Protein 2FZV (pdb70)

GO terms:
  GO:0052873 FMN reductase (NADPH) activity (F, IDA)
  GO:0010181 FMN binding (F, IDA)
  GO:0051289 protein homotetramerization (P, IDA)
  GO:0050446 azobenzene reductase (NADP+) activity (F, IDA)

CATH classification: 3.40.50.360

Organism: Shigella flexneri (NCBI:txid623)

Solvent-accessible surface area: 37192 Å² total; per-residue (Å²): 107,82,126,19,52,90,152,17,57,93,49,122,42,12,109,10,12,59,110,84,28,19,63,106,119,5,0,113,74,21,18,98,32,75,103,43,3,86,0,0,0,0,4,0,15,32,128,103,112,4,42,1,35,16,0,0,13,1,0,0,4,0,0,67,36,5,40,8,75,18,81,5,0,14,0,57,52,0,10,0,22,45,48,48,153,83,19,102,39,81,0,0,88,25,0,37,62,17,0,71,42,0,31,0,0,0,0,0,0,19,29,131,32,21,24,3,15,0,3,0,2,0,0,0,5,1,0,5,61,108,92,99,67,88,77,5,0,13,1,2,0,0,0,0,0,0,10,19,52,36,50,69,21,70,48,0,0,37,27,0,11,33,0,0,27,89,0,37,2,3,11,0,10,2,4,1,4,0,7,94,3,108,91,24,5,58,109,88,6,34,8,90,103,22,111,60,1,15,86,0,0,8,0,0,2,10,0,2,7,11,0,0,7,2,41,80,34,79,143,36,3,6,52,16,0,30,80,48,74,89,75,26,140,123,212,96,172,44,60,87,154,22,59,82,49,122,41,6,94,9,5,53,89,29,19,5,39,112,127,5,0,118,80,14,16,97,31,77,85,59,3,88,0,0,0,0,4,0,7,29,115,90,92,0,41,1,25,17,0,0,13,1,0,0,5,0,0,65,44,6,37,9,58,21,71,5,0,26,0,60,62,0,8,0,20,37,46,45,157,106,20,95,36,79,0,2,134,20,0,55,61,10,0,91,54,3,39,0,0,0,0,0,0,11,38,89,11,3,30,7,10,0,3,0,5,0,0,5,45,3,6,22,56,115,87,113,88,46,59,1,0,9,1,4,0,0,0,0,0,0,5,21,57,30,46,54,19,77,42,0,0,37,18,0,11,40,4,0,33,105,8,29,2,3,12,0,9,1,6,2,4,0,10,98,2,106,96,12,11,75,108,83,4,30,5,105,96,18,110,58,2,13,90,0,0,6,0,0,1,8,0,3,6,10,0,0,8,1,39,81,28,81,109,31,2,4,51,15,1,32,68,11,84,90,66,40,117,87,55,75,73,105,93,95,72,109,92,88,81,170,17,167,207,122,133,192,167,142,112,143,72,136,44,57,87,157,21,57,91,52,124,45,14,109,12,11,56,113,72,25,15,63,110,120,5,0,111,81,15,16,92,33,75,97,47,3,91,0,0,0,0,4,0,9,89,183,98,131,4,48,1,28,12,0,0,14,1,0,0,4,0,0,68,33,6,41,8,69,19,78,5,0,25,2,76,71,7,15,27,47,50,106,136,82,49,88,110,45,76,0,0,117,27,0,40,62,11,3,102,49,2,43,0,0,0,0,0,0,24,23,156,122,17,44,11,2,25,12,0,33,1,0,8,71,16,6,20,131,171,55,62,2,24,22,2,0,0,0,0,0,0,7,13,56,36,39,53,30,55,57,0,0,29,27,0,9,48,45,0,30,167,4,49,2,5,13,0,2,0,5,1,6,0,9,96,3,114,87,26,13,61,90,89,5,37,8,91,103,21,112,57,1,14,85,0,0,6,0,0,2,7,0,3,6,0,0,0,7,4,44,62,33,88,120,28,11,26,55,17,0,32,70,48,79,92,83,32,209,192,49,66,86,158,20,60,95,52,120,48,14,102,12,13,56,106,46,21,4,28,67,90,6,4,72,19,12,10,74,67,77,102,63,6,79,0,0,0,0,8,0,6,99,150,98,113,2,44,0,25,16,0,0,13,0,0,0,5,0,0,67,25,4,19,7,67,14,68,7,0,24,2,82,68,5,11,19,45,55,90,138,87,55,90,109,54,66,0,0,117,49,0,67,62,22,0,97,51,0,18,0,0,0,0,0,0,10,28,84,124,22,23,4,10,31,6,0,42,1,0,2,86,14,8,30,115,70,0,48,18,2,0,0,0,0,0,0,6,18,51,32,47,75,28,64,62,0,0,36,22,0,10,54,31,0,37,95,3,42,2,4,12,0,1,5,4,1,6,1,10,88,2,106,90,24,5,57,106,86,8,34,8,82,108,20,110,59,1,14,104,0,0,5,0,0,1,6,0,3,6,0,0,0,4,4,37,68,36,71,113,34,8,30,56,19,0,33,86,15,78,94,64,43,120,77,37,125,103,50,58,153,130,107,57,210

Structure (mmCIF, N/CA/C/O backbone):
data_2FZV
#
_entry.id   2FZV
#
_cell.length_a   117.821
_cell.length_b   117.821
_cell.length_c   154.080
_cell.angle_alpha   90.00
_cell.angle_beta   90.00
_cell.angle_gamma   90.00
#
_symmetry.space_group_name_H-M   'P 43 21 2'
#
loop_
_entity.id
_entity.type
_entity.pdbx_description
1 polymer 'putative arsenical resistance protein'
2 non-polymer 'CALCIUM ION'
3 non-polymer 'CHLORIDE ION'
4 water water
#
loop_
_atom_site.group_PDB
_atom_site.id
_atom_site.type_symbol
_atom_site.label_atom_id
_atom_site.label_alt_id
_atom_site.label_comp_id
_atom_site.label_asym_id
_atom_site.label_entity_id
_atom_site.label_seq_id
_atom_site.pdbx_PDB_ins_code
_atom_site.Cartn_x
_atom_site.Cartn_y
_atom_site.Cartn_z
_atom_site.occupancy
_atom_site.B_iso_or_equiv
_atom_site.auth_seq_id
_atom_site.auth_comp_id
_atom_site.auth_asym_id
_atom_site.auth_atom_id
_atom_site.pdbx_PDB_model_num
ATOM 1 N N . ASN A 1 23 ? 16.978 38.438 73.135 1.00 48.47 -1 ASN A N 1
ATOM 2 C CA . ASN A 1 23 ? 15.984 37.667 72.333 1.00 48.23 -1 ASN A CA 1
ATOM 3 C C . ASN A 1 23 ? 14.688 38.413 72.032 1.00 48.02 -1 ASN A C 1
ATOM 4 O O . ASN A 1 23 ? 14.475 39.534 72.511 1.00 48.70 -1 ASN A O 1
ATOM 9 N N . ALA A 1 24 ? 13.827 37.777 71.239 1.00 46.96 0 ALA A N 1
ATOM 10 C CA . ALA A 1 24 ? 12.568 38.389 70.817 1.00 46.02 0 ALA A CA 1
ATOM 11 C C . ALA A 1 24 ? 11.274 37.541 70.901 1.00 45.17 0 ALA A C 1
ATOM 12 O O . ALA A 1 24 ? 10.178 38.128 70.918 1.00 45.73 0 ALA A O 1
ATOM 14 N N . MET A 1 25 ? 11.337 36.206 70.996 1.00 42.92 1 MET A N 1
ATOM 15 C CA . MET A 1 25 ? 12.527 35.360 71.110 1.00 39.26 1 MET A CA 1
ATOM 16 C C . MET A 1 25 ? 13.114 34.999 69.749 1.00 36.12 1 MET A C 1
ATOM 17 O O . MET A 1 25 ? 12.375 34.870 68.769 1.00 36.55 1 MET A O 1
ATOM 22 N N . ARG A 1 26 ? 14.437 34.822 69.694 1.00 31.46 2 ARG A N 1
ATOM 23 C CA . ARG A 1 26 ? 15.094 34.340 68.465 1.00 25.63 2 ARG A CA 1
ATOM 24 C C . ARG A 1 26 ? 15.521 32.883 68.551 1.00 23.67 2 ARG A C 1
ATOM 25 O O . ARG A 1 26 ? 16.356 32.415 67.766 1.00 20.52 2 ARG A O 1
ATOM 33 N N . LEU A 1 27 ? 14.955 32.172 69.520 1.00 20.52 3 LEU A N 1
ATOM 34 C CA . LEU A 1 27 ? 15.173 30.728 69.608 1.00 19.69 3 LEU A CA 1
ATOM 35 C C . LEU A 1 27 ? 13.813 30.059 69.544 1.00 20.25 3 LEU A C 1
ATOM 36 O O . LEU A 1 27 ? 12.872 30.496 70.211 1.00 20.42 3 LEU A O 1
ATOM 41 N N . ARG A 1 28 ? 13.694 29.039 68.704 1.00 18.82 4 ARG A N 1
ATOM 42 C CA . ARG A 1 28 ? 12.441 28.298 68.627 1.00 20.62 4 ARG A CA 1
ATOM 43 C C . ARG A 1 28 ? 12.330 27.346 69.812 1.00 19.94 4 ARG A C 1
ATOM 44 O O . ARG A 1 28 ? 13.309 26.680 70.191 1.00 21.25 4 ARG A O 1
ATOM 52 N N . HIS A 1 29 ? 11.145 27.301 70.411 1.00 20.76 5 HIS A N 1
ATOM 53 C CA . HIS A 1 29 ? 10.886 26.316 71.451 1.00 18.97 5 HIS A CA 1
ATOM 54 C C . HIS A 1 29 ? 10.575 24.985 70.775 1.00 20.12 5 HIS A C 1
ATOM 55 O O . HIS A 1 29 ? 9.783 24.931 69.825 1.00 19.33 5 HIS A O 1
ATOM 62 N N . LEU A 1 30 ? 11.195 23.926 71.277 1.00 19.75 6 LEU A N 1
ATOM 63 C CA . LEU A 1 30 ? 10.973 22.583 70.759 1.00 19.36 6 LEU A CA 1
ATOM 64 C C . LEU A 1 30 ? 9.848 21.916 71.554 1.00 18.63 6 LEU A C 1
ATOM 65 O O . LEU A 1 30 ? 10.037 21.548 72.712 1.00 16.99 6 LEU A O 1
ATOM 70 N N . SER A 1 31 ? 8.679 21.771 70.932 1.00 19.47 7 SER A N 1
ATOM 71 C CA . SER A 1 31 ? 7.526 21.113 71.570 1.00 19.90 7 SER A CA 1
ATOM 72 C C . SER A 1 31 ? 7.729 19.603 71.633 1.00 19.89 7 SER A C 1
ATOM 73 O O . SER A 1 31 ? 8.412 19.039 70.773 1.00 18.83 7 SER A O 1
ATOM 76 N N . ASP A 1 32 ? 7.109 18.965 72.631 1.00 19.62 8 ASP A N 1
ATOM 77 C CA . ASP A 1 32 ? 7.213 17.515 72.842 1.00 22.19 8 ASP A CA 1
ATOM 78 C C . ASP A 1 32 ? 8.610 16.982 72.496 1.00 21.95 8 ASP A C 1
ATOM 79 O O . ASP A 1 32 ? 8.750 16.093 71.646 1.00 20.48 8 ASP A O 1
ATOM 84 N N . PRO A 1 33 ? 9.656 17.497 73.179 1.00 22.09 9 PRO A N 1
ATOM 85 C CA . PRO A 1 33 ? 11.010 17.165 72.763 1.00 22.04 9 PRO A CA 1
ATOM 86 C C . PRO A 1 33 ? 11.395 15.692 72.907 1.00 21.01 9 PRO A C 1
ATOM 87 O O . PRO A 1 33 ? 12.236 15.214 72.154 1.00 21.10 9 PRO A O 1
ATOM 91 N N A ASP A 1 34 ? 10.747 15.015 73.865 0.50 21.33 10 ASP A N 1
ATOM 92 N N B ASP A 1 34 ? 10.802 14.974 73.850 0.50 21.62 10 ASP A N 1
ATOM 93 C CA A ASP A 1 34 ? 10.996 13.604 74.218 0.50 20.87 10 ASP A CA 1
ATOM 94 C CA B ASP A 1 34 ? 11.168 13.566 74.031 0.50 21.06 10 ASP A CA 1
ATOM 95 C C A ASP A 1 34 ? 10.055 12.630 73.506 0.50 20.85 10 ASP A C 1
ATOM 96 C C B ASP A 1 34 ? 10.264 12.608 73.257 0.50 21.12 10 ASP A C 1
ATOM 97 O O A ASP A 1 34 ? 10.049 11.424 73.803 0.50 19.91 10 ASP A O 1
ATOM 98 O O B ASP A 1 34 ? 10.500 11.395 73.254 0.50 20.68 10 ASP A O 1
ATOM 107 N N . SER A 1 35 ? 9.246 13.157 72.593 1.00 21.63 11 SER A N 1
ATOM 108 C CA . SER A 1 35 ? 8.286 12.353 71.837 1.00 21.06 11 SER A CA 1
ATOM 109 C C . SER A 1 35 ? 8.889 11.974 70.511 1.00 20.10 11 SER A C 1
ATOM 110 O O . SER A 1 35 ? 9.055 12.822 69.641 1.00 21.78 11 SER A O 1
ATOM 113 N N . LEU A 1 36 ? 9.234 10.695 70.361 1.00 17.82 12 LEU A N 1
ATOM 114 C CA . LEU A 1 36 ? 9.864 10.197 69.135 1.00 18.58 12 LEU A CA 1
ATOM 115 C C . LEU A 1 36 ? 9.146 8.929 68.636 1.00 18.60 12 LEU A C 1
ATOM 116 O O . LEU A 1 36 ? 9.777 7.888 68.479 1.00 19.15 12 LEU A O 1
ATOM 121 N N . PRO A 1 37 ? 7.828 9.019 68.351 1.00 18.80 13 PRO A N 1
ATOM 122 C CA . PRO A 1 37 ? 7.088 7.798 68.009 1.00 19.71 13 PRO A CA 1
ATOM 123 C C . PRO A 1 37 ? 7.529 7.126 66.714 1.00 19.63 13 PRO A C 1
ATOM 124 O O . PRO A 1 37 ? 7.339 5.914 66.570 1.00 18.13 13 PRO A O 1
ATOM 128 N N . ALA A 1 38 ? 8.097 7.904 65.792 1.00 19.04 14 ALA A N 1
ATOM 129 C CA . ALA A 1 38 ? 8.586 7.380 64.510 1.00 20.03 14 ALA A CA 1
ATOM 130 C C . ALA A 1 38 ? 9.948 6.686 64.646 1.00 19.61 14 ALA A C 1
ATOM 131 O O . ALA A 1 38 ? 10.450 6.075 63.697 1.00 19.54 14 ALA A O 1
ATOM 133 N N . LEU A 1 39 ? 10.544 6.784 65.832 1.00 19.50 15 LEU A N 1
ATOM 134 C CA . LEU A 1 39 ? 11.842 6.165 66.103 1.00 18.90 15 LEU A CA 1
ATOM 135 C C . LEU A 1 39 ? 11.637 4.857 66.856 1.00 19.95 15 LEU A C 1
ATOM 136 O O . LEU A 1 39 ? 10.870 4.820 67.816 1.00 19.89 15 LEU A O 1
ATOM 141 N N . ASP A 1 40 ? 12.300 3.792 66.408 1.00 18.73 16 ASP A N 1
ATOM 142 C CA . ASP A 1 40 ? 12.264 2.516 67.113 1.00 19.92 16 ASP A CA 1
ATOM 143 C C . ASP A 1 40 ? 13.483 2.462 68.006 1.00 20.87 16 ASP A C 1
ATOM 144 O O . ASP A 1 40 ? 14.603 2.192 67.547 1.00 19.93 16 ASP A O 1
ATOM 149 N N . LYS A 1 41 ? 13.258 2.728 69.286 1.00 20.41 17 LYS A N 1
ATOM 150 C CA . LYS A 1 41 ? 14.335 2.770 70.261 1.00 22.65 17 LYS A CA 1
ATOM 151 C C . LYS A 1 41 ? 15.123 1.472 70.449 1.00 22.77 17 LYS A C 1
ATOM 152 O O . LYS A 1 41 ? 16.273 1.512 70.892 1.00 24.87 17 LYS A O 1
ATOM 158 N N . SER A 1 42 ? 14.535 0.336 70.070 1.00 22.67 18 SER A N 1
ATOM 159 C CA . SER A 1 42 ? 15.211 -0.956 70.193 1.00 22.05 18 SER A CA 1
ATOM 160 C C . SER A 1 42 ? 16.475 -1.046 69.313 1.00 20.89 18 SER A C 1
ATOM 161 O O . SER A 1 42 ? 17.366 -1.852 69.586 1.00 22.11 18 SER A O 1
ATOM 164 N N . PHE A 1 43 ? 16.538 -0.232 68.263 1.00 21.11 19 PHE A N 1
ATOM 165 C CA . PHE A 1 43 ? 17.693 -0.204 67.362 1.00 19.99 19 PHE A CA 1
ATOM 166 C C . PHE A 1 43 ? 18.519 1.063 67.509 1.00 20.42 19 PHE A C 1
ATOM 167 O O . PHE A 1 43 ? 19.593 1.178 66.924 1.00 21.29 19 PHE A O 1
ATOM 175 N N . ALA A 1 44 ? 18.018 2.027 68.271 1.00 21.35 20 ALA A N 1
ATOM 176 C CA . ALA A 1 44 ? 18.757 3.268 68.473 1.00 21.38 20 ALA A CA 1
ATOM 177 C C . ALA A 1 44 ? 19.848 3.111 69.532 1.00 21.53 20 ALA A C 1
ATOM 178 O O . ALA A 1 44 ? 19.653 2.459 70.565 1.00 21.87 20 ALA A O 1
ATOM 180 N N . ILE A 1 45 ? 21.005 3.697 69.244 1.00 21.03 21 ILE A N 1
ATOM 181 C CA . ILE A 1 45 ? 22.095 3.812 70.209 1.00 22.32 21 ILE A CA 1
ATOM 182 C C . ILE A 1 45 ? 21.957 5.242 70.784 1.00 21.11 21 ILE A C 1
ATOM 183 O O . ILE A 1 45 ? 22.125 6.234 70.064 1.00 19.38 21 ILE A O 1
ATOM 188 N N . GLU A 1 46 ? 21.627 5.328 72.075 1.00 20.00 22 GLU A N 1
ATOM 189 C CA . GLU A 1 46 ? 21.337 6.620 72.731 1.00 21.49 22 GLU A CA 1
ATOM 190 C C . GLU A 1 46 ? 22.583 7.502 72.876 1.00 20.84 22 GLU A C 1
ATOM 191 O O . GLU A 1 46 ? 22.488 8.727 72.962 1.00 20.82 22 GLU A O 1
ATOM 197 N N . ARG A 1 47 ? 23.753 6.869 72.912 1.00 18.73 23 ARG A N 1
ATOM 198 C CA . ARG A 1 47 ? 25.023 7.594 72.949 1.00 18.51 23 ARG A CA 1
ATOM 199 C C . ARG A 1 47 ? 25.863 7.165 71.750 1.00 19.45 23 ARG A C 1
ATOM 200 O O . ARG A 1 47 ? 26.816 6.371 71.901 1.00 18.40 23 ARG A O 1
ATOM 208 N N . PRO A 1 48 ? 25.522 7.689 70.557 1.00 20.67 24 PRO A N 1
ATOM 209 C CA . PRO A 1 48 ? 26.227 7.276 69.332 1.00 20.60 24 PRO A CA 1
ATOM 210 C C . PRO A 1 48 ? 27.747 7.484 69.380 1.00 21.48 24 PRO A C 1
ATOM 211 O O . PRO A 1 48 ? 28.481 6.721 68.736 1.00 20.25 24 PRO A O 1
ATOM 215 N N . ALA A 1 49 ? 28.211 8.474 70.155 1.00 19.85 25 ALA A N 1
ATOM 216 C CA . ALA A 1 49 ? 29.649 8.754 70.234 1.00 18.34 25 ALA A CA 1
ATOM 217 C C . ALA A 1 49 ? 30.393 7.950 71.273 1.00 18.92 25 ALA A C 1
ATOM 218 O O . ALA A 1 49 ? 31.631 7.983 71.293 1.00 20.17 25 ALA A O 1
ATOM 220 N N . LEU A 1 50 ? 29.661 7.267 72.149 1.00 18.65 26 LEU A N 1
ATOM 221 C CA . LEU A 1 50 ? 30.285 6.445 73.184 1.00 20.46 26 LEU A CA 1
ATOM 222 C C . LEU A 1 50 ? 31.205 5.417 72.528 1.00 22.57 26 LEU A C 1
ATOM 223 O O . LEU A 1 50 ? 30.784 4.652 71.660 1.00 24.30 26 LEU A O 1
ATOM 228 N N . GLY A 1 51 ? 32.474 5.428 72.920 1.00 23.29 27 GLY A N 1
ATOM 229 C CA . GLY A 1 51 ? 33.470 4.568 72.298 1.00 23.59 27 GLY A CA 1
ATOM 230 C C . GLY A 1 51 ? 34.264 5.262 71.194 1.00 23.71 27 GLY A C 1
ATOM 231 O O . GLY A 1 51 ? 35.284 4.727 70.749 1.00 24.49 27 GLY A O 1
ATOM 232 N N . LEU A 1 52 ? 33.806 6.436 70.745 1.00 22.62 28 LEU A N 1
ATOM 233 C CA . LEU A 1 52 ? 34.507 7.207 69.709 1.00 22.57 28 LEU A CA 1
ATOM 234 C C . LEU A 1 52 ? 35.260 8.397 70.281 1.00 23.59 28 LEU A C 1
ATOM 235 O O . LEU A 1 52 ? 36.440 8.598 69.984 1.00 23.90 28 LEU A O 1
ATOM 240 N N . ALA A 1 53 ? 34.556 9.192 71.089 1.00 21.66 29 ALA A N 1
ATOM 241 C CA . ALA A 1 53 ? 35.104 10.392 71.699 1.00 21.48 29 ALA A CA 1
ATOM 242 C C . ALA A 1 53 ? 34.186 10.818 72.857 1.00 21.51 29 ALA A C 1
ATOM 243 O O . ALA A 1 53 ? 33.020 10.432 72.888 1.00 21.96 29 ALA A O 1
ATOM 245 N N . PRO A 1 54 ? 34.718 11.587 73.825 1.00 21.82 30 PRO A N 1
ATOM 246 C CA . PRO A 1 54 ? 33.884 11.993 74.957 1.00 22.17 30 PRO A CA 1
ATOM 247 C C . PRO A 1 54 ? 32.572 12.647 74.506 1.00 20.20 30 PRO A C 1
ATOM 248 O O . PRO A 1 54 ? 32.571 13.490 73.605 1.00 22.19 30 PRO A O 1
ATOM 252 N N . ASP A 1 55 ? 31.459 12.230 75.097 1.00 20.51 31 ASP A N 1
ATOM 253 C CA . ASP A 1 55 ? 30.179 12.820 74.740 1.00 21.32 31 ASP A CA 1
ATOM 254 C C . ASP A 1 55 ? 29.617 13.749 75.825 1.00 19.81 31 ASP A C 1
ATOM 255 O O . ASP A 1 55 ? 28.455 14.146 75.781 1.00 21.08 31 ASP A O 1
ATOM 260 N N . ALA A 1 56 ? 30.462 14.076 76.801 1.00 19.78 32 ALA A N 1
ATOM 261 C CA . ALA A 1 56 ? 30.138 15.056 77.844 1.00 18.91 32 ALA A CA 1
ATOM 262 C C . ALA A 1 56 ? 31.270 16.097 77.847 1.00 19.55 32 ALA A C 1
ATOM 263 O O . ALA A 1 56 ? 32.430 15.720 77.697 1.00 20.46 32 ALA A O 1
ATOM 265 N N . PRO A 1 57 ? 30.943 17.404 77.947 1.00 18.40 33 PRO A N 1
ATOM 266 C CA . PRO A 1 57 ? 29.583 17.943 77.979 1.00 18.21 33 PRO A CA 1
ATOM 267 C C . PRO A 1 57 ? 28.907 17.697 76.630 1.00 16.05 33 PRO A C 1
ATOM 268 O O . PRO A 1 57 ? 29.584 17.287 75.656 1.00 15.93 33 PRO A O 1
ATOM 272 N N . PRO A 1 58 ? 27.573 17.919 76.555 1.00 16.24 34 PRO A N 1
ATOM 273 C CA . PRO A 1 58 ? 26.805 17.638 75.345 1.00 16.34 34 PRO A CA 1
ATOM 274 C C . PRO A 1 58 ? 27.346 18.315 74.095 1.00 16.96 34 PRO A C 1
ATOM 275 O O . PRO A 1 58 ? 27.828 19.456 74.162 1.00 17.90 34 PRO A O 1
ATOM 279 N N . VAL A 1 59 ? 27.342 17.598 72.972 1.00 18.88 35 VAL A N 1
ATOM 280 C CA . VAL A 1 59 ? 27.738 18.222 71.710 1.00 18.59 35 VAL A CA 1
ATOM 281 C C . VAL A 1 59 ? 26.727 19.331 71.478 1.00 19.24 35 VAL A C 1
ATOM 282 O O . VAL A 1 59 ? 25.523 19.132 71.701 1.00 19.66 35 VAL A O 1
ATOM 286 N N A ARG A 1 60 ? 27.207 20.499 71.044 0.50 18.47 36 ARG A N 1
ATOM 287 N N B ARG A 1 60 ? 27.221 20.492 71.057 0.50 18.21 36 ARG A N 1
ATOM 288 C CA A ARG A 1 60 ? 26.344 21.678 70.872 0.50 19.01 36 ARG A CA 1
ATOM 289 C CA B ARG A 1 60 ? 26.358 21.641 70.821 0.50 18.71 36 ARG A CA 1
ATOM 290 C C A ARG A 1 60 ? 26.004 21.940 69.400 0.50 18.88 36 ARG A C 1
ATOM 291 C C B ARG A 1 60 ? 26.027 21.766 69.347 0.50 18.55 36 ARG A C 1
ATOM 292 O O A ARG A 1 60 ? 26.870 22.329 68.616 0.50 18.92 36 ARG A O 1
ATOM 293 O O B ARG A 1 60 ? 26.919 21.865 68.501 0.50 18.78 36 ARG A O 1
ATOM 308 N N . ILE A 1 61 ? 24.734 21.743 69.043 1.00 18.73 37 ILE A N 1
ATOM 309 C CA . ILE A 1 61 ? 24.298 21.840 67.650 1.00 18.34 37 ILE A CA 1
ATOM 310 C C . ILE A 1 61 ? 23.384 23.042 67.409 1.00 18.74 37 ILE A C 1
ATOM 311 O O . ILE A 1 61 ? 22.369 23.193 68.085 1.00 16.91 37 ILE A O 1
ATOM 316 N N . LEU A 1 62 ? 23.776 23.906 66.474 1.00 18.70 38 LEU A N 1
ATOM 317 C CA . LEU A 1 62 ? 22.905 25.001 66.016 1.00 17.88 38 LEU A CA 1
ATOM 318 C C . LEU A 1 62 ? 22.150 24.540 64.766 1.00 18.40 38 LEU A C 1
ATOM 319 O O . LEU A 1 62 ? 22.775 24.112 63.793 1.00 18.50 38 LEU A O 1
ATOM 324 N N . LEU A 1 63 ? 20.820 24.679 64.772 1.00 17.20 39 LEU A N 1
ATOM 325 C CA . LEU A 1 63 ? 20.001 24.310 63.609 1.00 19.07 39 LEU A CA 1
ATOM 326 C C . LEU A 1 63 ? 19.372 25.561 62.986 1.00 17.67 39 LEU A C 1
ATOM 327 O O . LEU A 1 63 ? 18.815 26.407 63.685 1.00 18.70 39 LEU A O 1
ATOM 332 N N . LEU A 1 64 ? 19.478 25.651 61.663 1.00 18.56 40 LEU A N 1
ATOM 333 C CA . LEU A 1 64 ? 18.926 26.775 60.900 1.00 18.26 40 LEU A CA 1
ATOM 334 C C . LEU A 1 64 ? 17.974 26.232 59.847 1.00 19.79 40 LEU A C 1
ATOM 335 O O . LEU A 1 64 ? 18.243 25.174 59.217 1.00 20.76 40 LEU A O 1
ATOM 340 N N . TYR A 1 65 ? 16.873 26.954 59.661 1.00 19.32 41 TYR A N 1
ATOM 341 C CA . TYR A 1 65 ? 15.879 26.605 58.654 1.00 19.54 41 TYR A CA 1
ATOM 342 C C . TYR A 1 65 ? 15.666 27.746 57.651 1.00 19.36 41 TYR A C 1
ATOM 343 O O . TYR A 1 65 ? 16.112 28.877 57.865 1.00 19.43 41 TYR A O 1
ATOM 352 N N . GLY A 1 66 ? 14.974 27.446 56.554 1.00 18.68 42 GLY A N 1
ATOM 353 C CA . GLY A 1 66 ? 14.959 28.345 55.407 1.00 18.05 42 GLY A CA 1
ATOM 354 C C . GLY A 1 66 ? 13.650 28.968 54.979 1.00 18.22 42 GLY A C 1
ATOM 355 O O . GLY A 1 66 ? 13.495 29.331 53.813 1.00 18.43 42 GLY A O 1
ATOM 356 N N . SER A 1 67 ? 12.705 29.099 55.905 1.00 17.14 43 SER A N 1
ATOM 357 C CA . SER A 1 67 ? 11.437 29.747 55.567 1.00 17.65 43 SER A CA 1
ATOM 358 C C . SER A 1 67 ? 10.758 30.354 56.771 1.00 18.37 43 SER A C 1
ATOM 359 O O . SER A 1 67 ? 10.817 29.796 57.867 1.00 19.89 43 SER A O 1
ATOM 362 N N . LEU A 1 68 ? 10.117 31.494 56.543 1.00 19.06 44 LEU A N 1
ATOM 363 C CA . LEU A 1 68 ? 9.321 32.163 57.570 1.00 20.20 44 LEU A CA 1
ATOM 364 C C . LEU A 1 68 ? 7.823 31.916 57.369 1.00 20.45 44 LEU A C 1
ATOM 365 O O . LEU A 1 68 ? 7.002 32.477 58.092 1.00 20.13 44 LEU A O 1
ATOM 370 N N . ARG A 1 69 ? 7.474 31.082 56.390 1.00 20.65 45 ARG A N 1
ATOM 371 C CA . ARG A 1 69 ? 6.081 30.715 56.111 1.00 21.78 45 ARG A CA 1
ATOM 372 C C . ARG A 1 69 ? 5.449 30.087 57.363 1.00 22.68 45 ARG A C 1
ATOM 373 O O . ARG A 1 69 ? 6.136 29.408 58.128 1.00 23.79 45 ARG A O 1
ATOM 381 N N . ALA A 1 70 ? 4.151 30.325 57.568 1.00 23.76 46 ALA A N 1
ATOM 382 C CA . ALA A 1 70 ? 3.437 29.803 58.757 1.00 23.67 46 ALA A CA 1
ATOM 383 C C . ALA A 1 70 ? 3.623 28.298 58.953 1.00 22.45 46 ALA A C 1
ATOM 384 O O . ALA A 1 70 ? 4.032 27.860 60.028 1.00 25.22 46 ALA A O 1
ATOM 386 N N A ARG A 1 71 ? 3.317 27.495 57.934 0.50 21.99 47 ARG A N 1
ATOM 387 N N B ARG A 1 71 ? 3.330 27.538 57.900 0.50 22.19 47 ARG A N 1
ATOM 388 C CA A ARG A 1 71 ? 3.555 26.045 58.021 0.50 20.94 47 ARG A CA 1
ATOM 389 C CA B ARG A 1 71 ? 3.531 26.098 57.876 0.50 21.41 47 ARG A CA 1
ATOM 390 C C A ARG A 1 71 ? 4.816 25.721 57.222 0.50 21.02 47 ARG A C 1
ATOM 391 C C B ARG A 1 71 ? 4.857 25.866 57.152 0.50 21.07 47 ARG A C 1
ATOM 392 O O A ARG A 1 71 ? 4.756 25.412 56.033 0.50 20.62 47 ARG A O 1
ATOM 393 O O B ARG A 1 71 ? 4.886 25.763 55.928 0.50 20.72 47 ARG A O 1
ATOM 408 N N . SER A 1 72 ? 5.958 25.817 57.900 1.00 20.79 48 SER A N 1
ATOM 409 C CA . SER A 1 72 ? 7.272 25.586 57.285 1.00 20.36 48 SER A CA 1
ATOM 410 C C . SER A 1 72 ? 7.754 24.161 57.472 1.00 20.62 48 SER A C 1
ATOM 411 O O . SER A 1 72 ? 8.171 23.785 58.573 1.00 21.18 48 SER A O 1
ATOM 414 N N . PHE A 1 73 ? 7.744 23.377 56.394 1.00 19.19 49 PHE A N 1
ATOM 415 C CA . PHE A 1 73 ? 8.254 22.010 56.474 1.00 18.45 49 PHE A CA 1
ATOM 416 C C . PHE A 1 73 ? 9.760 21.950 56.752 1.00 19.49 49 PHE A C 1
ATOM 417 O O . PHE A 1 73 ? 10.231 21.010 57.397 1.00 19.83 49 PHE A O 1
ATOM 425 N N . SER A 1 74 ? 10.511 22.940 56.265 1.00 19.69 50 SER A N 1
ATOM 426 C CA . SER A 1 74 ? 11.936 23.020 56.593 1.00 19.78 50 SER A CA 1
ATOM 427 C C . SER A 1 74 ? 12.104 23.206 58.112 1.00 19.79 50 SER A C 1
ATOM 428 O O . SER A 1 74 ? 12.971 22.591 58.733 1.00 19.78 50 SER A O 1
ATOM 431 N N . ARG A 1 75 ? 11.269 24.044 58.721 1.00 17.52 51 ARG A N 1
ATOM 432 C CA . ARG A 1 75 ? 11.353 24.210 60.165 1.00 19.37 51 ARG A CA 1
ATOM 433 C C . ARG A 1 75 ? 10.907 22.934 60.867 1.00 18.18 51 ARG A C 1
ATOM 434 O O . ARG A 1 75 ? 11.520 22.526 61.848 1.00 19.05 51 ARG A O 1
ATOM 442 N N . LEU A 1 76 ? 9.826 22.326 60.384 1.00 17.55 52 LEU A N 1
ATOM 443 C CA . LEU A 1 76 ? 9.316 21.095 61.002 1.00 18.00 52 LEU A CA 1
ATOM 444 C C . LEU A 1 76 ? 10.315 19.942 60.943 1.00 18.53 52 LEU A C 1
ATOM 445 O O . LEU A 1 76 ? 10.449 19.180 61.909 1.00 18.27 52 LEU A O 1
ATOM 450 N N . ALA A 1 77 ? 11.023 19.815 59.818 1.00 18.49 53 ALA A N 1
ATOM 451 C CA . ALA A 1 77 ? 12.058 18.778 59.666 1.00 19.36 53 ALA A CA 1
ATOM 452 C C . ALA A 1 77 ? 13.220 19.036 60.637 1.00 19.78 53 ALA A C 1
ATOM 453 O O . ALA A 1 77 ? 13.714 18.116 61.282 1.00 19.09 53 ALA A O 1
ATOM 455 N N . VAL A 1 78 ? 13.641 20.299 60.743 1.00 18.58 54 VAL A N 1
ATOM 456 C CA . VAL A 1 78 ? 14.667 20.716 61.699 1.00 19.95 54 VAL A CA 1
ATOM 457 C C . VAL A 1 78 ? 14.249 20.424 63.160 1.00 18.51 54 VAL A C 1
ATOM 458 O O . VAL A 1 78 ? 15.089 20.038 63.992 1.00 19.65 54 VAL A O 1
ATOM 462 N N . GLU A 1 79 ? 12.961 20.588 63.464 1.00 17.84 55 GLU A N 1
ATOM 463 C CA . GLU A 1 79 ? 12.476 20.279 64.804 1.00 18.53 55 GLU A CA 1
ATOM 464 C C . GLU A 1 79 ? 12.553 18.775 65.083 1.00 18.68 55 GLU A C 1
ATOM 465 O O . GLU A 1 79 ? 12.962 18.373 66.176 1.00 19.30 55 GLU A O 1
ATOM 471 N N . GLU A 1 80 ? 12.211 17.947 64.091 1.00 17.68 56 GLU A N 1
ATOM 472 C CA . GLU A 1 80 ? 12.411 16.484 64.233 1.00 16.40 56 GLU A CA 1
ATOM 473 C C . GLU A 1 80 ? 13.904 16.171 64.418 1.00 18.45 56 GLU A C 1
ATOM 474 O O . GLU A 1 80 ? 14.267 15.378 65.289 1.00 17.34 56 GLU A O 1
ATOM 480 N N . ALA A 1 81 ? 14.760 16.817 63.620 1.00 18.53 57 ALA A N 1
ATOM 481 C CA . ALA A 1 81 ? 16.208 16.655 63.763 1.00 17.28 57 ALA A CA 1
ATOM 482 C C . ALA A 1 81 ? 16.631 16.988 65.201 1.00 18.33 57 ALA A C 1
ATOM 483 O O . ALA A 1 81 ? 17.390 16.245 65.824 1.00 19.66 57 ALA A O 1
ATOM 485 N N . ALA A 1 82 ? 16.119 18.089 65.743 1.00 17.58 58 ALA A N 1
ATOM 486 C CA . ALA A 1 82 ? 16.498 18.511 67.103 1.00 17.81 58 ALA A CA 1
ATOM 487 C C . ALA A 1 82 ? 16.068 17.484 68.175 1.00 16.98 58 ALA A C 1
ATOM 488 O O . ALA A 1 82 ? 16.830 17.201 69.112 1.00 17.64 58 ALA A O 1
ATOM 490 N N . ARG A 1 83 ? 14.867 16.910 68.037 1.00 16.95 59 ARG A N 1
ATOM 491 C CA . ARG A 1 83 ? 14.390 15.896 68.996 1.00 16.94 59 ARG A CA 1
ATOM 492 C C . ARG A 1 83 ? 15.353 14.718 68.993 1.00 17.42 59 ARG A C 1
ATOM 493 O O . ARG A 1 83 ? 15.746 14.218 70.049 1.00 19.32 59 ARG A O 1
ATOM 501 N N . LEU A 1 84 ? 15.707 14.280 67.789 1.00 18.08 60 LEU A N 1
ATOM 502 C CA . LEU A 1 84 ? 16.655 13.195 67.591 1.00 18.36 60 LEU A CA 1
ATOM 503 C C . LEU A 1 84 ? 18.008 13.527 68.212 1.00 19.04 60 LEU A C 1
ATOM 504 O O . LEU A 1 84 ? 18.546 12.729 68.991 1.00 17.70 60 LEU A O 1
ATOM 509 N N . LEU A 1 85 ? 18.513 14.729 67.924 1.00 19.21 61 LEU A N 1
ATOM 510 C CA . LEU A 1 85 ? 19.787 15.156 68.495 1.00 18.92 61 LEU A CA 1
ATOM 511 C C . LEU A 1 85 ? 19.754 15.136 70.023 1.00 19.47 61 LEU A C 1
ATOM 512 O O . LEU A 1 85 ? 20.707 14.659 70.653 1.00 19.65 61 LEU A O 1
ATOM 517 N N . GLN A 1 86 ? 18.680 15.646 70.624 1.00 19.25 62 GLN A N 1
ATOM 518 C CA . GLN A 1 86 ? 18.621 15.671 72.078 1.00 18.96 62 GLN A CA 1
ATOM 519 C C . GLN A 1 86 ? 18.572 14.261 72.640 1.00 19.37 62 GLN A C 1
ATOM 520 O O . GLN A 1 86 ? 19.162 13.974 73.690 1.00 20.35 62 GLN A O 1
ATOM 526 N N . PHE A 1 87 ? 17.870 13.382 71.935 1.00 18.22 63 PHE A N 1
ATOM 527 C CA . PHE A 1 87 ? 17.801 11.983 72.347 1.00 20.33 63 PHE A CA 1
ATOM 528 C C . PHE A 1 87 ? 19.208 11.387 72.266 1.00 19.49 63 PHE A C 1
ATOM 529 O O . PHE A 1 87 ? 19.565 10.546 73.107 1.00 21.06 63 PHE A O 1
ATOM 537 N N . PHE A 1 88 ? 20.002 11.824 71.271 1.00 17.71 64 PHE A N 1
ATOM 538 C CA . PHE A 1 88 ? 21.393 11.357 71.117 1.00 18.46 64 PHE A CA 1
ATOM 539 C C . PHE A 1 88 ? 22.386 12.102 72.031 1.00 19.28 64 PHE A C 1
ATOM 540 O O . PHE A 1 88 ? 23.611 11.949 71.897 1.00 20.00 64 PHE A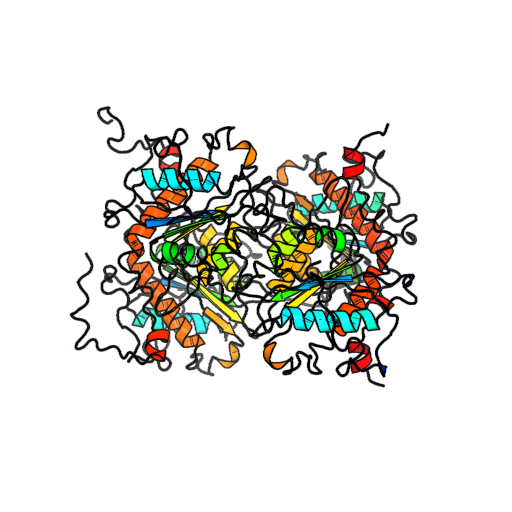 O 1
ATOM 548 N N . GLY A 1 89 ? 21.859 12.935 72.922 1.00 18.67 65 GLY A N 1
ATOM 549 C CA . GLY A 1 89 ? 22.696 13.576 73.943 1.00 18.99 65 GLY A CA 1
ATOM 550 C C . GLY A 1 89 ? 23.198 14.969 73.632 1.00 16.58 65 GLY A C 1
ATOM 551 O O . GLY A 1 89 ? 23.988 15.515 74.402 1.00 17.44 65 GLY A O 1
ATOM 552 N N . ALA A 1 90 ? 22.700 15.567 72.547 1.00 18.34 66 ALA A N 1
ATOM 553 C CA . ALA A 1 90 ? 23.068 16.941 72.197 1.00 19.41 66 ALA A CA 1
ATOM 554 C C . ALA A 1 90 ? 22.271 18.021 72.921 1.00 19.20 66 ALA A C 1
ATOM 555 O O . ALA A 1 90 ? 21.155 17.788 73.435 1.00 19.75 66 ALA A O 1
ATOM 557 N N . GLU A 1 91 ? 22.886 19.202 72.993 1.00 17.34 67 GLU A N 1
ATOM 558 C CA . GLU A 1 91 ? 22.199 20.438 73.371 1.00 17.79 67 GLU A CA 1
ATOM 559 C C . GLU A 1 91 ? 21.987 21.165 72.054 1.00 19.04 67 GLU A C 1
ATOM 560 O O . GLU A 1 91 ? 22.893 21.209 71.204 1.00 21.19 67 GLU A O 1
ATOM 566 N N . THR A 1 92 ? 20.789 21.713 71.865 1.00 19.12 68 THR A N 1
ATOM 567 C CA . THR A 1 92 ? 20.447 22.309 70.590 1.00 19.07 68 THR A CA 1
ATOM 568 C C . THR A 1 92 ? 19.947 23.731 70.725 1.00 17.23 68 THR A C 1
ATOM 569 O O . THR A 1 92 ? 19.451 24.122 71.769 1.00 15.77 68 THR A O 1
ATOM 573 N N . ARG A 1 93 ? 20.080 24.476 69.633 1.00 17.95 69 ARG A N 1
ATOM 574 C CA . ARG A 1 93 ? 19.556 25.824 69.526 1.00 17.80 69 ARG A CA 1
ATOM 575 C C . ARG A 1 93 ? 18.991 25.884 68.125 1.00 18.26 69 ARG A C 1
ATOM 576 O O . ARG A 1 93 ? 19.662 25.489 67.167 1.00 19.56 69 ARG A O 1
ATOM 584 N N . ILE A 1 94 ? 17.745 26.324 68.008 1.00 18.29 70 ILE A N 1
ATOM 585 C CA . ILE A 1 94 ? 17.137 26.507 66.700 1.00 19.02 70 ILE A CA 1
ATOM 586 C C . ILE A 1 94 ? 16.886 28.001 66.555 1.00 18.46 70 ILE A C 1
ATOM 587 O O . ILE A 1 94 ? 16.056 28.565 67.269 1.00 18.73 70 ILE A O 1
ATOM 592 N N . PHE A 1 95 ? 17.628 28.638 65.645 1.00 18.51 71 PHE A N 1
ATOM 593 C CA . PHE A 1 95 ? 17.520 30.079 65.438 1.00 18.07 71 PHE A CA 1
ATOM 594 C C . PHE A 1 95 ? 16.242 30.459 64.706 1.00 17.88 71 PHE A C 1
ATOM 595 O O . PHE A 1 95 ? 15.862 29.802 63.731 1.00 19.50 71 PHE A O 1
ATOM 603 N N . ASP A 1 96 ? 15.597 31.528 65.175 1.00 17.63 72 ASP A N 1
ATOM 604 C CA . ASP A 1 96 ? 14.392 32.054 64.525 1.00 17.83 72 ASP A CA 1
ATOM 605 C C . ASP A 1 96 ? 14.792 33.345 63.806 1.00 17.81 72 ASP A C 1
ATOM 606 O O . ASP A 1 96 ? 15.083 34.347 64.454 1.00 18.12 72 ASP A O 1
ATOM 611 N N . PRO A 1 97 ? 14.817 33.322 62.461 1.00 17.55 73 PRO A N 1
ATOM 612 C CA . PRO A 1 97 ? 15.293 34.483 61.723 1.00 16.77 73 PRO A CA 1
ATOM 613 C C . PRO A 1 97 ? 14.193 35.496 61.345 1.00 17.44 73 PRO A C 1
ATOM 614 O O . PRO A 1 97 ? 14.397 36.306 60.429 1.00 17.46 73 PRO A O 1
ATOM 618 N N A SER A 1 98 ? 13.066 35.483 62.063 0.50 17.63 74 SER A N 1
ATOM 619 N N B SER A 1 98 ? 13.064 35.455 62.053 0.50 17.60 74 SER A N 1
ATOM 620 C CA A SER A 1 98 ? 11.910 36.355 61.744 0.50 18.17 74 SER A CA 1
ATOM 621 C CA B SER A 1 98 ? 11.927 36.345 61.772 0.50 18.29 74 SER A CA 1
ATOM 622 C C A SER A 1 98 ? 12.177 37.867 61.717 0.50 18.62 74 SER A C 1
ATOM 623 C C B SER A 1 98 ? 12.321 37.810 61.572 0.50 18.39 74 SER A C 1
ATOM 624 O O A SER A 1 98 ? 11.428 38.621 61.083 0.50 19.73 74 SER A O 1
ATOM 625 O O B SER A 1 98 ? 11.838 38.464 60.644 0.50 19.15 74 SER A O 1
ATOM 630 N N . ASP A 1 99 ? 13.203 38.318 62.430 1.00 17.79 75 ASP A N 1
ATOM 631 C CA . ASP A 1 99 ? 13.588 39.735 62.380 1.00 17.96 75 ASP A CA 1
ATOM 632 C C . ASP A 1 99 ? 15.020 39.961 61.888 1.00 17.30 75 ASP A C 1
ATOM 633 O O . ASP A 1 99 ? 15.582 41.040 62.082 1.00 17.16 75 ASP A O 1
ATOM 638 N N . LEU A 1 100 ? 15.600 38.948 61.237 1.00 16.59 76 LEU A N 1
ATOM 639 C CA . LEU A 1 100 ? 16.946 39.087 60.684 1.00 17.15 76 LEU A CA 1
ATOM 640 C C . LEU A 1 100 ? 16.951 40.047 59.475 1.00 17.48 76 LEU A C 1
ATOM 641 O O . LEU A 1 100 ? 16.223 39.833 58.513 1.00 18.26 76 LEU A O 1
ATOM 646 N N . PRO A 1 101 ? 17.776 41.104 59.522 1.00 17.10 77 PRO A N 1
ATOM 647 C CA . PRO A 1 101 ? 17.837 42.006 58.369 1.00 16.10 77 PRO A CA 1
ATOM 648 C C . PRO A 1 101 ? 18.722 41.429 57.259 1.00 14.96 77 PRO A C 1
ATOM 649 O O . PRO A 1 101 ? 19.517 40.504 57.494 1.00 15.25 77 PRO A O 1
ATOM 653 N N . LEU A 1 102 ? 18.570 41.958 56.048 1.00 15.99 78 LEU A N 1
ATOM 654 C CA . LEU A 1 102 ? 19.481 41.599 54.963 1.00 16.56 78 LEU A CA 1
ATOM 655 C C . LEU A 1 102 ? 20.867 42.177 55.276 1.00 16.08 78 LEU A C 1
ATOM 656 O O . LEU A 1 102 ? 20.969 43.193 55.961 1.00 15.99 78 LEU A O 1
ATOM 661 N N . PRO A 1 103 ? 21.941 41.509 54.819 1.00 16.28 79 PRO A N 1
ATOM 662 C CA . PRO A 1 103 ? 23.268 42.095 55.035 1.00 16.19 79 PRO A CA 1
ATOM 663 C C . PRO A 1 103 ? 23.350 43.549 54.557 1.00 16.22 79 PRO A C 1
ATOM 664 O O . PRO A 1 103 ? 22.821 43.906 53.493 1.00 15.19 79 PRO A O 1
ATOM 668 N N . ASP A 1 104 ? 23.959 44.388 55.392 1.00 16.29 80 ASP A N 1
ATOM 669 C CA . ASP A 1 104 ? 24.150 45.829 55.149 1.00 17.21 80 ASP A CA 1
ATOM 670 C C . ASP A 1 104 ? 22.872 46.662 55.105 1.00 16.01 80 ASP A C 1
ATOM 671 O O . ASP A 1 104 ? 22.906 47.841 54.765 1.00 14.34 80 ASP A O 1
ATOM 676 N N . GLN A 1 105 ? 21.753 46.040 55.477 1.00 17.00 81 GLN A N 1
ATOM 677 C CA . GLN A 1 105 ? 20.483 46.748 55.580 1.00 17.75 81 GLN A CA 1
ATOM 678 C C . GLN A 1 105 ? 20.572 47.662 56.807 1.00 18.31 81 GLN A C 1
ATOM 679 O O . GLN A 1 105 ? 20.026 48.756 56.821 1.00 17.47 81 GLN A O 1
ATOM 685 N N . VAL A 1 106 ? 21.254 47.174 57.841 1.00 19.95 82 VAL A N 1
ATOM 686 C CA . VAL A 1 106 ? 21.567 47.967 59.028 1.00 21.01 82 VAL A CA 1
ATOM 687 C C . VAL A 1 106 ? 23.073 48.225 58.940 1.00 21.26 82 VAL A C 1
ATOM 688 O O . VAL A 1 106 ? 23.833 47.293 58.692 1.00 20.19 82 VAL A O 1
ATOM 692 N N . GLN A 1 107 ? 23.495 49.474 59.132 1.00 23.03 83 GLN A N 1
ATOM 693 C CA . GLN A 1 107 ? 24.916 49.844 59.071 1.00 24.99 83 GLN A CA 1
ATOM 694 C C . GLN A 1 107 ? 25.800 48.908 59.898 1.00 24.01 83 GLN A C 1
ATOM 695 O O . GLN A 1 107 ? 25.550 48.714 61.095 1.00 24.94 83 GLN A O 1
ATOM 701 N N . SER A 1 108 ? 26.809 48.325 59.241 1.00 24.64 84 SER A N 1
ATOM 702 C CA . SER A 1 108 ? 27.763 47.376 59.843 1.00 25.18 84 SER A CA 1
ATOM 703 C C . SER A 1 108 ? 27.105 46.114 60.413 1.00 24.67 84 SER A C 1
ATOM 704 O O . SER A 1 108 ? 27.737 45.348 61.148 1.00 25.36 84 SER A O 1
ATOM 707 N N . ASP A 1 109 ? 25.843 45.889 60.049 1.00 23.94 85 ASP A N 1
ATOM 708 C CA . ASP A 1 109 ? 25.083 44.730 60.522 1.00 22.46 85 ASP A CA 1
ATOM 709 C C . ASP A 1 109 ? 24.941 44.723 62.040 1.00 21.49 85 ASP A C 1
ATOM 710 O O . ASP A 1 109 ? 24.813 43.666 62.654 1.00 24.33 85 ASP A O 1
ATOM 715 N N . ASP A 1 110 ? 24.963 45.918 62.630 1.00 23.31 86 ASP A N 1
ATOM 716 C CA . ASP A 1 110 ? 24.799 46.079 64.068 1.00 22.06 86 ASP A CA 1
ATOM 717 C C . ASP A 1 110 ? 23.313 45.983 64.399 1.00 20.17 86 ASP A C 1
ATOM 718 O O . ASP A 1 110 ? 22.621 47.000 64.553 1.00 21.16 86 ASP A O 1
ATOM 723 N N . HIS A 1 111 ? 22.829 44.743 64.463 1.00 19.94 87 HIS A N 1
ATOM 724 C CA . HIS A 1 111 ? 21.437 44.448 64.771 1.00 19.03 87 HIS A CA 1
ATOM 725 C C . HIS A 1 111 ? 21.439 43.242 65.718 1.00 17.36 87 HIS A C 1
ATOM 726 O O . HIS A 1 111 ? 22.207 42.308 65.496 1.00 16.13 87 HIS A O 1
ATOM 733 N N . PRO A 1 112 ? 20.559 43.229 66.747 1.00 18.43 88 PRO A N 1
ATOM 734 C CA . PRO A 1 112 ? 20.590 42.104 67.705 1.00 18.67 88 PRO A CA 1
ATOM 735 C C . PRO A 1 112 ? 20.400 40.716 67.092 1.00 18.76 88 PRO A C 1
ATOM 736 O O . PRO A 1 112 ? 20.894 39.714 67.648 1.00 18.21 88 PRO A O 1
ATOM 740 N N . ALA A 1 113 ? 19.669 40.632 65.983 1.00 17.62 89 ALA A N 1
ATOM 741 C CA . ALA A 1 113 ? 19.456 39.337 65.331 1.00 16.93 89 ALA A CA 1
ATOM 742 C C . ALA A 1 113 ? 20.752 38.784 64.754 1.00 15.98 89 ALA A C 1
ATOM 743 O O . ALA A 1 113 ? 21.029 37.574 64.839 1.00 18.40 89 ALA A O 1
ATOM 745 N N . VAL A 1 114 ? 21.550 39.675 64.173 1.00 18.09 90 VAL A N 1
ATOM 746 C CA . VAL A 1 114 ? 22.834 39.278 63.611 1.00 18.36 90 VAL A CA 1
ATOM 747 C C . VAL A 1 114 ? 23.795 38.844 64.719 1.00 18.28 90 VAL A C 1
ATOM 748 O O . VAL A 1 114 ? 24.467 37.813 64.595 1.00 18.92 90 VAL A O 1
ATOM 752 N N A LYS A 1 115 ? 23.847 39.648 65.781 0.66 18.88 91 LYS A N 1
ATOM 753 N N B LYS A 1 115 ? 23.854 39.629 65.795 0.34 18.30 91 LYS A N 1
ATOM 754 C CA A LYS A 1 115 ? 24.698 39.384 66.937 0.66 19.90 91 LYS A CA 1
ATOM 755 C CA B LYS A 1 115 ? 24.703 39.304 66.941 0.34 18.40 91 LYS A CA 1
ATOM 756 C C A LYS A 1 115 ? 24.352 38.039 67.566 0.66 19.42 91 LYS A C 1
ATOM 757 C C B LYS A 1 115 ? 24.303 37.967 67.560 0.34 18.16 91 LYS A C 1
ATOM 758 O O A LYS A 1 115 ? 25.241 37.237 67.857 0.66 20.81 91 LYS A O 1
ATOM 759 O O B LYS A 1 115 ? 25.154 37.110 67.803 0.34 18.59 91 LYS A O 1
ATOM 770 N N A GLU A 1 116 ? 23.058 37.788 67.745 0.66 19.50 92 GLU A N 1
ATOM 771 N N B GLU A 1 116 ? 23.008 37.773 67.785 0.34 18.31 92 GLU A N 1
ATOM 772 C CA A GLU A 1 116 ? 22.601 36.531 68.323 0.66 20.16 92 GLU A CA 1
ATOM 773 C CA B GLU A 1 116 ? 22.537 36.505 68.332 0.34 18.81 92 GLU A CA 1
ATOM 774 C C A GLU A 1 116 ? 22.949 35.340 67.430 0.66 19.80 92 GLU A C 1
ATOM 775 C C B GLU A 1 116 ? 22.936 35.337 67.433 0.34 18.76 92 GLU A C 1
ATOM 776 O O A GLU A 1 116 ? 23.428 34.313 67.915 0.66 18.36 92 GLU A O 1
ATOM 777 O O B GLU A 1 116 ? 23.440 34.324 67.921 0.34 18.05 92 GLU A O 1
ATOM 788 N N . LEU A 1 117 ? 22.720 35.479 66.123 1.00 18.06 93 LEU A N 1
ATOM 789 C CA . LEU A 1 117 ? 23.048 34.410 65.183 1.00 17.72 93 LEU A CA 1
ATOM 790 C C . LEU A 1 117 ? 24.550 34.097 65.214 1.00 17.88 93 LEU A C 1
ATOM 791 O O . LEU A 1 117 ? 24.951 32.948 65.308 1.00 17.29 93 LEU A O 1
ATOM 796 N N . ARG A 1 118 ? 25.381 35.124 65.168 1.00 16.65 94 ARG A N 1
ATOM 797 C CA . ARG A 1 118 ? 26.824 34.913 65.225 1.00 18.63 94 ARG A CA 1
ATOM 798 C C . ARG A 1 118 ? 27.293 34.265 66.538 1.00 18.27 94 ARG A C 1
ATOM 799 O O . ARG A 1 118 ? 28.179 33.403 66.526 1.00 16.97 94 ARG A O 1
ATOM 807 N N . ALA A 1 119 ? 26.696 34.683 67.649 1.00 18.36 95 ALA A N 1
ATOM 808 C CA . ALA A 1 119 ? 27.032 34.123 68.975 1.00 17.91 95 ALA A CA 1
ATOM 809 C C . ALA A 1 119 ? 26.628 32.652 69.009 1.00 19.14 95 ALA A C 1
ATOM 810 O O . ALA A 1 119 ? 27.373 31.800 69.515 1.00 20.00 95 ALA A O 1
ATOM 812 N N . LEU A 1 120 ? 25.446 32.354 68.470 1.00 18.02 96 LEU A N 1
ATOM 813 C CA . LEU A 1 120 ? 24.980 30.968 68.398 1.00 18.27 96 LEU A CA 1
ATOM 814 C C . LEU A 1 120 ? 25.912 30.103 67.576 1.00 18.25 96 LEU A C 1
ATOM 815 O O . LEU A 1 120 ? 26.156 28.936 67.924 1.00 19.52 96 LEU A O 1
ATOM 820 N N . SER A 1 121 ? 26.413 30.656 66.470 1.00 17.20 97 SER A N 1
ATOM 821 C CA . SER A 1 121 ? 27.353 29.914 65.613 1.00 18.76 97 SER A CA 1
ATOM 822 C C . SER A 1 121 ? 28.652 29.646 66.391 1.00 18.16 97 SER A C 1
ATOM 823 O O . SER A 1 121 ? 29.208 28.540 66.355 1.00 20.25 97 SER A O 1
ATOM 826 N N A GLU A 1 122 ? 29.139 30.662 67.101 0.50 19.34 98 GLU A N 1
ATOM 827 N N B GLU A 1 122 ? 29.121 30.661 67.110 0.50 18.98 98 GLU A N 1
ATOM 828 C CA A GLU A 1 122 ? 30.353 30.504 67.906 0.50 20.87 98 GLU A CA 1
ATOM 829 C CA B GLU A 1 122 ? 30.338 30.539 67.906 0.50 20.50 98 GLU A CA 1
ATOM 830 C C A GLU A 1 122 ? 30.175 29.397 68.939 0.50 20.44 98 GLU A C 1
ATOM 831 C C B GLU A 1 122 ? 30.190 29.446 68.969 0.50 20.06 98 GLU A C 1
ATOM 832 O O A GLU A 1 122 ? 31.066 28.560 69.130 0.50 19.97 98 GLU A O 1
ATOM 833 O O B GLU A 1 122 ? 31.119 28.664 69.208 0.50 19.61 98 GLU A O 1
ATOM 844 N N . TRP A 1 123 ? 29.010 29.399 69.577 1.00 19.77 99 TRP A N 1
ATOM 845 C CA . TRP A 1 123 ? 28.645 28.427 70.615 1.00 19.43 99 TRP A CA 1
ATOM 846 C C . TRP A 1 123 ? 28.639 27.000 70.066 1.00 20.02 99 TRP A C 1
ATOM 847 O O . TRP A 1 123 ? 29.132 26.070 70.711 1.00 22.82 99 TRP A O 1
ATOM 858 N N . SER A 1 124 ? 28.112 26.842 68.854 1.00 18.81 100 SER A N 1
ATOM 859 C CA . SER A 1 124 ? 28.007 25.516 68.226 1.00 17.26 100 SER A CA 1
ATOM 860 C C . SER A 1 124 ? 29.337 24.782 68.036 1.00 17.79 100 SER A C 1
ATOM 861 O O . SER A 1 124 ? 30.401 25.400 67.915 1.00 19.59 100 SER A O 1
ATOM 864 N N . GLU A 1 125 ? 29.246 23.453 68.020 1.00 18.09 101 GLU A N 1
ATOM 865 C CA . GLU A 1 125 ? 30.354 22.559 67.641 1.00 18.92 101 GLU A CA 1
ATOM 866 C C . GLU A 1 125 ? 30.011 21.880 66.317 1.00 20.12 101 GLU A C 1
ATOM 867 O O . GLU A 1 125 ? 30.890 21.371 65.621 1.00 19.75 101 GLU A O 1
ATOM 873 N N . GLY A 1 126 ? 28.719 21.872 65.995 1.00 20.70 102 GLY A N 1
ATOM 874 C CA . GLY A 1 126 ? 28.204 21.364 64.730 1.00 17.92 102 GLY A CA 1
ATOM 875 C C . GLY A 1 126 ? 26.895 22.064 64.397 1.00 18.18 102 GLY A C 1
ATOM 876 O O . GLY A 1 126 ? 26.297 22.712 65.257 1.00 18.84 102 GLY A O 1
ATOM 877 N N . GLN A 1 127 ? 26.496 21.983 63.133 1.00 16.97 103 GLN A N 1
ATOM 878 C CA . GLN A 1 127 ? 25.270 22.643 62.682 1.00 18.79 103 GLN A CA 1
ATOM 879 C C . GLN A 1 127 ? 24.430 21.784 61.752 1.00 18.20 103 GLN A C 1
ATOM 880 O O . GLN A 1 127 ? 24.925 20.837 61.115 1.00 20.98 103 GLN A O 1
ATOM 886 N N . VAL A 1 128 ? 23.154 22.122 61.681 1.00 20.33 104 VAL A N 1
ATOM 887 C CA . VAL A 1 128 ? 22.240 21.537 60.716 1.00 19.33 104 VAL A CA 1
ATOM 888 C C . VAL A 1 128 ? 21.593 22.670 59.937 1.00 20.14 104 VAL A C 1
ATOM 889 O O . VAL A 1 128 ? 21.043 23.597 60.541 1.00 19.14 104 VAL A O 1
ATOM 893 N N . TRP A 1 129 ? 21.700 22.636 58.611 1.00 20.57 105 TRP A N 1
ATOM 894 C CA . TRP A 1 129 ? 21.010 23.642 57.786 1.00 19.82 105 TRP A CA 1
ATOM 895 C C . TRP A 1 129 ? 19.983 22.940 56.939 1.00 19.32 105 TRP A C 1
ATOM 896 O O . TRP A 1 129 ? 20.313 21.987 56.229 1.00 19.52 105 TRP A O 1
ATOM 907 N N . CYS A 1 130 ? 18.740 23.413 57.007 1.00 18.20 106 CYS A N 1
ATOM 908 C CA . CYS A 1 130 ? 17.656 22.807 56.243 1.00 18.55 106 CYS A CA 1
ATOM 909 C C . CYS A 1 130 ? 16.926 23.862 55.450 1.00 17.46 106 CYS A C 1
ATOM 910 O O . CYS A 1 130 ? 16.299 24.763 56.031 1.00 19.12 106 CYS A O 1
ATOM 913 N N . SER A 1 131 ? 16.950 23.723 54.131 1.00 19.44 107 SER A N 1
ATOM 914 C CA . SER A 1 131 ? 16.294 24.684 53.260 1.00 17.68 107 SER A CA 1
ATOM 915 C C . SER A 1 131 ? 15.268 24.073 52.309 1.00 20.18 107 SER A C 1
ATOM 916 O O . SER A 1 131 ? 15.486 22.985 51.776 1.00 18.94 107 SER A O 1
ATOM 919 N N . PRO A 1 132 ? 14.173 24.797 52.059 1.00 21.11 108 PRO A N 1
ATOM 920 C CA . PRO A 1 132 ? 13.300 24.340 50.983 1.00 22.66 108 PRO A CA 1
ATOM 921 C C . PRO A 1 132 ? 14.048 24.578 49.674 1.00 26.15 108 PRO A C 1
ATOM 922 O O . PRO A 1 132 ? 14.885 25.499 49.613 1.00 24.60 108 PRO A O 1
ATOM 926 N N . GLU A 1 133 ? 13.782 23.744 48.660 1.00 28.31 109 GLU A N 1
ATOM 927 C CA . GLU A 1 133 ? 14.328 23.969 47.313 1.00 30.30 109 GLU A CA 1
ATOM 928 C C . GLU A 1 133 ? 13.230 24.704 46.562 1.00 31.27 109 GLU A C 1
ATOM 929 O O . GLU A 1 133 ? 12.173 24.137 46.268 1.00 33.03 109 GLU A O 1
ATOM 935 N N A ARG A 1 134 ? 13.499 25.958 46.224 0.50 31.30 110 ARG A N 1
ATOM 936 N N B ARG A 1 134 ? 13.470 25.992 46.326 0.50 31.28 110 ARG A N 1
ATOM 937 C CA A ARG A 1 134 ? 12.529 26.801 45.533 0.50 31.87 110 ARG A CA 1
ATOM 938 C CA B ARG A 1 134 ? 12.509 26.891 45.688 0.50 31.79 110 ARG A CA 1
ATOM 939 C C A ARG A 1 134 ? 13.142 27.439 44.297 0.50 31.58 110 ARG A C 1
ATOM 940 C C B ARG A 1 134 ? 12.566 26.740 44.166 0.50 32.01 110 ARG A C 1
ATOM 941 O O A ARG A 1 134 ? 14.294 27.873 44.318 0.50 30.77 110 ARG A O 1
ATOM 942 O O B ARG A 1 134 ? 11.975 25.815 43.600 0.50 32.03 110 ARG A O 1
ATOM 957 N N A HIS A 1 135 ? 12.379 27.497 43.209 0.50 31.66 111 HIS A N 1
ATOM 958 N N B HIS A 1 135 ? 13.284 27.643 43.506 0.50 32.29 111 HIS A N 1
ATOM 959 C CA A HIS A 1 135 ? 12.918 28.105 42.009 0.50 31.91 111 HIS A CA 1
ATOM 960 C CA B HIS A 1 135 ? 13.410 27.593 42.056 0.50 31.72 111 HIS A CA 1
ATOM 961 C C A HIS A 1 135 ? 14.239 27.422 41.683 0.50 31.27 111 HIS A C 1
ATOM 962 C C B HIS A 1 135 ? 14.605 26.720 41.697 0.50 31.53 111 HIS A C 1
ATOM 963 O O A HIS A 1 135 ? 15.161 28.030 41.133 0.50 32.21 111 HIS A O 1
ATOM 964 O O B HIS A 1 135 ? 15.314 26.968 40.719 0.50 32.38 111 HIS A O 1
ATOM 977 N N A GLY A 1 136 ? 14.310 26.139 42.026 0.50 30.52 112 GLY A N 1
ATOM 978 N N B GLY A 1 136 ? 14.812 25.677 42.490 0.50 31.79 112 GLY A N 1
ATOM 979 C CA A GLY A 1 136 ? 15.508 25.331 41.813 0.50 29.33 112 GLY A CA 1
ATOM 980 C CA B GLY A 1 136 ? 15.988 24.840 42.340 0.50 30.63 112 GLY A CA 1
ATOM 981 C C A GLY A 1 136 ? 16.709 25.829 42.595 0.50 27.97 112 GLY A C 1
ATOM 982 C C B GLY A 1 136 ? 17.061 25.566 43.126 0.50 29.37 112 GLY A C 1
ATOM 983 O O A GLY A 1 136 ? 17.845 25.692 42.141 0.50 29.69 112 GLY A O 1
ATOM 984 O O B GLY A 1 136 ? 18.204 25.104 43.230 0.50 29.70 112 GLY A O 1
ATOM 985 N N A GLN A 1 137 ? 16.470 26.391 43.780 0.50 27.01 113 GLN A N 1
ATOM 986 N N B GLN A 1 137 ? 16.672 26.713 43.690 0.50 28.60 113 GLN A N 1
ATOM 987 C CA A GLN A 1 137 ? 17.562 26.945 44.592 0.50 23.39 113 GLN A CA 1
ATOM 988 C CA B GLN A 1 137 ? 17.596 27.564 44.440 0.50 25.62 113 GLN A CA 1
ATOM 989 C C A GLN A 1 137 ? 17.215 26.978 46.085 0.50 22.25 113 GLN A C 1
ATOM 990 C C B GLN A 1 137 ? 17.159 27.839 45.875 0.50 24.37 113 GLN A C 1
ATOM 991 O O A GLN A 1 137 ? 16.139 26.521 46.491 0.50 20.52 113 GLN A O 1
ATOM 992 O O B GLN A 1 137 ? 16.067 28.377 46.115 0.50 23.02 113 GLN A O 1
ATOM 1003 N N A ILE A 1 138 ? 18.129 27.498 46.907 0.50 20.14 114 ILE A N 1
ATOM 1004 N N B ILE A 1 138 ? 18.021 27.471 46.825 0.50 22.58 114 ILE A N 1
ATOM 1005 C CA A ILE A 1 138 ? 17.811 27.707 48.328 0.50 18.31 114 ILE A CA 1
ATOM 1006 C CA B ILE A 1 138 ? 17.733 27.703 48.243 0.50 20.75 114 ILE A CA 1
ATOM 1007 C C A ILE A 1 138 ? 17.184 29.095 48.472 0.50 18.55 114 ILE A C 1
ATOM 1008 C C B ILE A 1 138 ? 17.042 29.054 48.385 0.50 20.13 114 ILE A C 1
ATOM 1009 O O A ILE A 1 138 ? 17.420 29.987 47.647 0.50 18.77 114 ILE A O 1
ATOM 1010 O O B ILE A 1 138 ? 17.099 29.887 47.473 0.50 20.27 114 ILE A O 1
ATOM 1019 N N . THR A 1 139 ? 16.386 29.274 49.518 1.00 17.91 115 THR A N 1
ATOM 1020 C CA . THR A 1 139 ? 15.659 30.529 49.728 1.00 18.02 115 THR A CA 1
ATOM 1021 C C . THR A 1 139 ? 16.556 31.673 50.172 1.00 16.95 115 THR A C 1
ATOM 1022 O O . THR A 1 139 ? 17.684 31.450 50.654 1.00 17.20 115 THR A O 1
ATOM 1026 N N A SER A 1 140 ? 16.054 32.902 50.033 0.50 16.35 116 SER A N 1
ATOM 1027 N N B SER A 1 140 ? 16.043 32.893 50.025 0.50 16.49 116 SER A N 1
ATOM 1028 C CA A SER A 1 140 ? 16.795 34.086 50.477 0.50 16.52 116 SER A CA 1
ATOM 1029 C CA B SER A 1 140 ? 16.751 34.085 50.463 0.50 16.80 116 SER A CA 1
ATOM 1030 C C A SER A 1 140 ? 16.888 34.135 52.005 0.50 16.66 116 SER A C 1
ATOM 1031 C C B SER A 1 140 ? 16.933 34.023 51.982 0.50 16.65 116 SER A C 1
ATOM 1032 O O A SER A 1 140 ? 17.837 34.695 52.552 0.50 16.07 116 SER A O 1
ATOM 1033 O O B SER A 1 140 ? 17.997 34.369 52.496 0.50 15.18 116 SER A O 1
ATOM 1038 N N . VAL A 1 141 ? 15.900 33.553 52.687 1.00 16.79 117 VAL A N 1
ATOM 1039 C CA . VAL A 1 141 ? 15.951 33.449 54.161 1.00 16.70 117 VAL A CA 1
ATOM 1040 C C . VAL A 1 141 ? 17.120 32.541 54.591 1.00 16.43 117 VAL A C 1
ATOM 1041 O O . VAL A 1 141 ? 17.873 32.866 55.512 1.00 16.06 117 VAL A O 1
ATOM 1045 N N . MET A 1 142 ? 17.275 31.411 53.909 1.00 16.04 118 MET A N 1
ATOM 1046 C CA . MET A 1 142 ? 18.387 30.506 54.183 1.00 16.83 118 MET A CA 1
ATOM 1047 C C . MET A 1 142 ? 19.724 31.218 53.913 1.00 17.42 118 MET A C 1
ATOM 1048 O O . MET A 1 142 ? 20.650 31.179 54.740 1.00 16.73 118 MET A O 1
ATOM 1053 N N . LYS A 1 143 ? 19.821 31.850 52.747 1.00 16.37 119 LYS A N 1
ATOM 1054 C CA . LYS A 1 143 ? 21.065 32.521 52.363 1.00 17.17 119 LYS A CA 1
ATOM 1055 C C . LYS A 1 143 ? 21.397 33.730 53.252 1.00 17.82 119 LYS A C 1
ATOM 1056 O O . LYS A 1 143 ? 22.567 33.968 53.535 1.00 19.34 119 LYS A O 1
ATOM 1062 N N . ALA A 1 144 ? 20.388 34.477 53.702 1.00 16.69 120 ALA A N 1
ATOM 1063 C CA . ALA A 1 144 ? 20.637 35.616 54.580 1.00 16.36 120 ALA A CA 1
ATOM 1064 C C . ALA A 1 144 ? 21.342 35.185 55.857 1.00 17.65 120 ALA A C 1
ATOM 1065 O O . ALA A 1 144 ? 22.251 35.878 56.325 1.00 18.54 120 ALA A O 1
ATOM 1067 N N . GLN A 1 145 ? 20.918 34.048 56.420 1.00 16.77 121 GLN A N 1
ATOM 1068 C CA . GLN A 1 145 ? 21.532 33.536 57.644 1.00 17.77 121 GLN A CA 1
ATOM 1069 C C . GLN A 1 145 ? 22.977 33.116 57.394 1.00 18.31 121 GLN A C 1
ATOM 1070 O O . GLN A 1 145 ? 23.891 33.463 58.158 1.00 19.05 121 GLN A O 1
ATOM 1076 N N . ILE A 1 146 ? 23.186 32.391 56.303 1.00 18.14 122 ILE A N 1
ATOM 1077 C CA . ILE A 1 146 ? 24.531 31.970 55.942 1.00 19.86 122 ILE A CA 1
ATOM 1078 C C . ILE A 1 146 ? 25.435 33.184 55.640 1.00 20.27 122 ILE A C 1
ATOM 1079 O O . ILE A 1 146 ? 26.591 33.233 56.107 1.00 18.51 122 ILE A O 1
ATOM 1084 N N . ASP A 1 147 ? 24.903 34.173 54.911 1.00 17.12 123 ASP A N 1
ATOM 1085 C CA . ASP A 1 147 ? 25.651 35.392 54.587 1.00 17.93 123 ASP A CA 1
ATOM 1086 C C . ASP A 1 147 ? 26.146 36.127 55.835 1.00 17.67 123 ASP A C 1
ATOM 1087 O O . ASP A 1 147 ? 27.208 36.748 55.810 1.00 19.70 123 ASP A O 1
ATOM 1092 N N . HIS A 1 148 ? 25.351 36.093 56.902 1.00 18.10 124 HIS A N 1
ATOM 1093 C CA . HIS A 1 148 ? 25.705 36.785 58.143 1.00 19.43 124 HIS A CA 1
ATOM 1094 C C . HIS A 1 148 ? 26.801 36.078 58.944 1.00 21.24 124 HIS A C 1
ATOM 1095 O O . HIS A 1 148 ? 27.358 36.667 59.874 1.00 23.32 124 HIS A O 1
ATOM 1102 N N . LEU A 1 149 ? 27.095 34.827 58.588 1.00 20.98 125 LEU A N 1
ATOM 1103 C CA . LEU A 1 149 ? 28.182 34.072 59.234 1.00 22.52 125 LEU A CA 1
ATOM 1104 C C . LEU A 1 149 ? 29.501 34.456 58.551 1.00 21.47 125 LEU A C 1
ATOM 1105 O O . LEU A 1 149 ? 29.660 34.209 57.359 1.00 23.22 125 LEU A O 1
ATOM 1110 N N . PRO A 1 150 ? 30.442 35.080 59.286 1.00 24.21 126 PRO A N 1
ATOM 1111 C CA . PRO A 1 150 ? 31.727 35.428 58.681 1.00 21.93 126 PRO A CA 1
ATOM 1112 C C . PRO A 1 150 ? 32.796 34.342 58.844 1.00 23.59 126 PRO A C 1
ATOM 1113 O O . PRO A 1 150 ? 32.751 33.571 59.812 1.00 22.48 126 PRO A O 1
ATOM 1117 N N . LEU A 1 151 ? 33.747 34.274 57.906 1.00 22.97 127 LEU A N 1
ATOM 1118 C CA . LEU A 1 151 ? 34.856 33.323 58.062 1.00 23.76 127 LEU A CA 1
ATOM 1119 C C . LEU A 1 151 ? 35.682 33.692 59.274 1.00 24.71 127 LEU A C 1
ATOM 1120 O O . LEU A 1 151 ? 36.112 32.818 60.037 1.00 23.85 127 LEU A O 1
ATOM 1125 N N . GLU A 1 152 ? 35.896 34.995 59.442 1.00 24.85 128 GLU A N 1
ATOM 1126 C CA . GLU A 1 152 ? 36.659 35.505 60.568 1.00 27.99 128 GLU A CA 1
ATOM 1127 C C . GLU A 1 152 ? 36.238 36.930 60.886 1.00 29.83 128 GLU A C 1
ATOM 1128 O O . GLU A 1 152 ? 36.085 37.748 59.982 1.00 30.25 128 GLU A O 1
ATOM 1134 N N . MET A 1 153 ? 36.040 37.213 62.171 1.00 31.08 129 MET A N 1
ATOM 1135 C CA . MET A 1 153 ? 35.707 38.552 62.604 1.00 34.91 129 MET A CA 1
ATOM 1136 C C . MET A 1 153 ? 36.289 38.816 63.978 1.00 33.18 129 MET A C 1
ATOM 1137 O O . MET A 1 153 ? 35.980 38.110 64.940 1.00 32.85 129 MET A O 1
ATOM 1142 N N . ALA A 1 154 ? 37.132 39.845 64.045 1.00 33.17 130 ALA A N 1
ATOM 1143 C CA . ALA A 1 154 ? 37.856 40.215 65.265 1.00 33.12 130 ALA A CA 1
ATOM 1144 C C . ALA A 1 154 ? 38.509 38.992 65.906 1.00 33.03 130 ALA A C 1
ATOM 1145 O O . ALA A 1 154 ? 38.258 38.664 67.072 1.00 32.52 130 ALA A O 1
ATOM 1147 N N . GLY A 1 155 ? 39.362 38.251 65.098 1.00 38.74 131 GLY A N 1
ATOM 1148 C CA . GLY A 1 155 ? 40.093 37.073 65.560 1.00 38.57 131 GLY A CA 1
ATOM 1149 C C . GLY A 1 155 ? 39.253 35.862 65.918 1.00 38.39 131 GLY A C 1
ATOM 1150 O O . GLY A 1 155 ? 39.772 34.899 66.486 1.00 40.29 131 GLY A O 1
ATOM 1151 N N . ILE A 1 156 ? 37.961 35.902 65.585 1.00 36.82 132 ILE A N 1
ATOM 1152 C CA . ILE A 1 156 ? 37.039 34.806 65.880 1.00 36.13 132 ILE A CA 1
ATOM 1153 C C . ILE A 1 156 ? 36.570 34.164 64.582 1.00 34.26 132 ILE A C 1
ATOM 1154 O O . ILE A 1 156 ? 36.216 34.862 63.626 1.00 33.97 132 ILE A O 1
ATOM 1159 N N . ARG A 1 157 ? 36.583 32.833 64.563 1.00 31.78 133 ARG A N 1
ATOM 1160 C CA . ARG A 1 157 ? 36.203 32.053 63.386 1.00 32.09 133 ARG A CA 1
ATOM 1161 C C . ARG A 1 157 ? 35.016 31.178 63.774 1.00 30.56 133 ARG A C 1
ATOM 1162 O O . ARG A 1 157 ? 35.190 30.020 64.160 1.00 29.98 133 ARG A O 1
ATOM 1170 N N . PRO A 1 158 ? 33.785 31.738 63.678 1.00 22.84 134 PRO A N 1
ATOM 1171 C CA . PRO A 1 158 ? 32.606 31.046 64.208 1.00 23.22 134 PRO A CA 1
ATOM 1172 C C . PRO A 1 158 ? 32.027 29.871 63.422 1.00 22.67 134 PRO A C 1
ATOM 1173 O O . PRO A 1 158 ? 31.018 29.310 63.864 1.00 24.72 134 PRO A O 1
ATOM 1177 N N . THR A 1 159 ? 32.654 29.479 62.309 1.00 20.66 135 THR A N 1
ATOM 1178 C CA . THR A 1 159 ? 32.181 28.337 61.531 1.00 20.32 135 THR A CA 1
ATOM 1179 C C . THR A 1 159 ? 33.282 27.315 61.313 1.00 19.88 135 THR A C 1
ATOM 1180 O O . THR A 1 159 ? 33.023 26.127 61.346 1.00 21.72 135 THR A O 1
ATOM 1184 N N . GLN A 1 160 ? 34.513 27.787 61.125 1.00 19.68 136 GLN A N 1
ATOM 1185 C CA . GLN A 1 160 ? 35.616 26.895 60.733 1.00 20.18 136 GLN A CA 1
ATOM 1186 C C . GLN A 1 160 ? 35.882 25.755 61.699 1.00 21.03 136 GLN A C 1
ATOM 1187 O O . GLN A 1 160 ? 35.944 25.959 62.914 1.00 21.20 136 GLN A O 1
ATOM 1193 N N . GLY A 1 161 ? 36.066 24.559 61.149 1.00 20.09 137 GLY A N 1
ATOM 1194 C CA . GLY A 1 161 ? 36.369 23.394 61.959 1.00 22.07 137 GLY A CA 1
ATOM 1195 C C . GLY A 1 161 ? 35.168 22.775 62.646 1.00 22.94 137 GLY A C 1
ATOM 1196 O O . GLY A 1 161 ? 35.314 21.793 63.371 1.00 26.98 137 GLY A O 1
ATOM 1197 N N . ARG A 1 162 ? 33.992 23.359 62.448 1.00 22.09 138 ARG A N 1
ATOM 1198 C CA . ARG A 1 162 ? 32.765 22.779 62.985 1.00 20.94 138 ARG A CA 1
ATOM 1199 C C . ARG A 1 162 ? 32.154 21.820 61.962 1.00 22.60 138 ARG A C 1
ATOM 1200 O O . ARG A 1 162 ? 32.424 21.924 60.758 1.00 22.03 138 ARG A O 1
ATOM 1208 N N . THR A 1 163 ? 31.347 20.873 62.437 1.00 19.36 139 THR A N 1
ATOM 1209 C CA . THR A 1 163 ? 30.683 19.938 61.529 1.00 20.25 139 THR A CA 1
ATOM 1210 C C . THR A 1 163 ? 29.367 20.514 61.010 1.00 18.76 139 THR A C 1
ATOM 1211 O O . THR A 1 163 ? 28.817 21.469 61.564 1.00 19.69 139 THR A O 1
ATOM 1215 N N . LEU A 1 164 ? 28.880 19.924 59.924 1.00 20.33 140 LEU A N 1
ATOM 1216 C CA . LEU A 1 164 ? 27.642 20.363 59.310 1.00 19.49 140 LEU A CA 1
ATOM 1217 C C . LEU A 1 164 ? 26.894 19.193 58.713 1.00 20.70 140 LEU A C 1
ATOM 1218 O O . LEU A 1 164 ? 27.500 18.309 58.092 1.00 19.53 140 LEU A O 1
ATOM 1223 N N . ALA A 1 165 ? 25.583 19.180 58.922 1.00 18.54 141 ALA A N 1
ATOM 1224 C CA . ALA A 1 165 ? 24.679 18.237 58.235 1.00 18.46 141 ALA A CA 1
ATOM 1225 C C . ALA A 1 165 ? 23.707 19.080 57.414 1.00 19.01 141 ALA A C 1
ATOM 1226 O O . ALA A 1 165 ? 23.193 20.084 57.907 1.00 18.69 141 ALA A O 1
ATOM 1228 N N . VAL A 1 166 ? 23.457 18.655 56.179 1.00 18.81 142 VAL A N 1
ATOM 1229 C CA . VAL A 1 166 ? 22.557 19.401 55.288 1.00 18.89 142 VAL A CA 1
ATOM 1230 C C . VAL A 1 166 ? 21.246 18.649 55.015 1.00 17.99 142 VAL A C 1
ATOM 1231 O O . VAL A 1 166 ? 21.225 17.415 54.923 1.00 17.76 142 VAL A O 1
ATOM 1235 N N . MET A 1 167 ? 20.157 19.412 54.924 1.00 18.77 143 MET A N 1
ATOM 1236 C CA . MET A 1 167 ? 18.822 18.858 54.702 1.00 18.78 143 MET A CA 1
ATOM 1237 C C . MET A 1 167 ? 18.027 19.756 53.751 1.00 20.27 143 MET A C 1
ATOM 1238 O O . MET A 1 167 ? 18.271 20.966 53.646 1.00 20.21 143 MET A O 1
ATOM 1243 N N . GLN A 1 168 ? 17.071 19.161 53.056 1.00 18.74 144 GLN A N 1
ATOM 1244 C CA . GLN A 1 168 ? 16.157 19.936 52.238 1.00 17.52 144 GLN A CA 1
ATOM 1245 C C . GLN A 1 168 ? 14.762 19.313 52.232 1.00 19.07 144 GLN A C 1
ATOM 1246 O O . GLN A 1 168 ? 14.587 18.138 52.589 1.00 18.18 144 GLN A O 1
ATOM 1252 N N . VAL A 1 169 ? 13.784 20.119 51.839 1.00 17.44 145 VAL A N 1
ATOM 1253 C CA . VAL A 1 169 ? 12.410 19.658 51.698 1.00 18.68 145 VAL A CA 1
ATOM 1254 C C . VAL A 1 169 ? 11.915 20.150 50.360 1.00 19.32 145 VAL A C 1
ATOM 1255 O O . VAL A 1 169 ? 12.347 21.207 49.878 1.00 19.17 145 VAL A O 1
ATOM 1259 N N A SER A 1 170 ? 11.010 19.386 49.757 0.50 18.90 146 SER A N 1
ATOM 1260 N N B SER A 1 170 ? 11.019 19.375 49.752 0.50 18.98 146 SER A N 1
ATOM 1261 C CA A SER A 1 170 ? 10.450 19.753 48.472 0.50 20.62 146 SER A CA 1
ATOM 1262 C CA B SER A 1 170 ? 10.461 19.705 48.449 0.50 20.83 146 SER A CA 1
ATOM 1263 C C A SER A 1 170 ? 9.004 19.308 48.386 0.50 21.07 146 SER A C 1
ATOM 1264 C C B SER A 1 170 ? 8.999 19.305 48.390 0.50 21.16 146 SER A C 1
ATOM 1265 O O A SER A 1 170 ? 8.602 18.346 49.045 0.50 21.53 146 SER A O 1
ATOM 1266 O O B SER A 1 170 ? 8.579 18.371 49.078 0.50 21.63 146 SER A O 1
ATOM 1271 N N . GLY A 1 171 ? 8.230 20.017 47.568 1.00 22.05 147 GLY A N 1
ATOM 1272 C CA . GLY A 1 171 ? 6.814 19.711 47.373 1.00 22.09 147 GLY A CA 1
ATOM 1273 C C . GLY A 1 171 ? 6.652 18.663 46.289 1.00 23.57 147 GLY A C 1
ATOM 1274 O O . GLY A 1 171 ? 5.625 17.980 46.218 1.00 24.62 147 GLY A O 1
ATOM 1275 N N . GLY A 1 172 ? 7.667 18.553 45.434 1.00 23.29 148 GLY A N 1
ATOM 1276 C CA . GLY A 1 172 ? 7.685 17.588 44.333 1.00 23.50 148 GLY A CA 1
ATOM 1277 C C . GLY A 1 172 ? 8.560 16.379 44.609 1.00 23.53 148 GLY A C 1
ATOM 1278 O O . GLY A 1 172 ? 8.812 16.027 45.774 1.00 23.50 148 GLY A O 1
ATOM 1279 N N A SER A 1 173 ? 9.033 15.746 43.539 0.50 23.48 149 SER A N 1
ATOM 1280 N N B SER A 1 173 ? 9.026 15.745 43.534 0.50 23.07 149 SER A N 1
ATOM 1281 C CA A SER A 1 173 ? 9.872 14.561 43.658 0.50 24.20 149 SER A CA 1
ATOM 1282 C CA B SER A 1 173 ? 9.884 14.563 43.619 0.50 23.31 149 SER A CA 1
ATOM 1283 C C A SER A 1 173 ? 11.236 14.907 44.249 0.50 23.80 149 SER A C 1
ATOM 1284 C C B SER A 1 173 ? 11.255 14.901 44.207 0.50 23.31 149 SER A C 1
ATOM 1285 O O A SER A 1 173 ? 11.646 16.075 44.254 0.50 24.22 149 SER A O 1
ATOM 1286 O O B SER A 1 173 ? 11.683 16.061 44.174 0.50 23.74 149 SER A O 1
ATOM 1291 N N . GLN A 1 174 ? 11.928 13.885 44.748 1.00 23.25 150 GLN A N 1
ATOM 1292 C CA . GLN A 1 174 ? 13.226 14.064 45.403 1.00 22.37 150 GLN A CA 1
ATOM 1293 C C . GLN A 1 174 ? 14.290 14.660 44.488 1.00 22.59 150 GLN A C 1
ATOM 1294 O O . GLN A 1 174 ? 14.548 14.163 43.383 1.00 24.15 150 GLN A O 1
ATOM 1300 N N A SER A 1 175 ? 14.902 15.734 44.966 0.50 21.37 151 SER A N 1
ATOM 1301 N N B SER A 1 175 ? 14.872 15.758 44.968 0.50 22.39 151 SER A N 1
ATOM 1302 C CA A SER A 1 175 ? 15.971 16.396 44.248 0.50 20.73 151 SER A CA 1
ATOM 1303 C CA B SER A 1 175 ? 15.902 16.527 44.274 0.50 23.02 151 SER A CA 1
ATOM 1304 C C A SER A 1 175 ? 17.043 16.760 45.268 0.50 21.04 151 SER A C 1
ATOM 1305 C C B SER A 1 175 ? 16.989 16.899 45.282 0.50 22.22 151 SER A C 1
ATOM 1306 O O A SER A 1 175 ? 16.852 16.569 46.475 0.50 20.08 151 SER A O 1
ATOM 1307 O O B SER A 1 175 ? 16.756 16.845 46.496 0.50 21.36 151 SER A O 1
ATOM 1312 N N . PHE A 1 176 ? 18.164 17.280 44.788 1.00 21.04 152 PHE A N 1
ATOM 1313 C CA . PHE A 1 176 ? 19.293 17.581 45.674 1.00 21.41 152 PHE A CA 1
ATOM 1314 C C . PHE A 1 176 ? 19.964 18.930 45.475 1.00 21.83 152 PHE A C 1
ATOM 1315 O O . PHE A 1 176 ? 21.050 19.171 46.026 1.00 21.86 152 PHE A O 1
ATOM 1323 N N . ASN A 1 177 ? 19.312 19.811 44.726 1.00 22.27 153 ASN A N 1
ATOM 1324 C CA . ASN A 1 177 ? 19.868 21.142 44.442 1.00 23.20 153 ASN A CA 1
ATOM 1325 C C . ASN A 1 177 ? 20.084 21.985 45.680 1.00 21.69 153 ASN A C 1
ATOM 1326 O O . ASN A 1 177 ? 21.107 22.660 45.797 1.00 19.78 153 ASN A O 1
ATOM 1331 N N . ALA A 1 178 ? 19.134 21.934 46.614 1.00 19.94 154 ALA A N 1
ATOM 1332 C CA . ALA A 1 178 ? 19.270 22.694 47.847 1.00 20.59 154 ALA A CA 1
ATOM 1333 C C . ALA A 1 178 ? 20.396 22.147 48.730 1.00 20.64 154 ALA A C 1
ATOM 1334 O O . ALA A 1 178 ? 21.265 22.925 49.141 1.00 19.45 154 ALA A O 1
ATOM 1336 N N . VAL A 1 179 ? 20.401 20.832 49.005 1.00 20.63 155 VAL A N 1
ATOM 1337 C CA . VAL A 1 179 ? 21.456 20.233 49.829 1.00 19.90 155 VAL A CA 1
ATOM 1338 C C . VAL A 1 179 ? 22.836 20.451 49.193 1.00 19.92 155 VAL A C 1
ATOM 1339 O O . VAL A 1 179 ? 23.791 20.750 49.912 1.00 18.55 155 VAL A O 1
ATOM 1343 N N . ASN A 1 180 ? 22.918 20.329 47.866 1.00 18.05 156 ASN A N 1
ATOM 1344 C CA . ASN A 1 180 ? 24.197 20.533 47.171 1.00 17.17 156 ASN A CA 1
ATOM 1345 C C . ASN A 1 180 ? 24.674 21.982 47.375 1.00 18.28 156 ASN A C 1
ATOM 1346 O O . ASN A 1 180 ? 25.842 22.210 47.659 1.00 19.01 156 ASN A O 1
ATOM 1351 N N . THR A 1 181 ? 23.758 22.945 47.260 1.00 18.87 157 THR A N 1
ATOM 1352 C CA . THR A 1 181 ? 24.108 24.345 47.492 1.00 18.94 157 THR A CA 1
ATOM 1353 C C . THR A 1 181 ? 24.568 24.558 48.944 1.00 17.54 157 THR A C 1
ATOM 1354 O O . THR A 1 181 ? 25.587 25.232 49.192 1.00 18.58 157 THR A O 1
ATOM 1358 N N . LEU A 1 182 ? 23.828 23.983 49.889 1.00 15.58 158 LEU A N 1
ATOM 1359 C CA . LEU A 1 182 ? 24.189 24.056 51.315 1.00 16.29 158 LEU A CA 1
ATOM 1360 C C . LEU A 1 182 ? 25.578 23.462 51.602 1.00 18.22 158 LEU A C 1
ATOM 1361 O O . LEU A 1 182 ? 26.381 24.040 52.356 1.00 18.15 158 LEU A O 1
ATOM 1366 N N . ARG A 1 183 ? 25.857 22.319 50.973 1.00 17.16 159 ARG A N 1
ATOM 1367 C CA . ARG A 1 183 ? 27.153 21.642 51.123 1.00 18.16 159 ARG A CA 1
ATOM 1368 C C . ARG A 1 183 ? 28.299 22.529 50.631 1.00 18.30 159 ARG A C 1
ATOM 1369 O O . ARG A 1 183 ? 29.324 22.671 51.317 1.00 19.08 159 ARG A O 1
ATOM 1377 N N . LEU A 1 184 ? 28.110 23.161 49.478 1.00 19.01 160 LEU A N 1
ATOM 1378 C CA . LEU A 1 184 ? 29.137 24.044 48.931 1.00 18.57 160 LEU A CA 1
ATOM 1379 C C . LEU A 1 184 ? 29.336 25.298 49.793 1.00 19.45 160 LEU A C 1
ATOM 1380 O O . LEU A 1 184 ? 30.461 25.795 49.918 1.00 17.41 160 LEU A O 1
ATOM 1385 N N . LEU A 1 185 ? 28.253 25.788 50.408 1.00 16.31 161 LEU A N 1
ATOM 1386 C CA . LEU A 1 185 ? 28.369 26.934 51.322 1.00 16.08 161 LEU A CA 1
ATOM 1387 C C . LEU A 1 185 ? 29.118 26.502 52.573 1.00 17.05 161 LEU A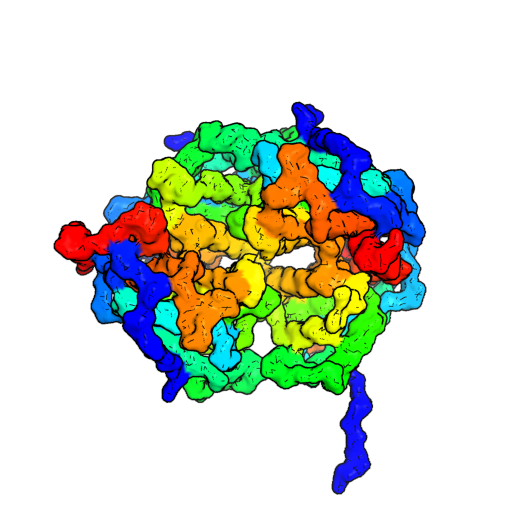 C 1
ATOM 1388 O O . LEU A 1 185 ? 29.997 27.219 53.045 1.00 17.02 161 LEU A O 1
ATOM 1393 N N . GLY A 1 186 ? 28.775 25.324 53.104 1.00 17.03 162 GLY A N 1
ATOM 1394 C CA . GLY A 1 186 ? 29.462 24.788 54.281 1.00 18.66 162 GLY A CA 1
ATOM 1395 C C . GLY A 1 186 ? 30.958 24.653 54.019 1.00 17.81 162 GLY A C 1
ATOM 1396 O O . GLY A 1 186 ? 31.776 24.933 54.894 1.00 19.18 162 GLY A O 1
ATOM 1397 N N . ARG A 1 187 ? 31.300 24.275 52.792 1.00 16.39 163 ARG A N 1
ATOM 1398 C CA . ARG A 1 187 ? 32.683 24.097 52.394 1.00 17.05 163 ARG A CA 1
ATOM 1399 C C . ARG A 1 187 ? 33.417 25.432 52.421 1.00 17.40 163 ARG A C 1
ATOM 1400 O O . ARG A 1 187 ? 34.529 25.510 52.914 1.00 18.78 163 ARG A O 1
ATOM 1408 N N . TRP A 1 188 ? 32.773 26.470 51.878 1.00 17.10 164 TRP A N 1
ATOM 1409 C CA . TRP A 1 188 ? 33.340 27.817 51.872 1.00 17.08 164 TRP A CA 1
ATOM 1410 C C . TRP A 1 188 ? 33.599 28.278 53.306 1.00 17.44 164 TRP A C 1
ATOM 1411 O O . TRP A 1 188 ? 34.602 28.930 53.583 1.00 19.21 164 TRP A O 1
ATOM 1422 N N . MET A 1 189 ? 32.685 27.915 54.203 1.00 18.30 165 MET A N 1
ATOM 1423 C CA . MET A 1 189 ? 32.774 28.251 55.630 1.00 17.51 165 MET A CA 1
ATOM 1424 C C . MET A 1 189 ? 33.739 27.325 56.377 1.00 17.32 165 MET A C 1
ATOM 1425 O O . MET A 1 189 ? 33.914 27.436 57.594 1.00 18.06 165 MET A O 1
ATOM 1430 N N . ARG A 1 190 ? 34.387 26.447 55.617 1.00 16.59 166 ARG A N 1
ATOM 1431 C CA . ARG A 1 190 ? 35.424 25.527 56.124 1.00 17.44 166 ARG A CA 1
ATOM 1432 C C . ARG A 1 190 ? 34.893 24.588 57.210 1.00 17.29 166 ARG A C 1
ATOM 1433 O O . ARG A 1 190 ? 35.588 24.285 58.187 1.00 18.97 166 ARG A O 1
ATOM 1441 N N . MET A 1 191 ? 33.641 24.147 57.028 1.00 18.20 167 MET A N 1
ATOM 1442 C CA . MET A 1 191 ? 33.006 23.197 57.931 1.00 18.45 167 MET A CA 1
ATOM 1443 C C . MET A 1 191 ? 33.183 21.796 57.375 1.00 20.35 167 MET A C 1
ATOM 1444 O O . MET A 1 191 ? 33.321 21.603 56.159 1.00 20.94 167 MET A O 1
ATOM 1449 N N . PHE A 1 192 ? 33.243 20.831 58.282 1.00 18.73 168 PHE A N 1
ATOM 1450 C CA . PHE A 1 192 ? 33.314 19.425 57.895 1.00 19.48 168 PHE A CA 1
ATOM 1451 C C . PHE A 1 192 ? 31.885 18.927 57.730 1.00 20.62 168 PHE A C 1
ATOM 1452 O O . PHE A 1 192 ? 31.187 18.630 58.702 1.00 19.62 168 PHE A O 1
ATOM 1460 N N . THR A 1 193 ? 31.460 18.864 56.478 1.00 20.23 169 THR A N 1
ATOM 1461 C CA . THR A 1 193 ? 30.092 18.505 56.147 1.00 18.76 169 THR A CA 1
ATOM 1462 C C . THR A 1 193 ? 29.976 16.991 55.993 1.00 19.43 169 THR A C 1
ATOM 1463 O O . THR A 1 193 ? 30.554 16.395 55.088 1.00 18.26 169 THR A O 1
ATOM 1467 N N . ILE A 1 194 ? 29.220 16.372 56.889 1.00 19.06 170 ILE A N 1
ATOM 1468 C CA . ILE A 1 194 ? 29.055 14.919 56.852 1.00 18.05 170 ILE A CA 1
ATOM 1469 C C . ILE A 1 194 ? 28.472 14.437 55.509 1.00 19.55 170 ILE A C 1
ATOM 1470 O O . ILE A 1 194 ? 27.760 15.190 54.839 1.00 19.53 170 ILE A O 1
ATOM 1475 N N . PRO A 1 195 ? 28.837 13.219 55.076 1.00 18.33 171 PRO A N 1
ATOM 1476 C CA . PRO A 1 195 ? 28.335 12.731 53.778 1.00 19.11 171 PRO A CA 1
ATOM 1477 C C . PRO A 1 195 ? 26.832 12.436 53.754 1.00 20.03 171 PRO A C 1
ATOM 1478 O O . PRO A 1 195 ? 26.181 12.756 52.757 1.00 19.09 171 PRO A O 1
ATOM 1482 N N . ASN A 1 196 ? 26.280 11.869 54.827 1.00 17.25 172 ASN A N 1
ATOM 1483 C CA . ASN A 1 196 ? 24.846 11.577 54.818 1.00 19.39 172 ASN A CA 1
ATOM 1484 C C . ASN A 1 196 ? 24.033 12.866 54.909 1.00 19.44 172 ASN A C 1
ATOM 1485 O O . ASN A 1 196 ? 24.456 13.843 55.522 1.00 21.07 172 ASN A O 1
ATOM 1490 N N . GLN A 1 197 ? 22.854 12.846 54.303 1.00 18.58 173 GLN A N 1
ATOM 1491 C CA . GLN A 1 197 ? 22.022 14.042 54.186 1.00 18.68 173 GLN A CA 1
ATOM 1492 C C . GLN A 1 197 ? 20.565 13.638 54.033 1.00 18.64 173 GLN A C 1
ATOM 1493 O O . GLN A 1 197 ? 20.259 12.485 53.724 1.00 19.90 173 GLN A O 1
ATOM 1499 N N . SER A 1 198 ? 19.664 14.607 54.177 1.00 18.77 174 SER A N 1
ATOM 1500 C CA . SER A 1 198 ? 18.224 14.345 54.090 1.00 17.45 174 SER A CA 1
ATOM 1501 C C . SER A 1 198 ? 17.576 15.181 52.986 1.00 18.45 174 SER A C 1
ATOM 1502 O O . SER A 1 198 ? 17.851 16.382 52.860 1.00 19.98 174 SER A O 1
ATOM 1505 N N . SER A 1 199 ? 16.718 14.548 52.196 1.00 16.96 175 SER A N 1
ATOM 1506 C CA . SER A 1 199 ? 15.978 15.261 51.165 1.00 18.45 175 SER A CA 1
ATOM 1507 C C . SER A 1 199 ? 14.553 14.725 51.136 1.00 18.10 175 SER A C 1
ATOM 1508 O O . SER A 1 199 ? 14.293 13.672 50.544 1.00 18.51 175 SER A O 1
ATOM 1511 N N . ILE A 1 200 ? 13.632 15.439 51.787 1.00 18.72 176 ILE A N 1
ATOM 1512 C CA . ILE A 1 200 ? 12.251 14.962 51.872 1.00 19.25 176 ILE A CA 1
ATOM 1513 C C . ILE A 1 200 ? 11.453 15.403 50.648 1.00 19.62 176 ILE A C 1
ATOM 1514 O O . ILE A 1 200 ? 11.270 16.601 50.422 1.00 21.85 176 ILE A O 1
ATOM 1519 N N . ALA A 1 201 ? 10.972 14.424 49.883 1.00 19.53 177 ALA A N 1
ATOM 1520 C CA . ALA A 1 201 ? 10.151 14.665 48.692 1.00 19.54 177 ALA A CA 1
ATOM 1521 C C . ALA A 1 201 ? 8.688 14.705 49.091 1.00 18.83 177 ALA A C 1
ATOM 1522 O O . ALA A 1 201 ? 8.301 14.087 50.087 1.00 19.53 177 ALA A O 1
ATOM 1524 N N . LYS A 1 202 ? 7.878 15.433 48.322 1.00 19.70 178 LYS A N 1
ATOM 1525 C CA . LYS A 1 202 ? 6.436 15.555 48.591 1.00 18.81 178 LYS A CA 1
ATOM 1526 C C . LYS A 1 202 ? 6.208 15.660 50.102 1.00 19.24 178 LYS A C 1
ATOM 1527 O O . LYS A 1 202 ? 5.400 14.929 50.683 1.00 20.59 178 LYS A O 1
ATOM 1533 N N . ALA A 1 203 ? 6.938 16.585 50.721 1.00 20.69 179 ALA A N 1
ATOM 1534 C CA . ALA A 1 203 ? 6.975 16.745 52.179 1.00 20.62 179 ALA A CA 1
ATOM 1535 C C . ALA A 1 203 ? 5.609 16.958 52.843 1.00 20.62 179 ALA A C 1
ATOM 1536 O O . ALA A 1 203 ? 5.416 16.595 54.009 1.00 19.29 179 ALA A O 1
ATOM 1538 N N . PHE A 1 204 ? 4.654 17.521 52.107 1.00 20.72 180 PHE A N 1
ATOM 1539 C CA . PHE A 1 204 ? 3.318 17.724 52.651 1.00 22.18 180 PHE A CA 1
ATOM 1540 C C . PHE A 1 204 ? 2.674 16.405 53.105 1.00 22.71 180 PHE A C 1
ATOM 1541 O O . PHE A 1 204 ? 1.884 16.391 54.044 1.00 25.25 180 PHE A O 1
ATOM 1549 N N . GLN A 1 205 ? 3.035 15.309 52.440 1.00 21.75 181 GLN A N 1
ATOM 1550 C CA . GLN A 1 205 ? 2.529 13.966 52.757 1.00 22.24 181 GLN A CA 1
ATOM 1551 C C . GLN A 1 205 ? 3.161 13.354 54.008 1.00 20.93 181 GLN A C 1
ATOM 1552 O O . GLN A 1 205 ? 2.610 12.418 54.590 1.00 20.55 181 GLN A O 1
ATOM 1558 N N . GLU A 1 206 ? 4.314 13.882 54.407 1.00 19.77 182 GLU A N 1
ATOM 1559 C CA . GLU A 1 206 ? 5.112 13.304 55.500 1.00 19.36 182 GLU A CA 1
ATOM 1560 C C . GLU A 1 206 ? 4.897 13.881 56.903 1.00 19.82 182 GLU A C 1
ATOM 1561 O O . GLU A 1 206 ? 5.422 13.343 57.882 1.00 21.19 182 GLU A O 1
ATOM 1567 N N . PHE A 1 207 ? 4.163 14.983 56.998 1.00 18.04 183 PHE A N 1
ATOM 1568 C CA . PHE A 1 207 ? 3.925 15.632 58.279 1.00 18.75 183 PHE A CA 1
ATOM 1569 C C . PHE A 1 207 ? 2.440 15.690 58.535 1.00 17.48 183 PHE A C 1
ATOM 1570 O O . PHE A 1 207 ? 1.663 15.936 57.616 1.00 18.76 183 PHE A O 1
ATOM 1578 N N . ASP A 1 208 ? 2.041 15.456 59.781 1.00 18.75 184 ASP A N 1
ATOM 1579 C CA . ASP A 1 208 ? 0.625 15.514 60.135 1.00 18.43 184 ASP A CA 1
ATOM 1580 C C . ASP A 1 208 ? 0.242 16.946 60.520 1.00 19.30 184 ASP A C 1
ATOM 1581 O O . ASP A 1 208 ? 1.093 17.843 60.492 1.00 19.36 184 ASP A O 1
ATOM 1586 N N . ALA A 1 209 ? -1.029 17.142 60.882 1.00 20.60 185 ALA A N 1
ATOM 1587 C CA . ALA A 1 209 ? -1.559 18.455 61.258 1.00 20.69 185 ALA A CA 1
ATOM 1588 C C . ALA A 1 209 ? -0.790 19.097 62.411 1.00 21.27 185 ALA A C 1
ATOM 1589 O O . ALA A 1 209 ? -0.618 20.317 62.447 1.00 21.65 185 ALA A O 1
ATOM 1591 N N . ALA A 1 210 ? -0.304 18.276 63.336 1.00 20.62 186 ALA A N 1
ATOM 1592 C CA . ALA A 1 210 ? 0.441 18.776 64.485 1.00 21.91 186 ALA A CA 1
ATOM 1593 C C . ALA A 1 210 ? 1.907 19.095 64.171 1.00 21.51 186 ALA A C 1
ATOM 1594 O O . ALA A 1 210 ? 2.647 19.530 65.055 1.00 24.56 186 ALA A O 1
ATOM 1596 N N . GLY A 1 211 ? 2.321 18.881 62.922 1.00 20.20 187 GLY A N 1
ATOM 1597 C CA . GLY A 1 211 ? 3.685 19.175 62.489 1.00 18.46 187 GLY A CA 1
ATOM 1598 C C . GLY A 1 211 ? 4.679 18.049 62.699 1.00 18.63 187 GLY A C 1
ATOM 1599 O O . GLY A 1 211 ? 5.896 18.247 62.580 1.00 17.25 187 GLY A O 1
ATOM 1600 N N . ARG A 1 212 ? 4.163 16.862 63.005 1.00 17.92 188 ARG A N 1
ATOM 1601 C CA . ARG A 1 212 ? 5.024 15.709 63.281 1.00 18.78 188 ARG A CA 1
ATOM 1602 C C . ARG A 1 212 ? 5.191 14.814 62.066 1.00 17.92 188 ARG A C 1
ATOM 1603 O O . ARG A 1 212 ? 4.248 14.542 61.326 1.00 19.09 188 ARG A O 1
ATOM 1611 N N . MET A 1 213 ? 6.415 14.347 61.892 1.00 20.27 189 MET A N 1
ATOM 1612 C CA . MET A 1 213 ? 6.772 13.518 60.779 1.00 19.21 189 MET A CA 1
ATOM 1613 C C . MET A 1 213 ? 6.276 12.076 60.982 1.00 20.53 189 MET A C 1
ATOM 1614 O O . MET A 1 213 ? 6.412 11.490 62.060 1.00 20.09 189 MET A O 1
ATOM 1619 N N . LYS A 1 214 ? 5.661 11.536 59.937 1.00 18.12 190 LYS A N 1
ATOM 1620 C CA . LYS A 1 214 ? 5.152 10.177 59.923 1.00 18.71 190 LYS A CA 1
ATOM 1621 C C . LYS A 1 214 ? 6.307 9.185 59.786 1.00 17.34 190 LYS A C 1
ATOM 1622 O O . LYS A 1 214 ? 7.321 9.512 59.157 1.00 17.85 190 LYS A O 1
ATOM 1628 N N . PRO A 1 215 ? 6.161 7.972 60.366 1.00 16.94 191 PRO A N 1
ATOM 1629 C CA . PRO A 1 215 ? 7.235 6.984 60.241 1.00 17.89 191 PRO A CA 1
ATOM 1630 C C . PRO A 1 215 ? 7.431 6.700 58.763 1.00 17.52 191 PRO A C 1
ATOM 1631 O O . PRO A 1 215 ? 6.447 6.520 58.048 1.00 16.60 191 PRO A O 1
ATOM 1635 N N . SER A 1 216 ? 8.683 6.713 58.309 1.00 19.33 192 SER A N 1
ATOM 1636 C CA . SER A 1 216 ? 9.008 6.491 56.903 1.00 18.84 192 SER A CA 1
ATOM 1637 C C . SER A 1 216 ? 10.516 6.367 56.727 1.00 18.70 192 SER A C 1
ATOM 1638 O O . SER A 1 216 ? 11.271 6.583 57.675 1.00 16.99 192 SER A O 1
ATOM 1641 N N . PRO A 1 217 ? 10.957 5.990 55.515 1.00 19.38 193 PRO A N 1
ATOM 1642 C CA . PRO A 1 217 ? 12.383 6.005 55.203 1.00 18.16 193 PRO A CA 1
ATOM 1643 C C . PRO A 1 217 ? 12.978 7.399 55.308 1.00 18.12 193 PRO A C 1
ATOM 1644 O O . PRO A 1 217 ? 14.165 7.514 55.609 1.00 18.49 193 PRO A O 1
ATOM 1648 N N . TYR A 1 218 ? 12.178 8.443 55.064 1.00 17.50 194 TYR A N 1
ATOM 1649 C CA . TYR A 1 218 ? 12.656 9.826 55.227 1.00 18.71 194 TYR A CA 1
ATOM 1650 C C . TYR A 1 218 ? 13.003 10.100 56.680 1.00 18.65 194 TYR A C 1
ATOM 1651 O O . TYR A 1 218 ? 14.004 10.743 56.969 1.00 18.57 194 TYR A O 1
ATOM 1660 N N . TYR A 1 219 ? 12.171 9.612 57.597 1.00 18.74 195 TYR A N 1
ATOM 1661 C CA . TYR A 1 219 ? 12.438 9.837 59.015 1.00 18.66 195 TYR A CA 1
ATOM 1662 C C . TYR A 1 219 ? 13.660 9.045 59.451 1.00 18.40 195 TYR A C 1
ATOM 1663 O O . TYR A 1 219 ? 14.527 9.572 60.146 1.00 19.10 195 TYR A O 1
ATOM 1672 N N . ASP A 1 220 ? 13.723 7.775 59.044 1.00 19.30 196 ASP A N 1
ATOM 1673 C CA . ASP A 1 220 ? 14.868 6.939 59.386 1.00 19.32 196 ASP A CA 1
ATOM 1674 C C . ASP A 1 220 ? 16.174 7.594 58.902 1.00 18.86 196 ASP A C 1
ATOM 1675 O O . ASP A 1 220 ? 17.193 7.529 59.602 1.00 18.05 196 ASP A O 1
ATOM 1680 N N A ARG A 1 221 ? 16.129 8.207 57.717 0.50 18.38 197 ARG A N 1
ATOM 1681 N N B ARG A 1 221 ? 16.133 8.213 57.719 0.50 18.71 197 ARG A N 1
ATOM 1682 C CA A ARG A 1 221 ? 17.269 8.942 57.170 0.50 19.07 197 ARG A CA 1
ATOM 1683 C CA B ARG A 1 221 ? 17.290 8.927 57.172 0.50 19.74 197 ARG A CA 1
ATOM 1684 C C A ARG A 1 221 ? 17.711 10.051 58.121 0.50 18.47 197 ARG A C 1
ATOM 1685 C C B ARG A 1 221 ? 17.720 10.081 58.085 0.50 18.81 197 ARG A C 1
ATOM 1686 O O A ARG A 1 221 ? 18.892 10.162 58.439 0.50 20.17 197 ARG A O 1
ATOM 1687 O O B ARG A 1 221 ? 18.909 10.248 58.345 0.50 20.41 197 ARG A O 1
ATOM 1702 N N . ILE A 1 222 ? 16.765 10.864 58.580 1.00 19.27 198 ILE A N 1
ATOM 1703 C CA . ILE A 1 222 ? 17.099 11.951 59.522 1.00 18.27 198 ILE A CA 1
ATOM 1704 C C . ILE A 1 222 ? 17.764 11.369 60.776 1.00 18.80 198 ILE A C 1
ATOM 1705 O O . ILE A 1 222 ? 18.776 11.891 61.235 1.00 19.37 198 ILE A O 1
ATOM 1710 N N . ALA A 1 223 ? 17.228 10.250 61.286 1.00 17.45 199 ALA A N 1
ATOM 1711 C CA . ALA A 1 223 ? 17.840 9.589 62.433 1.00 17.47 199 ALA A CA 1
ATOM 1712 C C . ALA A 1 223 ? 19.298 9.218 62.130 1.00 17.72 199 ALA A C 1
ATOM 1713 O O . ALA A 1 223 ? 20.185 9.520 62.937 1.00 18.88 199 ALA A O 1
ATOM 1715 N N . ASP A 1 224 ? 19.545 8.615 60.960 1.00 18.06 200 ASP A N 1
ATOM 1716 C CA . ASP A 1 224 ? 20.903 8.274 60.518 1.00 18.71 200 ASP A CA 1
ATOM 1717 C C . ASP A 1 224 ? 21.791 9.510 60.445 1.00 19.64 200 ASP A C 1
ATOM 1718 O O . ASP A 1 224 ? 22.929 9.514 60.923 1.00 19.68 200 ASP A O 1
ATOM 1723 N N . VAL A 1 225 ? 21.260 10.558 59.827 1.00 20.61 201 VAL A N 1
ATOM 1724 C CA . VAL A 1 225 ? 22.014 11.796 59.640 1.00 19.71 201 VAL A CA 1
ATOM 1725 C C . VAL A 1 225 ? 22.390 12.426 60.985 1.00 18.26 201 VAL A C 1
ATOM 1726 O O . VAL A 1 225 ? 23.527 12.852 61.159 1.00 18.51 201 VAL A O 1
ATOM 1730 N N . MET A 1 226 ? 21.455 12.462 61.939 1.00 17.36 202 MET A N 1
ATOM 1731 C CA . MET A 1 226 ? 21.725 13.054 63.247 1.00 18.17 202 MET A CA 1
ATOM 1732 C C . MET A 1 226 ? 22.686 12.148 64.040 1.00 17.46 202 MET A C 1
ATOM 1733 O O . MET A 1 226 ? 23.544 12.631 64.773 1.00 19.46 202 MET A O 1
ATOM 1738 N N . GLU A 1 227 ? 22.540 10.836 63.873 1.00 18.96 203 GLU A N 1
ATOM 1739 C CA . GLU A 1 227 ? 23.424 9.882 64.511 1.00 19.08 203 GLU A CA 1
ATOM 1740 C C . GLU A 1 227 ? 24.852 10.139 64.023 1.00 18.05 203 GLU A C 1
ATOM 1741 O O . GLU A 1 227 ? 25.783 10.192 64.811 1.00 18.66 203 GLU A O 1
ATOM 1747 N N . GLU A 1 228 ? 25.005 10.327 62.716 1.00 18.55 204 GLU A N 1
ATOM 1748 C CA . GLU A 1 228 ? 26.306 10.552 62.100 1.00 18.90 204 GLU A CA 1
ATOM 1749 C C . GLU A 1 228 ? 26.861 11.902 62.548 1.00 19.22 204 GLU A C 1
ATOM 1750 O O . GLU A 1 228 ? 28.040 12.018 62.852 1.00 18.44 204 GLU A O 1
ATOM 1756 N N . LEU A 1 229 ? 25.996 12.911 62.597 1.00 18.54 205 LEU A N 1
ATOM 1757 C CA . LEU A 1 229 ? 26.411 14.244 63.027 1.00 17.39 205 LEU A CA 1
ATOM 1758 C C . LEU A 1 229 ? 26.918 14.223 64.471 1.00 17.81 205 LEU A C 1
ATOM 1759 O O . LEU A 1 229 ? 27.962 14.813 64.767 1.00 19.32 205 LEU A O 1
ATOM 1764 N N . VAL A 1 230 ? 26.210 13.548 65.370 1.00 16.84 206 VAL A N 1
ATOM 1765 C CA . VAL A 1 230 ? 26.716 13.492 66.772 1.00 17.41 206 VAL A CA 1
ATOM 1766 C C . VAL A 1 230 ? 28.117 12.839 66.827 1.00 16.73 206 VAL A C 1
ATOM 1767 O O . VAL A 1 230 ? 29.035 13.320 67.523 1.00 17.35 206 VAL A O 1
ATOM 1771 N N . ARG A 1 231 ? 28.278 11.730 66.109 1.00 18.10 207 ARG A N 1
ATOM 1772 C CA . ARG A 1 231 ? 29.556 11.015 66.112 1.00 17.52 207 ARG A CA 1
ATOM 1773 C C . ARG A 1 231 ? 30.691 11.895 65.601 1.00 17.55 207 ARG A C 1
ATOM 1774 O O . ARG A 1 231 ? 31.719 12.028 66.274 1.00 18.80 207 ARG A O 1
ATOM 1782 N N . PHE A 1 232 ? 30.494 12.517 64.440 1.00 18.64 208 PHE A N 1
ATOM 1783 C CA . PHE A 1 232 ? 31.541 13.365 63.884 1.00 18.74 208 PHE A CA 1
ATOM 1784 C C . PHE A 1 232 ? 31.764 14.604 64.703 1.00 19.19 208 PHE A C 1
ATOM 1785 O O . PHE A 1 232 ? 32.893 15.026 64.852 1.00 17.83 208 PHE A O 1
ATOM 1793 N N . THR A 1 233 ? 30.698 15.183 65.238 1.00 18.47 209 THR A N 1
ATOM 1794 C CA . THR A 1 233 ? 30.871 16.377 66.075 1.00 20.18 209 THR A CA 1
ATOM 1795 C C . THR A 1 233 ? 31.725 16.044 67.311 1.00 19.37 209 THR A C 1
ATOM 1796 O O . THR A 1 233 ? 32.660 16.777 67.640 1.00 19.68 209 THR A O 1
ATOM 1800 N N . ALA A 1 234 ? 31.444 14.917 67.957 1.00 19.01 210 ALA A N 1
ATOM 1801 C CA . ALA A 1 234 ? 32.222 14.518 69.132 1.00 17.43 210 ALA A CA 1
ATOM 1802 C C . ALA A 1 234 ? 33.678 14.193 68.766 1.00 15.96 210 ALA A C 1
ATOM 1803 O O . ALA A 1 234 ? 34.602 14.488 69.526 1.00 17.59 210 ALA A O 1
ATOM 1805 N N A LEU A 1 235 ? 33.870 13.629 67.579 0.50 16.57 211 LEU A N 1
ATOM 1806 N N B LEU A 1 235 ? 33.879 13.604 67.588 0.50 17.62 211 LEU A N 1
ATOM 1807 C CA A LEU A 1 235 ? 35.199 13.241 67.128 0.50 15.52 211 LEU A CA 1
ATOM 1808 C CA B LEU A 1 235 ? 35.227 13.256 67.127 0.50 17.54 211 LEU A CA 1
ATOM 1809 C C A LEU A 1 235 ? 36.066 14.452 66.775 0.50 16.93 211 LEU A C 1
ATOM 1810 C C B LEU A 1 235 ? 36.072 14.478 66.804 0.50 18.05 211 LEU A C 1
ATOM 1811 O O A LEU A 1 235 ? 37.255 14.487 67.117 0.50 16.16 211 LEU A O 1
ATOM 1812 O O B LEU A 1 235 ? 37.250 14.543 67.177 0.50 17.15 211 LEU A O 1
ATOM 1821 N N . VAL A 1 236 ? 35.451 15.443 66.123 1.00 18.27 212 VAL A N 1
ATOM 1822 C CA . VAL A 1 236 ? 36.148 16.650 65.629 1.00 18.42 212 VAL A CA 1
ATOM 1823 C C . VAL A 1 236 ? 36.376 17.743 66.667 1.00 18.42 212 VAL A C 1
ATOM 1824 O O . VAL A 1 236 ? 37.467 18.338 66.728 1.00 19.94 212 VAL A O 1
ATOM 1828 N N . ARG A 1 237 ? 35.378 17.950 67.524 1.00 18.72 213 ARG A N 1
ATOM 1829 C CA . ARG A 1 237 ? 35.417 19.062 68.478 1.00 19.27 213 ARG A CA 1
ATOM 1830 C C . ARG A 1 237 ? 36.702 19.275 69.323 1.00 18.07 213 ARG A C 1
ATOM 1831 O O . ARG A 1 237 ? 37.138 20.411 69.478 1.00 21.49 213 ARG A O 1
ATOM 1839 N N . PRO A 1 238 ? 37.342 18.202 69.834 1.00 18.37 214 PRO A N 1
ATOM 1840 C CA . PRO A 1 238 ? 38.564 18.413 70.638 1.00 18.71 214 PRO A CA 1
ATOM 1841 C C . PRO A 1 238 ? 39.779 18.863 69.806 1.00 19.11 214 PRO A C 1
ATOM 1842 O O . PRO A 1 238 ? 40.846 19.169 70.374 1.00 20.50 214 PRO A O 1
ATOM 1846 N N . HIS A 1 239 ? 39.616 18.898 68.485 1.00 19.59 215 HIS A N 1
ATOM 1847 C CA . HIS A 1 239 ? 40.722 19.218 67.586 1.00 21.25 215 HIS A CA 1
ATOM 1848 C C . HIS A 1 239 ? 40.417 20.374 66.652 1.00 19.85 215 HIS A C 1
ATOM 1849 O O . HIS A 1 239 ? 41.107 20.538 65.639 1.00 22.11 215 HIS A O 1
ATOM 1856 N N . ARG A 1 240 ? 39.407 21.181 66.982 1.00 21.43 216 ARG A N 1
ATOM 1857 C CA . ARG A 1 240 ? 39.063 22.314 66.121 1.00 20.59 216 ARG A CA 1
ATOM 1858 C C . ARG A 1 240 ? 40.253 23.237 65.845 1.00 20.05 216 ARG A C 1
ATOM 1859 O O . ARG A 1 240 ? 40.466 23.627 64.696 1.00 18.58 216 ARG A O 1
ATOM 1867 N N A GLU A 1 241 ? 41.011 23.577 66.890 0.50 19.02 217 GLU A N 1
ATOM 1868 N N B GLU A 1 241 ? 41.004 23.589 66.887 0.50 19.43 217 GLU A N 1
ATOM 1869 C CA A GLU A 1 241 ? 42.182 24.451 66.748 0.50 19.32 217 GLU A CA 1
ATOM 1870 C CA B GLU A 1 241 ? 42.175 24.456 66.730 0.50 19.86 217 GLU A CA 1
ATOM 1871 C C A GLU A 1 241 ? 43.232 23.831 65.827 0.50 19.13 217 GLU A C 1
ATOM 1872 C C B GLU A 1 241 ? 43.254 23.840 65.840 0.50 19.62 217 GLU A C 1
ATOM 1873 O O A GLU A 1 241 ? 43.695 24.484 64.883 0.50 18.31 217 GLU A O 1
ATOM 1874 O O B GLU A 1 241 ? 43.761 24.504 64.929 0.50 18.84 217 GLU A O 1
ATOM 1885 N N . ALA A 1 242 ? 43.600 22.577 66.101 1.00 18.43 218 ALA A N 1
ATOM 1886 C CA . ALA A 1 242 ? 44.647 21.884 65.327 1.00 18.32 218 ALA A CA 1
ATOM 1887 C C . ALA A 1 242 ? 44.240 21.765 63.853 1.00 17.57 218 ALA A C 1
ATOM 1888 O O . ALA A 1 242 ? 45.030 22.075 62.963 1.00 18.14 218 ALA A O 1
ATOM 1890 N N . LEU A 1 243 ? 42.992 21.380 63.612 1.00 17.25 219 LEU A N 1
ATOM 1891 C CA . LEU A 1 243 ? 42.489 21.238 62.251 1.00 17.11 219 LEU A CA 1
ATOM 1892 C C . LEU A 1 243 ? 42.456 22.557 61.488 1.00 18.77 219 LEU A C 1
ATOM 1893 O O . LEU A 1 243 ? 42.477 22.551 60.258 1.00 19.10 219 LEU A O 1
ATOM 1898 N N . THR A 1 244 ? 42.366 23.672 62.212 1.00 17.99 220 THR A N 1
ATOM 1899 C CA . THR A 1 244 ? 42.307 24.998 61.576 1.00 18.75 220 THR A CA 1
ATOM 1900 C C . THR A 1 244 ? 43.617 25.783 61.695 1.00 17.83 220 THR A C 1
ATOM 1901 O O . THR A 1 244 ? 43.659 26.975 61.391 1.00 19.08 220 THR A O 1
ATOM 1905 N N . ASP A 1 245 ? 44.682 25.095 62.113 1.00 17.06 221 ASP A N 1
ATOM 1906 C CA . ASP A 1 245 ? 46.016 25.650 62.226 1.00 17.01 221 ASP A CA 1
ATOM 1907 C C . ASP A 1 245 ? 46.751 25.272 60.940 1.00 16.99 221 ASP A C 1
ATOM 1908 O O . ASP A 1 245 ? 47.312 24.177 60.821 1.00 14.95 221 ASP A O 1
ATOM 1913 N N . ARG A 1 246 ? 46.753 26.204 59.992 1.00 16.76 222 ARG A N 1
ATOM 1914 C CA . ARG A 1 246 ? 47.208 25.935 58.625 1.00 16.20 222 ARG A CA 1
ATOM 1915 C C . ARG A 1 246 ? 48.597 26.417 58.288 1.00 16.20 222 ARG A C 1
ATOM 1916 O O . ARG A 1 246 ? 48.986 27.521 58.663 1.00 16.31 222 ARG A O 1
ATOM 1924 N N . TYR A 1 247 ? 49.331 25.586 57.546 1.00 14.81 223 TYR A N 1
ATOM 1925 C CA . TYR A 1 247 ? 50.666 25.906 57.072 1.00 14.23 223 TYR A CA 1
ATOM 1926 C C . TYR A 1 247 ? 50.784 27.316 56.459 1.00 12.97 223 TYR A C 1
ATOM 1927 O O . TYR A 1 247 ? 51.667 28.089 56.849 1.00 12.78 223 TYR A O 1
ATOM 1936 N N . SER A 1 248 ? 49.887 27.637 55.518 1.00 13.82 224 SER A N 1
ATOM 1937 C CA . SER A 1 248 ? 49.914 28.923 54.794 1.00 15.24 224 SER A CA 1
ATOM 1938 C C . SER A 1 248 ? 49.722 30.122 55.716 1.00 15.98 224 SER A C 1
ATOM 1939 O O . SER A 1 248 ? 50.322 31.182 55.506 1.00 17.39 224 SER A O 1
ATOM 1942 N N . GLU A 1 249 ? 48.880 29.942 56.724 1.00 18.08 225 GLU A N 1
ATOM 1943 C CA . GLU A 1 249 ? 48.588 31.000 57.683 1.00 17.74 225 GLU A CA 1
ATOM 1944 C C . GLU A 1 249 ? 49.761 31.190 58.627 1.00 16.80 225 GLU A C 1
ATOM 1945 O O . GLU A 1 249 ? 50.089 32.320 58.987 1.00 17.77 225 GLU A O 1
ATOM 1951 N N . ARG A 1 250 ? 50.391 30.086 59.018 1.00 16.25 226 ARG A N 1
ATOM 1952 C CA . ARG A 1 250 ? 51.611 30.171 59.827 1.00 16.98 226 ARG A CA 1
ATOM 1953 C C . ARG A 1 250 ? 52.704 30.879 59.033 1.00 17.69 226 ARG A C 1
ATOM 1954 O O . ARG A 1 250 ? 53.421 31.726 59.567 1.00 19.30 226 ARG A O 1
ATOM 1962 N N . LYS A 1 251 ? 52.808 30.538 57.750 1.00 18.21 227 LYS A N 1
ATOM 1963 C CA . LYS A 1 251 ? 53.792 31.146 56.867 1.00 20.89 227 LYS A CA 1
ATOM 1964 C C . LYS A 1 251 ? 53.502 32.641 56.711 1.00 20.74 227 LYS A C 1
ATOM 1965 O O . LYS A 1 251 ? 54.418 33.452 56.724 1.00 21.72 227 LYS A O 1
ATOM 1971 N N . ALA A 1 252 ? 52.221 32.991 56.575 1.00 22.08 228 ALA A N 1
ATOM 1972 C CA . ALA A 1 252 ? 51.806 34.389 56.430 1.00 23.85 228 ALA A CA 1
ATOM 1973 C C . ALA A 1 252 ? 52.156 35.226 57.662 1.00 25.16 228 ALA A C 1
ATOM 1974 O O . ALA A 1 252 ? 52.631 36.359 57.530 1.00 23.94 228 ALA A O 1
ATOM 1976 N N . ALA A 1 253 ? 51.923 34.662 58.847 1.00 26.05 229 ALA A N 1
ATOM 1977 C CA . ALA A 1 253 ? 52.209 35.335 60.118 1.00 28.11 229 ALA A CA 1
ATOM 1978 C C . ALA A 1 253 ? 53.702 35.587 60.352 1.00 29.69 229 ALA A C 1
ATOM 1979 O O . ALA A 1 253 ? 54.066 36.443 61.157 1.00 30.59 229 ALA A O 1
ATOM 1981 N N . GLY A 1 254 ? 54.555 34.841 59.653 1.00 31.50 230 GLY A N 1
ATOM 1982 C CA . GLY A 1 254 ? 56.004 35.000 59.752 1.00 34.65 230 GLY A CA 1
ATOM 1983 C C . GLY A 1 254 ? 56.615 34.504 61.052 1.00 36.94 230 GLY A C 1
ATOM 1984 O O . GLY A 1 254 ? 55.948 33.846 61.851 1.00 36.43 230 GLY A O 1
ATOM 1985 N N . HIS A 1 255 ? 57.891 34.826 61.261 1.00 39.34 231 HIS A N 1
ATOM 1986 C CA . HIS A 1 255 ? 58.604 34.402 62.471 1.00 42.07 231 HIS A CA 1
ATOM 1987 C C . HIS A 1 255 ? 58.346 35.311 63.680 1.00 43.51 231 HIS A C 1
ATOM 1988 O O . HIS A 1 255 ? 58.924 36.397 63.799 1.00 44.27 231 HIS A O 1
ATOM 1995 N N . VAL A 1 256 ? 57.463 34.842 64.561 1.00 45.25 232 VAL A N 1
ATOM 1996 C CA . VAL A 1 256 ? 57.069 35.528 65.795 1.00 46.78 232 VAL A CA 1
ATOM 1997 C C . VAL A 1 256 ? 58.149 35.279 66.865 1.00 47.36 232 VAL A C 1
ATOM 1998 O O . VAL A 1 256 ? 58.589 34.139 67.029 1.00 47.29 232 VAL A O 1
ATOM 2002 N N . ILE A 1 257 ? 58.600 36.312 67.589 1.00 48.50 233 ILE A N 1
ATOM 2003 C CA . ILE A 1 257 ? 58.156 37.707 67.461 1.00 49.30 233 ILE A CA 1
ATOM 2004 C C . ILE A 1 257 ? 59.360 38.650 67.404 1.00 49.28 233 ILE A C 1
ATOM 2005 O O . ILE A 1 257 ? 59.359 39.643 66.674 1.00 49.75 233 ILE A O 1
ATOM 2010 N N . ALA B 1 24 ? 7.454 56.576 42.478 1.00 40.39 0 ALA B N 1
ATOM 2011 C CA . ALA B 1 24 ? 8.347 55.491 42.996 1.00 39.44 0 ALA B CA 1
ATOM 2012 C C . ALA B 1 24 ? 9.468 56.047 43.887 1.00 39.08 0 ALA B C 1
ATOM 2013 O O . ALA B 1 24 ? 10.408 56.694 43.403 1.00 39.81 0 ALA B O 1
ATOM 2015 N N . MET B 1 25 ? 9.354 55.773 45.187 1.00 36.80 1 MET B N 1
ATOM 2016 C CA . MET B 1 25 ? 10.295 56.254 46.208 1.00 34.33 1 MET B CA 1
ATOM 2017 C C . MET B 1 25 ? 11.659 55.567 46.147 1.00 31.76 1 MET B C 1
ATOM 2018 O O . MET B 1 25 ? 12.692 56.188 46.376 1.00 31.69 1 MET B O 1
ATOM 2023 N N . ARG B 1 26 ? 11.646 54.277 45.840 1.00 26.36 2 ARG B N 1
ATOM 2024 C CA . ARG B 1 26 ? 12.833 53.432 45.942 1.00 23.50 2 ARG B CA 1
ATOM 2025 C C . ARG B 1 26 ? 13.662 53.310 44.666 1.00 22.49 2 ARG B C 1
ATOM 2026 O O . ARG B 1 26 ? 13.888 52.211 44.163 1.00 21.26 2 ARG B O 1
ATOM 2034 N N . LEU B 1 27 ? 14.119 54.452 44.155 1.00 21.90 3 LEU B N 1
ATOM 2035 C CA . LEU B 1 27 ? 14.986 54.469 42.979 1.00 22.39 3 LEU B CA 1
ATOM 2036 C C . LEU B 1 27 ? 16.318 55.114 43.319 1.00 21.74 3 LEU B C 1
ATOM 2037 O O . LEU B 1 27 ? 16.369 56.099 44.067 1.00 21.56 3 LEU B O 1
ATOM 2042 N N . ARG B 1 28 ? 17.392 54.554 42.779 1.00 22.47 4 ARG B N 1
ATOM 2043 C CA . ARG B 1 28 ? 18.719 55.120 42.973 1.00 22.99 4 ARG B CA 1
ATOM 2044 C C . ARG B 1 28 ? 18.878 56.278 42.008 1.00 23.94 4 ARG B C 1
ATOM 2045 O O . ARG B 1 28 ? 18.441 56.199 40.857 1.00 24.04 4 ARG B O 1
ATOM 2053 N N . HIS B 1 29 ? 19.495 57.353 42.490 1.00 22.68 5 HIS B N 1
ATOM 2054 C CA . HIS B 1 29 ? 19.803 58.509 41.655 1.00 23.77 5 HIS B CA 1
ATOM 2055 C C . HIS B 1 29 ? 21.067 58.187 40.884 1.00 23.72 5 HIS B C 1
ATOM 2056 O O . HIS B 1 29 ? 22.066 57.761 41.471 1.00 25.09 5 HIS B O 1
ATOM 2063 N N . LEU B 1 30 ? 21.010 58.354 39.569 1.00 21.45 6 LEU B N 1
ATOM 2064 C CA . LEU B 1 30 ? 22.167 58.111 38.736 1.00 19.66 6 LEU B CA 1
ATOM 2065 C C . LEU B 1 30 ? 22.899 59.435 38.531 1.00 19.28 6 LEU B C 1
ATOM 2066 O O . LEU B 1 30 ? 22.413 60.330 37.834 1.00 18.20 6 LEU B O 1
ATOM 2071 N N . SER B 1 31 ? 24.054 59.575 39.173 1.00 18.43 7 SER B N 1
ATOM 2072 C CA . SER B 1 31 ? 24.831 60.800 39.054 1.00 20.20 7 SER B CA 1
ATOM 2073 C C . SER B 1 31 ? 25.647 60.807 37.773 1.00 19.25 7 SER B C 1
ATOM 2074 O O . SER B 1 31 ? 26.040 59.753 37.271 1.00 19.15 7 SER B O 1
ATOM 2077 N N . ASP B 1 32 ? 25.898 62.009 37.257 1.00 18.57 8 ASP B N 1
ATOM 2078 C CA . ASP B 1 32 ? 26.715 62.197 36.060 1.00 18.75 8 ASP B CA 1
ATOM 2079 C C . ASP B 1 32 ? 26.258 61.212 34.971 1.00 18.35 8 ASP B C 1
ATOM 2080 O O . ASP B 1 32 ? 27.068 60.447 34.430 1.00 17.17 8 ASP B O 1
ATOM 2085 N N . PRO B 1 33 ? 24.954 61.244 34.633 1.00 18.49 9 PRO B N 1
ATOM 2086 C CA . PRO B 1 33 ? 24.380 60.230 33.739 1.00 20.05 9 PRO B CA 1
ATOM 2087 C C . PRO B 1 33 ? 24.928 60.194 32.313 1.00 20.45 9 PRO B C 1
ATOM 2088 O O . PRO B 1 33 ? 24.979 59.117 31.704 1.00 21.36 9 PRO B O 1
ATOM 2092 N N . ASP B 1 34 ? 25.370 61.343 31.817 1.00 21.39 10 ASP B N 1
ATOM 2093 C CA . ASP B 1 34 ? 25.784 61.481 30.425 1.00 21.14 10 ASP B CA 1
ATOM 2094 C C . ASP B 1 34 ? 27.288 61.495 30.223 1.00 21.02 10 ASP B C 1
ATOM 2095 O O . ASP B 1 34 ? 27.772 61.728 29.109 1.00 20.22 10 ASP B O 1
ATOM 2100 N N . SER B 1 35 ? 28.032 61.278 31.298 1.00 20.47 11 SER B N 1
ATOM 2101 C CA . SER B 1 35 ? 29.480 61.236 31.189 1.00 19.80 11 SER B CA 1
ATOM 2102 C C . SER B 1 35 ? 29.907 59.780 31.181 1.00 18.67 11 SER B C 1
ATOM 2103 O O . SER B 1 35 ? 29.719 59.070 32.175 1.00 18.50 11 SER B O 1
ATOM 2106 N N . LEU B 1 36 ? 30.443 59.338 30.042 1.00 18.23 12 LEU B N 1
ATOM 2107 C CA . LEU B 1 36 ? 30.928 57.963 29.860 1.00 17.04 12 LEU B CA 1
ATOM 2108 C C . LEU B 1 36 ? 32.389 57.989 29.395 1.00 17.14 12 LEU B C 1
ATOM 2109 O O . LEU B 1 36 ? 32.680 57.643 28.247 1.00 15.46 12 LEU B O 1
ATOM 2114 N N . PRO B 1 37 ? 33.324 58.371 30.292 1.00 17.60 13 PRO B N 1
ATOM 2115 C CA . PRO B 1 37 ? 34.715 58.568 29.845 1.00 18.89 13 PRO B CA 1
ATOM 2116 C C . PRO B 1 37 ? 35.412 57.286 29.370 1.00 19.11 13 PRO B C 1
ATOM 2117 O O . PRO B 1 37 ? 36.356 57.370 28.583 1.00 20.11 13 PRO B O 1
ATOM 2121 N N . ALA B 1 38 ? 34.936 56.126 29.822 1.00 18.56 14 ALA B N 1
ATOM 2122 C CA . ALA B 1 38 ? 35.538 54.852 29.452 1.00 18.31 14 ALA B CA 1
ATOM 2123 C C . ALA B 1 38 ? 35.048 54.322 28.095 1.00 19.71 14 ALA B C 1
ATOM 2124 O O . ALA B 1 38 ? 35.605 53.356 27.567 1.00 18.70 14 ALA B O 1
ATOM 2126 N N . LEU B 1 39 ? 34.008 54.950 27.543 1.00 20.52 15 LEU B N 1
ATOM 2127 C CA . LEU B 1 39 ? 33.422 54.519 26.269 1.00 19.71 15 LEU B CA 1
ATOM 2128 C C . LEU B 1 39 ? 34.046 55.293 25.117 1.00 20.78 15 LEU B C 1
ATOM 2129 O O . LEU B 1 39 ? 34.072 56.518 25.129 1.00 20.26 15 LEU B O 1
ATOM 2134 N N . ASP B 1 40 ? 34.546 54.552 24.132 1.00 21.72 16 ASP B N 1
ATOM 2135 C CA . ASP B 1 40 ? 35.170 55.109 22.942 1.00 22.73 16 ASP B CA 1
ATOM 2136 C C . ASP B 1 40 ? 34.029 55.397 21.976 1.00 21.71 16 ASP B C 1
ATOM 2137 O O . ASP B 1 40 ? 33.496 54.492 21.331 1.00 19.71 16 ASP B O 1
ATOM 2142 N N . LYS B 1 41 ? 33.652 56.665 21.882 1.00 20.43 17 LYS B N 1
ATOM 2143 C CA . LYS B 1 41 ? 32.480 57.040 21.085 1.00 22.31 17 LYS B CA 1
ATOM 2144 C C . LYS B 1 41 ? 32.627 57.014 19.560 1.00 22.79 17 LYS B C 1
ATOM 2145 O O . LYS B 1 41 ? 31.654 57.261 18.837 1.00 23.97 17 LYS B O 1
ATOM 2151 N N A SER B 1 42 ? 33.830 56.716 19.075 0.50 22.90 18 SER B N 1
ATOM 2152 N N B SER B 1 42 ? 33.835 56.712 19.085 0.50 22.26 18 SER B N 1
ATOM 2153 C CA A SER B 1 42 ? 34.041 56.582 17.636 0.50 23.28 18 SER B CA 1
ATOM 2154 C CA B SER B 1 42 ? 34.090 56.564 17.655 0.50 21.90 18 SER B CA 1
ATOM 2155 C C A SER B 1 42 ? 33.558 55.208 17.154 0.50 22.88 18 SER B C 1
ATOM 2156 C C B SER B 1 42 ? 33.532 55.223 17.163 0.50 22.15 18 SER B C 1
ATOM 2157 O O A SER B 1 42 ? 33.408 54.990 15.951 0.50 22.86 18 SER B O 1
ATOM 2158 O O B SER B 1 42 ? 33.305 55.044 15.965 0.50 22.09 18 SER B O 1
ATOM 2163 N N . PHE B 1 43 ? 33.298 54.303 18.101 1.00 22.00 19 PHE B N 1
ATOM 2164 C CA . PHE B 1 43 ? 32.807 52.947 17.801 1.00 21.30 19 PHE B CA 1
ATOM 2165 C C . PHE B 1 43 ? 31.421 52.640 18.392 1.00 22.28 19 PHE B C 1
ATOM 2166 O O . PHE B 1 43 ? 30.806 51.624 18.068 1.00 21.35 19 PHE B O 1
ATOM 2174 N N . ALA B 1 44 ? 30.937 53.519 19.265 1.00 23.56 20 ALA B N 1
ATOM 2175 C CA . ALA B 1 44 ? 29.635 53.329 19.892 1.00 23.29 20 ALA B CA 1
ATOM 2176 C C . ALA B 1 44 ? 28.521 53.734 18.935 1.00 23.30 20 ALA B C 1
ATOM 2177 O O . ALA B 1 44 ? 28.570 54.817 18.354 1.00 23.99 20 ALA B O 1
ATOM 2179 N N . ILE B 1 45 ? 27.551 52.841 18.735 1.00 22.99 21 ILE B N 1
ATOM 2180 C CA . ILE B 1 45 ? 26.362 53.145 17.932 1.00 21.21 21 ILE B CA 1
ATOM 2181 C C . ILE B 1 45 ? 25.318 53.660 18.926 1.00 21.42 21 ILE B C 1
ATOM 2182 O O . ILE B 1 45 ? 24.911 52.931 19.831 1.00 19.57 21 ILE B O 1
ATOM 2187 N N . GLU B 1 46 ? 24.907 54.919 18.765 1.00 21.06 22 GLU B N 1
ATOM 2188 C CA . GLU B 1 46 ? 23.941 55.539 19.681 1.00 22.06 22 GLU B CA 1
ATOM 2189 C C . GLU B 1 46 ? 22.553 54.930 19.699 1.00 21.54 22 GLU B C 1
ATOM 2190 O O . GLU B 1 46 ? 21.869 54.973 20.722 1.00 21.69 22 GLU B O 1
ATOM 2196 N N A ARG B 1 47 ? 22.130 54.386 18.564 0.50 21.20 23 ARG B N 1
ATOM 2197 N N B ARG B 1 47 ? 22.131 54.392 18.556 0.50 21.67 23 ARG B N 1
ATOM 2198 C CA A ARG B 1 47 ? 20.830 53.746 18.474 0.50 20.73 23 ARG B CA 1
ATOM 2199 C CA B ARG B 1 47 ? 20.826 53.756 18.413 0.50 21.65 23 ARG B CA 1
ATOM 2200 C C A ARG B 1 47 ? 20.996 52.336 17.904 0.50 20.54 23 ARG B C 1
ATOM 2201 C C B ARG B 1 47 ? 21.017 52.326 17.884 0.50 21.04 23 ARG B C 1
ATOM 2202 O O A ARG B 1 47 ? 20.795 52.118 16.707 0.50 20.47 23 ARG B O 1
ATOM 2203 O O B ARG B 1 47 ? 20.853 52.086 16.685 0.50 21.00 23 ARG B O 1
ATOM 2218 N N . PRO B 1 48 ? 21.361 51.371 18.776 1.00 20.75 24 PRO B N 1
ATOM 2219 C CA . PRO B 1 48 ? 21.634 49.975 18.371 1.00 20.08 24 PRO B CA 1
ATOM 2220 C C . PRO B 1 48 ? 20.455 49.225 17.757 1.00 20.08 24 PRO B C 1
ATOM 2221 O O . PRO B 1 48 ? 20.668 48.324 16.954 1.00 20.24 24 PRO B O 1
ATOM 2225 N N . ALA B 1 49 ? 19.234 49.601 18.131 1.00 21.09 25 ALA B N 1
ATOM 2226 C CA . ALA B 1 49 ? 18.023 48.950 17.630 1.00 20.34 25 ALA B CA 1
ATOM 2227 C C . ALA B 1 49 ? 17.496 49.552 16.330 1.00 21.10 25 ALA B C 1
ATOM 2228 O O . ALA B 1 49 ? 16.554 49.025 15.747 1.00 20.48 25 ALA B O 1
ATOM 2230 N N . LEU B 1 50 ? 18.090 50.655 15.882 1.00 21.05 26 LEU B N 1
ATOM 2231 C CA . LEU B 1 50 ? 17.648 51.304 14.642 1.00 23.32 26 LEU B CA 1
ATOM 2232 C C . LEU B 1 50 ? 17.843 50.377 13.441 1.00 24.67 26 LEU B C 1
ATOM 2233 O O . LEU B 1 50 ? 18.924 49.816 13.245 1.00 25.79 26 LEU B O 1
ATOM 2238 N N . GLY B 1 51 ? 16.780 50.213 12.656 1.00 25.63 27 GLY B N 1
ATOM 2239 C CA . GLY B 1 51 ? 16.796 49.332 11.489 1.00 26.86 27 GLY B CA 1
ATOM 2240 C C . GLY B 1 51 ? 16.474 47.900 11.881 1.00 27.48 27 GLY B C 1
ATOM 2241 O O . GLY B 1 51 ? 16.245 47.046 11.021 1.00 28.43 27 GLY B O 1
ATOM 2242 N N . LEU B 1 52 ? 16.435 47.652 13.188 1.00 27.31 28 LEU B N 1
ATOM 2243 C CA . LEU B 1 52 ? 16.172 46.330 13.737 1.00 27.91 28 LEU B CA 1
ATOM 2244 C C . LEU B 1 52 ? 14.721 46.260 14.226 1.00 27.38 28 LEU B C 1
ATOM 2245 O O . LEU B 1 52 ? 13.984 45.339 13.873 1.00 27.14 28 LEU B O 1
ATOM 2250 N N . ALA B 1 53 ? 14.326 47.246 15.032 1.00 26.72 29 ALA B N 1
ATOM 2251 C CA . ALA B 1 53 ? 12.971 47.354 15.581 1.00 25.98 29 ALA B CA 1
ATOM 2252 C C . ALA B 1 53 ? 12.752 48.785 16.102 1.00 25.60 29 ALA B C 1
ATOM 2253 O O . ALA B 1 53 ? 13.724 49.478 16.410 1.00 25.39 29 ALA B O 1
ATOM 2255 N N . PRO B 1 54 ? 11.482 49.243 16.189 1.00 25.11 30 PRO B N 1
ATOM 2256 C CA . PRO B 1 54 ? 11.237 50.610 16.676 1.00 24.61 30 PRO B CA 1
ATOM 2257 C C . PRO B 1 54 ? 11.880 50.882 18.039 1.00 23.40 30 PRO B C 1
ATOM 2258 O O . PRO B 1 54 ? 11.661 50.124 18.986 1.00 22.27 30 PRO B O 1
ATOM 2262 N N . ASP B 1 55 ? 12.678 51.946 18.121 1.00 23.06 31 ASP B N 1
ATOM 2263 C CA . ASP B 1 55 ? 13.328 52.319 19.383 1.00 24.33 31 ASP B CA 1
ATOM 2264 C C . ASP B 1 55 ? 12.650 53.498 20.090 1.00 23.76 31 ASP B C 1
ATOM 2265 O O . ASP B 1 55 ? 13.208 54.074 21.026 1.00 23.21 31 ASP B O 1
ATOM 2270 N N . ALA B 1 56 ? 11.450 53.845 19.629 1.00 23.66 32 ALA B N 1
ATOM 2271 C CA . ALA B 1 56 ? 10.638 54.881 20.254 1.00 23.43 32 ALA B CA 1
ATOM 2272 C C . ALA B 1 56 ? 9.268 54.279 20.560 1.00 23.60 32 ALA B C 1
ATOM 2273 O O . ALA B 1 56 ? 8.684 53.623 19.702 1.00 24.36 32 ALA B O 1
ATOM 2275 N N . PRO B 1 57 ? 8.765 54.462 21.795 1.00 23.80 33 PRO B N 1
ATOM 2276 C CA . PRO B 1 57 ? 9.406 55.159 22.911 1.00 23.09 33 PRO B CA 1
ATOM 2277 C C . PRO B 1 57 ? 10.638 54.391 23.423 1.00 22.29 33 PRO B C 1
ATOM 2278 O O . PRO B 1 57 ? 10.821 53.227 23.061 1.00 20.86 33 PRO B O 1
ATOM 2282 N N . PRO B 1 58 ? 11.498 55.046 24.229 1.00 20.99 34 PRO B N 1
ATOM 2283 C CA . PRO B 1 58 ? 12.695 54.380 24.738 1.00 21.12 34 PRO B CA 1
ATOM 2284 C C . PRO B 1 58 ? 12.385 53.020 25.360 1.00 21.00 34 PRO B C 1
ATOM 2285 O O . PRO B 1 58 ? 11.366 52.877 26.043 1.00 21.53 34 PRO B O 1
ATOM 2289 N N . VAL B 1 59 ? 13.241 52.031 25.113 1.00 19.85 35 VAL B N 1
ATOM 2290 C CA . VAL B 1 59 ? 13.046 50.718 25.723 1.00 20.37 35 VAL B CA 1
ATOM 2291 C C . VAL B 1 59 ? 13.165 50.894 27.243 1.00 20.16 35 VAL B C 1
ATOM 2292 O O . VAL B 1 59 ? 14.002 51.673 27.722 1.00 19.76 35 VAL B O 1
ATOM 2296 N N . ARG B 1 60 ? 12.321 50.179 27.984 1.00 18.52 36 ARG B N 1
ATOM 2297 C CA . ARG B 1 60 ? 12.256 50.313 29.433 1.00 17.81 36 ARG B CA 1
ATOM 2298 C C . ARG B 1 60 ? 13.036 49.222 30.133 1.00 16.80 36 ARG B C 1
ATOM 2299 O O . ARG B 1 60 ? 12.702 48.022 30.021 1.00 16.47 36 ARG B O 1
ATOM 2307 N N . ILE B 1 61 ? 14.080 49.631 30.850 1.00 17.48 37 ILE B N 1
ATOM 2308 C CA . ILE B 1 61 ? 14.942 48.682 31.552 1.00 16.27 37 ILE B CA 1
ATOM 2309 C C . ILE B 1 61 ? 15.029 48.939 33.050 1.00 18.00 37 ILE B C 1
ATOM 2310 O O . ILE B 1 61 ? 15.353 50.055 33.493 1.00 18.23 37 ILE B O 1
ATOM 2315 N N . LEU B 1 62 ? 14.751 47.882 33.811 1.00 18.53 38 LEU B N 1
ATOM 2316 C CA . LEU B 1 62 ? 14.889 47.868 35.259 1.00 18.86 38 LEU B CA 1
ATOM 2317 C C . LEU B 1 62 ? 16.203 47.191 35.629 1.00 17.62 38 LEU B C 1
ATOM 2318 O O . LEU B 1 62 ? 16.518 46.103 35.139 1.00 18.68 38 LEU B O 1
ATOM 2323 N N . LEU B 1 63 ? 16.980 47.838 36.492 1.00 17.02 39 LEU B N 1
ATOM 2324 C CA . LEU B 1 63 ? 18.256 47.268 36.913 1.00 18.86 39 LEU B CA 1
ATOM 2325 C C . LEU B 1 63 ? 18.215 46.974 38.404 1.00 18.76 39 LEU B C 1
ATOM 2326 O O . LEU B 1 63 ? 17.747 47.801 39.200 1.00 18.03 39 LEU B O 1
ATOM 2331 N N . LEU B 1 64 ? 18.698 45.789 38.757 1.00 17.44 40 LEU B N 1
ATOM 2332 C CA . LEU B 1 64 ? 18.758 45.320 40.140 1.00 17.63 40 LEU B CA 1
ATOM 2333 C C . LEU B 1 64 ? 20.197 44.989 40.514 1.00 19.27 40 LEU B C 1
ATOM 2334 O O . LEU B 1 64 ? 20.933 44.396 39.721 1.00 19.87 40 LEU B O 1
ATOM 2339 N N . TYR B 1 65 ? 20.587 45.356 41.728 1.00 19.62 41 TYR B N 1
ATOM 2340 C CA . TYR B 1 65 ? 21.929 45.033 42.204 1.00 18.44 41 TYR B CA 1
ATOM 2341 C C . TYR B 1 65 ? 21.878 44.196 43.478 1.00 19.08 41 TYR B C 1
ATOM 2342 O O . TYR B 1 65 ? 20.833 44.105 44.119 1.00 19.14 41 TYR B O 1
ATOM 2351 N N . GLY B 1 66 ? 23.007 43.607 43.862 1.00 18.36 42 GLY B N 1
ATOM 2352 C CA . GLY B 1 66 ? 22.976 42.601 44.935 1.00 17.58 42 GLY B CA 1
ATOM 2353 C C . GLY B 1 66 ? 23.699 42.826 46.239 1.00 17.48 42 GLY B C 1
ATOM 2354 O O . GLY B 1 66 ? 23.977 41.858 46.952 1.00 18.96 42 GLY B O 1
ATOM 2355 N N . SER B 1 67 ? 24.020 44.085 46.542 1.00 18.01 43 SER B N 1
ATOM 2356 C CA . SER B 1 67 ? 24.641 44.484 47.818 1.00 20.63 43 SER B CA 1
ATOM 2357 C C . SER B 1 67 ? 24.133 45.854 48.263 1.00 18.57 43 SER B C 1
ATOM 2358 O O . SER B 1 67 ? 23.941 46.757 47.432 1.00 18.27 43 SER B O 1
ATOM 2361 N N . LEU B 1 68 ? 23.929 46.009 49.567 1.00 17.54 44 LEU B N 1
ATOM 2362 C CA . LEU B 1 68 ? 23.472 47.266 50.157 1.00 18.46 44 LEU B CA 1
ATOM 2363 C C . LEU B 1 68 ? 24.625 48.097 50.744 1.00 19.43 44 LEU B C 1
ATOM 2364 O O . LEU B 1 68 ? 24.397 49.146 51.344 1.00 20.31 44 LEU B O 1
ATOM 2369 N N . ARG B 1 69 ? 25.853 47.604 50.574 1.00 21.09 45 ARG B N 1
ATOM 2370 C CA . ARG B 1 69 ? 27.064 48.260 51.065 1.00 24.13 45 ARG B CA 1
ATOM 2371 C C . ARG B 1 69 ? 27.210 49.617 50.377 1.00 21.35 45 ARG B C 1
ATOM 2372 O O . ARG B 1 69 ? 26.844 49.760 49.205 1.00 21.40 45 ARG B O 1
ATOM 2380 N N . ALA B 1 70 ? 27.717 50.620 51.097 1.00 22.62 46 ALA B N 1
ATOM 2381 C CA . ALA B 1 70 ? 27.856 51.963 50.510 1.00 21.29 46 ALA B CA 1
ATOM 2382 C C . ALA B 1 70 ? 28.723 51.926 49.249 1.00 22.62 46 ALA B C 1
ATOM 2383 O O . ALA B 1 70 ? 28.339 52.456 48.199 1.00 22.33 46 ALA B O 1
ATOM 2385 N N . ARG B 1 71 ? 29.885 51.287 49.357 1.00 22.77 47 ARG B N 1
ATOM 2386 C CA . ARG B 1 71 ? 30.754 51.098 48.200 1.00 24.36 47 ARG B CA 1
ATOM 2387 C C . ARG B 1 71 ? 30.525 49.695 47.638 1.00 24.69 47 ARG B C 1
ATOM 2388 O O . ARG B 1 71 ? 31.336 48.782 47.828 1.00 24.21 47 ARG B O 1
ATOM 2396 N N . SER B 1 72 ? 29.378 49.533 46.981 1.00 22.84 48 SER B N 1
ATOM 2397 C CA . SER B 1 72 ? 29.005 48.279 46.351 1.00 21.04 48 SER B CA 1
ATOM 2398 C C . SER B 1 72 ? 29.463 48.301 44.912 1.00 20.48 48 SER B C 1
ATOM 2399 O O . SER B 1 72 ? 28.994 49.139 44.121 1.00 17.63 48 SER B O 1
ATOM 2402 N N . PHE B 1 73 ? 30.356 47.379 44.557 1.00 18.02 49 PHE B N 1
ATOM 2403 C CA . PHE B 1 73 ? 30.810 47.314 43.166 1.00 19.00 49 PHE B CA 1
ATOM 2404 C C . PHE B 1 73 ? 29.718 46.790 42.242 1.00 18.01 49 PHE B C 1
ATOM 2405 O O . PHE B 1 73 ? 29.715 47.103 41.051 1.00 18.66 49 PHE B O 1
ATOM 2413 N N A SER B 1 74 ? 28.790 45.997 42.780 0.50 17.32 50 SER B N 1
ATOM 2414 N N B SER B 1 74 ? 28.807 45.999 42.809 0.50 17.13 50 SER B N 1
ATOM 2415 C CA A SER B 1 74 ? 27.656 45.537 41.973 0.50 18.34 50 SER B CA 1
ATOM 2416 C CA B SER B 1 74 ? 27.629 45.504 42.098 0.50 18.01 50 SER B CA 1
ATOM 2417 C C A SER B 1 74 ? 26.749 46.736 41.648 0.50 17.90 50 SER B C 1
ATOM 2418 C C B SER B 1 74 ? 26.739 46.691 41.692 0.50 17.90 50 SER B C 1
ATOM 2419 O O A SER B 1 74 ? 26.308 46.886 40.503 0.50 17.31 50 SER B O 1
ATOM 2420 O O B SER B 1 74 ? 26.309 46.789 40.536 0.50 17.80 50 SER B O 1
ATOM 2425 N N . ARG B 1 75 ? 26.488 47.596 42.636 1.00 17.47 51 ARG B N 1
ATOM 2426 C CA . ARG B 1 75 ? 25.671 48.782 42.378 1.00 17.97 51 ARG B CA 1
ATOM 2427 C C . ARG B 1 75 ? 26.389 49.695 41.390 1.00 18.54 51 ARG B C 1
ATOM 2428 O O . ARG B 1 75 ? 25.797 50.169 40.415 1.00 20.84 51 ARG B O 1
ATOM 2436 N N . LEU B 1 76 ? 27.672 49.926 41.629 1.00 17.66 52 LEU B N 1
ATOM 2437 C CA . LEU B 1 76 ? 28.436 50.829 40.752 1.00 18.01 52 LEU B CA 1
ATOM 2438 C C . LEU B 1 76 ? 28.522 50.291 39.311 1.00 19.14 52 LEU B C 1
ATOM 2439 O O . LEU B 1 76 ? 28.472 51.074 38.358 1.00 17.80 52 LEU B O 1
ATOM 2444 N N . ALA B 1 77 ? 28.634 48.973 39.153 1.00 18.05 53 ALA B N 1
ATOM 2445 C CA . ALA B 1 77 ? 28.621 48.359 37.809 1.00 17.68 53 ALA B CA 1
ATOM 2446 C C . ALA B 1 77 ? 27.238 48.533 37.171 1.00 18.89 53 ALA B C 1
ATOM 2447 O O . ALA B 1 77 ? 27.134 48.832 35.981 1.00 17.94 53 ALA B O 1
ATOM 2449 N N . VAL B 1 78 ? 26.180 48.372 37.971 1.00 17.75 54 VAL B N 1
ATOM 2450 C CA . VAL B 1 78 ? 24.812 48.603 37.495 1.00 19.67 54 VAL B CA 1
ATOM 2451 C C . VAL B 1 78 ? 24.634 50.051 37.061 1.00 17.56 54 VAL B C 1
ATOM 2452 O O . VAL B 1 78 ? 24.000 50.342 36.034 1.00 18.44 54 VAL B O 1
ATOM 2456 N N . GLU B 1 79 ? 25.210 50.969 37.831 1.00 18.13 55 GLU B N 1
ATOM 2457 C CA . GLU B 1 79 ? 25.125 52.373 37.460 1.00 18.43 55 GLU B CA 1
ATOM 2458 C C . GLU B 1 79 ? 25.849 52.642 36.125 1.00 19.19 55 GLU B C 1
ATOM 2459 O O . GLU B 1 79 ? 25.338 53.398 35.289 1.00 19.13 55 GLU B O 1
ATOM 2465 N N . GLU B 1 80 ? 26.994 51.990 35.897 1.00 19.47 56 GLU B N 1
ATOM 2466 C CA . GLU B 1 80 ? 27.686 52.135 34.591 1.00 19.19 56 GLU B CA 1
ATOM 2467 C C . GLU B 1 80 ? 26.796 51.578 33.472 1.00 19.56 56 GLU B C 1
ATOM 2468 O O . GLU B 1 80 ? 26.667 52.185 32.392 1.00 18.08 56 GLU B O 1
ATOM 2474 N N . ALA B 1 81 ? 26.175 50.428 33.749 1.00 18.71 57 ALA B N 1
ATOM 2475 C CA . ALA B 1 81 ? 25.256 49.776 32.816 1.00 18.60 57 ALA B CA 1
ATOM 2476 C C . ALA B 1 81 ? 24.126 50.743 32.467 1.00 19.04 57 ALA B C 1
ATOM 2477 O O . ALA B 1 81 ? 23.774 50.890 31.294 1.00 18.55 57 ALA B O 1
ATOM 2479 N N . ALA B 1 82 ? 23.576 51.403 33.488 1.00 17.25 58 ALA B N 1
ATOM 2480 C CA . ALA B 1 82 ? 22.485 52.373 33.296 1.00 18.52 58 ALA B CA 1
ATOM 2481 C C . ALA B 1 82 ? 22.906 53.559 32.412 1.00 18.23 58 ALA B C 1
ATOM 2482 O O . ALA B 1 82 ? 22.148 53.991 31.508 1.00 18.52 58 ALA B O 1
ATOM 2484 N N . ARG B 1 83 ? 24.106 54.084 32.650 1.00 18.77 59 ARG B N 1
ATOM 2485 C CA . ARG B 1 83 ? 24.619 55.174 31.825 1.00 18.34 59 ARG B CA 1
ATOM 2486 C C . ARG B 1 83 ? 24.704 54.735 30.371 1.00 19.11 59 ARG B C 1
ATOM 2487 O O . ARG B 1 83 ? 24.306 55.487 29.474 1.00 17.60 59 ARG B O 1
ATOM 2495 N N . LEU B 1 84 ? 25.210 53.519 30.156 1.00 19.59 60 LEU B N 1
ATOM 2496 C CA . LEU B 1 84 ? 25.333 52.947 28.814 1.00 19.63 60 LEU B CA 1
ATOM 2497 C C . LEU B 1 84 ? 23.974 52.784 28.154 1.00 19.39 60 LEU B C 1
ATOM 2498 O O . LEU B 1 84 ? 23.807 53.144 26.987 1.00 18.65 60 LEU B O 1
ATOM 2503 N N . LEU B 1 85 ? 23.007 52.249 28.903 1.00 19.10 61 LEU B N 1
ATOM 2504 C CA . LEU B 1 85 ? 21.652 52.085 28.382 1.00 18.47 61 LEU B CA 1
ATOM 2505 C C . LEU B 1 85 ? 21.027 53.410 27.961 1.00 18.14 61 LEU B C 1
ATOM 2506 O O . LEU B 1 85 ? 20.414 53.500 26.892 1.00 16.80 61 LEU B O 1
ATOM 2511 N N . GLN B 1 86 ? 21.202 54.433 28.798 1.00 18.61 62 GLN B N 1
ATOM 2512 C CA . GLN B 1 86 ? 20.721 55.782 28.496 1.00 18.91 62 GLN B CA 1
ATOM 2513 C C . GLN B 1 86 ? 21.398 56.353 27.254 1.00 19.82 62 GLN B C 1
ATOM 2514 O O . GLN B 1 86 ? 20.739 56.979 26.421 1.00 19.51 62 GLN B O 1
ATOM 2520 N N . PHE B 1 87 ? 22.704 56.122 27.130 1.00 21.23 63 PHE B N 1
ATOM 2521 C CA . PHE B 1 87 ? 23.440 56.520 25.933 1.00 22.49 63 PHE B CA 1
ATOM 2522 C C . PHE B 1 87 ? 22.843 55.813 24.708 1.00 22.00 63 PHE B C 1
ATOM 2523 O O . PHE B 1 87 ? 22.715 56.424 23.638 1.00 23.72 63 PHE B O 1
ATOM 2531 N N . PHE B 1 88 ? 22.483 54.537 24.880 1.00 23.67 64 PHE B N 1
ATOM 2532 C CA . PHE B 1 88 ? 21.869 53.749 23.808 1.00 22.44 64 PHE B CA 1
ATOM 2533 C C . PHE B 1 88 ? 20.386 54.066 23.654 1.00 21.77 64 PHE B C 1
ATOM 2534 O O . PHE B 1 88 ? 19.686 53.410 22.892 1.00 23.72 64 PHE B O 1
ATOM 2542 N N . GLY B 1 89 ? 19.911 55.052 24.406 1.00 21.92 65 GLY B N 1
ATOM 2543 C CA . GLY B 1 89 ? 18.543 55.555 24.261 1.00 21.75 65 GLY B CA 1
ATOM 2544 C C . GLY B 1 89 ? 17.448 54.874 25.060 1.00 21.72 65 GLY B C 1
ATOM 2545 O O . GLY B 1 89 ? 16.264 55.079 24.783 1.00 19.82 65 GLY B O 1
ATOM 2546 N N . ALA B 1 90 ? 17.829 54.072 26.046 1.00 19.63 66 ALA B N 1
ATOM 2547 C CA . ALA B 1 90 ? 16.853 53.416 26.904 1.00 20.17 66 ALA B CA 1
ATOM 2548 C C . ALA B 1 90 ? 16.442 54.340 28.045 1.00 21.79 66 ALA B C 1
ATOM 2549 O O . ALA B 1 90 ? 17.130 55.321 28.343 1.00 22.94 66 ALA B O 1
ATOM 2551 N N . GLU B 1 91 ? 15.313 54.014 28.673 1.00 21.21 67 GLU B N 1
ATOM 2552 C CA . GLU B 1 91 ? 14.880 54.682 29.893 1.00 22.39 67 GLU B CA 1
ATOM 2553 C C . GLU B 1 91 ? 15.172 53.681 31.009 1.00 21.12 67 GLU B C 1
ATOM 2554 O O . GLU B 1 91 ? 14.812 52.507 30.901 1.00 20.53 67 GLU B O 1
ATOM 2560 N N . THR B 1 92 ? 15.838 54.133 32.069 1.00 17.80 68 THR B N 1
ATOM 2561 C CA . THR B 1 92 ? 16.207 53.206 33.130 1.00 18.77 68 THR B CA 1
ATOM 2562 C C . THR B 1 92 ? 15.642 53.500 34.515 1.00 18.58 68 THR B C 1
ATOM 2563 O O . THR B 1 92 ? 15.328 54.642 34.852 1.00 19.75 68 THR B O 1
ATOM 2567 N N A ARG B 1 93 ? 15.517 52.437 35.306 0.50 19.22 69 ARG B N 1
ATOM 2568 N N B ARG B 1 93 ? 15.512 52.436 35.310 0.50 19.19 69 ARG B N 1
ATOM 2569 C CA A ARG B 1 93 ? 15.144 52.532 36.708 0.50 19.11 69 ARG B CA 1
ATOM 2570 C CA B ARG B 1 93 ? 15.097 52.528 36.708 0.50 19.20 69 ARG B CA 1
ATOM 2571 C C A ARG B 1 93 ? 15.973 51.545 37.499 0.50 19.59 69 ARG B C 1
ATOM 2572 C C B ARG B 1 93 ? 15.945 51.545 37.510 0.50 19.57 69 ARG B C 1
ATOM 2573 O O A ARG B 1 93 ? 16.068 50.380 37.134 0.50 20.33 69 ARG B O 1
ATOM 2574 O O B ARG B 1 93 ? 16.028 50.376 37.155 0.50 20.38 69 ARG B O 1
ATOM 2589 N N . ILE B 1 94 ? 16.608 52.031 38.560 1.00 19.23 70 ILE B N 1
ATOM 2590 C CA . ILE B 1 94 ? 17.458 51.172 39.400 1.00 19.17 70 ILE B CA 1
ATOM 2591 C C . ILE B 1 94 ? 16.749 51.064 40.738 1.00 18.75 70 ILE B C 1
ATOM 2592 O O . ILE B 1 94 ? 16.613 52.059 41.441 1.00 18.01 70 ILE B O 1
ATOM 2597 N N . PHE B 1 95 ? 16.304 49.860 41.086 1.00 18.80 71 PHE B N 1
ATOM 2598 C CA . PHE B 1 95 ? 15.575 49.675 42.342 1.00 18.66 71 PHE B CA 1
ATOM 2599 C C . PHE B 1 95 ? 16.518 49.729 43.534 1.00 17.34 71 PHE B C 1
ATOM 2600 O O . PHE B 1 95 ? 17.604 49.147 43.489 1.00 19.25 71 PHE B O 1
ATOM 2608 N N . ASP B 1 96 ? 16.107 50.459 44.570 1.00 16.02 72 ASP B N 1
ATOM 2609 C CA . ASP B 1 96 ? 16.849 50.527 45.817 1.00 17.84 72 ASP B CA 1
ATOM 2610 C C . ASP B 1 96 ? 16.190 49.580 46.847 1.00 17.33 72 ASP B C 1
ATOM 2611 O O . ASP B 1 96 ? 15.133 49.894 47.397 1.00 17.85 72 ASP B O 1
ATOM 2616 N N . PRO B 1 97 ? 16.833 48.432 47.131 1.00 18.25 73 PRO B N 1
ATOM 2617 C CA . PRO B 1 97 ? 16.295 47.439 48.063 1.00 16.95 73 PRO B CA 1
ATOM 2618 C C . PRO B 1 97 ? 16.658 47.674 49.548 1.00 17.74 73 PRO B C 1
ATOM 2619 O O . PRO B 1 97 ? 16.596 46.740 50.335 1.00 18.92 73 PRO B O 1
ATOM 2623 N N A SER B 1 98 ? 16.999 48.908 49.922 0.50 18.60 74 SER B N 1
ATOM 2624 N N B SER B 1 98 ? 16.993 48.912 49.911 0.50 18.30 74 SER B N 1
ATOM 2625 C CA A SER B 1 98 ? 17.438 49.196 51.302 0.50 18.57 74 SER B CA 1
ATOM 2626 C CA B SER B 1 98 ? 17.416 49.238 51.285 0.50 17.90 74 SER B CA 1
ATOM 2627 C C A SER B 1 98 ? 16.428 48.873 52.415 0.50 18.12 74 SER B C 1
ATOM 2628 C C B SER B 1 98 ? 16.430 48.875 52.402 0.50 17.80 74 SER B C 1
ATOM 2629 O O A SER B 1 98 ? 16.829 48.635 53.555 0.50 17.59 74 SER B O 1
ATOM 2630 O O B SER B 1 98 ? 16.847 48.606 53.527 0.50 17.30 74 SER B O 1
ATOM 2635 N N . ASP B 1 99 ? 15.132 48.882 52.109 1.00 17.70 75 ASP B N 1
ATOM 2636 C CA . ASP B 1 99 ? 14.129 48.503 53.136 1.00 16.83 75 ASP B CA 1
ATOM 2637 C C . ASP B 1 99 ? 13.292 47.286 52.739 1.00 16.57 75 ASP B C 1
ATOM 2638 O O . ASP B 1 99 ? 12.267 46.986 53.361 1.00 16.62 75 ASP B O 1
ATOM 2643 N N . LEU B 1 100 ? 13.761 46.567 51.726 1.00 16.97 76 LEU B N 1
ATOM 2644 C CA . LEU B 1 100 ? 13.088 45.360 51.251 1.00 17.47 76 LEU B CA 1
ATOM 2645 C C . LEU B 1 100 ? 13.108 44.260 52.322 1.00 18.67 76 LEU B C 1
ATOM 2646 O O . LEU B 1 100 ? 14.177 43.896 52.818 1.00 20.32 76 LEU B O 1
ATOM 2651 N N . PRO B 1 101 ? 11.926 43.745 52.696 1.00 17.68 77 PRO B N 1
ATOM 2652 C CA . PRO B 1 101 ? 11.898 42.688 53.697 1.00 17.94 77 PRO B CA 1
ATOM 2653 C C . PRO B 1 101 ? 12.208 41.325 53.084 1.00 17.44 77 PRO B C 1
ATOM 2654 O O . PRO B 1 101 ? 12.112 41.143 51.869 1.00 16.19 77 PRO B O 1
ATOM 2658 N N . LEU B 1 102 ? 12.618 40.380 53.919 1.00 18.56 78 LEU B N 1
ATOM 2659 C CA . LEU B 1 102 ? 12.793 39.024 53.442 1.00 19.73 78 LEU B CA 1
ATOM 2660 C C . LEU B 1 102 ? 11.403 38.481 53.167 1.00 20.36 78 LEU B C 1
ATOM 2661 O O . LEU B 1 102 ? 10.440 38.896 53.819 1.00 19.05 78 LEU B O 1
ATOM 2666 N N . PRO B 1 103 ? 11.276 37.592 52.173 1.00 22.10 79 PRO B N 1
ATOM 2667 C CA . PRO B 1 103 ? 9.985 36.942 51.964 1.00 22.43 79 PRO B CA 1
ATOM 2668 C C . PRO B 1 103 ? 9.365 36.444 53.278 1.00 23.53 79 PRO B C 1
ATOM 2669 O O . PRO B 1 103 ? 10.044 35.794 54.091 1.00 21.93 79 PRO B O 1
ATOM 2673 N N . ASP B 1 104 ? 8.098 36.813 53.491 1.00 25.52 80 ASP B N 1
ATOM 2674 C CA . ASP B 1 104 ? 7.285 36.410 54.662 1.00 27.13 80 ASP B CA 1
ATOM 2675 C C . ASP B 1 104 ? 7.712 37.000 56.016 1.00 27.86 80 ASP B C 1
ATOM 2676 O O . ASP B 1 104 ? 7.132 36.678 57.068 1.00 26.46 80 ASP B O 1
ATOM 2681 N N . GLN B 1 105 ? 8.709 37.882 55.978 1.00 28.47 81 GLN B N 1
ATOM 2682 C CA . GLN B 1 105 ? 9.187 38.575 57.167 1.00 30.35 81 GLN B CA 1
ATOM 2683 C C . GLN B 1 105 ? 8.062 39.493 57.636 1.00 30.70 81 GLN B C 1
ATOM 2684 O O . GLN B 1 105 ? 7.768 39.584 58.833 1.00 31.27 81 GLN B O 1
ATOM 2690 N N . VAL B 1 106 ? 7.435 40.163 56.672 1.00 31.93 82 VAL B N 1
ATOM 2691 C CA . VAL B 1 106 ? 6.240 40.963 56.925 1.00 33.21 82 VAL B CA 1
ATOM 2692 C C . VAL B 1 106 ? 5.072 40.155 56.349 1.00 33.10 82 VAL B C 1
ATOM 2693 O O . VAL B 1 106 ? 5.156 39.648 55.224 1.00 33.63 82 VAL B O 1
ATOM 2697 N N . GLN B 1 107 ? 4.008 40.002 57.136 1.00 33.03 83 GLN B N 1
ATOM 2698 C CA . GLN B 1 107 ? 2.807 39.273 56.715 1.00 33.03 83 GLN B CA 1
ATOM 2699 C C . GLN B 1 107 ? 2.453 39.501 55.234 1.00 31.98 83 GLN B C 1
ATOM 2700 O O . GLN B 1 107 ? 2.480 40.645 54.750 1.00 33.82 83 GLN B O 1
ATOM 2706 N N A SER B 1 108 ? 2.173 38.388 54.549 0.66 30.96 84 SER B N 1
ATOM 2707 N N B SER B 1 108 ? 2.131 38.429 54.511 0.34 30.78 84 SER B N 1
ATOM 2708 C CA A SER B 1 108 ? 1.767 38.344 53.139 0.66 30.68 84 SER B CA 1
ATOM 2709 C CA B SER B 1 108 ? 1.718 38.493 53.088 0.34 29.73 84 SER B CA 1
ATOM 2710 C C A SER B 1 108 ? 2.670 39.121 52.174 0.66 30.12 84 SER B C 1
ATOM 2711 C C B SER B 1 108 ? 2.695 39.129 52.078 0.34 28.74 84 SER B C 1
ATOM 2712 O O A SER B 1 108 ? 2.339 39.271 50.989 0.66 31.56 84 SER B O 1
ATOM 2713 O O B SER B 1 108 ? 3.898 38.857 52.104 0.34 29.11 84 SER B O 1
ATOM 2718 N N A ASP B 1 109 ? 3.810 39.598 52.682 0.66 28.15 85 ASP B N 1
ATOM 2719 N N B ASP B 1 109 ? 2.162 39.984 51.200 0.34 26.89 85 ASP B N 1
ATOM 2720 C CA A ASP B 1 109 ? 4.750 40.426 51.918 0.66 25.21 85 ASP B CA 1
ATOM 2721 C CA B ASP B 1 109 ? 2.937 40.593 50.108 0.34 24.32 85 ASP B CA 1
ATOM 2722 C C A ASP B 1 109 ? 4.158 41.761 51.497 0.66 24.37 85 ASP B C 1
ATOM 2723 C C B ASP B 1 109 ? 2.636 42.078 49.858 0.34 23.24 85 ASP B C 1
ATOM 2724 O O A ASP B 1 109 ? 4.720 42.458 50.649 0.66 23.58 85 ASP B O 1
ATOM 2725 O O B ASP B 1 109 ? 2.689 42.532 48.711 0.34 21.79 85 ASP B O 1
ATOM 2734 N N A ASP B 1 110 ? 3.023 42.101 52.109 0.66 23.97 86 ASP B N 1
ATOM 2735 N N B ASP B 1 110 ? 2.348 42.845 50.905 0.34 21.84 86 ASP B N 1
ATOM 2736 C CA A ASP B 1 110 ? 2.332 43.358 51.871 0.66 22.66 86 ASP B CA 1
ATOM 2737 C CA B ASP B 1 110 ? 1.931 44.238 50.706 0.34 21.28 86 ASP B CA 1
ATOM 2738 C C A ASP B 1 110 ? 3.198 44.447 52.471 0.66 21.36 86 ASP B C 1
ATOM 2739 C C B ASP B 1 110 ? 2.875 45.327 51.254 0.34 19.92 86 ASP B C 1
ATOM 2740 O O A ASP B 1 110 ? 3.060 44.812 53.646 0.66 20.78 86 ASP B O 1
ATOM 2741 O O B ASP B 1 110 ? 2.489 46.497 51.325 0.34 18.59 86 ASP B O 1
ATOM 2750 N N . HIS B 1 111 ? 4.098 44.955 51.640 1.00 19.32 87 HIS B N 1
ATOM 2751 C CA . HIS B 1 111 ? 5.079 45.923 52.085 1.00 17.56 87 HIS B CA 1
ATOM 2752 C C . HIS B 1 111 ? 5.315 46.857 50.908 1.00 17.05 87 HIS B C 1
ATOM 2753 O O . HIS B 1 111 ? 5.416 46.386 49.775 1.00 16.68 87 HIS B O 1
ATOM 2760 N N . PRO B 1 112 ? 5.361 48.183 51.157 1.00 17.37 88 PRO B N 1
ATOM 2761 C CA . PRO B 1 112 ? 5.585 49.144 50.068 1.00 17.28 88 PRO B CA 1
ATOM 2762 C C . PRO B 1 112 ? 6.775 48.820 49.151 1.00 16.30 88 PRO B C 1
ATOM 2763 O O . PRO B 1 112 ? 6.699 49.057 47.942 1.00 15.34 88 PRO B O 1
ATOM 2767 N N . ALA B 1 113 ? 7.862 48.280 49.706 1.00 16.60 89 ALA B N 1
ATOM 2768 C CA . ALA B 1 113 ? 9.025 47.938 48.900 1.00 16.10 89 ALA B CA 1
ATOM 2769 C C . ALA B 1 113 ? 8.728 46.819 47.900 1.00 16.09 89 ALA B C 1
ATOM 2770 O O . ALA B 1 113 ? 9.206 46.843 46.767 1.00 15.57 89 ALA B O 1
ATOM 2772 N N . VAL B 1 114 ? 7.936 45.843 48.331 1.00 17.98 90 VAL B N 1
ATOM 2773 C CA . VAL B 1 114 ? 7.563 44.726 47.471 1.00 17.73 90 VAL B CA 1
ATOM 2774 C C . VAL B 1 114 ? 6.617 45.216 46.361 1.00 19.08 90 VAL B C 1
ATOM 2775 O O . VAL B 1 114 ? 6.800 44.845 45.196 1.00 20.63 90 VAL B O 1
ATOM 2779 N N A LYS B 1 115 ? 5.641 46.053 46.720 0.50 18.85 91 LYS B N 1
ATOM 2780 N N B LYS B 1 115 ? 5.628 46.035 46.735 0.50 19.53 91 LYS B N 1
ATOM 2781 C CA A LYS B 1 115 ? 4.694 46.609 45.746 0.50 18.64 91 LYS B CA 1
ATOM 2782 C CA B LYS B 1 115 ? 4.687 46.662 45.794 0.50 20.05 91 LYS B CA 1
ATOM 2783 C C A LYS B 1 115 ? 5.412 47.434 44.676 0.50 19.02 91 LYS B C 1
ATOM 2784 C C B LYS B 1 115 ? 5.414 47.426 44.692 0.50 19.78 91 LYS B C 1
ATOM 2785 O O A LYS B 1 115 ? 5.074 47.351 43.495 0.50 19.06 91 LYS B O 1
ATOM 2786 O O B LYS B 1 115 ? 5.091 47.292 43.512 0.50 19.75 91 LYS B O 1
ATOM 2797 N N . GLU B 1 116 ? 6.403 48.218 45.097 1.00 18.43 92 GLU B N 1
ATOM 2798 C CA . GLU B 1 116 ? 7.193 49.035 44.175 1.00 19.17 92 GLU B CA 1
ATOM 2799 C C . GLU B 1 116 ? 8.067 48.198 43.229 1.00 17.25 92 GLU B C 1
ATOM 2800 O O . GLU B 1 116 ? 8.085 48.455 42.029 1.00 15.24 92 GLU B O 1
ATOM 2806 N N . LEU B 1 117 ? 8.785 47.212 43.774 1.00 14.76 93 LEU B N 1
ATOM 2807 C CA . LEU B 1 117 ? 9.613 46.324 42.960 1.00 15.36 93 LEU B CA 1
ATOM 2808 C C . LEU B 1 117 ? 8.719 45.606 41.955 1.00 16.33 93 LEU B C 1
ATOM 2809 O O . LEU B 1 117 ? 9.072 45.474 40.780 1.00 17.79 93 LEU B O 1
ATOM 2814 N N . ARG B 1 118 ? 7.553 45.156 42.418 1.00 16.68 94 ARG B N 1
ATOM 2815 C CA . ARG B 1 118 ? 6.631 44.459 41.525 1.00 17.65 94 ARG B CA 1
ATOM 2816 C C . ARG B 1 118 ? 6.107 45.354 40.408 1.00 16.72 94 ARG B C 1
ATOM 2817 O O . ARG B 1 118 ? 6.070 44.941 39.246 1.00 16.33 94 ARG B O 1
ATOM 2825 N N . ALA B 1 119 ? 5.777 46.594 40.762 1.00 15.89 95 ALA B N 1
ATOM 2826 C CA . ALA B 1 119 ? 5.299 47.580 39.796 1.00 15.33 95 ALA B CA 1
ATOM 2827 C C . ALA B 1 119 ? 6.401 47.933 38.788 1.00 16.12 95 ALA B C 1
ATOM 2828 O O . ALA B 1 119 ? 6.140 48.016 37.591 1.00 16.12 95 ALA B O 1
ATOM 2830 N N . LEU B 1 120 ? 7.633 48.114 39.276 1.00 15.39 96 LEU B N 1
ATOM 2831 C CA . LEU B 1 120 ? 8.787 48.369 38.406 1.00 16.48 96 LEU B CA 1
ATOM 2832 C C . LEU B 1 120 ? 9.044 47.212 37.412 1.00 16.08 96 LEU B C 1
ATOM 2833 O O . LEU B 1 120 ? 9.388 47.434 36.247 1.00 14.72 96 LEU B O 1
ATOM 2838 N N . SER B 1 121 ? 8.878 45.983 37.883 1.00 16.17 97 SER B N 1
ATOM 2839 C CA . SER B 1 121 ? 9.056 44.818 37.025 1.00 17.59 97 SER B CA 1
ATOM 2840 C C . SER B 1 121 ? 8.017 44.847 35.891 1.00 18.25 97 SER B C 1
ATOM 2841 O O . SER B 1 121 ? 8.356 44.654 34.714 1.00 17.12 97 SER B O 1
ATOM 2844 N N . GLU B 1 122 ? 6.761 45.110 36.246 1.00 18.62 98 GLU B N 1
ATOM 2845 C CA . GLU B 1 122 ? 5.681 45.198 35.250 1.00 20.04 98 GLU B CA 1
ATOM 2846 C C . GLU B 1 122 ? 5.962 46.297 34.222 1.00 19.07 98 GLU B C 1
ATOM 2847 O O . GLU B 1 122 ? 5.726 46.109 33.031 1.00 19.66 98 GLU B O 1
ATOM 2853 N N . TRP B 1 123 ? 6.485 47.429 34.695 1.00 18.48 99 TRP B N 1
ATOM 2854 C CA . TRP B 1 123 ? 6.846 48.577 33.845 1.00 17.97 99 TRP B CA 1
ATOM 2855 C C . TRP B 1 123 ? 7.929 48.212 32.837 1.00 16.15 99 TRP B C 1
ATOM 2856 O O . TRP B 1 123 ? 7.880 48.647 31.688 1.00 17.15 99 TRP B O 1
ATOM 2867 N N . SER B 1 124 ? 8.900 47.419 33.283 1.00 17.36 100 SER B N 1
ATOM 2868 C CA . SER B 1 124 ? 10.060 47.060 32.465 1.00 16.92 100 SER B CA 1
ATOM 2869 C C . SER B 1 124 ? 9.695 46.238 31.240 1.00 17.83 100 SER B C 1
ATOM 2870 O O . SER B 1 124 ? 8.685 45.522 31.232 1.00 19.10 100 SER B O 1
ATOM 2873 N N . GLU B 1 125 ? 10.521 46.384 30.207 1.00 17.58 101 GLU B N 1
ATOM 2874 C CA . GLU B 1 125 ? 10.434 45.596 28.982 1.00 18.05 101 GLU B CA 1
ATOM 2875 C C . GLU B 1 125 ? 11.643 44.662 28.983 1.00 18.21 101 GLU B C 1
ATOM 2876 O O . GLU B 1 125 ? 11.647 43.608 28.338 1.00 17.54 101 GLU B O 1
ATOM 2882 N N . GLY B 1 126 ? 12.665 45.066 29.735 1.00 17.88 102 GLY B N 1
ATOM 2883 C CA . GLY B 1 126 ? 13.883 44.288 29.902 1.00 18.60 102 GLY B CA 1
ATOM 2884 C C . GLY B 1 126 ? 14.490 44.597 31.261 1.00 18.24 102 GLY B C 1
ATOM 2885 O O . GLY B 1 126 ? 14.150 45.604 31.891 1.00 17.83 102 GLY B O 1
ATOM 2886 N N . GLN B 1 127 ? 15.391 43.736 31.713 1.00 16.12 103 GLN B N 1
ATOM 2887 C CA . GLN B 1 127 ? 16.028 43.903 33.025 1.00 17.49 103 GLN B CA 1
ATOM 2888 C C . GLN B 1 127 ? 17.513 43.548 33.012 1.00 18.30 103 GLN B C 1
ATOM 2889 O O . GLN B 1 127 ? 17.979 42.802 32.149 1.00 17.68 103 GLN B O 1
ATOM 2895 N N . VAL B 1 128 ? 18.235 44.088 33.990 1.00 17.47 104 VAL B N 1
ATOM 2896 C CA . VAL B 1 128 ? 19.642 43.750 34.240 1.00 17.50 104 VAL B CA 1
ATOM 2897 C C . VAL B 1 128 ? 19.727 43.327 35.699 1.00 18.34 104 VAL B C 1
ATOM 2898 O O . VAL B 1 128 ? 19.230 44.035 36.585 1.00 21.51 104 VAL B O 1
ATOM 2902 N N . TRP B 1 129 ? 20.329 42.175 35.948 1.00 19.71 105 TRP B N 1
ATOM 2903 C CA . TRP B 1 129 ? 20.528 41.733 37.323 1.00 19.76 105 TRP B CA 1
ATOM 2904 C C . TRP B 1 129 ? 22.009 41.576 37.534 1.00 20.47 105 TRP B C 1
ATOM 2905 O O . TRP B 1 129 ? 22.667 40.810 36.814 1.00 20.21 105 TRP B O 1
ATOM 2916 N N . CYS B 1 130 ? 22.519 42.255 38.556 1.00 20.53 106 CYS B N 1
ATOM 2917 C CA . CYS B 1 130 ? 23.940 42.212 38.852 1.00 19.81 106 CYS B CA 1
ATOM 2918 C C . CYS B 1 130 ? 24.176 41.823 40.301 1.00 19.60 106 CYS B C 1
ATOM 2919 O O . CYS B 1 130 ? 23.745 42.542 41.210 1.00 20.57 106 CYS B O 1
ATOM 2922 N N . SER B 1 131 ? 24.860 40.701 40.514 1.00 17.62 107 SER B N 1
ATOM 2923 C CA . SER B 1 131 ? 25.134 40.234 41.881 1.00 19.27 107 SER B CA 1
ATOM 2924 C C . SER B 1 131 ? 26.631 40.070 42.178 1.00 20.09 107 SER B C 1
ATOM 2925 O O . SER B 1 131 ? 27.405 39.658 41.310 1.00 19.80 107 SER B O 1
ATOM 2928 N N . PRO B 1 132 ? 27.047 40.412 43.410 1.00 19.88 108 PRO B N 1
ATOM 2929 C CA . PRO B 1 132 ? 28.375 40.017 43.821 1.00 19.01 108 PRO B CA 1
ATOM 2930 C C . PRO B 1 132 ? 28.272 38.590 44.374 1.00 19.70 108 PRO B C 1
ATOM 2931 O O . PRO B 1 132 ? 27.203 37.963 44.316 1.00 19.77 108 PRO B O 1
ATOM 2935 N N . GLU B 1 133 ? 29.374 38.080 44.907 1.00 20.36 109 GLU B N 1
ATOM 2936 C CA . GLU B 1 133 ? 29.363 36.791 45.574 1.00 19.90 109 GLU B CA 1
ATOM 2937 C C . GLU B 1 133 ? 29.591 36.962 47.073 1.00 18.51 109 GLU B C 1
ATOM 2938 O O . GLU B 1 133 ? 30.422 37.762 47.493 1.00 21.48 109 GLU B O 1
ATOM 2944 N N . ARG B 1 134 ? 28.843 36.212 47.875 1.00 16.41 110 ARG B N 1
ATOM 2945 C CA . ARG B 1 134 ? 29.053 36.163 49.319 1.00 14.81 110 ARG B CA 1
ATOM 2946 C C . ARG B 1 134 ? 29.188 34.673 49.581 1.00 13.49 110 ARG B C 1
ATOM 2947 O O . ARG B 1 134 ? 28.299 33.880 49.224 1.00 14.02 110 ARG B O 1
ATOM 2955 N N . HIS B 1 135 ? 30.326 34.291 50.138 1.00 11.52 111 HIS B N 1
ATOM 2956 C CA . HIS B 1 135 ? 30.653 32.889 50.347 1.00 12.75 111 HIS B CA 1
ATOM 2957 C C . HIS B 1 135 ? 30.602 32.126 49.022 1.00 13.50 111 HIS B C 1
ATOM 2958 O O . HIS B 1 135 ? 30.195 30.954 48.977 1.00 14.88 111 HIS B O 1
ATOM 2965 N N . GLY B 1 136 ? 30.980 32.830 47.959 1.00 16.54 112 GLY B N 1
ATOM 2966 C CA . GLY B 1 136 ? 31.103 32.277 46.605 1.00 18.99 112 GLY B CA 1
ATOM 2967 C C . GLY B 1 136 ? 29.826 32.082 45.813 1.00 20.54 112 GLY B C 1
ATOM 2968 O O . GLY B 1 136 ? 29.850 31.441 44.750 1.00 22.44 112 GLY B O 1
ATOM 2969 N N A GLN B 1 137 ? 28.722 32.636 46.320 0.50 18.96 113 GLN B N 1
ATOM 2970 N N B GLN B 1 137 ? 28.712 32.621 46.304 0.50 18.48 113 GLN B N 1
ATOM 2971 C CA A GLN B 1 137 ? 27.405 32.469 45.691 0.50 18.97 113 GLN B CA 1
ATOM 2972 C CA B GLN B 1 137 ? 27.417 32.435 45.632 0.50 17.95 113 GLN B CA 1
ATOM 2973 C C A GLN B 1 137 ? 26.599 33.769 45.612 0.50 18.43 113 GLN B C 1
ATOM 2974 C C B GLN B 1 137 ? 26.572 33.704 45.668 0.50 17.61 113 GLN B C 1
ATOM 2975 O O A GLN B 1 137 ? 26.981 34.803 46.158 0.50 18.49 113 GLN B O 1
ATOM 2976 O O B GLN B 1 137 ? 26.825 34.602 46.470 0.50 17.83 113 GLN B O 1
ATOM 2987 N N A ILE B 1 138 ? 25.473 33.693 44.913 0.50 17.22 114 ILE B N 1
ATOM 2988 N N B ILE B 1 138 ? 25.565 33.778 44.799 0.50 16.67 114 ILE B N 1
ATOM 2989 C CA A ILE B 1 138 ? 24.530 34.796 44.795 0.50 18.05 114 ILE B CA 1
ATOM 2990 C CA B ILE B 1 138 ? 24.686 34.944 44.772 0.50 17.21 114 ILE B CA 1
ATOM 2991 C C A ILE B 1 138 ? 24.187 35.316 46.204 0.50 17.05 114 ILE B C 1
ATOM 2992 C C B ILE B 1 138 ? 24.288 35.337 46.186 0.50 16.85 114 ILE B C 1
ATOM 2993 O O A ILE B 1 138 ? 24.019 34.517 47.120 0.50 16.74 114 ILE B O 1
ATOM 2994 O O B ILE B 1 138 ? 24.134 34.486 47.055 0.50 16.18 114 ILE B O 1
ATOM 3003 N N . THR B 1 139 ? 24.109 36.637 46.390 1.00 17.81 115 THR B N 1
ATOM 3004 C CA . THR B 1 139 ? 23.780 37.185 47.708 1.00 17.63 115 THR B CA 1
ATOM 3005 C C . THR B 1 139 ? 22.301 37.052 48.090 1.00 17.34 115 THR B C 1
ATOM 3006 O O . THR B 1 139 ? 21.435 36.964 47.221 1.00 16.37 115 THR B O 1
ATOM 3010 N N . SER B 1 140 ? 22.025 37.086 49.395 1.00 16.68 116 SER B N 1
ATOM 3011 C CA . SER B 1 140 ? 20.646 37.091 49.861 1.00 16.40 116 SER B CA 1
ATOM 3012 C C . SER B 1 140 ? 19.897 38.348 49.400 1.00 17.04 116 SER B C 1
ATOM 3013 O O . SER B 1 140 ? 18.711 38.268 49.109 1.00 16.96 116 SER B O 1
ATOM 3016 N N . VAL B 1 141 ? 20.603 39.478 49.288 1.00 15.36 117 VAL B N 1
ATOM 3017 C CA . VAL B 1 141 ? 20.004 40.749 48.813 1.00 17.94 117 VAL B CA 1
ATOM 3018 C C . VAL B 1 141 ? 19.484 40.568 47.375 1.00 19.53 117 VAL B C 1
ATOM 3019 O O . VAL B 1 141 ? 18.344 40.944 47.056 1.00 19.34 117 VAL B O 1
ATOM 3023 N N . MET B 1 142 ? 20.312 39.947 46.534 1.00 18.34 118 MET B N 1
ATOM 3024 C CA . MET B 1 142 ? 19.936 39.646 45.167 1.00 17.74 118 MET B CA 1
ATOM 3025 C C . MET B 1 142 ? 18.757 38.664 45.107 1.00 17.90 118 MET B C 1
ATOM 3026 O O . MET B 1 142 ? 17.780 38.917 44.385 1.00 20.53 118 MET B O 1
ATOM 3031 N N A LYS B 1 143 ? 18.878 37.544 45.829 0.50 16.31 119 LYS B N 1
ATOM 3032 N N B LYS B 1 143 ? 18.860 37.554 45.843 0.50 16.55 119 LYS B N 1
ATOM 3033 C CA A LYS B 1 143 ? 17.836 36.502 45.892 0.50 15.79 119 LYS B CA 1
ATOM 3034 C CA B LYS B 1 143 ? 17.821 36.506 45.861 0.50 16.40 119 LYS B CA 1
ATOM 3035 C C A LYS B 1 143 ? 16.506 37.057 46.390 0.50 17.25 119 LYS B C 1
ATOM 3036 C C B LYS B 1 143 ? 16.494 37.001 46.442 0.50 17.48 119 LYS B C 1
ATOM 3037 O O A LYS B 1 143 ? 15.450 36.743 45.825 0.50 17.56 119 LYS B O 1
ATOM 3038 O O B LYS B 1 143 ? 15.424 36.585 45.987 0.50 18.05 119 LYS B O 1
ATOM 3049 N N . ALA B 1 144 ? 16.570 37.885 47.435 1.00 17.02 120 ALA B N 1
ATOM 3050 C CA . ALA B 1 144 ? 15.372 38.468 48.054 1.00 17.46 120 ALA B CA 1
ATOM 3051 C C . ALA B 1 144 ? 14.545 39.209 47.007 1.00 16.45 120 ALA B C 1
ATOM 3052 O O . ALA B 1 144 ? 13.334 39.056 46.962 1.00 17.08 120 ALA B O 1
ATOM 3054 N N . GLN B 1 145 ? 15.209 39.983 46.156 1.00 15.89 121 GLN B N 1
ATOM 3055 C CA . GLN B 1 145 ? 14.506 40.769 45.130 1.00 16.35 121 GLN B CA 1
ATOM 3056 C C . GLN B 1 145 ? 13.834 39.859 44.115 1.00 18.00 121 GLN B C 1
ATOM 3057 O O . GLN B 1 145 ? 12.644 40.015 43.806 1.00 18.18 121 GLN B O 1
ATOM 3063 N N . ILE B 1 146 ? 14.579 38.866 43.647 1.00 16.75 122 ILE B N 1
ATOM 3064 C CA . ILE B 1 146 ? 14.053 37.920 42.656 1.00 19.61 122 ILE B CA 1
ATOM 3065 C C . ILE B 1 146 ? 12.895 37.097 43.235 1.00 19.82 122 ILE B C 1
ATOM 3066 O O . ILE B 1 146 ? 11.885 36.894 42.544 1.00 21.27 122 ILE B O 1
ATOM 3071 N N . ASP B 1 147 ? 13.040 36.665 44.494 1.00 18.93 123 ASP B N 1
ATOM 3072 C CA . ASP B 1 147 ? 12.017 35.910 45.227 1.00 20.95 123 ASP B CA 1
ATOM 3073 C C . ASP B 1 147 ? 10.697 36.676 45.315 1.00 20.42 123 ASP B C 1
ATOM 3074 O O . ASP B 1 147 ? 9.623 36.065 45.339 1.00 20.30 123 ASP B O 1
ATOM 3079 N N . HIS B 1 148 ? 10.787 38.002 45.391 1.00 20.38 124 HIS B N 1
ATOM 3080 C CA . HIS B 1 148 ? 9.607 38.858 45.486 1.00 21.07 124 HIS B CA 1
ATOM 3081 C C . HIS B 1 148 ? 8.909 39.102 44.141 1.00 22.62 124 HIS B C 1
ATOM 3082 O O . HIS B 1 148 ? 7.858 39.741 44.099 1.00 25.07 124 HIS B O 1
ATOM 3089 N N . LEU B 1 149 ? 9.499 38.627 43.051 1.00 22.60 125 LEU B N 1
ATOM 3090 C CA . LEU B 1 149 ? 8.854 38.703 41.744 1.00 22.82 125 LEU B CA 1
ATOM 3091 C C . LEU B 1 149 ? 8.065 37.405 41.527 1.00 24.59 125 LEU B C 1
ATOM 3092 O O . LEU B 1 149 ? 8.645 36.308 41.566 1.00 24.44 125 LEU B O 1
ATOM 3097 N N . PRO B 1 150 ? 6.735 37.513 41.360 1.00 24.98 126 PRO B N 1
ATOM 3098 C CA . PRO B 1 150 ? 5.938 36.315 41.130 1.00 26.63 126 PRO B CA 1
ATOM 3099 C C . PRO B 1 150 ? 5.737 36.021 39.644 1.00 27.04 126 PRO B C 1
ATOM 3100 O O . PRO B 1 150 ? 5.868 36.925 38.811 1.00 26.46 126 PRO B O 1
ATOM 3104 N N A LEU B 1 151 ? 5.437 34.765 39.314 0.50 28.63 127 LEU B N 1
ATOM 3105 N N B LEU B 1 151 ? 5.412 34.769 39.327 0.50 28.16 127 LEU B N 1
ATOM 3106 C CA A LEU B 1 151 ? 5.147 34.389 37.926 0.50 30.55 127 LEU B CA 1
ATOM 3107 C CA B LEU B 1 151 ? 5.127 34.365 37.949 0.50 29.72 127 LEU B CA 1
ATOM 3108 C C A LEU B 1 151 ? 3.795 34.958 37.506 0.50 31.26 127 LEU B C 1
ATOM 3109 C C B LEU B 1 151 ? 3.788 34.946 37.502 0.50 30.49 127 LEU B C 1
ATOM 3110 O O A LEU B 1 151 ? 3.629 35.427 36.381 0.50 31.16 127 LEU B O 1
ATOM 3111 O O B LEU B 1 151 ? 3.640 35.386 36.362 0.50 30.40 127 LEU B O 1
ATOM 3120 N N A GLU B 1 152 ? 2.842 34.923 38.433 0.50 32.79 128 GLU B N 1
ATOM 3121 N N B GLU B 1 152 ? 2.825 34.958 38.421 0.50 32.12 128 GLU B N 1
ATOM 3122 C CA A GLU B 1 152 ? 1.498 35.448 38.208 0.50 34.35 128 GLU B CA 1
ATOM 3123 C CA B GLU B 1 152 ? 1.487 35.483 38.156 0.50 33.65 128 GLU B CA 1
ATOM 3124 C C A GLU B 1 152 ? 0.975 36.095 39.484 0.50 35.26 128 GLU B C 1
ATOM 3125 C C B GLU B 1 152 ? 0.886 36.026 39.450 0.50 34.96 128 GLU B C 1
ATOM 3126 O O A GLU B 1 152 ? 1.323 35.663 40.586 0.50 35.33 128 GLU B O 1
ATOM 3127 O O B GLU B 1 152 ? 1.097 35.460 40.526 0.50 35.23 128 GLU B O 1
ATOM 3138 N N . MET B 1 153 ? 0.140 37.123 39.334 1.00 36.25 129 MET B N 1
ATOM 3139 C CA . MET B 1 153 ? -0.508 37.770 40.483 1.00 38.67 129 MET B CA 1
ATOM 3140 C C . MET B 1 153 ? -1.650 38.677 40.035 1.00 38.36 129 MET B C 1
ATOM 3141 O O . MET B 1 153 ? -1.417 39.753 39.486 1.00 38.79 129 MET B O 1
ATOM 3146 N N . ALA B 1 154 ? -2.881 38.231 40.287 1.00 38.21 130 ALA B N 1
ATOM 3147 C CA . ALA B 1 154 ? -4.100 38.952 39.893 1.00 37.92 130 ALA B CA 1
ATOM 3148 C C . ALA B 1 154 ? -4.136 39.240 38.385 1.00 37.26 130 ALA B C 1
ATOM 3149 O O . ALA B 1 154 ? -4.390 40.369 37.953 1.00 36.91 130 ALA B O 1
ATOM 3151 N N . GLY B 1 155 ? -3.859 38.200 37.597 1.00 36.63 131 GLY B N 1
ATOM 3152 C CA . GLY B 1 155 ? -3.863 38.288 36.134 1.00 35.40 131 GLY B CA 1
ATOM 3153 C C . GLY B 1 155 ? -2.664 38.976 35.498 1.00 34.78 131 GLY B C 1
ATOM 3154 O O . GLY B 1 155 ? -2.671 39.250 34.290 1.00 34.90 131 GLY B O 1
ATOM 3155 N N A ILE B 1 156 ? -1.649 39.267 36.306 0.50 34.12 132 ILE B N 1
ATOM 3156 N N B ILE B 1 156 ? -1.634 39.246 36.302 0.50 34.08 132 ILE B N 1
ATOM 3157 C CA A ILE B 1 156 ? -0.434 39.883 35.799 0.50 33.33 132 ILE B CA 1
ATOM 3158 C CA B ILE B 1 156 ? -0.422 39.937 35.845 0.50 33.26 132 ILE B CA 1
ATOM 3159 C C A ILE B 1 156 ? 0.733 38.901 35.862 0.50 32.88 132 ILE B C 1
ATOM 3160 C C B ILE B 1 156 ? 0.813 39.029 35.945 0.50 32.83 132 ILE B C 1
ATOM 3161 O O A ILE B 1 156 ? 0.809 38.054 36.759 0.50 32.95 132 ILE B O 1
ATOM 3162 O O B ILE B 1 156 ? 1.011 38.351 36.957 0.50 32.90 132 ILE B O 1
ATOM 3171 N N . ARG B 1 157 ? 1.626 39.024 34.886 1.00 31.79 133 ARG B N 1
ATOM 3172 C CA . ARG B 1 157 ? 2.841 38.221 34.811 1.00 30.70 133 ARG B CA 1
ATOM 3173 C C . ARG B 1 157 ? 3.988 39.220 34.606 1.00 28.54 133 ARG B C 1
ATOM 3174 O O . ARG B 1 157 ? 4.403 39.480 33.468 1.00 27.96 133 ARG B O 1
ATOM 3182 N N . PRO B 1 158 ? 4.510 39.782 35.717 1.00 26.05 134 PRO B N 1
ATOM 3183 C CA . PRO B 1 158 ? 5.486 40.882 35.668 1.00 25.11 134 PRO B CA 1
ATOM 3184 C C . PRO B 1 158 ? 6.897 40.586 35.142 1.00 22.56 134 PRO B C 1
ATOM 3185 O O . PRO B 1 158 ? 7.668 41.532 34.940 1.00 20.29 134 PRO B O 1
ATOM 3189 N N . THR B 1 159 ? 7.244 39.319 34.914 1.00 20.48 135 THR B N 1
ATOM 3190 C CA . THR B 1 159 ? 8.577 38.996 34.383 1.00 20.35 135 THR B CA 1
ATOM 3191 C C . THR B 1 159 ? 8.533 38.288 33.026 1.00 19.34 135 THR B C 1
ATOM 3192 O O . THR B 1 159 ? 9.483 38.356 32.247 1.00 19.33 135 THR B O 1
ATOM 3196 N N . GLN B 1 160 ? 7.431 37.608 32.746 1.00 19.16 136 GLN B N 1
ATOM 3197 C CA . GLN B 1 160 ? 7.341 36.802 31.533 1.00 19.75 136 GLN B CA 1
ATOM 3198 C C . GLN B 1 160 ? 7.413 37.602 30.245 1.00 20.12 136 GLN B C 1
ATOM 3199 O O . GLN B 1 160 ? 6.801 38.667 30.128 1.00 21.39 136 GLN B O 1
ATOM 3205 N N . GLY B 1 161 ? 8.183 37.087 29.288 1.00 20.44 137 GLY B N 1
ATOM 3206 C CA . GLY B 1 161 ? 8.307 37.714 27.973 1.00 22.33 137 GLY B CA 1
ATOM 3207 C C . GLY B 1 161 ? 9.132 38.987 27.957 1.00 22.83 137 GLY B C 1
ATOM 3208 O O . GLY B 1 161 ? 9.016 39.797 27.038 1.00 26.36 137 GLY B O 1
ATOM 3209 N N . ARG B 1 162 ? 9.945 39.178 28.989 1.00 21.89 138 ARG B N 1
ATOM 3210 C CA . ARG B 1 162 ? 10.844 40.310 29.056 1.00 20.03 138 ARG B CA 1
ATOM 3211 C C . ARG B 1 162 ? 12.251 39.773 28.861 1.00 19.82 138 ARG B C 1
ATOM 3212 O O . ARG B 1 162 ? 12.506 38.587 29.081 1.00 21.13 138 ARG B O 1
ATOM 3220 N N . THR B 1 163 ? 13.161 40.633 28.424 1.00 18.07 139 THR B N 1
ATOM 3221 C CA . THR B 1 163 ? 14.535 40.213 28.242 1.00 17.26 139 THR B CA 1
ATOM 3222 C C . THR B 1 163 ? 15.285 40.399 29.552 1.00 18.27 139 THR B C 1
ATOM 3223 O O . THR B 1 163 ? 14.817 41.094 30.460 1.00 18.46 139 THR B O 1
ATOM 3227 N N . LEU B 1 164 ? 16.453 39.777 29.648 1.00 18.27 140 LEU B N 1
ATOM 3228 C CA . LEU B 1 164 ? 17.277 39.869 30.842 1.00 18.56 140 LEU B CA 1
ATOM 3229 C C . LEU B 1 164 ? 18.748 39.777 30.455 1.00 19.87 140 LEU B C 1
ATOM 3230 O O . LEU B 1 164 ? 19.117 38.971 29.602 1.00 20.19 140 LEU B O 1
ATOM 3235 N N . ALA B 1 165 ? 19.566 40.620 31.077 1.00 18.92 141 ALA B N 1
ATOM 3236 C CA . ALA B 1 165 ? 21.013 40.559 30.969 1.00 21.21 141 ALA B CA 1
ATOM 3237 C C . ALA B 1 165 ? 21.557 40.323 32.378 1.00 21.12 141 ALA B C 1
ATOM 3238 O O . ALA B 1 165 ? 21.125 40.984 33.341 1.00 19.53 141 ALA B O 1
ATOM 3240 N N . VAL B 1 166 ? 22.491 39.383 32.492 1.00 18.87 142 VAL B N 1
ATOM 3241 C CA . VAL B 1 166 ? 23.084 39.049 33.792 1.00 18.81 142 VAL B CA 1
ATOM 3242 C C . VAL B 1 166 ? 24.540 39.483 33.913 1.00 18.54 142 VAL B C 1
ATOM 3243 O O . VAL B 1 166 ? 25.303 39.465 32.942 1.00 18.81 142 VAL B O 1
ATOM 3247 N N . MET B 1 167 ? 24.893 39.918 35.116 1.00 18.41 143 MET B N 1
ATOM 3248 C CA . MET B 1 167 ? 26.210 40.464 35.382 1.00 20.32 143 MET B CA 1
ATOM 3249 C C . MET B 1 167 ? 26.618 40.053 36.777 1.00 19.73 143 MET B C 1
ATOM 3250 O O . MET B 1 167 ? 25.769 39.854 37.645 1.00 19.92 143 MET B O 1
ATOM 3255 N N . GLN B 1 168 ? 27.921 39.955 37.004 1.00 17.97 144 GLN B N 1
ATOM 3256 C CA . GLN B 1 168 ? 28.405 39.775 38.359 1.00 17.99 144 GLN B CA 1
ATOM 3257 C C . GLN B 1 168 ? 29.725 40.491 38.574 1.00 18.85 144 GLN B C 1
ATOM 3258 O O . GLN B 1 168 ? 30.379 40.917 37.614 1.00 17.85 144 GLN B O 1
ATOM 3264 N N . VAL B 1 169 ? 30.100 40.627 39.842 1.00 16.99 145 VAL B N 1
ATOM 3265 C CA . VAL B 1 169 ? 31.379 41.196 40.222 1.00 17.93 145 VAL B CA 1
ATOM 3266 C C . VAL B 1 169 ? 31.929 40.272 41.305 1.00 20.68 145 VAL B C 1
ATOM 3267 O O . VAL B 1 169 ? 31.174 39.532 41.923 1.00 19.77 145 VAL B O 1
ATOM 3271 N N A SER B 1 170 ? 33.238 40.321 41.518 0.50 21.28 146 SER B N 1
ATOM 3272 N N B SER B 1 170 ? 33.237 40.310 41.522 0.50 20.70 146 SER B N 1
ATOM 3273 C CA A SER B 1 170 ? 33.883 39.536 42.569 0.50 22.07 146 SER B CA 1
ATOM 3274 C CA B SER B 1 170 ? 33.849 39.554 42.615 0.50 20.71 146 SER B CA 1
ATOM 3275 C C A SER B 1 170 ? 35.162 40.228 43.014 0.50 22.02 146 SER B C 1
ATOM 3276 C C B SER B 1 170 ? 35.198 40.149 42.979 0.50 21.38 146 SER B C 1
ATOM 3277 O O A SER B 1 170 ? 35.687 41.089 42.305 0.50 22.19 146 SER B O 1
ATOM 3278 O O B SER B 1 170 ? 35.810 40.855 42.175 0.50 21.46 146 SER B O 1
ATOM 3283 N N . GLY B 1 171 ? 35.650 39.858 44.194 1.00 21.39 147 GLY B N 1
ATOM 3284 C CA . GLY B 1 171 ? 36.901 40.405 44.716 1.00 23.12 147 GLY B CA 1
ATOM 3285 C C . GLY B 1 171 ? 38.147 39.688 44.229 1.00 22.81 147 GLY B C 1
ATOM 3286 O O . GLY B 1 171 ? 39.255 40.183 44.423 1.00 24.33 147 GLY B O 1
ATOM 3287 N N . GLY B 1 172 ? 37.972 38.532 43.587 1.00 22.64 148 GLY B N 1
ATOM 3288 C CA . GLY B 1 172 ? 39.106 37.732 43.124 1.00 24.18 148 GLY B CA 1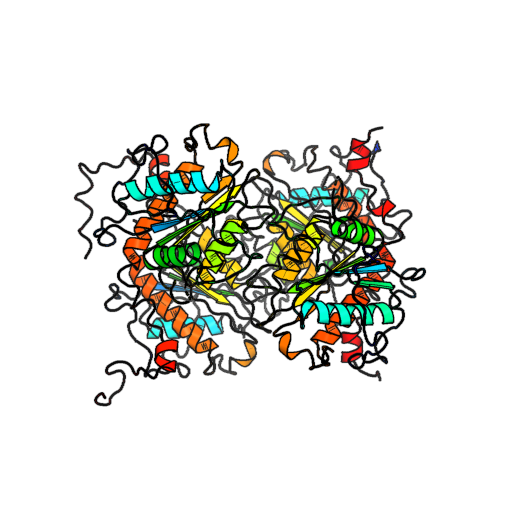
ATOM 3289 C C . GLY B 1 172 ? 39.088 37.418 41.643 1.00 24.89 148 GLY B C 1
ATOM 3290 O O . GLY B 1 172 ? 38.561 38.191 40.842 1.00 24.48 148 GLY B O 1
ATOM 3291 N N . SER B 1 173 ? 39.669 36.270 41.293 1.00 25.80 149 SER B N 1
ATOM 3292 C CA . SER B 1 173 ? 39.749 35.791 39.911 1.00 26.58 149 SER B CA 1
ATOM 3293 C C . SER B 1 173 ? 38.341 35.707 39.332 1.00 25.86 149 SER B C 1
ATOM 3294 O O . SER B 1 173 ? 37.397 35.394 40.061 1.00 27.84 149 SER B O 1
ATOM 3297 N N . GLN B 1 174 ? 38.203 36.004 38.040 1.00 24.12 150 GLN B N 1
ATOM 3298 C CA . GLN B 1 174 ? 36.900 36.021 37.365 1.00 24.07 150 GLN B CA 1
ATOM 3299 C C . GLN B 1 174 ? 36.082 34.760 37.652 1.00 24.78 150 GLN B C 1
ATOM 3300 O O . GLN B 1 174 ? 36.568 33.639 37.508 1.00 26.43 150 GLN B O 1
ATOM 3306 N N . SER B 1 175 ? 34.841 34.966 38.081 1.00 25.42 151 SER B N 1
ATOM 3307 C CA . SER B 1 175 ? 33.948 33.878 38.477 1.00 25.76 151 SER B CA 1
ATOM 3308 C C . SER B 1 175 ? 32.653 33.945 37.673 1.00 25.22 151 SER B C 1
ATOM 3309 O O . SER B 1 175 ? 32.261 35.021 37.211 1.00 24.74 151 SER B O 1
ATOM 3312 N N . PHE B 1 176 ? 31.987 32.800 37.523 1.00 24.70 152 PHE B N 1
ATOM 3313 C CA . PHE B 1 176 ? 30.700 32.751 36.824 1.00 23.57 152 PHE B CA 1
ATOM 3314 C C . PHE B 1 176 ? 29.550 32.128 37.633 1.00 22.47 152 PHE B C 1
ATOM 3315 O O . PHE B 1 176 ? 28.429 32.006 37.130 1.00 21.72 152 PHE B O 1
ATOM 3323 N N A ASN B 1 177 ? 29.840 31.751 38.876 0.66 22.26 153 ASN B N 1
ATOM 3324 N N B ASN B 1 177 ? 29.824 31.773 38.884 0.34 22.12 153 ASN B N 1
ATOM 3325 C CA A ASN B 1 177 ? 28.843 31.171 39.782 0.66 21.56 153 ASN B CA 1
ATOM 3326 C CA B ASN B 1 177 ? 28.828 31.130 39.742 0.34 21.45 153 ASN B CA 1
ATOM 3327 C C A ASN B 1 177 ? 27.560 31.983 39.864 0.66 21.56 153 ASN B C 1
ATOM 3328 C C B ASN B 1 177 ? 27.563 31.962 40.004 0.34 21.14 153 ASN B C 1
ATOM 3329 O O A ASN B 1 177 ? 26.456 31.445 39.728 0.66 20.92 153 ASN B O 1
ATOM 3330 O O B ASN B 1 177 ? 26.464 31.408 40.136 0.34 20.41 153 ASN B O 1
ATOM 3339 N N . ALA B 1 178 ? 27.728 33.282 40.095 1.00 19.36 154 ALA B N 1
ATOM 3340 C CA . ALA B 1 178 ? 26.608 34.197 40.296 1.00 19.88 154 ALA B CA 1
ATOM 3341 C C . ALA B 1 178 ? 25.831 34.396 39.003 1.00 19.70 154 ALA B C 1
ATOM 3342 O O . ALA B 1 178 ? 24.613 34.208 38.992 1.00 20.31 154 ALA B O 1
ATOM 3344 N N . VAL B 1 179 ? 26.512 34.744 37.908 1.00 18.73 155 VAL B N 1
ATOM 3345 C CA . VAL B 1 179 ? 25.787 34.904 36.635 1.00 18.67 155 VAL B CA 1
ATOM 3346 C C . VAL B 1 179 ? 25.051 33.625 36.228 1.00 17.79 155 VAL B C 1
ATOM 3347 O O . VAL B 1 179 ? 23.921 33.692 35.733 1.00 18.38 155 VAL B O 1
ATOM 3351 N N . ASN B 1 180 ? 25.676 32.472 36.446 1.00 19.14 156 ASN B N 1
ATOM 3352 C CA . ASN B 1 180 ? 25.032 31.206 36.089 1.00 19.26 156 ASN B CA 1
ATOM 3353 C C . ASN B 1 180 ? 23.745 30.989 36.883 1.00 19.22 156 ASN B C 1
ATOM 3354 O O . ASN B 1 180 ? 22.749 30.537 36.332 1.00 19.63 156 ASN B O 1
ATOM 3359 N N . THR B 1 181 ? 23.773 31.317 38.175 1.00 18.82 157 THR B N 1
ATOM 3360 C CA . THR B 1 181 ? 22.576 31.187 39.008 1.00 18.56 157 THR B CA 1
ATOM 3361 C C . THR B 1 181 ? 21.512 32.172 38.553 1.00 17.89 157 THR B C 1
ATOM 3362 O O . THR B 1 181 ? 20.332 31.809 38.443 1.00 19.69 157 THR B O 1
ATOM 3366 N N . LEU B 1 182 ? 21.940 33.400 38.267 1.00 16.95 158 LEU B N 1
ATOM 3367 C CA . LEU B 1 182 ? 21.049 34.454 37.779 1.00 16.87 158 LEU B CA 1
ATOM 3368 C C . LEU B 1 182 ? 20.386 34.008 36.480 1.00 18.56 158 LEU B C 1
ATOM 3369 O O . LEU B 1 182 ? 19.194 34.219 36.289 1.00 18.47 158 LEU B O 1
ATOM 3374 N N . ARG B 1 183 ? 21.169 33.398 35.597 1.00 19.13 159 ARG B N 1
ATOM 3375 C CA . ARG B 1 183 ? 20.635 32.896 34.329 1.00 20.79 159 ARG B CA 1
ATOM 3376 C C . ARG B 1 183 ? 19.545 31.840 34.574 1.00 20.99 159 ARG B C 1
ATOM 3377 O O . ARG B 1 183 ? 18.497 31.848 33.915 1.00 21.57 159 ARG B O 1
ATOM 3385 N N . LEU B 1 184 ? 19.787 30.929 35.508 1.00 19.73 160 LEU B N 1
ATOM 3386 C CA . LEU B 1 184 ? 18.775 29.917 35.842 1.00 20.02 160 LEU B CA 1
ATOM 3387 C C . LEU B 1 184 ? 17.511 30.531 36.459 1.00 18.61 160 LEU B C 1
ATOM 3388 O O . LEU B 1 184 ? 16.384 30.085 36.165 1.00 17.87 160 LEU B O 1
ATOM 3393 N N . LEU B 1 185 ? 17.685 31.560 37.288 1.00 16.76 161 LEU B N 1
ATOM 3394 C CA . LEU B 1 185 ? 16.542 32.230 37.890 1.00 18.33 161 LEU B CA 1
ATOM 3395 C C . LEU B 1 185 ? 15.705 32.931 36.820 1.00 19.65 161 LEU B C 1
ATOM 3396 O O . LEU B 1 185 ? 14.468 32.862 36.848 1.00 19.43 161 LEU B O 1
ATOM 3401 N N . GLY B 1 186 ? 16.389 33.592 35.881 1.00 19.71 162 GLY B N 1
ATOM 3402 C CA . GLY B 1 186 ? 15.736 34.307 34.775 1.00 20.52 162 GLY B CA 1
ATOM 3403 C C . GLY B 1 186 ? 14.933 33.328 33.933 1.00 20.14 162 GLY B C 1
ATOM 3404 O O . GLY B 1 186 ? 13.835 33.640 33.456 1.00 18.35 162 GLY B O 1
ATOM 3405 N N . ARG B 1 187 ? 15.472 32.129 33.766 1.00 18.43 163 ARG B N 1
ATOM 3406 C CA . ARG B 1 187 ? 14.768 31.092 33.000 1.00 18.36 163 ARG B CA 1
ATOM 3407 C C . ARG B 1 187 ? 13.500 30.661 33.740 1.00 18.91 163 ARG B C 1
ATOM 3408 O O . ARG B 1 187 ? 12.435 30.495 33.137 1.00 17.80 163 ARG B O 1
ATOM 3416 N N . TRP B 1 188 ? 13.628 30.462 35.051 1.00 18.48 164 TRP B N 1
ATOM 3417 C CA . TRP B 1 188 ? 12.495 30.110 35.880 1.00 18.52 164 TRP B CA 1
ATOM 3418 C C . TRP B 1 188 ? 11.429 31.201 35.754 1.00 18.17 164 TRP B C 1
ATOM 3419 O O . TRP B 1 188 ? 10.232 30.897 35.694 1.00 18.94 164 TRP B O 1
ATOM 3430 N N . MET B 1 189 ? 11.877 32.456 35.707 1.00 18.64 165 MET B N 1
ATOM 3431 C CA . MET B 1 189 ? 10.978 33.604 35.582 1.00 16.70 165 MET B CA 1
ATOM 3432 C C . MET B 1 189 ? 10.480 33.811 34.143 1.00 17.17 165 MET B C 1
ATOM 3433 O O . MET B 1 189 ? 9.781 34.786 33.853 1.00 16.49 165 MET B O 1
ATOM 3438 N N A ARG B 1 190 ? 10.836 32.870 33.268 0.50 16.94 166 ARG B N 1
ATOM 3439 N N B ARG B 1 190 ? 10.841 32.869 33.269 0.50 16.89 166 ARG B N 1
ATOM 3440 C CA A ARG B 1 190 ? 10.427 32.857 31.857 0.50 17.08 166 ARG B CA 1
ATOM 3441 C CA B ARG B 1 190 ? 10.447 32.829 31.846 0.50 17.03 166 ARG B CA 1
ATOM 3442 C C A ARG B 1 190 ? 10.879 34.072 31.047 0.50 17.58 166 ARG B C 1
ATOM 3443 C C B ARG B 1 190 ? 10.885 34.055 31.038 0.50 17.52 166 ARG B C 1
ATOM 3444 O O A ARG B 1 190 ? 10.171 34.546 30.147 0.50 16.87 166 ARG B O 1
ATOM 3445 O O B ARG B 1 190 ? 10.174 34.522 30.138 0.50 16.84 166 ARG B O 1
ATOM 3460 N N . MET B 1 191 ? 12.074 34.557 31.370 1.00 17.85 167 MET B N 1
ATOM 3461 C CA . MET B 1 191 ? 12.673 35.709 30.698 1.00 18.91 167 MET B CA 1
ATOM 3462 C C . MET B 1 191 ? 13.630 35.256 29.601 1.00 20.75 167 MET B C 1
ATOM 3463 O O . MET B 1 191 ? 14.251 34.180 29.693 1.00 20.96 167 MET B O 1
ATOM 3468 N N . PHE B 1 192 ? 13.723 36.068 28.552 1.00 19.98 168 PHE B N 1
ATOM 3469 C CA . PHE B 1 192 ? 14.630 35.801 27.454 1.00 19.16 168 PHE B CA 1
ATOM 3470 C C . PHE B 1 192 ? 15.965 36.395 27.828 1.00 20.02 168 PHE B C 1
ATOM 3471 O O . PHE B 1 192 ? 16.178 37.603 27.701 1.00 20.49 168 PHE B O 1
ATOM 3479 N N . THR B 1 193 ? 16.847 35.532 28.321 1.00 20.26 169 THR B N 1
ATOM 3480 C CA . THR B 1 193 ? 18.137 35.958 28.830 1.00 19.59 169 THR B CA 1
ATOM 3481 C C . THR B 1 193 ? 19.150 35.995 27.715 1.00 20.31 169 THR B C 1
ATOM 3482 O O . THR B 1 193 ? 19.451 34.972 27.103 1.00 19.06 169 THR B O 1
ATOM 3486 N N . ILE B 1 194 ? 19.684 37.184 27.464 1.00 18.34 170 ILE B N 1
ATOM 3487 C CA . ILE B 1 194 ? 20.642 37.350 26.374 1.00 17.96 170 ILE B CA 1
ATOM 3488 C C . ILE B 1 194 ? 21.917 36.537 26.619 1.00 17.08 170 ILE B C 1
ATOM 3489 O O . ILE B 1 194 ? 22.298 36.296 27.778 1.00 17.20 170 ILE B O 1
ATOM 3494 N N . PRO B 1 195 ? 22.545 36.058 25.535 1.00 17.77 171 PRO B N 1
ATOM 3495 C CA . PRO B 1 195 ? 23.748 35.244 25.720 1.00 18.74 171 PRO B CA 1
ATOM 3496 C C . PRO B 1 195 ? 24.943 35.991 26.315 1.00 19.45 171 PRO B C 1
ATOM 3497 O O . PRO B 1 195 ? 25.648 35.419 27.150 1.00 19.23 171 PRO B O 1
ATOM 3501 N N . ASN B 1 196 ? 25.161 37.245 25.915 1.00 19.41 172 ASN B N 1
ATOM 3502 C CA . ASN B 1 196 ? 26.318 37.974 26.419 1.00 20.33 172 ASN B CA 1
ATOM 3503 C C . ASN B 1 196 ? 26.126 38.360 27.882 1.00 20.10 172 ASN B C 1
ATOM 3504 O O . ASN B 1 196 ? 25.007 38.596 28.327 1.00 21.78 172 ASN B O 1
ATOM 3509 N N . GLN B 1 197 ? 27.225 38.398 28.627 1.00 18.79 173 GLN B N 1
ATOM 3510 C CA . GLN B 1 197 ? 27.193 38.686 30.062 1.00 18.97 173 GLN B CA 1
ATOM 3511 C C . GLN B 1 197 ? 28.508 39.297 30.527 1.00 19.93 173 GLN B C 1
ATOM 3512 O O . GLN B 1 197 ? 29.524 39.217 29.833 1.00 20.11 173 GLN B O 1
ATOM 3518 N N . SER B 1 198 ? 28.481 39.840 31.738 1.00 19.08 174 SER B N 1
ATOM 3519 C CA . SER B 1 198 ? 29.618 40.509 32.328 1.00 21.19 174 SER B CA 1
ATOM 3520 C C . SER B 1 198 ? 29.984 39.884 33.670 1.00 19.70 174 SER B C 1
ATOM 3521 O O . SER B 1 198 ? 29.110 39.558 34.482 1.00 19.37 174 SER B O 1
ATOM 3524 N N . SER B 1 199 ? 31.280 39.691 33.869 1.00 18.89 175 SER B N 1
ATOM 3525 C CA . SER B 1 199 ? 31.828 39.244 35.137 1.00 20.30 175 SER B CA 1
ATOM 3526 C C . SER B 1 199 ? 33.106 40.047 35.410 1.00 19.64 175 SER B C 1
ATOM 3527 O O . SER B 1 199 ? 34.120 39.830 34.762 1.00 20.25 175 SER B O 1
ATOM 3530 N N . ILE B 1 200 ? 33.041 40.988 36.346 1.00 23.06 176 ILE B N 1
ATOM 3531 C CA . ILE B 1 200 ? 34.195 41.820 36.674 1.00 22.07 176 ILE B CA 1
ATOM 3532 C C . ILE B 1 200 ? 35.048 41.098 37.723 1.00 22.37 176 ILE B C 1
ATOM 3533 O O . ILE B 1 200 ? 34.565 40.766 38.809 1.00 22.68 176 ILE B O 1
ATOM 3538 N N . ALA B 1 201 ? 36.302 40.823 37.373 1.00 22.73 177 ALA B N 1
ATOM 3539 C CA . ALA B 1 201 ? 37.252 40.207 38.295 1.00 21.98 177 ALA B CA 1
ATOM 3540 C C . ALA B 1 201 ? 37.930 41.316 39.104 1.00 22.24 177 ALA B C 1
ATOM 3541 O O . ALA B 1 201 ? 38.098 42.432 38.596 1.00 20.57 177 ALA B O 1
ATOM 3543 N N . LYS B 1 202 ? 38.329 41.001 40.341 1.00 20.97 178 LYS B N 1
ATOM 3544 C CA . LYS B 1 202 ? 39.000 41.968 41.235 1.00 20.56 178 LYS B CA 1
ATOM 3545 C C . LYS B 1 202 ? 38.388 43.364 41.083 1.00 19.73 178 LYS B C 1
ATOM 3546 O O . LYS B 1 202 ? 39.094 44.353 40.874 1.00 19.31 178 LYS B O 1
ATOM 3552 N N . ALA B 1 203 ? 37.060 43.416 41.204 1.00 20.35 179 ALA B N 1
ATOM 3553 C CA . ALA B 1 203 ? 36.256 44.616 40.979 1.00 19.04 179 ALA B CA 1
ATOM 3554 C C . ALA B 1 203 ? 36.797 45.892 41.628 1.00 19.73 179 ALA B C 1
ATOM 3555 O O . ALA B 1 203 ? 36.783 46.951 41.010 1.00 21.39 179 ALA B O 1
ATOM 3557 N N . PHE B 1 204 ? 37.283 45.780 42.860 1.00 20.20 180 PHE B N 1
ATOM 3558 C CA . PHE B 1 204 ? 37.862 46.913 43.598 1.00 21.72 180 PHE B CA 1
ATOM 3559 C C . PHE B 1 204 ? 38.970 47.669 42.847 1.00 21.50 180 PHE B C 1
ATOM 3560 O O . PHE B 1 204 ? 39.206 48.848 43.115 1.00 22.83 180 PHE B O 1
ATOM 3568 N N . GLN B 1 205 ? 39.665 46.978 41.940 1.00 20.97 181 GLN B N 1
ATOM 3569 C CA . GLN B 1 205 ? 40.737 47.580 41.137 1.00 21.57 181 GLN B CA 1
ATOM 3570 C C . GLN B 1 205 ? 40.197 48.378 39.954 1.00 20.37 181 GLN B C 1
ATOM 3571 O O . GLN B 1 205 ? 40.919 49.179 39.364 1.00 18.79 181 GLN B O 1
ATOM 3577 N N . GLU B 1 206 ? 38.939 48.137 39.604 1.00 19.64 182 GLU B N 1
ATOM 3578 C CA . GLU B 1 206 ? 38.326 48.755 38.422 1.00 19.97 182 GLU B CA 1
ATOM 3579 C C . GLU B 1 206 ? 37.569 50.067 38.665 1.00 19.27 182 GLU B C 1
ATOM 3580 O O . GLU B 1 206 ? 37.286 50.806 37.717 1.00 20.47 182 GLU B O 1
ATOM 3586 N N . PHE B 1 207 ? 37.263 50.350 39.924 1.00 17.29 183 PHE B N 1
ATOM 3587 C CA . PHE B 1 207 ? 36.491 51.542 40.301 1.00 18.57 183 PHE B CA 1
ATOM 3588 C C . PHE B 1 207 ? 37.323 52.555 41.080 1.00 18.85 183 PHE B C 1
ATOM 3589 O O . PHE B 1 207 ? 38.053 52.184 41.995 1.00 21.08 183 PHE B O 1
ATOM 3597 N N . ASP B 1 208 ? 37.185 53.837 40.735 1.00 17.08 184 ASP B N 1
ATOM 3598 C CA . ASP B 1 208 ? 37.921 54.891 41.412 1.00 15.30 184 ASP B CA 1
ATOM 3599 C C . ASP B 1 208 ? 37.162 55.422 42.637 1.00 14.68 184 ASP B C 1
ATOM 3600 O O . ASP B 1 208 ? 36.046 54.975 42.923 1.00 13.35 184 ASP B O 1
ATOM 3605 N N . ALA B 1 209 ? 37.764 56.387 43.339 1.00 13.70 185 ALA B N 1
ATOM 3606 C CA . ALA B 1 209 ? 37.151 56.974 44.530 1.00 16.05 185 ALA B CA 1
ATOM 3607 C C . ALA B 1 209 ? 35.733 57.491 44.242 1.00 17.14 185 ALA B C 1
ATOM 3608 O O . ALA B 1 209 ? 34.849 57.408 45.103 1.00 21.32 185 ALA B O 1
ATOM 3610 N N . ALA B 1 210 ? 35.509 57.945 43.007 1.00 17.10 186 ALA B N 1
ATOM 3611 C CA . ALA B 1 210 ? 34.212 58.481 42.582 1.00 17.92 186 ALA B CA 1
ATOM 3612 C C . ALA B 1 210 ? 33.210 57.413 42.119 1.00 18.67 186 ALA B C 1
ATOM 3613 O O . ALA B 1 210 ? 32.099 57.738 41.692 1.00 20.41 186 ALA B O 1
ATOM 3615 N N . GLY B 1 211 ? 33.597 56.143 42.216 1.00 15.96 187 GLY B N 1
ATOM 3616 C CA . GLY B 1 211 ? 32.732 55.035 41.840 1.00 16.66 187 GLY B CA 1
ATOM 3617 C C . GLY B 1 211 ? 32.620 54.813 40.345 1.00 16.08 187 GLY B C 1
ATOM 3618 O O . GLY B 1 211 ? 31.694 54.153 39.877 1.00 17.13 187 GLY B O 1
ATOM 3619 N N . ARG B 1 212 ? 33.574 55.337 39.584 1.00 15.57 188 ARG B N 1
ATOM 3620 C CA . ARG B 1 212 ? 33.534 55.166 38.136 1.00 16.55 188 ARG B CA 1
ATOM 3621 C C . ARG B 1 212 ? 34.532 54.101 37.691 1.00 17.79 188 ARG B C 1
ATOM 3622 O O . ARG B 1 212 ? 35.637 54.000 38.242 1.00 16.44 188 ARG B O 1
ATOM 3630 N N . MET B 1 213 ? 34.137 53.319 36.694 1.00 18.09 189 MET B N 1
ATOM 3631 C CA . MET B 1 213 ? 35.017 52.304 36.113 1.00 20.50 189 MET B CA 1
ATOM 3632 C C . MET B 1 213 ? 36.039 52.944 35.207 1.00 20.87 189 MET B C 1
ATOM 3633 O O . MET B 1 213 ? 35.710 53.837 34.412 1.00 21.72 189 MET B O 1
ATOM 3638 N N . LYS B 1 214 ? 37.282 52.485 35.315 1.00 20.18 190 LYS B N 1
ATOM 3639 C CA . LYS B 1 214 ? 38.330 52.959 34.434 1.00 20.79 190 LYS B CA 1
ATOM 3640 C C . LYS B 1 214 ? 38.222 52.197 33.108 1.00 19.82 190 LYS B C 1
ATOM 3641 O O . LYS B 1 214 ? 37.599 51.131 33.057 1.00 19.28 190 LYS B O 1
ATOM 3647 N N . PRO B 1 215 ? 38.788 52.756 32.022 1.00 19.81 191 PRO B N 1
ATOM 3648 C CA . PRO B 1 215 ? 38.735 52.012 30.761 1.00 19.62 191 PRO B CA 1
ATOM 3649 C C . PRO B 1 215 ? 39.357 50.622 30.914 1.00 19.44 191 PRO B C 1
ATOM 3650 O O . PRO B 1 215 ? 40.419 50.479 31.536 1.00 19.64 191 PRO B O 1
ATOM 3654 N N . SER B 1 216 ? 38.696 49.611 30.355 1.00 18.43 192 SER B N 1
ATOM 3655 C CA . SER B 1 216 ? 39.164 48.231 30.461 1.00 18.27 192 SER B CA 1
ATOM 3656 C C . SER B 1 216 ? 38.337 47.294 29.590 1.00 18.53 192 SER B C 1
ATOM 3657 O O . SER B 1 216 ? 37.281 47.687 29.075 1.00 17.47 192 SER B O 1
ATOM 3660 N N . PRO B 1 217 ? 38.809 46.042 29.421 1.00 17.72 193 PRO B N 1
ATOM 3661 C CA . PRO B 1 217 ? 37.978 45.066 28.717 1.00 18.19 193 PRO B CA 1
ATOM 3662 C C . PRO B 1 217 ? 36.667 44.814 29.460 1.00 17.72 193 PRO B C 1
ATOM 3663 O O . PRO B 1 217 ? 35.652 44.526 28.818 1.00 19.33 193 PRO B O 1
ATOM 3667 N N . TYR B 1 218 ? 36.680 44.927 30.792 1.00 16.35 194 TYR B N 1
ATOM 3668 C CA . TYR B 1 218 ? 35.453 44.738 31.580 1.00 17.85 194 TYR B CA 1
ATOM 3669 C C . TYR B 1 218 ? 34.416 45.766 31.209 1.00 17.31 194 TYR B C 1
ATOM 3670 O O . TYR B 1 218 ? 33.254 45.422 30.974 1.00 17.40 194 TYR B O 1
ATOM 3679 N N . TYR B 1 219 ? 34.843 47.028 31.129 1.00 16.35 195 TYR B N 1
ATOM 3680 C CA . TYR B 1 219 ? 33.929 48.084 30.745 1.00 17.86 195 TYR B CA 1
ATOM 3681 C C . TYR B 1 219 ? 33.381 47.844 29.329 1.00 17.99 195 TYR B C 1
ATOM 3682 O O . TYR B 1 219 ? 32.180 47.952 29.113 1.00 18.28 195 TYR B O 1
ATOM 3691 N N . ASP B 1 220 ? 34.261 47.514 28.385 1.00 18.10 196 ASP B N 1
ATOM 3692 C CA . ASP B 1 220 ? 33.848 47.276 26.996 1.00 18.27 196 ASP B CA 1
ATOM 3693 C C . ASP B 1 220 ? 32.842 46.130 26.909 1.00 19.03 196 ASP B C 1
ATOM 3694 O O . ASP B 1 220 ? 31.939 46.143 26.054 1.00 18.86 196 ASP B O 1
ATOM 3699 N N . ARG B 1 221 ? 33.014 45.137 27.785 1.00 18.11 197 ARG B N 1
ATOM 3700 C CA . ARG B 1 221 ? 32.093 44.006 27.868 1.00 18.21 197 ARG B CA 1
ATOM 3701 C C . ARG B 1 221 ? 30.695 44.473 28.295 1.00 19.96 197 ARG B C 1
ATOM 3702 O O . ARG B 1 221 ? 29.686 44.085 27.687 1.00 18.57 197 ARG B O 1
ATOM 3710 N N . ILE B 1 222 ? 30.635 45.317 29.323 1.00 19.54 198 ILE B N 1
ATOM 3711 C CA . ILE B 1 222 ? 29.361 45.874 29.764 1.00 19.74 198 ILE B CA 1
ATOM 3712 C C . ILE B 1 222 ? 28.684 46.653 28.617 1.00 19.34 198 ILE B C 1
ATOM 3713 O O . ILE B 1 222 ? 27.480 46.501 28.406 1.00 20.85 198 ILE B O 1
ATOM 3718 N N . ALA B 1 223 ? 29.458 47.463 27.885 1.00 19.19 199 ALA B N 1
ATOM 3719 C CA . ALA B 1 223 ? 28.935 48.177 26.715 1.00 17.84 199 ALA B CA 1
ATOM 3720 C C . ALA B 1 223 ? 28.314 47.202 25.719 1.00 18.05 199 ALA B C 1
ATOM 3721 O O . ALA B 1 223 ? 27.202 47.435 25.257 1.00 18.71 199 ALA B O 1
ATOM 3723 N N . ASP B 1 224 ? 29.034 46.119 25.396 1.00 16.61 200 ASP B N 1
ATOM 3724 C CA . ASP B 1 224 ? 28.520 45.056 24.515 1.00 19.01 200 ASP B CA 1
ATOM 3725 C C . ASP B 1 224 ? 27.231 44.437 25.037 1.00 18.61 200 ASP B C 1
ATOM 3726 O O . ASP B 1 224 ? 26.298 44.181 24.267 1.00 17.94 200 ASP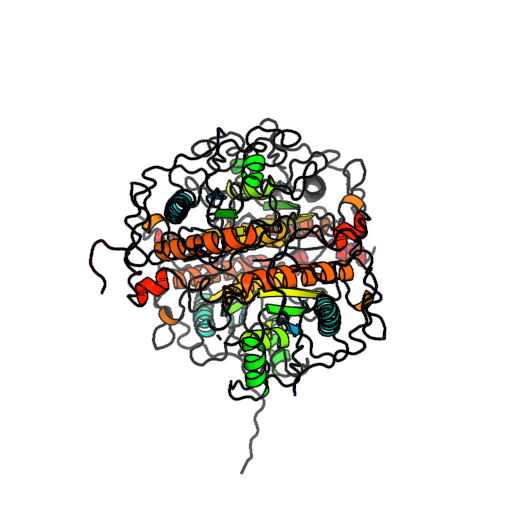 B O 1
ATOM 3731 N N . VAL B 1 225 ? 27.195 44.191 26.348 1.00 18.48 201 VAL B N 1
ATOM 3732 C CA . VAL B 1 225 ? 26.037 43.576 26.972 1.00 18.58 201 VAL B CA 1
ATOM 3733 C C . VAL B 1 225 ? 24.805 44.475 26.878 1.00 17.83 201 VAL B C 1
ATOM 3734 O O . VAL B 1 225 ? 23.739 44.011 26.499 1.00 18.81 201 VAL B O 1
ATOM 3738 N N . MET B 1 226 ? 24.967 45.763 27.181 1.00 18.46 202 MET B N 1
ATOM 3739 C CA . MET B 1 226 ? 23.856 46.701 27.128 1.00 18.89 202 MET B CA 1
ATOM 3740 C C . MET B 1 226 ? 23.394 46.947 25.694 1.00 19.70 202 MET B C 1
ATOM 3741 O O . MET B 1 226 ? 22.201 47.119 25.448 1.00 19.19 202 MET B O 1
ATOM 3746 N N . GLU B 1 227 ? 24.346 46.979 24.762 1.00 19.76 203 GLU B N 1
ATOM 3747 C CA . GLU B 1 227 ? 24.051 47.146 23.336 1.00 19.61 203 GLU B CA 1
ATOM 3748 C C . GLU B 1 227 ? 23.161 45.982 22.890 1.00 19.44 203 GLU B C 1
ATOM 3749 O O . GLU B 1 227 ? 22.144 46.183 22.219 1.00 20.29 203 GLU B O 1
ATOM 3755 N N . GLU B 1 228 ? 23.551 44.773 23.289 1.00 18.09 204 GLU B N 1
ATOM 3756 C CA . GLU B 1 228 ? 22.814 43.558 22.969 1.00 18.62 204 GLU B CA 1
ATOM 3757 C C . GLU B 1 228 ? 21.446 43.547 23.650 1.00 17.66 204 GLU B C 1
ATOM 3758 O O . GLU B 1 228 ? 20.450 43.147 23.038 1.00 17.73 204 GLU B O 1
ATOM 3764 N N . LEU B 1 229 ? 21.398 43.988 24.906 1.00 17.23 205 LEU B N 1
ATOM 3765 C CA . LEU B 1 229 ? 20.119 44.081 25.619 1.00 17.59 205 LEU B CA 1
ATOM 3766 C C . LEU B 1 229 ? 19.174 45.046 24.907 1.00 18.10 205 LEU B C 1
ATOM 3767 O O . LEU B 1 229 ? 18.022 44.713 24.679 1.00 17.43 205 LEU B O 1
ATOM 3772 N N . VAL B 1 230 ? 19.658 46.237 24.545 1.00 18.36 206 VAL B N 1
ATOM 3773 C CA . VAL B 1 230 ? 18.797 47.194 23.845 1.00 16.78 206 VAL B CA 1
ATOM 3774 C C . VAL B 1 230 ? 18.206 46.591 22.556 1.00 18.76 206 VAL B C 1
ATOM 3775 O O . VAL B 1 230 ? 16.991 46.679 22.317 1.00 18.28 206 VAL B O 1
ATOM 3779 N N . ARG B 1 231 ? 19.062 45.976 21.742 1.00 16.64 207 ARG B N 1
ATOM 3780 C CA . ARG B 1 231 ? 18.637 45.331 20.506 1.00 18.25 207 ARG B CA 1
ATOM 3781 C C . ARG B 1 231 ? 17.583 44.257 20.744 1.00 17.00 207 ARG B C 1
ATOM 3782 O O . ARG B 1 231 ? 16.528 44.288 20.126 1.00 17.72 207 ARG B O 1
ATOM 3790 N N . PHE B 1 232 ? 17.846 43.328 21.657 1.00 18.28 208 PHE B N 1
ATOM 3791 C CA . PHE B 1 232 ? 16.872 42.255 21.903 1.00 17.67 208 PHE B CA 1
ATOM 3792 C C . PHE B 1 232 ? 15.582 42.744 22.558 1.00 18.51 208 PHE B C 1
ATOM 3793 O O . PHE B 1 232 ? 14.510 42.200 22.281 1.00 18.47 208 PHE B O 1
ATOM 3801 N N . THR B 1 233 ? 15.687 43.754 23.427 1.00 16.90 209 THR B N 1
ATOM 3802 C CA . THR B 1 233 ? 14.503 44.307 24.089 1.00 18.31 209 THR B CA 1
ATOM 3803 C C . THR B 1 233 ? 13.591 44.980 23.057 1.00 17.89 209 THR B C 1
ATOM 3804 O O . THR B 1 233 ? 12.382 44.753 23.048 1.00 16.34 209 THR B O 1
ATOM 3808 N N . ALA B 1 234 ? 14.171 45.787 22.176 1.00 17.84 210 ALA B N 1
ATOM 3809 C CA . ALA B 1 234 ? 13.376 46.442 21.139 1.00 18.32 210 ALA B CA 1
ATOM 3810 C C . ALA B 1 234 ? 12.677 45.418 20.240 1.00 19.37 210 ALA B C 1
ATOM 3811 O O . ALA B 1 234 ? 11.541 45.620 19.806 1.00 20.58 210 ALA B O 1
ATOM 3813 N N . LEU B 1 235 ? 13.361 44.310 19.984 1.00 19.92 211 LEU B N 1
ATOM 3814 C CA . LEU B 1 235 ? 12.844 43.253 19.129 1.00 21.24 211 LEU B CA 1
ATOM 3815 C C . LEU B 1 235 ? 11.707 42.443 19.768 1.00 20.37 211 LEU B C 1
ATOM 3816 O O . LEU B 1 235 ? 10.714 42.119 19.103 1.00 20.57 211 LEU B O 1
ATOM 3821 N N . VAL B 1 236 ? 11.862 42.130 21.050 1.00 19.58 212 VAL B N 1
ATOM 3822 C CA . VAL B 1 236 ? 10.920 41.305 21.805 1.00 19.46 212 VAL B CA 1
ATOM 3823 C C . VAL B 1 236 ? 9.668 42.041 22.298 1.00 19.53 212 VAL B C 1
ATOM 3824 O O . VAL B 1 236 ? 8.573 41.492 22.253 1.00 20.44 212 VAL B O 1
ATOM 3828 N N . ARG B 1 237 ? 9.826 43.289 22.737 1.00 20.07 213 ARG B N 1
ATOM 3829 C CA . ARG B 1 237 ? 8.724 44.021 23.384 1.00 18.42 213 ARG B CA 1
ATOM 3830 C C . ARG B 1 237 ? 7.352 44.096 22.674 1.00 18.96 213 ARG B C 1
ATOM 3831 O O . ARG B 1 237 ? 6.329 43.965 23.348 1.00 21.29 213 ARG B O 1
ATOM 3839 N N . PRO B 1 238 ? 7.312 44.265 21.330 1.00 17.68 214 PRO B N 1
ATOM 3840 C CA . PRO B 1 238 ? 5.990 44.369 20.699 1.00 18.71 214 PRO B CA 1
ATOM 3841 C C . PRO B 1 238 ? 5.212 43.054 20.678 1.00 18.71 214 PRO B C 1
ATOM 3842 O O . PRO B 1 238 ? 4.027 43.043 20.325 1.00 18.92 214 PRO B O 1
ATOM 3846 N N . HIS B 1 239 ? 5.875 41.966 21.065 1.00 19.04 215 HIS B N 1
ATOM 3847 C CA . HIS B 1 239 ? 5.288 40.628 21.011 1.00 19.59 215 HIS B CA 1
ATOM 3848 C C . HIS B 1 239 ? 5.285 39.893 22.347 1.00 20.27 215 HIS B C 1
ATOM 3849 O O . HIS B 1 239 ? 5.241 38.660 22.374 1.00 19.28 215 HIS B O 1
ATOM 3856 N N . ARG B 1 240 ? 5.320 40.636 23.452 1.00 21.09 216 ARG B N 1
ATOM 3857 C CA . ARG B 1 240 ? 5.303 40.008 24.780 1.00 22.51 216 ARG B CA 1
ATOM 3858 C C . ARG B 1 240 ? 4.085 39.092 24.982 1.00 21.51 216 ARG B C 1
ATOM 3859 O O . ARG B 1 240 ? 4.228 37.962 25.463 1.00 21.63 216 ARG B O 1
ATOM 3867 N N A GLU B 1 241 ? 2.905 39.572 24.593 0.50 21.64 217 GLU B N 1
ATOM 3868 N N B GLU B 1 241 ? 2.905 39.572 24.593 0.50 21.68 217 GLU B N 1
ATOM 3869 C CA A GLU B 1 241 ? 1.674 38.798 24.736 0.50 21.11 217 GLU B CA 1
ATOM 3870 C CA B GLU B 1 241 ? 1.674 38.798 24.736 0.50 21.20 217 GLU B CA 1
ATOM 3871 C C A GLU B 1 241 ? 1.674 37.538 23.866 0.50 21.14 217 GLU B C 1
ATOM 3872 C C B GLU B 1 241 ? 1.674 37.538 23.866 0.50 21.18 217 GLU B C 1
ATOM 3873 O O A GLU B 1 241 ? 1.251 36.471 24.324 0.50 20.45 217 GLU B O 1
ATOM 3874 O O B GLU B 1 241 ? 1.251 36.471 24.324 0.50 20.50 217 GLU B O 1
ATOM 3885 N N . ALA B 1 242 ? 2.155 37.658 22.627 1.00 20.70 218 ALA B N 1
ATOM 3886 C CA . ALA B 1 242 ? 2.205 36.514 21.705 1.00 19.73 218 ALA B CA 1
ATOM 3887 C C . ALA B 1 242 ? 3.195 35.437 22.172 1.00 19.68 218 ALA B C 1
ATOM 3888 O O . ALA B 1 242 ? 2.856 34.257 22.218 1.00 18.77 218 ALA B O 1
ATOM 3890 N N . LEU B 1 243 ? 4.406 35.849 22.539 1.00 19.82 219 LEU B N 1
ATOM 3891 C CA . LEU B 1 243 ? 5.419 34.916 23.050 1.00 20.63 219 LEU B CA 1
ATOM 3892 C C . LEU B 1 243 ? 4.945 34.188 24.314 1.00 20.37 219 LEU B C 1
ATOM 3893 O O . LEU B 1 243 ? 5.408 33.088 24.618 1.00 21.02 219 LEU B O 1
ATOM 3898 N N . THR B 1 244 ? 4.011 34.804 25.033 1.00 18.89 220 THR B N 1
ATOM 3899 C CA . THR B 1 244 ? 3.497 34.236 26.277 1.00 17.89 220 THR B CA 1
ATOM 3900 C C . THR B 1 244 ? 2.086 33.649 26.130 1.00 17.55 220 THR B C 1
ATOM 3901 O O . THR B 1 244 ? 1.407 33.404 27.133 1.00 17.64 220 THR B O 1
ATOM 3905 N N . ASP B 1 245 ? 1.668 33.422 24.881 1.00 16.22 221 ASP B N 1
ATOM 3906 C CA . ASP B 1 245 ? 0.378 32.811 24.555 1.00 16.48 221 ASP B CA 1
ATOM 3907 C C . ASP B 1 245 ? 0.636 31.339 24.245 1.00 16.00 221 ASP B C 1
ATOM 3908 O O . ASP B 1 245 ? 0.889 30.958 23.096 1.00 13.30 221 ASP B O 1
ATOM 3913 N N . ARG B 1 246 ? 0.535 30.516 25.284 1.00 16.69 222 ARG B N 1
ATOM 3914 C CA . ARG B 1 246 ? 0.957 29.123 25.213 1.00 17.07 222 ARG B CA 1
ATOM 3915 C C . ARG B 1 246 ? -0.149 28.094 25.024 1.00 16.81 222 ARG B C 1
ATOM 3916 O O . ARG B 1 246 ? -1.219 28.165 25.641 1.00 16.80 222 ARG B O 1
ATOM 3924 N N . TYR B 1 247 ? 0.144 27.131 24.155 1.00 16.37 223 TYR B N 1
ATOM 3925 C CA . TYR B 1 247 ? -0.745 26.024 23.862 1.00 15.41 223 TYR B CA 1
ATOM 3926 C C . TYR B 1 247 ? -1.323 25.356 25.113 1.00 15.83 223 TYR B C 1
ATOM 3927 O O . TYR B 1 247 ? -2.540 25.240 25.252 1.00 14.74 223 TYR B O 1
ATOM 3936 N N . SER B 1 248 ? -0.448 24.929 26.019 1.00 17.01 224 SER B N 1
ATOM 3937 C CA . SER B 1 248 ? -0.877 24.237 27.232 1.00 17.99 224 SER B CA 1
ATOM 3938 C C . SER B 1 248 ? -1.756 25.114 28.126 1.00 18.43 224 SER B C 1
ATOM 3939 O O . SER B 1 248 ? -2.615 24.603 28.851 1.00 18.48 224 SER B O 1
ATOM 3942 N N . GLU B 1 249 ? -1.538 26.428 28.064 1.00 18.98 225 GLU B N 1
ATOM 3943 C CA . GLU B 1 249 ? -2.318 27.383 28.852 1.00 19.69 225 GLU B CA 1
ATOM 3944 C C . GLU B 1 249 ? -3.698 27.623 28.241 1.00 19.81 225 GLU B C 1
ATOM 3945 O O . GLU B 1 249 ? -4.697 27.703 28.963 1.00 20.62 225 GLU B O 1
ATOM 3951 N N . ARG B 1 250 ? -3.756 27.716 26.914 1.00 19.44 226 ARG B N 1
ATOM 3952 C CA . ARG B 1 250 ? -5.035 27.837 26.219 1.00 18.85 226 ARG B CA 1
ATOM 3953 C C . ARG B 1 250 ? -5.875 26.580 26.448 1.00 19.73 226 ARG B C 1
ATOM 3954 O O . ARG B 1 250 ? -7.093 26.664 26.649 1.00 19.50 226 ARG B O 1
ATOM 3962 N N . LYS B 1 251 ? -5.215 25.421 26.429 1.00 20.61 227 LYS B N 1
ATOM 3963 C CA . LYS B 1 251 ? -5.893 24.136 26.627 1.00 20.99 227 LYS B CA 1
ATOM 3964 C C . LYS B 1 251 ? -6.499 24.046 28.027 1.00 21.45 227 LYS B C 1
ATOM 3965 O O . LYS B 1 251 ? -7.638 23.594 28.192 1.00 21.14 227 LYS B O 1
ATOM 3971 N N . ALA B 1 252 ? -5.730 24.484 29.022 1.00 22.67 228 ALA B N 1
ATOM 3972 C CA . ALA B 1 252 ? -6.157 24.460 30.420 1.00 24.12 228 ALA B CA 1
ATOM 3973 C C . ALA B 1 252 ? -7.323 25.409 30.699 1.00 24.67 228 ALA B C 1
ATOM 3974 O O . ALA B 1 252 ? -8.235 25.071 31.457 1.00 24.90 228 ALA B O 1
ATOM 3976 N N . ALA B 1 253 ? -7.282 26.593 30.087 1.00 25.31 229 ALA B N 1
ATOM 3977 C CA . ALA B 1 253 ? -8.333 27.592 30.254 1.00 26.38 229 ALA B CA 1
ATOM 3978 C C . ALA B 1 253 ? -9.567 27.265 29.413 1.00 27.24 229 ALA B C 1
ATOM 3979 O O . ALA B 1 253 ? -10.682 27.667 29.750 1.00 27.34 229 ALA B O 1
ATOM 3981 N N . GLY B 1 254 ? -9.356 26.533 28.324 1.00 28.36 230 GLY B N 1
ATOM 3982 C CA . GLY B 1 254 ? -10.433 26.172 27.414 1.00 30.12 230 GLY B CA 1
ATOM 3983 C C . GLY B 1 254 ? -10.617 27.186 26.300 1.00 31.61 230 GLY B C 1
ATOM 3984 O O . GLY B 1 254 ? -11.681 27.249 25.687 1.00 31.61 230 GLY B O 1
ATOM 3985 N N . HIS B 1 255 ? -9.579 27.983 26.038 1.00 33.48 231 HIS B N 1
ATOM 3986 C CA . HIS B 1 255 ? -9.636 28.983 24.970 1.00 35.21 231 HIS B CA 1
ATOM 3987 C C . HIS B 1 255 ? -9.403 28.349 23.600 1.00 35.91 231 HIS B C 1
ATOM 3988 O O . HIS B 1 255 ? -8.266 28.249 23.125 1.00 35.73 231 HIS B O 1
ATOM 3995 N N . VAL B 1 256 ? -10.500 27.920 22.979 1.00 37.14 232 VAL B N 1
ATOM 3996 C CA . VAL B 1 256 ? -10.476 27.289 21.660 1.00 38.47 232 VAL B CA 1
ATOM 3997 C C . VAL B 1 256 ? -10.098 28.324 20.596 1.00 39.44 232 VAL B C 1
ATOM 3998 O O . VAL B 1 256 ? -10.656 29.424 20.561 1.00 39.98 232 VAL B O 1
ATOM 4002 N N . ILE B 1 257 ? -9.136 27.969 19.747 1.00 40.36 233 ILE B N 1
ATOM 4003 C CA . ILE B 1 257 ? -8.670 28.855 18.680 1.00 41.32 233 ILE B CA 1
ATOM 4004 C C . ILE B 1 257 ? -9.540 28.758 17.423 1.00 42.22 233 ILE B C 1
ATOM 4005 O O . ILE B 1 257 ? -9.640 27.696 16.801 1.00 42.22 233 ILE B O 1
ATOM 4010 N N . ASP B 1 258 ? -10.179 29.873 17.078 1.00 43.50 234 ASP B N 1
ATOM 4011 C CA . ASP B 1 258 ? -10.999 29.966 15.872 1.00 44.87 234 ASP B CA 1
ATOM 4012 C C . ASP B 1 258 ? -10.309 30.837 14.829 1.00 45.52 234 ASP B C 1
ATOM 4013 O O . ASP B 1 258 ? -10.357 32.069 14.893 1.00 45.57 234 ASP B O 1
ATOM 4018 N N . GLU B 1 259 ? -9.653 30.177 13.877 1.00 46.43 235 GLU B N 1
ATOM 4019 C CA . GLU B 1 259 ? -8.946 30.855 12.794 1.00 47.41 235 GLU B CA 1
ATOM 4020 C C . GLU B 1 259 ? -9.929 31.343 11.733 1.00 47.51 235 GLU B C 1
ATOM 4021 O O . GLU B 1 259 ? -9.606 32.223 10.933 1.00 47.64 235 GLU B O 1
ATOM 4027 N N . ALA B 1 260 ? -11.133 30.773 11.750 1.00 47.82 236 ALA B N 1
ATOM 4028 C CA . ALA B 1 260 ? -12.192 31.131 10.811 1.00 48.15 236 ALA B CA 1
ATOM 4029 C C . ALA B 1 260 ? -12.852 32.477 11.128 1.00 48.43 236 ALA B C 1
ATOM 4030 O O . ALA B 1 260 ? -13.593 33.018 10.301 1.00 48.60 236 ALA B O 1
ATOM 4032 N N . THR B 1 261 ? -12.582 33.011 12.320 1.00 48.56 237 THR B N 1
ATOM 4033 C CA . THR B 1 261 ? -13.185 34.272 12.761 1.00 48.63 237 THR B CA 1
ATOM 4034 C C . THR B 1 261 ? -12.198 35.268 13.375 1.00 48.62 237 THR B C 1
ATOM 4035 O O . THR B 1 261 ? -12.285 36.469 13.114 1.00 48.46 237 THR B O 1
ATOM 4039 N N . ASP B 1 262 ? -11.266 34.765 14.185 1.00 48.78 238 ASP B N 1
ATOM 4040 C CA . ASP B 1 262 ? -10.337 35.623 14.934 1.00 49.14 238 ASP B CA 1
ATOM 4041 C C . ASP B 1 262 ? -8.900 35.714 14.392 1.00 49.08 238 ASP B C 1
ATOM 4042 O O . ASP B 1 262 ? -8.001 36.191 15.092 1.00 49.49 238 ASP B O 1
ATOM 4047 N N . LEU B 1 263 ? -8.685 35.273 13.155 1.00 49.21 239 LEU B N 1
ATOM 4048 C CA . LEU B 1 263 ? -7.357 35.344 12.536 1.00 48.92 239 LEU B CA 1
ATOM 4049 C C . LEU B 1 263 ? -7.147 36.702 11.861 1.00 48.64 239 LEU B C 1
ATOM 4050 O O . LEU B 1 263 ? -6.031 37.232 11.840 1.00 48.39 239 LEU B O 1
ATOM 4055 N N . SER B 1 264 ? -8.235 37.249 11.320 1.00 48.21 240 SER B N 1
ATOM 4056 C CA . SER B 1 264 ? -8.249 38.549 10.643 1.00 47.70 240 SER B CA 1
ATOM 4057 C C . SER B 1 264 ? -7.887 39.721 11.563 1.00 47.49 240 SER B C 1
ATOM 4058 O O . SER B 1 264 ? -7.567 40.816 11.092 1.00 47.24 240 SER B O 1
ATOM 4061 N N . SER B 1 265 ? -7.943 39.481 12.871 1.00 47.19 241 SER B N 1
ATOM 4062 C CA . SER B 1 265 ? -7.601 40.489 13.871 1.00 47.22 241 SER B CA 1
ATOM 4063 C C . SER B 1 265 ? -6.090 40.725 13.961 1.00 46.78 241 SER B C 1
ATOM 4064 O O . SER B 1 265 ? -5.650 41.823 14.311 1.00 46.96 241 SER B O 1
ATOM 4067 N N . ILE B 1 266 ? -5.307 39.694 13.649 1.00 46.25 242 ILE B N 1
ATOM 4068 C CA . ILE B 1 266 ? -3.845 39.783 13.705 1.00 45.89 242 ILE B CA 1
ATOM 4069 C C . ILE B 1 266 ? -3.293 40.465 12.453 1.00 45.47 242 ILE B C 1
ATOM 4070 O O . ILE B 1 266 ? -3.466 39.975 11.337 1.00 45.37 242 ILE B O 1
ATOM 4075 N N . ALA B 1 267 ? -2.629 41.599 12.663 1.00 45.32 243 ALA B N 1
ATOM 4076 C CA . ALA B 1 267 ? -2.053 42.401 11.584 1.00 45.13 243 ALA B CA 1
ATOM 4077 C C . ALA B 1 267 ? -0.859 41.733 10.907 1.00 44.99 243 ALA B C 1
ATOM 4078 O O . ALA B 1 267 ? -0.177 40.898 11.507 1.00 44.64 243 ALA B O 1
ATOM 4080 N N . ILE B 1 268 ? -0.621 42.116 9.653 1.00 44.92 244 ILE B N 1
ATOM 4081 C CA . ILE B 1 268 ? 0.501 41.612 8.862 1.00 45.16 244 ILE B CA 1
ATOM 4082 C C . ILE B 1 268 ? 1.816 42.176 9.413 1.00 45.62 244 ILE B C 1
ATOM 4083 O O . ILE B 1 268 ? 1.939 43.386 9.629 1.00 45.70 244 ILE B O 1
ATOM 4088 N N . ALA B 1 269 ? 2.781 41.288 9.654 1.00 45.99 245 ALA B N 1
ATOM 4089 C CA . ALA B 1 269 ? 4.100 41.671 10.163 1.00 46.37 245 ALA B CA 1
ATOM 4090 C C . ALA B 1 269 ? 4.826 42.582 9.164 1.00 46.80 245 ALA B C 1
ATOM 4091 O O . ALA B 1 269 ? 4.727 42.364 7.952 1.00 46.43 245 ALA B O 1
ATOM 4093 N N . PRO B 1 270 ? 5.550 43.608 9.669 1.00 47.11 246 PRO B N 1
ATOM 4094 C CA . PRO B 1 270 ? 6.266 44.560 8.806 1.00 47.00 246 PRO B CA 1
ATOM 4095 C C . PRO B 1 270 ? 7.282 43.885 7.881 1.00 46.83 246 PRO B C 1
ATOM 4096 O O . PRO B 1 270 ? 7.177 44.004 6.658 1.00 46.33 246 PRO B O 1
ATOM 4100 N N . GLU C 1 16 ? 62.186 -15.139 17.085 1.00 37.45 -8 GLU C N 1
ATOM 4101 C CA . GLU C 1 16 ? 62.873 -13.988 17.736 1.00 37.65 -8 GLU C CA 1
ATOM 4102 C C . GLU C 1 16 ? 62.305 -13.708 19.132 1.00 37.25 -8 GLU C C 1
ATOM 4103 O O . GLU C 1 16 ? 63.068 -13.527 20.084 1.00 37.48 -8 GLU C O 1
ATOM 4109 N N . ASN C 1 17 ? 60.975 -13.660 19.248 1.00 36.67 -7 ASN C N 1
ATOM 4110 C CA . ASN C 1 17 ? 60.314 -13.447 20.542 1.00 35.83 -7 ASN C CA 1
ATOM 4111 C C . ASN C 1 17 ? 60.463 -14.673 21.440 1.00 35.91 -7 ASN C C 1
ATOM 4112 O O . ASN C 1 17 ? 60.015 -15.772 21.093 1.00 36.23 -7 ASN C O 1
ATOM 4117 N N . LEU C 1 18 ? 61.109 -14.478 22.584 1.00 35.61 -6 LEU C N 1
ATOM 4118 C CA . LEU C 1 18 ? 61.358 -15.565 23.527 1.00 35.82 -6 LEU C CA 1
ATOM 4119 C C . LEU C 1 18 ? 60.767 -15.248 24.894 1.00 35.80 -6 LEU C C 1
ATOM 4120 O O . LEU C 1 18 ? 60.474 -16.155 25.674 1.00 35.48 -6 LEU C O 1
ATOM 4125 N N . TYR C 1 19 ? 60.590 -13.956 25.167 1.00 36.28 -5 TYR C N 1
ATOM 4126 C CA . TYR C 1 19 ? 60.066 -13.485 26.444 1.00 37.16 -5 TYR C CA 1
ATOM 4127 C C . TYR C 1 19 ? 58.778 -12.699 26.228 1.00 38.45 -5 TYR C C 1
ATOM 4128 O O . TYR C 1 19 ? 58.609 -12.043 25.196 1.00 38.81 -5 TYR C O 1
ATOM 4137 N N . PHE C 1 20 ? 57.872 -12.783 27.200 1.00 39.91 -4 PHE C N 1
ATOM 4138 C CA . PHE C 1 20 ? 56.578 -12.105 27.134 1.00 41.51 -4 PHE C CA 1
ATOM 4139 C C . PHE C 1 20 ? 56.246 -11.529 28.504 1.00 43.21 -4 PHE C C 1
ATOM 4140 O O . PHE C 1 20 ? 56.467 -12.184 29.526 1.00 43.50 -4 PHE C O 1
ATOM 4148 N N . GLN C 1 21 ? 55.711 -10.310 28.524 1.00 45.25 -3 GLN C N 1
ATOM 4149 C CA . GLN C 1 21 ? 55.435 -9.622 29.782 1.00 47.38 -3 GLN C CA 1
ATOM 4150 C C . GLN C 1 21 ? 53.964 -9.263 30.005 1.00 48.32 -3 GLN C C 1
ATOM 4151 O O . GLN C 1 21 ? 53.256 -8.881 29.071 1.00 48.73 -3 GLN C O 1
ATOM 4157 N N . SER C 1 22 ? 53.534 -9.399 31.262 1.00 49.32 -2 SER C N 1
ATOM 4158 C CA . SER C 1 22 ? 52.195 -9.023 31.734 1.00 50.05 -2 SER C CA 1
ATOM 4159 C C . SER C 1 22 ? 52.238 -8.592 33.196 1.00 50.41 -2 SER C C 1
ATOM 4160 O O . SER C 1 22 ? 51.296 -7.967 33.695 1.00 50.89 -2 SER C O 1
ATOM 4163 N N . ASN C 1 23 ? 53.330 -8.934 33.880 1.00 50.91 -1 ASN C N 1
ATOM 4164 C CA . ASN C 1 23 ? 53.506 -8.578 35.286 1.00 51.09 -1 ASN C CA 1
ATOM 4165 C C . ASN C 1 23 ? 53.984 -7.131 35.435 1.00 50.57 -1 ASN C C 1
ATOM 4166 O O . ASN C 1 23 ? 55.173 -6.868 35.657 1.00 51.23 -1 ASN C O 1
ATOM 4171 N N . ALA C 1 24 ? 53.038 -6.203 35.299 1.00 49.15 0 ALA C N 1
ATOM 4172 C CA . ALA C 1 24 ? 53.305 -4.773 35.413 1.00 47.19 0 ALA C CA 1
ATOM 4173 C C . ALA C 1 24 ? 52.388 -4.155 36.460 1.00 45.84 0 ALA C C 1
ATOM 4174 O O . ALA C 1 24 ? 51.288 -4.654 36.708 1.00 45.77 0 ALA C O 1
ATOM 4176 N N . MET C 1 25 ? 52.847 -3.073 37.076 1.00 43.40 1 MET C N 1
ATOM 4177 C CA . MET C 1 25 ? 52.062 -2.392 38.091 1.00 41.78 1 MET C CA 1
ATOM 4178 C C . MET C 1 25 ? 51.721 -1.003 37.557 1.00 37.60 1 MET C C 1
ATOM 4179 O O . MET C 1 25 ? 52.571 -0.321 36.984 1.00 37.78 1 MET C O 1
ATOM 4184 N N . ARG C 1 26 ? 50.467 -0.603 37.717 1.00 33.35 2 ARG C N 1
ATOM 4185 C CA . ARG C 1 26 ? 49.992 0.673 37.187 1.00 28.40 2 ARG C CA 1
ATOM 4186 C C . ARG C 1 26 ? 50.145 1.808 38.196 1.00 26.52 2 ARG C C 1
ATOM 4187 O O . ARG C 1 26 ? 49.162 2.391 38.654 1.00 24.40 2 ARG C O 1
ATOM 4195 N N . LEU C 1 27 ? 51.397 2.104 38.531 1.00 23.78 3 LEU C N 1
ATOM 4196 C CA . LEU C 1 27 ? 51.730 3.157 39.481 1.00 23.67 3 LEU C CA 1
ATOM 4197 C C . LEU C 1 27 ? 52.729 4.125 38.880 1.00 23.69 3 LEU C C 1
ATOM 4198 O O . LEU C 1 27 ? 53.683 3.709 38.208 1.00 22.64 3 LEU C O 1
ATOM 4203 N N . ARG C 1 28 ? 52.507 5.410 39.124 1.00 22.69 4 ARG C N 1
ATOM 4204 C CA . ARG C 1 28 ? 53.411 6.454 38.659 1.00 23.56 4 ARG C CA 1
ATOM 4205 C C . ARG C 1 28 ? 54.616 6.591 39.580 1.00 23.52 4 ARG C C 1
ATOM 4206 O O . ARG C 1 28 ? 54.471 6.625 40.809 1.00 23.05 4 ARG C O 1
ATOM 4214 N N . HIS C 1 29 ? 55.799 6.673 38.982 1.00 22.99 5 HIS C N 1
ATOM 4215 C CA . HIS C 1 29 ? 57.019 6.878 39.746 1.00 24.23 5 HIS C CA 1
ATOM 4216 C C . HIS C 1 29 ? 57.101 8.346 40.139 1.00 23.91 5 HIS C C 1
ATOM 4217 O O . HIS C 1 29 ? 56.857 9.238 39.317 1.00 24.26 5 HIS C O 1
ATOM 4224 N N . LEU C 1 30 ? 57.411 8.599 41.405 1.00 23.21 6 LEU C N 1
ATOM 4225 C CA . LEU C 1 30 ? 57.548 9.961 41.884 1.00 21.37 6 LEU C CA 1
ATOM 4226 C C . LEU C 1 30 ? 59.031 10.348 41.904 1.00 21.36 6 LEU C C 1
ATOM 4227 O O . LEU C 1 30 ? 59.791 9.867 42.746 1.00 21.55 6 LEU C O 1
ATOM 4232 N N A SER C 1 31 ? 59.421 11.213 40.967 0.50 20.67 7 SER C N 1
ATOM 4233 N N B SER C 1 31 ? 59.438 11.192 40.958 0.50 21.14 7 SER C N 1
ATOM 4234 C CA A SER C 1 31 ? 60.794 11.709 40.864 0.50 21.52 7 SER C CA 1
ATOM 4235 C CA B SER C 1 31 ? 60.824 11.655 40.884 0.50 22.53 7 SER C CA 1
ATOM 4236 C C A SER C 1 31 ? 61.074 12.707 41.982 0.50 21.74 7 SER C C 1
ATOM 4237 C C B SER C 1 31 ? 61.088 12.717 41.946 0.50 22.27 7 SER C C 1
ATOM 4238 O O A SER C 1 31 ? 60.155 13.393 42.443 0.50 21.36 7 SER C O 1
ATOM 4239 O O B SER C 1 31 ? 60.175 13.453 42.333 0.50 22.04 7 SER C O 1
ATOM 4244 N N . ASP C 1 32 ? 62.336 12.774 42.412 1.00 21.65 8 ASP C N 1
ATOM 4245 C CA . ASP C 1 32 ? 62.776 13.708 43.472 1.00 23.11 8 ASP C CA 1
ATOM 4246 C C . ASP C 1 32 ? 61.751 13.832 44.604 1.00 22.59 8 ASP C C 1
ATOM 4247 O O . ASP C 1 32 ? 61.289 14.943 44.900 1.00 22.27 8 ASP C O 1
ATOM 4252 N N . PRO C 1 33 ? 61.413 12.701 45.253 1.00 22.48 9 PRO C N 1
ATOM 4253 C CA . PRO C 1 33 ? 60.319 12.749 46.224 1.00 22.20 9 PRO C CA 1
ATOM 4254 C C . PRO C 1 33 ? 60.594 13.622 47.447 1.00 22.74 9 PRO C C 1
ATOM 4255 O O . PRO C 1 33 ? 59.662 14.213 47.986 1.00 23.74 9 PRO C O 1
ATOM 4259 N N . ASP C 1 34 ? 61.861 13.721 47.853 1.00 23.33 10 ASP C N 1
ATOM 4260 C CA . ASP C 1 34 ? 62.238 14.487 49.048 1.00 24.24 10 ASP C CA 1
ATOM 4261 C C . ASP C 1 34 ? 62.632 15.931 48.733 1.00 24.21 10 ASP C C 1
ATOM 4262 O O . ASP C 1 34 ? 63.077 16.667 49.619 1.00 24.85 10 ASP C O 1
ATOM 4267 N N . SER C 1 35 ? 62.470 16.325 47.473 1.00 24.77 11 SER C N 1
ATOM 4268 C CA . SER C 1 35 ? 62.805 17.673 47.026 1.00 25.23 11 SER C CA 1
ATOM 4269 C C . SER C 1 35 ? 61.558 18.562 47.024 1.00 25.01 11 SER C C 1
ATOM 4270 O O . SER C 1 35 ? 60.682 18.435 46.161 1.00 25.34 11 SER C O 1
ATOM 4273 N N . LEU C 1 36 ? 61.491 19.462 47.999 1.00 23.72 12 LEU C N 1
ATOM 4274 C CA . LEU C 1 36 ? 60.344 20.352 48.158 1.00 22.65 12 LEU C CA 1
ATOM 4275 C C . LEU C 1 36 ? 60.808 21.805 48.314 1.00 22.95 12 LEU C C 1
ATOM 4276 O O . LEU C 1 36 ? 60.623 22.402 49.379 1.00 22.31 12 LEU C O 1
ATOM 4281 N N . PRO C 1 37 ? 61.401 22.388 47.248 1.00 22.14 13 PRO C N 1
ATOM 4282 C CA . PRO C 1 37 ? 61.949 23.746 47.374 1.00 22.29 13 PRO C CA 1
ATOM 4283 C C . PRO C 1 37 ? 60.904 24.848 47.555 1.00 21.81 13 PRO C C 1
ATOM 4284 O O . PRO C 1 37 ? 61.235 25.915 48.073 1.00 23.02 13 PRO C O 1
ATOM 4288 N N . ALA C 1 38 ? 59.666 24.592 47.139 1.00 20.70 14 ALA C N 1
ATOM 4289 C CA . ALA C 1 38 ? 58.604 25.581 47.262 1.00 19.57 14 ALA C CA 1
ATOM 4290 C C . ALA C 1 38 ? 58.000 25.605 48.666 1.00 20.03 14 ALA C C 1
ATOM 4291 O O . ALA C 1 38 ? 57.194 26.491 48.979 1.00 20.83 14 ALA C O 1
ATOM 4293 N N . LEU C 1 39 ? 58.381 24.631 49.497 1.00 19.48 15 LEU C N 1
ATOM 4294 C CA . LEU C 1 39 ? 57.879 24.525 50.871 1.00 19.95 15 LEU C CA 1
ATOM 4295 C C . LEU C 1 39 ? 58.853 25.167 51.848 1.00 19.82 15 LEU C C 1
ATOM 4296 O O . LEU C 1 39 ? 60.063 24.942 51.769 1.00 20.45 15 LEU C O 1
ATOM 4301 N N . ASP C 1 40 ? 58.316 25.983 52.750 1.00 20.83 16 ASP C N 1
ATOM 4302 C CA . ASP C 1 40 ? 59.117 26.598 53.793 1.00 21.17 16 ASP C CA 1
ATOM 4303 C C . ASP C 1 40 ? 59.020 25.681 55.004 1.00 21.22 16 ASP C C 1
ATOM 4304 O O . ASP C 1 40 ? 58.018 25.686 55.732 1.00 21.11 16 ASP C O 1
ATOM 4309 N N . LYS C 1 41 ? 60.076 24.902 55.213 1.00 21.52 17 LYS C N 1
ATOM 4310 C CA . LYS C 1 41 ? 60.109 23.888 56.273 1.00 23.04 17 LYS C CA 1
ATOM 4311 C C . LYS C 1 41 ? 60.025 24.403 57.710 1.00 22.26 17 LYS C C 1
ATOM 4312 O O . LYS C 1 41 ? 59.681 23.646 58.622 1.00 24.20 17 LYS C O 1
ATOM 4318 N N A SER C 1 42 ? 60.335 25.684 57.901 0.50 21.28 18 SER C N 1
ATOM 4319 N N B SER C 1 42 ? 60.335 25.685 57.895 0.50 21.38 18 SER C N 1
ATOM 4320 C CA A SER C 1 42 ? 60.248 26.313 59.216 0.50 20.37 18 SER C CA 1
ATOM 4321 C CA B SER C 1 42 ? 60.237 26.343 59.194 0.50 20.60 18 SER C CA 1
ATOM 4322 C C A SER C 1 42 ? 58.789 26.484 59.654 0.50 19.46 18 SER C C 1
ATOM 4323 C C B SER C 1 42 ? 58.786 26.427 59.655 0.50 19.57 18 SER C C 1
ATOM 4324 O O A SER C 1 42 ? 58.512 26.655 60.845 0.50 19.77 18 SER C O 1
ATOM 4325 O O B SER C 1 42 ? 58.512 26.488 60.857 0.50 19.99 18 SER C O 1
ATOM 4330 N N . PHE C 1 43 ? 57.865 26.432 58.692 1.00 18.81 19 PHE C N 1
ATOM 4331 C CA . PHE C 1 43 ? 56.430 26.542 58.989 1.00 18.81 19 PHE C CA 1
ATOM 4332 C C . PHE C 1 43 ? 55.641 25.256 58.777 1.00 18.24 19 PHE C C 1
ATOM 4333 O O . PHE C 1 43 ? 54.489 25.153 59.202 1.00 17.80 19 PHE C O 1
ATOM 4341 N N . ALA C 1 44 ? 56.244 24.284 58.103 1.00 18.63 20 ALA C N 1
ATOM 4342 C CA . ALA C 1 44 ? 55.581 23.001 57.908 1.00 18.34 20 ALA C CA 1
ATOM 4343 C C . ALA C 1 44 ? 55.726 22.172 59.176 1.00 17.83 20 ALA C C 1
ATOM 4344 O O . ALA C 1 44 ? 56.763 22.207 59.838 1.00 19.24 20 ALA C O 1
ATOM 4346 N N . ILE C 1 45 ? 54.664 21.478 59.545 1.00 18.36 21 ILE C N 1
ATOM 4347 C CA . ILE C 1 45 ? 54.713 20.558 60.671 1.00 19.11 21 ILE C CA 1
ATOM 4348 C C . ILE C 1 45 ? 54.907 19.210 60.001 1.00 19.95 21 ILE C C 1
ATOM 4349 O O . ILE C 1 45 ? 54.094 18.813 59.163 1.00 22.43 21 ILE C O 1
ATOM 4354 N N . GLU C 1 46 ? 55.985 18.520 60.351 1.00 21.28 22 GLU C N 1
ATOM 4355 C CA . GLU C 1 46 ? 56.335 17.262 59.678 1.00 22.14 22 GLU C CA 1
ATOM 4356 C C . GLU C 1 46 ? 55.362 16.122 60.009 1.00 21.17 22 GLU C C 1
ATOM 4357 O O . GLU C 1 46 ? 55.163 15.204 59.204 1.00 20.03 22 GLU C O 1
ATOM 4363 N N A ARG C 1 47 ? 54.773 16.182 61.200 0.50 20.39 23 ARG C N 1
ATOM 4364 N N B ARG C 1 47 ? 54.763 16.194 61.193 0.50 20.22 23 ARG C N 1
ATOM 4365 C CA A ARG C 1 47 ? 53.795 15.189 61.638 0.50 20.57 23 ARG C CA 1
ATOM 4366 C CA B ARG C 1 47 ? 53.790 15.201 61.626 0.50 20.23 23 ARG C CA 1
ATOM 4367 C C A ARG C 1 47 ? 52.517 15.920 62.061 0.50 20.80 23 ARG C C 1
ATOM 4368 C C B ARG C 1 47 ? 52.515 15.920 62.059 0.50 20.64 23 ARG C C 1
ATOM 4369 O O A ARG C 1 47 ? 52.251 16.060 63.256 0.50 20.73 23 ARG C O 1
ATOM 4370 O O B ARG C 1 47 ? 52.250 16.051 63.255 0.50 20.56 23 ARG C O 1
ATOM 4385 N N . PRO C 1 48 ? 51.717 16.387 61.079 1.00 21.19 24 PRO C N 1
ATOM 4386 C CA . PRO C 1 48 ? 50.510 17.176 61.379 1.00 21.48 24 PRO C CA 1
ATOM 4387 C C . PRO C 1 48 ? 49.438 16.512 62.244 1.00 22.08 24 PRO C C 1
ATOM 4388 O O . PRO C 1 48 ? 48.671 17.224 62.896 1.00 21.01 24 PRO C O 1
ATOM 4392 N N . ALA C 1 49 ? 49.411 15.181 62.280 1.00 20.85 25 ALA C N 1
ATOM 4393 C CA . ALA C 1 49 ? 48.447 14.462 63.115 1.00 20.40 25 ALA C CA 1
ATOM 4394 C C . ALA C 1 49 ? 48.980 14.124 64.513 1.00 20.58 25 ALA C C 1
ATOM 4395 O O . ALA C 1 49 ? 48.214 13.659 65.357 1.00 20.62 25 ALA C O 1
ATOM 4397 N N . LEU C 1 50 ? 50.280 14.329 64.749 1.00 20.29 26 LEU C N 1
ATOM 4398 C CA . LEU C 1 50 ? 50.859 14.062 66.075 1.00 20.47 26 LEU C CA 1
ATOM 4399 C C . LEU C 1 50 ? 50.158 14.908 67.136 1.00 22.76 26 LEU C C 1
ATOM 4400 O O . LEU C 1 50 ? 50.071 16.139 67.010 1.00 23.61 26 LEU C O 1
ATOM 4405 N N . GLY C 1 51 ? 49.640 14.237 68.165 1.00 22.54 27 GLY C N 1
ATOM 4406 C CA . GLY C 1 51 ? 48.897 14.903 69.224 1.00 22.77 27 GLY C CA 1
ATOM 4407 C C . GLY C 1 51 ? 47.431 15.061 68.879 1.00 23.33 27 GLY C C 1
ATOM 4408 O O . GLY C 1 51 ? 46.645 15.529 69.701 1.00 23.78 27 GLY C O 1
ATOM 4409 N N . LEU C 1 52 ? 47.057 14.675 67.658 1.00 22.64 28 LEU C N 1
ATOM 4410 C CA . LEU C 1 52 ? 45.685 14.773 67.211 1.00 23.11 28 LEU C CA 1
ATOM 4411 C C . LEU C 1 52 ? 45.011 13.390 67.167 1.00 23.82 28 LEU C C 1
ATOM 4412 O O . LEU C 1 52 ? 43.923 13.194 67.730 1.00 24.04 28 LEU C O 1
ATOM 4417 N N . ALA C 1 53 ? 45.656 12.453 66.470 1.00 22.36 29 ALA C N 1
ATOM 4418 C CA . ALA C 1 53 ? 45.199 11.073 66.311 1.00 22.61 29 ALA C CA 1
ATOM 4419 C C . ALA C 1 53 ? 46.437 10.263 65.928 1.00 22.83 29 ALA C C 1
ATOM 4420 O O . ALA C 1 53 ? 47.395 10.838 65.405 1.00 23.99 29 ALA C O 1
ATOM 4422 N N . PRO C 1 54 ? 46.429 8.936 66.179 1.00 21.58 30 PRO C N 1
ATOM 4423 C CA . PRO C 1 54 ? 47.617 8.117 65.893 1.00 22.31 30 PRO C CA 1
ATOM 4424 C C . PRO C 1 54 ? 48.051 8.198 64.443 1.00 22.98 30 PRO C C 1
ATOM 4425 O O . PRO C 1 54 ? 47.228 8.011 63.545 1.00 22.83 30 PRO C O 1
ATOM 4429 N N . ASP C 1 55 ? 49.328 8.495 64.217 1.00 23.18 31 ASP C N 1
ATOM 4430 C CA . ASP C 1 55 ? 49.823 8.609 62.848 1.00 24.33 31 ASP C CA 1
ATOM 4431 C C . ASP C 1 55 ? 50.678 7.407 62.423 1.00 23.45 31 ASP C C 1
ATOM 4432 O O . ASP C 1 55 ? 51.385 7.463 61.416 1.00 25.01 31 ASP C O 1
ATOM 4437 N N . ALA C 1 56 ? 50.594 6.329 63.200 1.00 22.06 32 ALA C N 1
ATOM 4438 C CA . ALA C 1 56 ? 51.253 5.068 62.870 1.00 21.80 32 ALA C CA 1
ATOM 4439 C C . ALA C 1 56 ? 50.201 3.955 62.890 1.00 21.61 32 ALA C C 1
ATOM 4440 O O . ALA C 1 56 ? 49.337 3.949 63.776 1.00 23.05 32 ALA C O 1
ATOM 4442 N N . PRO C 1 57 ? 50.209 3.058 61.880 1.00 21.16 33 PRO C N 1
ATOM 4443 C CA . PRO C 1 57 ? 51.063 3.024 60.685 1.00 19.59 33 PRO C CA 1
ATOM 4444 C C . PRO C 1 57 ? 50.744 4.230 59.807 1.00 19.58 33 PRO C C 1
ATOM 4445 O O . PRO C 1 57 ? 49.709 4.862 60.017 1.00 17.02 33 PRO C O 1
ATOM 4449 N N . PRO C 1 58 ? 51.619 4.571 58.842 1.00 18.50 34 PRO C N 1
ATOM 4450 C CA . PRO C 1 58 ? 51.352 5.759 58.020 1.00 18.37 34 PRO C CA 1
ATOM 4451 C C . PRO C 1 58 ? 49.952 5.780 57.412 1.00 19.07 34 PRO C C 1
ATOM 4452 O O . PRO C 1 58 ? 49.445 4.720 57.031 1.00 19.83 34 PRO C O 1
ATOM 4456 N N . VAL C 1 59 ? 49.321 6.959 57.346 1.00 18.19 35 VAL C N 1
ATOM 4457 C CA . VAL C 1 59 ? 48.026 7.061 56.652 1.00 18.13 35 VAL C CA 1
ATOM 4458 C C . VAL C 1 59 ? 48.271 6.762 55.166 1.00 19.16 35 VAL C C 1
ATOM 4459 O O . VAL C 1 59 ? 49.296 7.163 54.596 1.00 21.19 35 VAL C O 1
ATOM 4463 N N . ARG C 1 60 ? 47.351 6.015 54.570 1.00 16.54 36 ARG C N 1
ATOM 4464 C CA . ARG C 1 60 ? 47.482 5.540 53.198 1.00 17.61 36 ARG C CA 1
ATOM 4465 C C . ARG C 1 60 ? 46.627 6.356 52.251 1.00 17.59 36 ARG C C 1
ATOM 4466 O O . ARG C 1 60 ? 45.395 6.376 52.374 1.00 17.46 36 ARG C O 1
ATOM 4474 N N . ILE C 1 61 ? 47.282 7.032 51.306 1.00 18.22 37 ILE C N 1
ATOM 4475 C CA . ILE C 1 61 ? 46.578 7.908 50.358 1.00 17.43 37 ILE C CA 1
ATOM 4476 C C . ILE C 1 61 ? 46.759 7.462 48.905 1.00 17.88 37 ILE C C 1
ATOM 4477 O O . ILE C 1 61 ? 47.888 7.298 48.431 1.00 17.85 37 ILE C O 1
ATOM 4482 N N . LEU C 1 62 ? 45.632 7.270 48.217 1.00 17.98 38 LEU C N 1
ATOM 4483 C CA . LEU C 1 62 ? 45.619 6.959 46.786 1.00 17.02 38 LEU C CA 1
ATOM 4484 C C . LEU C 1 62 ? 45.368 8.260 46.044 1.00 17.14 38 LEU C C 1
ATOM 4485 O O . LEU C 1 62 ? 44.415 8.975 46.349 1.00 17.05 38 LEU C O 1
ATOM 4490 N N . LEU C 1 63 ? 46.213 8.576 45.063 1.00 17.49 39 LEU C N 1
ATOM 4491 C CA . LEU C 1 63 ? 46.031 9.798 44.289 1.00 17.27 39 LEU C CA 1
ATOM 4492 C C . LEU C 1 63 ? 45.678 9.467 42.835 1.00 16.70 39 LEU C C 1
ATOM 4493 O O . LEU C 1 63 ? 46.289 8.592 42.232 1.00 17.00 39 LEU C O 1
ATOM 4498 N N . LEU C 1 64 ? 44.669 10.159 42.309 1.00 17.53 40 LEU C N 1
ATOM 4499 C CA . LEU C 1 64 ? 44.226 9.979 40.926 1.00 17.63 40 LEU C CA 1
ATOM 4500 C C . LEU C 1 64 ? 44.267 11.316 40.184 1.00 17.35 40 LEU C C 1
ATOM 4501 O O . LEU C 1 64 ? 43.812 12.335 40.709 1.00 19.13 40 LEU C O 1
ATOM 4506 N N . TYR C 1 65 ? 44.779 11.300 38.951 1.00 16.78 41 TYR C N 1
ATOM 4507 C CA . TYR C 1 65 ? 44.829 12.512 38.127 1.00 17.31 41 TYR C CA 1
ATOM 4508 C C . TYR C 1 65 ? 43.970 12.351 36.864 1.00 18.62 41 TYR C C 1
ATOM 4509 O O . TYR C 1 65 ? 43.529 11.240 36.540 1.00 16.67 41 TYR C O 1
ATOM 4518 N N . GLY C 1 66 ? 43.752 13.440 36.134 1.00 16.64 42 GLY C N 1
ATOM 4519 C CA . GLY C 1 66 ? 42.777 13.388 35.050 1.00 16.68 42 GLY C CA 1
ATOM 4520 C C . GLY C 1 66 ? 43.183 13.666 33.624 1.00 17.13 42 GLY C C 1
ATOM 4521 O O . GLY C 1 66 ? 42.356 14.092 32.829 1.00 16.25 42 GLY C O 1
ATOM 4522 N N . SER C 1 67 ? 44.435 13.387 33.281 1.00 17.44 43 SER C N 1
ATOM 4523 C CA . SER C 1 67 ? 44.913 13.576 31.913 1.00 19.12 43 SER C CA 1
ATOM 4524 C C . SER C 1 67 ? 46.063 12.620 31.655 1.00 20.20 43 SER C C 1
ATOM 4525 O O . SER C 1 67 ? 46.856 12.367 32.561 1.00 19.19 43 SER C O 1
ATOM 4528 N N . LEU C 1 68 ? 46.132 12.097 30.426 1.00 20.53 44 LEU C N 1
ATOM 4529 C CA . LEU C 1 68 ? 47.198 11.182 30.002 1.00 22.75 44 LEU C CA 1
ATOM 4530 C C . LEU C 1 68 ? 48.239 11.906 29.160 1.00 23.04 44 LEU C C 1
ATOM 4531 O O . LEU C 1 68 ? 49.156 11.274 28.611 1.00 24.33 44 LEU C O 1
ATOM 4536 N N A ARG C 1 69 ? 48.091 13.225 29.044 0.50 23.61 45 ARG C N 1
ATOM 4537 N N B ARG C 1 69 ? 48.095 13.223 29.046 0.50 23.57 45 ARG C N 1
ATOM 4538 C CA A ARG C 1 69 ? 49.015 14.055 28.263 0.50 24.10 45 ARG C CA 1
ATOM 4539 C CA B ARG C 1 69 ? 49.024 14.034 28.258 0.50 23.97 45 ARG C CA 1
ATOM 4540 C C A ARG C 1 69 ? 50.397 14.083 28.916 0.50 23.61 45 ARG C C 1
ATOM 4541 C C B ARG C 1 69 ? 50.400 14.077 28.916 0.50 23.57 45 ARG C C 1
ATOM 4542 O O A ARG C 1 69 ? 50.510 14.010 30.141 0.50 23.40 45 ARG C O 1
ATOM 4543 O O B ARG C 1 69 ? 50.511 14.012 30.142 0.50 23.34 45 ARG C O 1
ATOM 4558 N N . ALA C 1 70 ? 51.437 14.172 28.086 1.00 23.31 46 ALA C N 1
ATOM 4559 C CA . ALA C 1 70 ? 52.836 14.181 28.547 1.00 22.84 46 ALA C CA 1
ATOM 4560 C C . ALA C 1 70 ? 53.127 15.175 29.670 1.00 22.23 46 ALA C C 1
ATOM 4561 O O . ALA C 1 70 ? 53.670 14.800 30.714 1.00 22.36 46 ALA C O 1
ATOM 4563 N N . ARG C 1 71 ? 52.761 16.436 29.458 1.00 21.76 47 ARG C N 1
ATOM 4564 C CA . ARG C 1 71 ? 52.952 17.457 30.481 1.00 21.51 47 ARG C CA 1
ATOM 4565 C C . ARG C 1 71 ? 51.580 17.778 31.061 1.00 22.60 47 ARG C C 1
ATOM 4566 O O . ARG C 1 71 ? 51.071 18.889 30.920 1.00 24.23 47 ARG C O 1
ATOM 4574 N N . SER C 1 72 ? 50.983 16.778 31.702 1.00 20.73 48 SER C N 1
ATOM 4575 C CA . SER C 1 72 ? 49.685 16.926 32.345 1.00 20.95 48 SER C CA 1
ATOM 4576 C C . SER C 1 72 ? 49.859 17.687 33.651 1.00 19.89 48 SER C C 1
ATOM 4577 O O . SER C 1 72 ? 50.475 17.178 34.582 1.00 21.14 48 SER C O 1
ATOM 4580 N N . PHE C 1 73 ? 49.310 18.896 33.722 1.00 19.72 49 PHE C N 1
ATOM 4581 C CA . PHE C 1 73 ? 49.405 19.702 34.953 1.00 19.45 49 PHE C CA 1
ATOM 4582 C C . PHE C 1 73 ? 48.613 19.076 36.094 1.00 19.51 49 PHE C C 1
ATOM 4583 O O . PHE C 1 73 ? 48.974 19.221 37.269 1.00 19.63 49 PHE C O 1
ATOM 4591 N N . SER C 1 74 ? 47.555 18.349 35.730 1.00 20.05 50 SER C N 1
ATOM 4592 C CA . SER C 1 74 ? 46.761 17.567 36.668 1.00 20.57 50 SER C CA 1
ATOM 4593 C C . SER C 1 74 ? 47.697 16.558 37.355 1.00 19.31 50 SER C C 1
ATOM 4594 O O . SER C 1 74 ? 47.788 16.506 38.586 1.00 18.34 50 SER C O 1
ATOM 4597 N N . ARG C 1 75 ? 48.402 15.764 36.548 1.00 17.89 51 ARG C N 1
ATOM 4598 C CA . ARG C 1 75 ? 49.361 14.791 37.086 1.00 18.45 51 ARG C CA 1
ATOM 4599 C C . ARG C 1 75 ? 50.465 15.482 37.889 1.00 17.38 51 ARG C C 1
ATOM 4600 O O . ARG C 1 75 ? 50.822 15.024 38.979 1.00 17.92 51 ARG C O 1
ATOM 4608 N N . LEU C 1 76 ? 50.999 16.576 37.342 1.00 17.29 52 LEU C N 1
ATOM 4609 C CA . LEU C 1 76 ? 52.064 17.334 38.009 1.00 18.21 52 LEU C CA 1
ATOM 4610 C C . LEU C 1 76 ? 51.629 17.921 39.352 1.00 18.32 52 LEU C C 1
ATOM 4611 O O . LEU C 1 76 ? 52.412 17.931 40.300 1.00 19.61 52 LEU C O 1
ATOM 4616 N N . ALA C 1 77 ? 50.386 18.393 39.436 1.00 18.67 53 ALA C N 1
ATOM 4617 C CA . ALA C 1 77 ? 49.856 18.909 40.706 1.00 17.20 53 ALA C CA 1
ATOM 4618 C C . ALA C 1 77 ? 49.732 17.756 41.700 1.00 18.21 53 ALA C C 1
ATOM 4619 O O . ALA C 1 77 ? 50.027 17.907 42.887 1.00 18.28 53 ALA C O 1
ATOM 4621 N N . VAL C 1 78 ? 49.267 16.613 41.205 1.00 17.53 54 VAL C N 1
ATOM 4622 C CA . VAL C 1 78 ? 49.150 15.391 42.004 1.00 18.88 54 VAL C CA 1
ATOM 4623 C C . VAL C 1 78 ? 50.524 14.920 42.501 1.00 17.92 54 VAL C C 1
ATOM 4624 O O . VAL C 1 78 ? 50.661 14.451 43.639 1.00 17.02 54 VAL C O 1
ATOM 4628 N N . GLU C 1 79 ? 51.547 15.058 41.662 1.00 18.41 55 GLU C N 1
ATOM 4629 C CA . GLU C 1 79 ? 52.889 14.688 42.112 1.00 17.94 55 GLU C CA 1
ATOM 4630 C C . GLU C 1 79 ? 53.373 15.596 43.248 1.00 17.90 55 GLU C C 1
ATOM 4631 O O . GLU C 1 79 ? 53.970 15.115 44.225 1.00 19.46 55 GLU C O 1
ATOM 4637 N N . GLU C 1 80 ? 53.111 16.896 43.143 1.00 16.24 56 GLU C N 1
ATOM 4638 C CA . GLU C 1 80 ? 53.505 17.797 44.223 1.00 17.04 56 GLU C CA 1
ATOM 4639 C C . GLU C 1 80 ? 52.714 17.432 45.487 1.00 18.30 56 GLU C C 1
ATOM 4640 O O . GLU C 1 80 ? 53.269 17.457 46.590 1.00 19.12 56 GLU C O 1
ATOM 4646 N N . ALA C 1 81 ? 51.434 17.073 45.322 1.00 16.27 57 ALA C N 1
ATOM 4647 C CA . ALA C 1 81 ? 50.600 16.654 46.457 1.00 18.46 57 ALA C CA 1
ATOM 4648 C C . ALA C 1 81 ? 51.182 15.397 47.129 1.00 18.25 57 ALA C C 1
ATOM 4649 O O . ALA C 1 81 ? 51.258 15.318 48.371 1.00 18.70 57 ALA C O 1
ATOM 4651 N N . ALA C 1 82 ? 51.614 14.439 46.306 1.00 18.15 58 ALA C N 1
ATOM 4652 C CA . ALA C 1 82 ? 52.233 13.202 46.794 1.00 17.89 58 ALA C CA 1
ATOM 4653 C C . ALA C 1 82 ? 53.496 13.489 47.609 1.00 17.94 58 ALA C C 1
ATOM 4654 O O . ALA C 1 82 ? 53.676 12.925 48.686 1.00 19.39 58 ALA C O 1
ATOM 4656 N N . ARG C 1 83 ? 54.363 14.366 47.097 1.00 17.66 59 ARG C N 1
ATOM 4657 C CA . ARG C 1 83 ? 55.576 14.750 47.819 1.00 16.72 59 ARG C CA 1
ATOM 4658 C C . ARG C 1 83 ? 55.240 15.356 49.182 1.00 17.15 59 ARG C C 1
ATOM 4659 O O . ARG C 1 83 ? 55.866 15.010 50.188 1.00 17.30 59 ARG C O 1
ATOM 4667 N N . LEU C 1 84 ? 54.257 16.252 49.209 1.00 17.81 60 LEU C N 1
ATOM 4668 C CA . LEU C 1 84 ? 53.841 16.873 50.469 1.00 18.39 60 LEU C CA 1
ATOM 4669 C C . LEU C 1 84 ? 53.301 15.829 51.452 1.00 18.75 60 LEU C C 1
ATOM 4670 O O . LEU C 1 84 ? 53.654 15.844 52.636 1.00 18.82 60 LEU C O 1
ATOM 4675 N N . LEU C 1 85 ? 52.478 14.906 50.951 1.00 17.80 61 LEU C N 1
ATOM 4676 C CA . LEU C 1 85 ? 51.926 13.832 51.792 1.00 18.24 61 LEU C CA 1
ATOM 4677 C C . LEU C 1 85 ? 53.020 12.962 52.417 1.00 18.86 61 LEU C C 1
ATOM 4678 O O . LEU C 1 85 ? 52.970 12.649 53.619 1.00 16.97 61 LEU C O 1
ATOM 4683 N N . GLN C 1 86 ? 54.016 12.588 51.610 1.00 18.08 62 GLN C N 1
ATOM 4684 C CA . GLN C 1 86 ? 55.143 11.799 52.098 1.00 19.50 62 GLN C CA 1
ATOM 4685 C C . GLN C 1 86 ? 55.936 12.611 53.114 1.00 19.36 62 GLN C C 1
ATOM 4686 O O . GLN C 1 86 ? 56.360 12.080 54.134 1.00 17.89 62 GLN C O 1
ATOM 4692 N N . PHE C 1 87 ? 56.087 13.912 52.871 1.00 20.62 63 PHE C N 1
ATOM 4693 C CA . PHE C 1 87 ? 56.746 14.760 53.869 1.00 20.56 63 PHE C CA 1
ATOM 4694 C C . PHE C 1 87 ? 55.953 14.749 55.186 1.00 19.74 63 PHE C C 1
ATOM 4695 O O . PHE C 1 87 ? 56.546 14.727 56.265 1.00 20.73 63 PHE C O 1
ATOM 4703 N N . PHE C 1 88 ? 54.623 14.760 55.085 1.00 20.94 64 PHE C N 1
ATOM 4704 C CA . PHE C 1 88 ? 53.746 14.718 56.263 1.00 19.80 64 PHE C CA 1
ATOM 4705 C C . PHE C 1 88 ? 53.598 13.321 56.859 1.00 20.06 64 PHE C C 1
ATOM 4706 O O . PHE C 1 88 ? 52.790 13.115 57.773 1.00 20.58 64 PHE C O 1
ATOM 4714 N N . GLY C 1 89 ? 54.356 12.367 56.317 1.00 19.68 65 GLY C N 1
ATOM 4715 C CA . GLY C 1 89 ? 54.409 11.007 56.844 1.00 19.94 65 GLY C CA 1
ATOM 4716 C C . GLY C 1 89 ? 53.424 9.994 56.297 1.00 22.19 65 GLY C C 1
ATOM 4717 O O . GLY C 1 89 ? 53.318 8.882 56.827 1.00 22.12 65 GLY C O 1
ATOM 4718 N N . ALA C 1 90 ? 52.694 10.372 55.252 1.00 21.73 66 ALA C N 1
ATOM 4719 C CA . ALA C 1 90 ? 51.774 9.447 54.610 1.00 22.07 66 ALA C CA 1
ATOM 4720 C C . ALA C 1 90 ? 52.505 8.542 53.623 1.00 22.35 66 ALA C C 1
ATOM 4721 O O . ALA C 1 90 ? 53.617 8.855 53.159 1.00 23.16 66 ALA C O 1
ATOM 4723 N N . GLU C 1 91 ? 51.892 7.396 53.338 1.00 21.83 67 GLU C N 1
ATOM 4724 C CA . GLU C 1 91 ? 52.351 6.524 52.263 1.00 23.02 67 GLU C CA 1
ATOM 4725 C C . GLU C 1 91 ? 51.413 6.865 51.119 1.00 21.70 67 GLU C C 1
ATOM 4726 O O . GLU C 1 91 ? 50.219 7.065 51.344 1.00 20.27 67 GLU C O 1
ATOM 4732 N N . THR C 1 92 ? 51.959 6.968 49.913 1.00 20.05 68 THR C N 1
ATOM 4733 C CA . THR C 1 92 ? 51.168 7.337 48.742 1.00 18.20 68 THR C CA 1
ATOM 4734 C C . THR C 1 92 ? 51.297 6.349 47.607 1.00 18.25 68 THR C C 1
ATOM 4735 O O . THR C 1 92 ? 52.311 5.639 47.480 1.00 15.86 68 THR C O 1
ATOM 4739 N N . ARG C 1 93 ? 50.244 6.307 46.793 1.00 18.00 69 ARG C N 1
ATOM 4740 C CA . ARG C 1 93 ? 50.206 5.545 45.559 1.00 19.65 69 ARG C CA 1
ATOM 4741 C C . ARG C 1 93 ? 49.468 6.387 44.513 1.00 17.85 69 ARG C C 1
ATOM 4742 O O . ARG C 1 93 ? 48.367 6.866 44.759 1.00 19.34 69 ARG C O 1
ATOM 4750 N N . ILE C 1 94 ? 50.124 6.625 43.378 1.00 17.21 70 ILE C N 1
ATOM 4751 C CA . ILE C 1 94 ? 49.511 7.375 42.286 1.00 17.24 70 ILE C CA 1
ATOM 4752 C C . ILE C 1 94 ? 49.170 6.365 41.196 1.00 18.27 70 ILE C C 1
ATOM 4753 O O . ILE C 1 94 ? 50.062 5.719 40.640 1.00 16.42 70 ILE C O 1
ATOM 4758 N N . PHE C 1 95 ? 47.880 6.196 40.918 1.00 16.51 71 PHE C N 1
ATOM 4759 C CA . PHE C 1 95 ? 47.458 5.242 39.895 1.00 17.29 71 PHE C CA 1
ATOM 4760 C C . PHE C 1 95 ? 47.724 5.814 38.503 1.00 16.08 71 PHE C C 1
ATOM 4761 O O . PHE C 1 95 ? 47.505 7.014 38.271 1.00 15.29 71 PHE C O 1
ATOM 4769 N N . ASP C 1 96 ? 48.226 4.958 37.613 1.00 15.78 72 ASP C N 1
ATOM 4770 C CA . ASP C 1 96 ? 48.448 5.305 36.210 1.00 14.51 72 ASP C CA 1
ATOM 4771 C C . ASP C 1 96 ? 47.272 4.722 35.405 1.00 15.11 72 ASP C C 1
ATOM 4772 O O . ASP C 1 96 ? 47.211 3.502 35.176 1.00 15.73 72 ASP C O 1
ATOM 4777 N N . PRO C 1 97 ? 46.351 5.596 34.934 1.00 16.49 73 PRO C N 1
ATOM 4778 C CA . PRO C 1 97 ? 45.155 5.128 34.232 1.00 16.56 73 PRO C CA 1
ATOM 4779 C C . PRO C 1 97 ? 45.353 4.982 32.725 1.00 18.51 73 PRO C C 1
ATOM 4780 O O . PRO C 1 97 ? 44.368 4.905 31.985 1.00 19.62 73 PRO C O 1
ATOM 4784 N N . SER C 1 98 ? 46.605 4.911 32.280 1.00 17.99 74 SER C N 1
ATOM 4785 C CA . SER C 1 98 ? 46.901 4.854 30.845 1.00 18.98 74 SER C CA 1
ATOM 4786 C C . SER C 1 98 ? 46.238 3.710 30.066 1.00 18.77 74 SER C C 1
ATOM 4787 O O . SER C 1 98 ? 45.966 3.867 28.879 1.00 19.80 74 SER C O 1
ATOM 4790 N N . ASP C 1 99 ? 45.972 2.570 30.703 1.00 16.96 75 ASP C N 1
ATOM 4791 C CA . ASP C 1 99 ? 45.268 1.496 29.986 1.00 17.54 75 ASP C CA 1
ATOM 4792 C C . ASP C 1 99 ? 43.883 1.147 30.557 1.00 17.26 75 ASP C C 1
ATOM 4793 O O . ASP C 1 99 ? 43.313 0.104 30.232 1.00 16.91 75 ASP C O 1
ATOM 4798 N N . LEU C 1 100 ? 43.336 2.022 31.394 1.00 17.62 76 LEU C N 1
ATOM 4799 C CA . LEU C 1 100 ? 41.997 1.808 31.920 1.00 18.24 76 LEU C CA 1
ATOM 4800 C C . LEU C 1 100 ? 41.018 2.155 30.809 1.00 19.45 76 LEU C C 1
ATOM 4801 O O . LEU C 1 100 ? 41.135 3.222 30.207 1.00 20.72 76 LEU C O 1
ATOM 4806 N N . PRO C 1 101 ? 40.064 1.255 30.512 1.00 20.67 77 PRO C N 1
ATOM 4807 C CA . PRO C 1 101 ? 39.154 1.571 29.412 1.00 21.51 77 PRO C CA 1
ATOM 4808 C C . PRO C 1 101 ? 38.328 2.801 29.734 1.00 20.84 77 PRO C C 1
ATOM 4809 O O . PRO C 1 101 ? 37.944 3.011 30.883 1.00 20.29 77 PRO C O 1
ATOM 4813 N N . LEU C 1 102 ? 38.093 3.624 28.721 1.00 20.98 78 LEU C N 1
ATOM 4814 C CA . LEU C 1 102 ? 37.337 4.847 28.927 1.00 18.97 78 LEU C CA 1
ATOM 4815 C C . LEU C 1 102 ? 35.845 4.556 28.831 1.00 19.38 78 LEU C C 1
ATOM 4816 O O . LEU C 1 102 ? 35.452 3.517 28.303 1.00 17.69 78 LEU C O 1
ATOM 4821 N N . PRO C 1 103 ? 35.010 5.477 29.343 1.00 19.20 79 PRO C N 1
ATOM 4822 C CA . PRO C 1 103 ? 33.566 5.238 29.466 1.00 20.44 79 PRO C CA 1
ATOM 4823 C C . PRO C 1 103 ? 32.792 4.742 28.237 1.00 20.19 79 PRO C C 1
ATOM 4824 O O . PRO C 1 103 ? 31.834 3.984 28.412 1.00 20.30 79 PRO C O 1
ATOM 4828 N N . ASP C 1 104 ? 33.191 5.136 27.023 1.00 20.12 80 ASP C N 1
ATOM 4829 C CA . ASP C 1 104 ? 32.487 4.720 25.799 1.00 20.68 80 ASP C CA 1
ATOM 4830 C C . ASP C 1 104 ? 33.003 3.398 25.230 1.00 20.22 80 ASP C C 1
ATOM 4831 O O . ASP C 1 104 ? 32.449 2.870 24.264 1.00 20.95 80 ASP C O 1
ATOM 4836 N N . GLN C 1 105 ? 34.080 2.890 25.821 1.00 20.02 81 GLN C N 1
ATOM 4837 C CA . GLN C 1 105 ? 34.691 1.633 25.394 1.00 19.73 81 GLN C CA 1
ATOM 4838 C C . GLN C 1 105 ? 34.039 0.444 26.102 1.00 17.84 81 GLN C C 1
ATOM 4839 O O . GLN C 1 105 ? 33.279 0.615 27.062 1.00 17.43 81 GLN C O 1
ATOM 4845 N N . VAL C 1 106 ? 34.333 -0.757 25.613 1.00 16.22 82 VAL C N 1
ATOM 4846 C CA . VAL C 1 106 ? 33.822 -1.991 26.197 1.00 15.79 82 VAL C CA 1
ATOM 4847 C C . VAL C 1 106 ? 34.264 -2.100 27.657 1.00 16.80 82 VAL C C 1
ATOM 4848 O O . VAL C 1 106 ? 35.439 -1.916 27.979 1.00 16.25 82 VAL C O 1
ATOM 4852 N N . GLN C 1 107 ? 33.307 -2.373 28.536 1.00 19.75 83 GLN C N 1
ATOM 4853 C CA . GLN C 1 107 ? 33.582 -2.460 29.960 1.00 23.33 83 GLN C CA 1
ATOM 4854 C C . GLN C 1 107 ? 33.660 -3.894 30.466 1.00 24.98 83 GLN C C 1
ATOM 4855 O O . GLN C 1 107 ? 32.908 -4.765 30.021 1.00 25.89 83 GLN C O 1
ATOM 4861 N N A SER C 1 108 ? 34.586 -4.129 31.393 0.50 26.38 84 SER C N 1
ATOM 4862 N N B SER C 1 108 ? 34.584 -4.123 31.397 0.50 26.17 84 SER C N 1
ATOM 4863 C CA A SER C 1 108 ? 34.758 -5.438 32.025 0.50 27.33 84 SER C CA 1
ATOM 4864 C CA B SER C 1 108 ? 34.777 -5.431 32.021 0.50 26.85 84 SER C CA 1
ATOM 4865 C C A SER C 1 108 ? 35.383 -5.280 33.408 0.50 27.44 84 SER C C 1
ATOM 4866 C C B SER C 1 108 ? 35.386 -5.274 33.413 0.50 27.19 84 SER C C 1
ATOM 4867 O O A SER C 1 108 ? 36.367 -4.555 33.577 0.50 27.23 84 SER C O 1
ATOM 4868 O O B SER C 1 108 ? 36.363 -4.542 33.591 0.50 26.99 84 SER C O 1
ATOM 4873 N N . ASP C 1 109 ? 34.804 -5.965 34.391 1.00 27.45 85 ASP C N 1
ATOM 4874 C CA . ASP C 1 109 ? 35.302 -5.928 35.772 1.00 28.63 85 ASP C CA 1
ATOM 4875 C C . ASP C 1 109 ? 36.542 -6.820 35.926 1.00 27.37 85 ASP C C 1
ATOM 4876 O O . ASP C 1 109 ? 37.278 -6.706 36.910 1.00 27.45 85 ASP C O 1
ATOM 4881 N N . ASP C 1 110 ? 36.771 -7.683 34.936 1.00 27.09 86 ASP C N 1
ATOM 4882 C CA . ASP C 1 110 ? 37.916 -8.595 34.921 1.00 25.65 86 ASP C CA 1
ATOM 4883 C C . ASP C 1 110 ? 39.150 -7.977 34.278 1.00 23.84 86 ASP C C 1
ATOM 4884 O O . ASP C 1 110 ? 40.187 -8.632 34.163 1.00 24.33 86 ASP C O 1
ATOM 4889 N N . HIS C 1 111 ? 39.027 -6.724 33.851 1.00 21.06 87 HIS C N 1
ATOM 4890 C CA . HIS C 1 111 ? 40.120 -5.991 33.219 1.00 20.07 87 HIS C CA 1
ATOM 4891 C C . HIS C 1 111 ? 41.230 -5.698 34.238 1.00 19.89 87 HIS C C 1
ATOM 4892 O O . HIS C 1 111 ? 40.960 -5.147 35.314 1.00 18.51 87 HIS C O 1
ATOM 4899 N N . PRO C 1 112 ? 42.483 -6.055 33.898 1.00 19.23 88 PRO C N 1
ATOM 4900 C CA . PRO C 1 112 ? 43.611 -5.874 34.822 1.00 19.93 88 PRO C CA 1
ATOM 4901 C C . PRO C 1 112 ? 43.727 -4.482 35.434 1.00 20.59 88 PRO C C 1
ATOM 4902 O O . PRO C 1 112 ? 44.128 -4.358 36.600 1.00 20.85 88 PRO C O 1
ATOM 4906 N N . ALA C 1 113 ? 43.362 -3.447 34.677 1.00 20.37 89 ALA C N 1
ATOM 4907 C CA . ALA C 1 113 ? 43.419 -2.077 35.183 1.00 19.47 89 ALA C CA 1
ATOM 4908 C C . ALA C 1 113 ? 42.332 -1.814 36.216 1.00 19.04 89 ALA C C 1
ATOM 4909 O O . ALA C 1 113 ? 42.550 -1.075 37.180 1.00 19.44 89 ALA C O 1
ATOM 4911 N N . VAL C 1 114 ? 41.159 -2.410 36.011 1.00 18.42 90 VAL C N 1
ATOM 4912 C CA . VAL C 1 114 ? 40.043 -2.223 36.945 1.00 17.08 90 VAL C CA 1
ATOM 4913 C C . VAL C 1 114 ? 40.379 -2.890 38.284 1.00 16.93 90 VAL C C 1
ATOM 4914 O O . VAL C 1 114 ? 40.253 -2.273 39.344 1.00 17.83 90 VAL C O 1
ATOM 4918 N N . LYS C 1 115 ? 40.829 -4.145 38.214 1.00 18.47 91 LYS C N 1
ATOM 4919 C CA . LYS C 1 115 ? 41.215 -4.916 39.396 1.00 17.48 91 LYS C CA 1
ATOM 4920 C C . LYS C 1 115 ? 42.276 -4.200 40.216 1.00 18.39 91 LYS C C 1
ATOM 4921 O O . LYS C 1 115 ? 42.174 -4.136 41.442 1.00 18.60 91 LYS C O 1
ATOM 4927 N N . GLU C 1 116 ? 43.286 -3.658 39.539 1.00 17.68 92 GLU C N 1
ATOM 4928 C CA . GLU C 1 116 ? 44.362 -2.944 40.220 1.00 19.44 92 GLU C CA 1
ATOM 4929 C C . GLU C 1 116 ? 43.879 -1.635 40.861 1.00 19.53 92 GLU C C 1
ATOM 4930 O O . GLU C 1 116 ? 44.203 -1.331 42.024 1.00 17.72 92 GLU C O 1
ATOM 4936 N N . LEU C 1 117 ? 43.098 -0.859 40.114 1.00 18.25 93 LEU C N 1
ATOM 4937 C CA . LEU C 1 117 ? 42.538 0.361 40.673 1.00 18.51 93 LEU C CA 1
ATOM 4938 C C . LEU C 1 117 ? 41.687 0.048 41.913 1.00 18.70 93 LEU C C 1
ATOM 4939 O O . LEU C 1 117 ? 41.785 0.744 42.937 1.00 17.26 93 LEU C O 1
ATOM 4944 N N . ARG C 1 118 ? 40.865 -0.998 41.820 1.00 18.56 94 ARG C N 1
ATOM 4945 C CA . ARG C 1 118 ? 40.020 -1.411 42.947 1.00 20.51 94 ARG C CA 1
ATOM 4946 C C . ARG C 1 118 ? 40.848 -1.914 44.134 1.00 19.85 94 ARG C C 1
ATOM 4947 O O . ARG C 1 118 ? 40.485 -1.689 45.296 1.00 19.59 94 ARG C O 1
ATOM 4955 N N . ALA C 1 119 ? 41.962 -2.579 43.841 1.00 19.35 95 ALA C N 1
ATOM 4956 C CA . ALA C 1 119 ? 42.868 -3.043 44.893 1.00 19.53 95 ALA C CA 1
ATOM 4957 C C . ALA C 1 119 ? 43.428 -1.813 45.622 1.00 19.40 95 ALA C C 1
ATOM 4958 O O . ALA C 1 119 ? 43.468 -1.776 46.856 1.00 18.09 95 ALA C O 1
ATOM 4960 N N . LEU C 1 120 ? 43.828 -0.806 44.847 1.00 21.38 96 LEU C N 1
ATOM 4961 C CA . LEU C 1 120 ? 44.370 0.447 45.393 1.00 21.08 96 LEU C CA 1
ATOM 4962 C C . LEU C 1 120 ? 43.354 1.217 46.227 1.00 21.77 96 LEU C C 1
ATOM 4963 O O . LEU C 1 120 ? 43.684 1.741 47.300 1.00 21.44 96 LEU C O 1
ATOM 4968 N N . SER C 1 121 ? 42.117 1.277 45.740 1.00 21.71 97 SER C N 1
ATOM 4969 C CA . SER C 1 121 ? 41.047 1.939 46.470 1.00 22.50 97 SER C CA 1
ATOM 4970 C C . SER C 1 121 ? 40.860 1.244 47.822 1.00 21.72 97 SER C C 1
ATOM 4971 O O . SER C 1 121 ? 40.780 1.909 48.845 1.00 20.93 97 SER C O 1
ATOM 4974 N N . GLU C 1 122 ? 40.836 -0.086 47.823 1.00 20.91 98 GLU C N 1
ATOM 4975 C CA . GLU C 1 122 ? 40.708 -0.850 49.072 1.00 21.45 98 GLU C CA 1
ATOM 4976 C C . GLU C 1 122 ? 41.843 -0.578 50.060 1.00 20.27 98 GLU C C 1
ATOM 4977 O O . GLU C 1 122 ? 41.597 -0.404 51.255 1.00 19.77 98 GLU C O 1
ATOM 4983 N N . TRP C 1 123 ? 43.072 -0.544 49.551 1.00 18.16 99 TRP C N 1
ATOM 4984 C CA . TRP C 1 123 ? 44.258 -0.240 50.358 1.00 19.18 99 TRP C CA 1
ATOM 4985 C C . TRP C 1 123 ? 44.185 1.152 50.999 1.00 18.29 99 TRP C C 1
ATOM 4986 O O . TRP C 1 123 ? 44.585 1.338 52.151 1.00 19.61 99 TRP C O 1
ATOM 4997 N N . SER C 1 124 ? 43.670 2.124 50.253 1.00 18.29 100 SER C N 1
ATOM 4998 C CA . SER C 1 124 ? 43.615 3.514 50.717 1.00 16.64 100 SER C CA 1
ATOM 4999 C C . SER C 1 124 ? 42.748 3.763 51.952 1.00 16.84 100 SER C C 1
ATOM 5000 O O . SER C 1 124 ? 41.771 3.054 52.203 1.00 17.49 100 SER C O 1
ATOM 5003 N N . GLU C 1 125 ? 43.154 4.770 52.727 1.00 15.98 101 GLU C N 1
ATOM 5004 C CA . GLU C 1 125 ? 42.396 5.253 53.868 1.00 16.05 101 GLU C CA 1
ATOM 5005 C C . GLU C 1 125 ? 41.798 6.597 53.465 1.00 16.26 101 GLU C C 1
ATOM 5006 O O . GLU C 1 125 ? 40.761 7.006 53.982 1.00 18.17 101 GLU C O 1
ATOM 5012 N N . GLY C 1 126 ? 42.449 7.261 52.511 1.00 16.77 102 GLY C N 1
ATOM 5013 C CA . GLY C 1 126 ? 42.000 8.552 51.975 1.00 16.19 102 GLY C CA 1
ATOM 5014 C C . GLY C 1 126 ? 42.442 8.595 50.525 1.00 19.21 102 GLY C C 1
ATOM 5015 O O . GLY C 1 126 ? 43.299 7.795 50.102 1.00 16.62 102 GLY C O 1
ATOM 5016 N N . GLN C 1 127 ? 41.866 9.520 49.771 1.00 16.90 103 GLN C N 1
ATOM 5017 C CA . GLN C 1 127 ? 42.174 9.668 48.350 1.00 17.41 103 GLN C CA 1
ATOM 5018 C C . GLN C 1 127 ? 42.256 11.129 47.959 1.00 18.55 103 GLN C C 1
ATOM 5019 O O . GLN C 1 127 ? 41.709 12.000 48.633 1.00 18.65 103 GLN C O 1
ATOM 5025 N N . VAL C 1 128 ? 42.969 11.383 46.873 1.00 16.38 104 VAL C N 1
ATOM 5026 C CA . VAL C 1 128 ? 43.060 12.701 46.294 1.00 17.42 104 VAL C CA 1
ATOM 5027 C C . VAL C 1 128 ? 42.646 12.531 44.854 1.00 17.21 104 VAL C C 1
ATOM 5028 O O . VAL C 1 128 ? 43.186 11.663 44.168 1.00 19.38 104 VAL C O 1
ATOM 5032 N N . TRP C 1 129 ? 41.676 13.326 44.403 1.00 19.17 105 TRP C N 1
ATOM 5033 C CA . TRP C 1 129 ? 41.279 13.297 42.983 1.00 18.14 105 TRP C CA 1
ATOM 5034 C C . TRP C 1 129 ? 41.542 14.664 42.362 1.00 17.47 105 TRP C C 1
ATOM 5035 O O . TRP C 1 129 ? 41.022 15.668 42.846 1.00 19.43 105 TRP C O 1
ATOM 5046 N N . CYS C 1 130 ? 42.340 14.690 41.288 1.00 17.66 106 CYS C N 1
ATOM 5047 C CA . CYS C 1 130 ? 42.670 15.931 40.606 1.00 17.31 106 CYS C CA 1
ATOM 5048 C C . CYS C 1 130 ? 42.281 15.851 39.134 1.00 17.00 106 CYS C C 1
ATOM 5049 O O . CYS C 1 130 ? 42.750 14.973 38.410 1.00 18.65 106 CYS C O 1
ATOM 5052 N N . SER C 1 131 ? 41.415 16.761 38.695 1.00 15.77 107 SER C N 1
ATOM 5053 C CA . SER C 1 131 ? 40.982 16.779 37.304 1.00 16.88 107 SER C CA 1
ATOM 5054 C C . SER C 1 131 ? 41.108 18.144 36.647 1.00 17.35 107 SER C C 1
ATOM 5055 O O . SER C 1 131 ? 40.877 19.161 37.287 1.00 17.68 107 SER C O 1
ATOM 5058 N N . PRO C 1 132 ? 41.497 18.173 35.357 1.00 18.45 108 PRO C N 1
ATOM 5059 C CA . PRO C 1 132 ? 41.349 19.442 34.648 1.00 19.63 108 PRO C CA 1
ATOM 5060 C C . PRO C 1 132 ? 39.855 19.729 34.509 1.00 20.58 108 PRO C C 1
ATOM 5061 O O . PRO C 1 132 ? 39.041 18.806 34.564 1.00 19.27 108 PRO C O 1
ATOM 5065 N N . GLU C 1 133 ? 39.492 20.999 34.385 1.00 22.55 109 GLU C N 1
ATOM 5066 C CA . GLU C 1 133 ? 38.117 21.348 34.107 1.00 24.25 109 GLU C CA 1
ATOM 5067 C C . GLU C 1 133 ? 38.135 21.766 32.653 1.00 26.38 109 GLU C C 1
ATOM 5068 O O . GLU C 1 133 ? 38.818 22.727 32.287 1.00 26.70 109 GLU C O 1
ATOM 5074 N N A ARG C 1 134 ? 37.424 21.049 31.790 0.50 28.22 110 ARG C N 1
ATOM 5075 N N B ARG C 1 134 ? 37.367 21.027 31.863 0.50 27.22 110 ARG C N 1
ATOM 5076 C CA A ARG C 1 134 ? 37.505 21.346 30.346 0.50 29.83 110 ARG C CA 1
ATOM 5077 C CA B ARG C 1 134 ? 37.192 21.263 30.443 0.50 28.30 110 ARG C CA 1
ATOM 5078 C C A ARG C 1 134 ? 36.645 22.519 29.843 0.50 30.69 110 ARG C C 1
ATOM 5079 C C B ARG C 1 134 ? 35.681 21.300 30.204 0.50 28.50 110 ARG C C 1
ATOM 5080 O O A ARG C 1 134 ? 37.138 23.403 29.134 0.50 31.27 110 ARG C O 1
ATOM 5081 O O B ARG C 1 134 ? 34.971 20.334 30.484 0.50 28.35 110 ARG C O 1
ATOM 5096 N N A HIS C 1 135 ? 35.364 22.511 30.196 0.50 31.04 111 HIS C N 1
ATOM 5097 N N B HIS C 1 135 ? 35.190 22.438 29.724 0.50 29.39 111 HIS C N 1
ATOM 5098 C CA A HIS C 1 135 ? 34.448 23.588 29.816 0.50 31.51 111 HIS C CA 1
ATOM 5099 C CA B HIS C 1 135 ? 33.760 22.628 29.471 0.50 29.74 111 HIS C CA 1
ATOM 5100 C C A HIS C 1 135 ? 33.527 23.883 30.994 0.50 30.78 111 HIS C C 1
ATOM 5101 C C B HIS C 1 135 ? 32.878 22.625 30.733 0.50 29.52 111 HIS C C 1
ATOM 5102 O O A HIS C 1 135 ? 32.914 24.948 31.089 0.50 31.31 111 HIS C O 1
ATOM 5103 O O B HIS C 1 135 ? 31.677 22.363 30.648 0.50 29.47 111 HIS C O 1
ATOM 5116 N N . GLY C 1 136 ? 33.467 22.912 31.895 1.00 29.66 112 GLY C N 1
ATOM 5117 C CA . GLY C 1 136 ? 32.708 22.984 33.141 1.00 29.03 112 GLY C CA 1
ATOM 5118 C C . GLY C 1 136 ? 32.605 21.603 33.753 1.00 27.81 112 GLY C C 1
ATOM 5119 O O . GLY C 1 136 ? 31.970 21.418 34.793 1.00 28.59 112 GLY C O 1
ATOM 5120 N N . GLN C 1 137 ? 33.246 20.636 33.098 1.00 26.28 113 GLN C N 1
ATOM 5121 C CA . GLN C 1 137 ? 33.161 19.234 33.495 1.00 25.89 113 GLN C CA 1
ATOM 5122 C C . GLN C 1 137 ? 34.528 18.605 33.755 1.00 23.25 113 GLN C C 1
ATOM 5123 O O . GLN C 1 137 ? 35.554 19.125 33.323 1.00 23.66 113 GLN C O 1
ATOM 5129 N N . ILE C 1 138 ? 34.524 17.482 34.467 1.00 19.91 114 ILE C N 1
ATOM 5130 C CA . ILE C 1 138 ? 35.732 16.694 34.678 1.00 18.16 114 ILE C CA 1
ATOM 5131 C C . ILE C 1 138 ? 36.016 15.898 33.399 1.00 17.63 114 ILE C C 1
ATOM 5132 O O . ILE C 1 138 ? 35.188 15.859 32.481 1.00 16.21 114 ILE C O 1
ATOM 5137 N N . THR C 1 139 ? 37.178 15.262 33.332 1.00 15.88 115 THR C N 1
ATOM 5138 C CA . THR C 1 139 ? 37.570 14.545 32.119 1.00 16.80 115 THR C CA 1
ATOM 5139 C C . THR C 1 139 ? 37.056 13.107 32.079 1.00 15.56 115 THR C C 1
ATOM 5140 O O . THR C 1 139 ? 36.661 12.554 33.103 1.00 15.89 115 THR C O 1
ATOM 5144 N N A SER C 1 140 ? 37.080 12.512 30.889 0.50 15.60 116 SER C N 1
ATOM 5145 N N B SER C 1 140 ? 37.075 12.511 30.890 0.50 16.28 116 SER C N 1
ATOM 5146 C CA A SER C 1 140 ? 36.629 11.138 30.694 0.50 15.60 116 SER C CA 1
ATOM 5147 C CA B SER C 1 140 ? 36.642 11.132 30.721 0.50 17.15 116 SER C CA 1
ATOM 5148 C C A SER C 1 140 ? 37.548 10.146 31.400 0.50 15.95 116 SER C C 1
ATOM 5149 C C B SER C 1 140 ? 37.523 10.205 31.547 0.50 16.85 116 SER C C 1
ATOM 5150 O O A SER C 1 140 ? 37.114 9.060 31.794 0.50 15.15 116 SER C O 1
ATOM 5151 O O B SER C 1 140 ? 37.025 9.315 32.233 0.50 17.23 116 SER C O 1
ATOM 5156 N N A VAL C 1 141 ? 38.825 10.500 31.528 0.50 15.10 117 VAL C N 1
ATOM 5157 N N B VAL C 1 141 ? 38.835 10.413 31.480 0.50 16.05 117 VAL C N 1
ATOM 5158 C CA A VAL C 1 141 ? 39.762 9.605 32.207 0.50 16.30 117 VAL C CA 1
ATOM 5159 C CA B VAL C 1 141 ? 39.756 9.553 32.226 0.50 16.50 117 VAL C CA 1
ATOM 5160 C C A VAL C 1 141 ? 39.543 9.659 33.716 0.50 15.67 117 VAL C C 1
ATOM 5161 C C B VAL C 1 141 ? 39.500 9.642 33.731 0.50 15.86 117 VAL C C 1
ATOM 5162 O O A VAL C 1 141 ? 39.681 8.650 34.399 0.50 15.89 117 VAL C O 1
ATOM 5163 O O B VAL C 1 141 ? 39.557 8.631 34.426 0.50 15.90 117 VAL C O 1
ATOM 5170 N N . MET C 1 142 ? 39.200 10.844 34.225 1.00 15.01 118 MET C N 1
ATOM 5171 C CA . MET C 1 142 ? 38.879 11.020 35.639 1.00 17.29 118 MET C CA 1
ATOM 5172 C C . MET C 1 142 ? 37.599 10.210 35.909 1.00 17.76 118 MET C C 1
ATOM 5173 O O . MET C 1 142 ? 37.547 9.406 36.850 1.00 17.34 118 MET C O 1
ATOM 5178 N N A LYS C 1 143 ? 36.579 10.440 35.078 0.50 18.36 119 LYS C N 1
ATOM 5179 N N B LYS C 1 143 ? 36.583 10.417 35.073 0.50 18.49 119 LYS C N 1
ATOM 5180 C CA A LYS C 1 143 ? 35.299 9.727 35.152 0.50 18.18 119 LYS C CA 1
ATOM 5181 C CA B LYS C 1 143 ? 35.298 9.727 35.205 0.50 18.37 119 LYS C CA 1
ATOM 5182 C C A LYS C 1 143 ? 35.465 8.217 35.196 0.50 18.60 119 LYS C C 1
ATOM 5183 C C B LYS C 1 143 ? 35.430 8.203 35.172 0.50 18.67 119 LYS C C 1
ATOM 5184 O O A LYS C 1 143 ? 34.860 7.543 36.035 0.50 19.13 119 LYS C O 1
ATOM 5185 O O B LYS C 1 143 ? 34.764 7.504 35.941 0.50 18.87 119 LYS C O 1
ATOM 5196 N N . ALA C 1 144 ? 36.279 7.699 34.277 1.00 16.39 120 ALA C N 1
ATOM 5197 C CA . ALA C 1 144 ? 36.515 6.261 34.149 1.00 17.03 120 ALA C CA 1
ATOM 5198 C C . ALA C 1 144 ? 37.063 5.682 35.450 1.00 17.51 120 ALA C C 1
ATOM 5199 O O . ALA C 1 144 ? 36.666 4.595 35.860 1.00 18.95 120 ALA C O 1
ATOM 5201 N N . GLN C 1 145 ? 37.954 6.423 36.106 1.00 15.51 121 GLN C N 1
ATOM 5202 C CA . GLN C 1 145 ? 38.519 5.961 37.366 1.00 17.00 121 GLN C CA 1
ATOM 5203 C C . GLN C 1 145 ? 37.471 5.940 38.469 1.00 18.66 121 GLN C C 1
ATOM 5204 O O . GLN C 1 145 ? 37.298 4.922 39.146 1.00 19.28 121 GLN C O 1
ATOM 5210 N N . ILE C 1 146 ? 36.748 7.048 38.623 1.00 19.16 122 ILE C N 1
ATOM 5211 C CA . ILE C 1 146 ? 35.725 7.157 39.670 1.00 20.08 122 ILE C CA 1
ATOM 5212 C C . ILE C 1 146 ? 34.642 6.091 39.481 1.00 20.35 122 ILE C C 1
ATOM 5213 O O . ILE C 1 146 ? 34.173 5.519 40.460 1.00 20.04 122 ILE C O 1
ATOM 5218 N N . ASP C 1 147 ? 34.295 5.802 38.224 1.00 21.83 123 ASP C N 1
ATOM 5219 C CA . ASP C 1 147 ? 33.293 4.790 37.869 1.00 22.67 123 ASP C CA 1
ATOM 5220 C C . ASP C 1 147 ? 33.672 3.398 38.366 1.00 24.18 123 ASP C C 1
ATOM 5221 O O . ASP C 1 147 ? 32.799 2.564 38.625 1.00 24.04 123 ASP C O 1
ATOM 5226 N N . HIS C 1 148 ? 34.974 3.149 38.470 1.00 24.05 124 HIS C N 1
ATOM 5227 C CA . HIS C 1 148 ? 35.468 1.829 38.815 1.00 25.44 124 HIS C CA 1
ATOM 5228 C C . HIS C 1 148 ? 35.900 1.641 40.250 1.00 28.10 124 HIS C C 1
ATOM 5229 O O . HIS C 1 148 ? 36.472 0.611 40.596 1.00 28.34 124 HIS C O 1
ATOM 5236 N N . LEU C 1 149 ? 35.607 2.629 41.086 1.00 31.62 125 LEU C N 1
ATOM 5237 C CA . LEU C 1 149 ? 35.904 2.528 42.506 1.00 35.68 125 LEU C CA 1
ATOM 5238 C C . LEU C 1 149 ? 34.834 1.765 43.308 1.00 39.77 125 LEU C C 1
ATOM 5239 O O . LEU C 1 149 ? 35.186 0.892 44.105 1.00 41.09 125 LEU C O 1
ATOM 5244 N N . PRO C 1 150 ? 33.531 2.063 43.075 1.00 43.79 126 PRO C N 1
ATOM 5245 C CA . PRO C 1 150 ? 32.470 1.598 43.988 1.00 46.20 126 PRO C CA 1
ATOM 5246 C C . PRO C 1 150 ? 32.041 0.124 44.048 1.00 48.13 126 PRO C C 1
ATOM 5247 O O . PRO C 1 150 ? 32.536 -0.610 44.904 1.00 49.23 126 PRO C O 1
ATOM 5251 N N . LEU C 1 151 ? 31.120 -0.266 43.157 1.00 49.38 127 LEU C N 1
ATOM 5252 C CA . LEU C 1 151 ? 30.406 -1.567 43.126 1.00 50.33 127 LEU C CA 1
ATOM 5253 C C . LEU C 1 151 ? 29.157 -1.521 44.013 1.00 50.43 127 LEU C C 1
ATOM 5254 O O . LEU C 1 151 ? 29.086 -0.743 44.974 1.00 50.57 127 LEU C O 1
ATOM 5259 N N . ILE C 1 156 ? 24.717 -0.306 49.483 1.00 49.92 132 ILE C N 1
ATOM 5260 C CA . ILE C 1 156 ? 25.869 -0.070 50.353 1.00 49.96 132 ILE C CA 1
ATOM 5261 C C . ILE C 1 156 ? 27.143 0.193 49.529 1.00 48.88 132 ILE C C 1
ATOM 5262 O O . ILE C 1 156 ? 27.324 -0.362 48.438 1.00 49.07 132 ILE C O 1
ATOM 5267 N N . ARG C 1 157 ? 28.011 1.043 50.071 1.00 47.85 133 ARG C N 1
ATOM 5268 C CA . ARG C 1 157 ? 29.227 1.483 49.390 1.00 46.58 133 ARG C CA 1
ATOM 5269 C C . ARG C 1 157 ? 30.496 0.969 50.088 1.00 44.77 133 ARG C C 1
ATOM 5270 O O . ARG C 1 157 ? 30.714 1.283 51.258 1.00 44.86 133 ARG C O 1
ATOM 5278 N N . PRO C 1 158 ? 31.336 0.174 49.381 1.00 41.88 134 PRO C N 1
ATOM 5279 C CA . PRO C 1 158 ? 32.614 -0.282 49.950 1.00 39.50 134 PRO C CA 1
ATOM 5280 C C . PRO C 1 158 ? 33.606 0.869 50.183 1.00 37.21 134 PRO C C 1
ATOM 5281 O O . PRO C 1 158 ? 34.543 0.729 50.973 1.00 37.54 134 PRO C O 1
ATOM 5285 N N . THR C 1 159 ? 33.395 1.987 49.495 1.00 33.25 135 THR C N 1
ATOM 5286 C CA . THR C 1 159 ? 34.244 3.179 49.615 1.00 30.72 135 THR C CA 1
ATOM 5287 C C . THR C 1 159 ? 33.958 4.027 50.852 1.00 29.03 135 THR C C 1
ATOM 5288 O O . THR C 1 159 ? 34.799 4.830 51.257 1.00 27.24 135 THR C O 1
ATOM 5292 N N . GLN C 1 160 ? 32.769 3.849 51.432 1.00 27.23 136 GLN C N 1
ATOM 5293 C CA . GLN C 1 160 ? 32.317 4.636 52.584 1.00 24.51 136 GLN C CA 1
ATOM 5294 C C . GLN C 1 160 ? 33.345 4.753 53.715 1.00 26.04 136 GLN C C 1
ATOM 5295 O O . GLN C 1 160 ? 34.005 3.781 54.074 1.00 23.37 136 GLN C O 1
ATOM 5301 N N . GLY C 1 161 ? 33.492 5.958 54.264 1.00 24.42 137 GLY C N 1
ATOM 5302 C CA . GLY C 1 161 ? 34.396 6.161 55.391 1.00 26.00 137 GLY C CA 1
ATOM 5303 C C . GLY C 1 161 ? 35.779 6.643 55.018 1.00 26.31 137 GLY C C 1
ATOM 5304 O O . GLY C 1 161 ? 36.498 7.191 55.862 1.00 27.59 137 GLY C O 1
ATOM 5305 N N . ARG C 1 162 ? 36.178 6.418 53.769 1.00 22.49 138 ARG C N 1
ATOM 5306 C CA . ARG C 1 162 ? 37.453 6.948 53.316 1.00 20.27 138 ARG C CA 1
ATOM 5307 C C . ARG C 1 162 ? 37.312 8.445 53.119 1.00 19.54 138 ARG C C 1
ATOM 5308 O O . ARG C 1 162 ? 36.249 8.931 52.748 1.00 19.93 138 ARG C O 1
ATOM 5316 N N . THR C 1 163 ? 38.390 9.166 53.397 1.00 17.51 139 THR C N 1
ATOM 5317 C CA . THR C 1 163 ? 38.424 10.594 53.193 1.00 17.38 139 THR C CA 1
ATOM 5318 C C . THR C 1 163 ? 38.805 10.916 51.736 1.00 18.22 139 THR C C 1
ATOM 5319 O O . THR C 1 163 ? 39.312 10.051 50.987 1.00 19.31 139 THR C O 1
ATOM 5323 N N . LEU C 1 164 ? 38.604 12.173 51.364 1.00 17.60 140 LEU C N 1
ATOM 5324 C CA . LEU C 1 164 ? 38.845 12.624 50.001 1.00 17.95 140 LEU C CA 1
ATOM 5325 C C . LEU C 1 164 ? 39.221 14.103 49.997 1.00 17.69 140 LEU C C 1
ATOM 5326 O O . LEU C 1 164 ? 38.634 14.901 50.721 1.00 20.67 140 LEU C O 1
ATOM 5331 N N . ALA C 1 165 ? 40.233 14.446 49.206 1.00 18.41 141 ALA C N 1
ATOM 5332 C CA . ALA C 1 165 ? 40.586 15.834 48.954 1.00 18.00 141 ALA C CA 1
ATOM 5333 C C . ALA C 1 165 ? 40.429 16.001 47.446 1.00 18.06 141 ALA C C 1
ATOM 5334 O O . ALA C 1 165 ? 40.867 15.135 46.676 1.00 17.01 141 ALA C O 1
ATOM 5336 N N . VAL C 1 166 ? 39.798 17.095 47.029 1.00 17.27 142 VAL C N 1
ATOM 5337 C CA . VAL C 1 166 ? 39.579 17.335 45.590 1.00 16.52 142 VAL C CA 1
ATOM 5338 C C . VAL C 1 166 ? 40.443 18.490 45.082 1.00 17.99 142 VAL C C 1
ATOM 5339 O O . VAL C 1 166 ? 40.694 19.473 45.809 1.00 16.48 142 VAL C O 1
ATOM 5343 N N . MET C 1 167 ? 40.933 18.340 43.852 1.00 17.73 143 MET C N 1
ATOM 5344 C CA . MET C 1 167 ? 41.783 19.344 43.220 1.00 18.16 143 MET C CA 1
ATOM 5345 C C . MET C 1 167 ? 41.396 19.507 41.766 1.00 17.33 143 MET C C 1
ATOM 5346 O O . MET C 1 167 ? 40.883 18.568 41.133 1.00 18.04 143 MET C O 1
ATOM 5351 N N . GLN C 1 168 ? 41.642 20.704 41.232 1.00 17.91 144 GLN C N 1
ATOM 5352 C CA . GLN C 1 168 ? 41.486 20.916 39.792 1.00 18.97 144 GLN C CA 1
ATOM 5353 C C . GLN C 1 168 ? 42.516 21.876 39.223 1.00 18.29 144 GLN C C 1
ATOM 5354 O O . GLN C 1 168 ? 43.171 22.622 39.957 1.00 19.28 144 GLN C O 1
ATOM 5360 N N . VAL C 1 169 ? 42.658 21.819 37.904 1.00 18.27 145 VAL C N 1
ATOM 5361 C CA . VAL C 1 169 ? 43.529 22.715 37.168 1.00 19.00 145 VAL C CA 1
ATOM 5362 C C . VAL C 1 169 ? 42.721 23.242 35.989 1.00 19.30 145 VAL C C 1
ATOM 5363 O O . VAL C 1 169 ? 41.795 22.579 35.523 1.00 18.98 145 VAL C O 1
ATOM 5367 N N A SER C 1 170 ? 43.048 24.447 35.533 0.50 20.03 146 SER C N 1
ATOM 5368 N N B SER C 1 170 ? 43.064 24.441 35.531 0.50 20.07 146 SER C N 1
ATOM 5369 C CA A SER C 1 170 ? 42.379 25.038 34.376 0.50 19.84 146 SER C CA 1
ATOM 5370 C CA B SER C 1 170 ? 42.401 25.041 34.381 0.50 19.93 146 SER C CA 1
ATOM 5371 C C A SER C 1 170 ? 43.335 25.925 33.590 0.50 20.49 146 SER C C 1
ATOM 5372 C C B SER C 1 170 ? 43.382 25.876 33.572 0.50 20.54 146 SER C C 1
ATOM 5373 O O A SER C 1 170 ? 44.294 26.460 34.146 0.50 20.02 146 SER C O 1
ATOM 5374 O O B SER C 1 170 ? 44.403 26.326 34.092 0.50 20.27 146 SER C O 1
ATOM 5379 N N . GLY C 1 171 ? 43.064 26.075 32.295 1.00 21.04 147 GLY C N 1
ATOM 5380 C CA . GLY C 1 171 ? 43.888 26.907 31.411 1.00 22.12 147 GLY C CA 1
ATOM 5381 C C . GLY C 1 171 ? 43.527 28.377 31.539 1.00 23.45 147 GLY C C 1
ATOM 5382 O O . GLY C 1 171 ? 44.311 29.256 31.162 1.00 24.36 147 GLY C O 1
ATOM 5383 N N . GLY C 1 172 ? 42.333 28.639 32.067 1.00 24.03 148 GLY C N 1
ATOM 5384 C CA . GLY C 1 172 ? 41.833 29.995 32.255 1.00 24.76 148 GLY C CA 1
ATOM 5385 C C . GLY C 1 172 ? 41.738 30.372 33.719 1.00 25.42 148 GLY C C 1
ATOM 5386 O O . GLY C 1 172 ? 42.479 29.859 34.558 1.00 23.69 148 GLY C O 1
ATOM 5387 N N . SER C 1 173 ? 40.812 31.278 34.019 1.00 27.27 149 SER C N 1
ATOM 5388 C CA . SER C 1 173 ? 40.605 31.760 35.377 1.00 27.66 149 SER C CA 1
ATOM 5389 C C . SER C 1 173 ? 40.220 30.626 36.330 1.00 27.18 149 SER C C 1
ATOM 5390 O O . SER C 1 173 ? 39.725 29.573 35.908 1.00 27.30 149 SER C O 1
ATOM 5393 N N . GLN C 1 174 ? 40.456 30.859 37.614 1.00 25.20 150 GLN C N 1
ATOM 5394 C CA . GLN C 1 174 ? 40.150 29.886 38.641 1.00 25.33 150 GLN C CA 1
ATOM 5395 C C . GLN C 1 174 ? 38.648 29.643 38.666 1.00 24.78 150 GLN C C 1
ATOM 5396 O O . GLN C 1 174 ? 37.858 30.593 38.671 1.00 25.52 150 GLN C O 1
ATOM 5402 N N . SER C 1 175 ? 38.260 28.371 38.626 1.00 24.26 151 SER C N 1
ATOM 5403 C CA . SER C 1 175 ? 36.852 27.975 38.741 1.00 23.68 151 SER C CA 1
ATOM 5404 C C . SER C 1 175 ? 36.758 26.741 39.644 1.00 22.51 151 SER C C 1
ATOM 5405 O O . SER C 1 175 ? 37.780 26.154 40.021 1.00 20.82 151 SER C O 1
ATOM 5408 N N . PHE C 1 176 ? 35.537 26.338 39.986 1.00 22.07 152 PHE C N 1
ATOM 5409 C CA . PHE C 1 176 ? 35.372 25.254 40.938 1.00 19.48 152 PHE C CA 1
ATOM 5410 C C . PHE C 1 176 ? 34.409 24.176 40.459 1.00 20.50 152 PHE C C 1
ATOM 5411 O O . PHE C 1 176 ? 34.000 23.310 41.228 1.00 20.65 152 PHE C O 1
ATOM 5419 N N . ASN C 1 177 ? 34.080 24.205 39.171 1.00 19.47 153 ASN C N 1
ATOM 5420 C CA . ASN C 1 177 ? 33.137 23.247 38.628 1.00 20.93 153 ASN C CA 1
ATOM 5421 C C . ASN C 1 177 ? 33.607 21.813 38.725 1.00 19.53 153 ASN C C 1
ATOM 5422 O O . ASN C 1 177 ? 32.816 20.934 39.060 1.00 20.41 153 ASN C O 1
ATOM 5427 N N . ALA C 1 178 ? 34.880 21.582 38.413 1.00 19.18 154 ALA C N 1
ATOM 5428 C CA . ALA C 1 178 ? 35.447 20.244 38.516 1.00 19.40 154 ALA C CA 1
ATOM 5429 C C . ALA C 1 178 ? 35.515 19.749 39.959 1.00 19.75 154 ALA C C 1
ATOM 5430 O O . ALA C 1 178 ? 35.042 18.645 40.233 1.00 21.29 154 ALA C O 1
ATOM 5432 N N . VAL C 1 179 ? 36.074 20.545 40.883 1.00 18.73 155 VAL C N 1
ATOM 5433 C CA . VAL C 1 179 ? 36.135 20.127 42.296 1.00 18.20 155 VAL C CA 1
ATOM 5434 C C . VAL C 1 179 ? 34.726 19.905 42.862 1.00 18.26 155 VAL C C 1
ATOM 5435 O O . VAL C 1 179 ? 34.501 18.966 43.623 1.00 18.93 155 VAL C O 1
ATOM 5439 N N . ASN C 1 180 ? 33.788 20.754 42.474 1.00 17.39 156 ASN C N 1
ATOM 5440 C CA . ASN C 1 180 ? 32.409 20.605 42.947 1.00 16.44 156 ASN C CA 1
ATOM 5441 C C . ASN C 1 180 ? 31.816 19.286 42.490 1.00 17.96 156 ASN C C 1
ATOM 5442 O O . ASN C 1 180 ? 31.163 18.603 43.281 1.00 17.09 156 ASN C O 1
ATOM 5447 N N . THR C 1 181 ? 32.071 18.926 41.229 1.00 17.91 157 THR C N 1
ATOM 5448 C CA . THR C 1 181 ? 31.613 17.656 40.670 1.00 17.60 157 THR C CA 1
ATOM 5449 C C . THR C 1 181 ? 32.265 16.481 41.425 1.00 18.27 157 THR C C 1
ATOM 5450 O O . THR C 1 181 ? 31.572 15.550 41.870 1.00 17.08 157 THR C O 1
ATOM 5454 N N . LEU C 1 182 ? 33.588 16.554 41.603 1.00 15.57 158 LEU C N 1
ATOM 5455 C CA . LEU C 1 182 ? 34.349 15.529 42.320 1.00 14.60 158 LEU C CA 1
ATOM 5456 C C . LEU C 1 182 ? 33.804 15.365 43.749 1.00 17.18 158 LEU C C 1
ATOM 5457 O O . LEU C 1 182 ? 33.592 14.246 44.214 1.00 17.17 158 LEU C O 1
ATOM 5462 N N . ARG C 1 183 ? 33.570 16.490 44.422 1.00 15.87 159 ARG C N 1
ATOM 5463 C CA . ARG C 1 183 ? 33.044 16.486 45.801 1.00 17.39 159 ARG C CA 1
ATOM 5464 C C . ARG C 1 183 ? 31.709 15.746 45.888 1.00 16.40 159 ARG C C 1
ATOM 5465 O O . ARG C 1 183 ? 31.500 14.910 46.784 1.00 18.46 159 ARG C O 1
ATOM 5473 N N . LEU C 1 184 ? 30.810 16.027 44.952 1.00 15.54 160 LEU C N 1
ATOM 5474 C CA . LEU C 1 184 ? 29.514 15.376 44.970 1.00 16.02 160 LEU C CA 1
ATOM 5475 C C . LEU C 1 184 ? 29.606 13.896 44.578 1.00 16.30 160 LEU C C 1
ATOM 5476 O O . LEU C 1 184 ? 28.852 13.065 45.090 1.00 17.69 160 LEU C O 1
ATOM 5481 N N . LEU C 1 185 ? 30.543 13.567 43.690 1.00 15.89 161 LEU C N 1
ATOM 5482 C CA . LEU C 1 185 ? 30.781 12.158 43.365 1.00 17.36 161 LEU C CA 1
ATOM 5483 C C . LEU C 1 185 ? 31.303 11.440 44.618 1.00 18.12 161 LEU C C 1
ATOM 5484 O O . LEU C 1 185 ? 30.849 10.349 44.955 1.00 20.04 161 LEU C O 1
ATOM 5489 N N . GLY C 1 186 ? 32.236 12.081 45.317 1.00 18.33 162 GLY C N 1
ATOM 5490 C CA . GLY C 1 186 ? 32.761 11.549 46.566 1.00 18.98 162 GLY C CA 1
ATOM 5491 C C . GLY C 1 186 ? 31.641 11.344 47.577 1.00 19.17 162 GLY C C 1
ATOM 5492 O O . GLY C 1 186 ? 31.584 10.306 48.259 1.00 18.06 162 GLY C O 1
ATOM 5493 N N . ARG C 1 187 ? 30.729 12.318 47.648 1.00 17.75 163 ARG C N 1
ATOM 5494 C CA . ARG C 1 187 ? 29.634 12.241 48.603 1.00 18.80 163 ARG C CA 1
ATOM 5495 C C . ARG C 1 187 ? 28.701 11.087 48.293 1.00 18.55 163 ARG C C 1
ATOM 5496 O O . ARG C 1 187 ? 28.272 10.379 49.219 1.00 18.35 163 ARG C O 1
ATOM 5504 N N A TRP C 1 188 ? 28.392 10.897 47.005 0.50 18.04 164 TRP C N 1
ATOM 5505 N N B TRP C 1 188 ? 28.379 10.866 47.017 0.50 19.09 164 TRP C N 1
ATOM 5506 C CA A TRP C 1 188 ? 27.533 9.801 46.535 0.50 19.52 164 TRP C CA 1
ATOM 5507 C CA B TRP C 1 188 ? 27.451 9.780 46.713 0.50 21.07 164 TRP C CA 1
ATOM 5508 C C A TRP C 1 188 ? 28.073 8.450 47.007 0.50 18.93 164 TRP C C 1
ATOM 5509 C C B TRP C 1 188 ? 28.066 8.408 47.023 0.50 20.10 164 TRP C C 1
ATOM 5510 O O A TRP C 1 188 ? 27.311 7.553 47.380 0.50 19.55 164 TRP C O 1
ATOM 5511 O O B TRP C 1 188 ? 27.342 7.447 47.298 0.50 20.72 164 TRP C O 1
ATOM 5532 N N . MET C 1 189 ? 29.396 8.333 47.000 1.00 19.91 165 MET C N 1
ATOM 5533 C CA . MET C 1 189 ? 30.102 7.127 47.426 1.00 20.89 165 MET C CA 1
ATOM 5534 C C . MET C 1 189 ? 30.332 7.096 48.941 1.00 18.05 165 MET C C 1
ATOM 5535 O O . MET C 1 189 ? 31.039 6.217 49.452 1.00 16.80 165 MET C O 1
ATOM 5540 N N . ARG C 1 190 ? 29.736 8.066 49.642 1.00 16.28 166 ARG C N 1
ATOM 5541 C CA . ARG C 1 190 ? 29.820 8.210 51.107 1.00 17.24 166 ARG C CA 1
ATOM 5542 C C . ARG C 1 190 ? 31.246 8.378 51.639 1.00 16.70 166 ARG C C 1
ATOM 5543 O O . ARG C 1 190 ? 31.558 7.985 52.763 1.00 17.30 166 ARG C O 1
ATOM 5551 N N . MET C 1 191 ? 32.104 8.981 50.829 1.00 16.08 167 MET C N 1
ATOM 5552 C CA . MET C 1 191 ? 33.425 9.353 51.308 1.00 16.67 167 MET C CA 1
ATOM 5553 C C . MET C 1 191 ? 33.277 10.677 52.052 1.00 18.41 167 MET C C 1
ATOM 5554 O O . MET C 1 191 ? 32.281 11.395 51.871 1.00 19.71 167 MET C O 1
ATOM 5559 N N . PHE C 1 192 ? 34.259 10.996 52.890 1.00 17.79 168 PHE C N 1
ATOM 5560 C CA . PHE C 1 192 ? 34.211 12.262 53.615 1.00 18.92 168 PHE C CA 1
ATOM 5561 C C . PHE C 1 192 ? 35.177 13.224 52.932 1.00 18.57 168 PHE C C 1
ATOM 5562 O O . PHE C 1 192 ? 36.407 13.104 53.081 1.00 19.69 168 PHE C O 1
ATOM 5570 N N . THR C 1 193 ? 34.622 14.158 52.162 1.00 19.59 169 THR C N 1
ATOM 5571 C CA . THR C 1 193 ? 35.444 15.109 51.410 1.00 18.69 169 THR C CA 1
ATOM 5572 C C . THR C 1 193 ? 35.797 16.282 52.317 1.00 19.58 169 THR C C 1
ATOM 5573 O O . THR C 1 193 ? 34.911 16.952 52.836 1.00 20.61 169 THR C O 1
ATOM 5577 N N . ILE C 1 194 ? 37.094 16.523 52.514 1.00 20.11 170 ILE C N 1
ATOM 5578 C CA . ILE C 1 194 ? 37.526 17.609 53.401 1.00 18.90 170 ILE C CA 1
ATOM 5579 C C . ILE C 1 194 ? 37.179 18.943 52.777 1.00 18.86 170 ILE C C 1
ATOM 5580 O O . ILE C 1 194 ? 37.008 19.033 51.559 1.00 17.29 170 ILE C O 1
ATOM 5585 N N . PRO C 1 195 ? 37.006 19.975 53.611 1.00 17.41 171 PRO C N 1
ATOM 5586 C CA . PRO C 1 195 ? 36.631 21.272 53.064 1.00 19.12 171 PRO C CA 1
ATOM 5587 C C . PRO C 1 195 ? 37.684 21.937 52.201 1.00 17.03 171 PRO C C 1
ATOM 5588 O O . PRO C 1 195 ? 37.341 22.474 51.138 1.00 17.62 171 PRO C O 1
ATOM 5592 N N . ASN C 1 196 ? 38.955 21.871 52.600 1.00 17.81 172 ASN C N 1
ATOM 5593 C CA . ASN C 1 196 ? 39.972 22.582 51.823 1.00 19.01 172 ASN C CA 1
ATOM 5594 C C . ASN C 1 196 ? 40.227 21.869 50.489 1.00 18.23 172 ASN C C 1
ATOM 5595 O O . ASN C 1 196 ? 40.141 20.635 50.421 1.00 18.09 172 ASN C O 1
ATOM 5600 N N . GLN C 1 197 ? 40.515 22.643 49.444 1.00 17.08 173 GLN C N 1
ATOM 5601 C CA . GLN C 1 197 ? 40.704 22.096 48.096 1.00 16.68 173 GLN C CA 1
ATOM 5602 C C . GLN C 1 197 ? 41.639 23.000 47.285 1.00 18.07 173 GLN C C 1
ATOM 5603 O O . GLN C 1 197 ? 41.907 24.149 47.668 1.00 17.42 173 GLN C O 1
ATOM 5609 N N . SER C 1 198 ? 42.126 22.472 46.165 1.00 16.77 174 SER C N 1
ATOM 5610 C CA . SER C 1 198 ? 43.048 23.201 45.291 1.00 17.43 174 SER C CA 1
ATOM 5611 C C . SER C 1 198 ? 42.426 23.437 43.919 1.00 17.12 174 SER C C 1
ATOM 5612 O O . SER C 1 198 ? 41.813 22.544 43.340 1.00 19.19 174 SER C O 1
ATOM 5615 N N . SER C 1 199 ? 42.556 24.659 43.414 1.00 18.99 175 SER C N 1
ATOM 5616 C CA . SER C 1 199 ? 42.093 24.973 42.065 1.00 19.04 175 SER C CA 1
ATOM 5617 C C . SER C 1 199 ? 43.132 25.890 41.444 1.00 20.03 175 SER C C 1
ATOM 5618 O O . SER C 1 199 ? 43.199 27.073 41.780 1.00 21.68 175 SER C O 1
ATOM 5621 N N . ILE C 1 200 ? 43.948 25.335 40.554 1.00 19.88 176 ILE C N 1
ATOM 5622 C CA . ILE C 1 200 ? 45.032 26.097 39.935 1.00 21.13 176 ILE C CA 1
ATOM 5623 C C . ILE C 1 200 ? 44.551 26.799 38.658 1.00 21.45 176 ILE C C 1
ATOM 5624 O O . ILE C 1 200 ? 44.131 26.141 37.705 1.00 21.30 176 ILE C O 1
ATOM 5629 N N . ALA C 1 201 ? 44.589 28.131 38.666 1.00 20.93 177 ALA C N 1
ATOM 5630 C CA . ALA C 1 201 ? 44.223 28.930 37.491 1.00 22.23 177 ALA C CA 1
ATOM 5631 C C . ALA C 1 201 ? 45.414 29.013 36.550 1.00 21.78 177 ALA C C 1
ATOM 5632 O O . ALA C 1 201 ? 46.561 29.020 37.005 1.00 21.15 177 ALA C O 1
ATOM 5634 N N . LYS C 1 202 ? 45.142 29.075 35.243 1.00 22.19 178 LYS C N 1
ATOM 5635 C CA . LYS C 1 202 ? 46.195 29.154 34.221 1.00 22.16 178 LYS C CA 1
ATOM 5636 C C . LYS C 1 202 ? 47.366 28.267 34.626 1.00 21.17 178 LYS C C 1
ATOM 5637 O O . LYS C 1 202 ? 48.504 28.732 34.706 1.00 19.50 178 LYS C O 1
ATOM 5643 N N . ALA C 1 203 ? 47.067 26.992 34.894 1.00 21.21 179 ALA C N 1
ATOM 5644 C CA . ALA C 1 203 ? 48.051 26.025 35.408 1.00 21.47 179 ALA C CA 1
ATOM 5645 C C . ALA C 1 203 ? 49.366 25.957 34.646 1.00 21.54 179 ALA C C 1
ATOM 5646 O O . ALA C 1 203 ? 50.411 25.756 35.250 1.00 21.65 179 ALA C O 1
ATOM 5648 N N . PHE C 1 204 ? 49.310 26.130 33.328 1.00 21.41 180 PHE C N 1
ATOM 5649 C CA . PHE C 1 204 ? 50.511 26.124 32.500 1.00 23.41 180 PHE C CA 1
ATOM 5650 C C . PHE C 1 204 ? 51.573 27.123 32.982 1.00 23.53 180 PHE C C 1
ATOM 5651 O O . PHE C 1 204 ? 52.762 26.913 32.755 1.00 25.47 180 PHE C O 1
ATOM 5659 N N . GLN C 1 205 ? 51.138 28.199 33.644 1.00 24.00 181 GLN C N 1
ATOM 5660 C CA . GLN C 1 205 ? 52.050 29.242 34.156 1.00 25.33 181 GLN C CA 1
ATOM 5661 C C . GLN C 1 205 ? 52.700 28.894 35.495 1.00 24.24 181 GLN C C 1
ATOM 5662 O O . GLN C 1 205 ? 53.674 29.537 35.901 1.00 24.90 181 GLN C O 1
ATOM 5668 N N . GLU C 1 206 ? 52.173 27.877 36.170 1.00 23.67 182 GLU C N 1
ATOM 5669 C CA . GLU C 1 206 ? 52.624 27.551 37.528 1.00 23.32 182 GLU C CA 1
ATOM 5670 C C . GLU C 1 206 ? 53.675 26.456 37.660 1.00 22.77 182 GLU C C 1
ATOM 5671 O O . GLU C 1 206 ? 54.122 26.146 38.770 1.00 23.34 182 GLU C O 1
ATOM 5677 N N . PHE C 1 207 ? 54.074 25.879 36.535 1.00 22.35 183 PHE C N 1
ATOM 5678 C CA . PHE C 1 207 ? 55.043 24.795 36.537 1.00 22.34 183 PHE C CA 1
ATOM 5679 C C . PHE C 1 207 ? 56.246 25.143 35.672 1.00 22.34 183 PHE C C 1
ATOM 5680 O O . PHE C 1 207 ? 56.100 25.690 34.572 1.00 22.33 183 PHE C O 1
ATOM 5688 N N . ASP C 1 208 ? 57.435 24.825 36.175 1.00 22.13 184 ASP C N 1
ATOM 5689 C CA . ASP C 1 208 ? 58.658 25.075 35.432 1.00 22.03 184 ASP C CA 1
ATOM 5690 C C . ASP C 1 208 ? 58.836 23.984 34.376 1.00 21.80 184 ASP C C 1
ATOM 5691 O O . ASP C 1 208 ? 58.036 23.043 34.306 1.00 20.39 184 ASP C O 1
ATOM 5696 N N . ALA C 1 209 ? 59.875 24.115 33.561 1.00 20.47 185 ALA C N 1
ATOM 5697 C CA . ALA C 1 209 ? 60.134 23.168 32.472 1.00 20.72 185 ALA C CA 1
ATOM 5698 C C . ALA C 1 209 ? 60.256 21.715 32.927 1.00 20.08 185 ALA C C 1
ATOM 5699 O O . ALA C 1 209 ? 59.904 20.806 32.181 1.00 21.18 185 ALA C O 1
ATOM 5701 N N . ALA C 1 210 ? 60.745 21.504 34.146 1.00 19.19 186 ALA C N 1
ATOM 5702 C CA . ALA C 1 210 ? 60.936 20.154 34.674 1.00 18.79 186 ALA C CA 1
ATOM 5703 C C . ALA C 1 210 ? 59.656 19.588 35.273 1.00 19.26 186 ALA C C 1
ATOM 5704 O O . ALA C 1 210 ? 59.628 18.437 35.714 1.00 19.25 186 ALA C O 1
ATOM 5706 N N . GLY C 1 211 ? 58.602 20.401 35.291 1.00 18.30 187 GLY C N 1
ATOM 5707 C CA . GLY C 1 211 ? 57.313 19.974 35.831 1.00 18.43 187 GLY C CA 1
ATOM 5708 C C . GLY C 1 211 ? 57.164 20.182 37.325 1.00 18.46 187 GLY C C 1
ATOM 5709 O O . GLY C 1 211 ? 56.248 19.632 37.942 1.00 20.19 187 GLY C O 1
ATOM 5710 N N . ARG C 1 212 ? 58.062 20.969 37.913 1.00 17.95 188 ARG C N 1
ATOM 5711 C CA . ARG C 1 212 ? 57.973 21.288 39.337 1.00 17.82 188 ARG C CA 1
ATOM 5712 C C . ARG C 1 212 ? 57.235 22.604 39.500 1.00 19.14 188 ARG C C 1
ATOM 5713 O O . ARG C 1 212 ? 57.466 23.553 38.741 1.00 19.76 188 ARG C O 1
ATOM 5721 N N . MET C 1 213 ? 56.355 22.650 40.501 1.00 19.89 189 MET C N 1
ATOM 5722 C CA . MET C 1 213 ? 55.517 23.808 40.761 1.00 20.83 189 MET C CA 1
ATOM 5723 C C . MET C 1 213 ? 56.313 24.979 41.344 1.00 21.35 189 MET C C 1
ATOM 5724 O O . MET C 1 213 ? 57.147 24.802 42.235 1.00 21.64 189 MET C O 1
ATOM 5729 N N . LYS C 1 214 ? 56.066 26.168 40.803 1.00 21.48 190 LYS C N 1
ATOM 5730 C CA . LYS C 1 214 ? 56.719 27.391 41.254 1.00 21.56 190 LYS C CA 1
ATOM 5731 C C . LYS C 1 214 ? 56.114 27.815 42.590 1.00 21.28 190 LYS C C 1
ATOM 5732 O O . LYS C 1 214 ? 54.928 27.589 42.820 1.00 20.32 190 LYS C O 1
ATOM 5738 N N . PRO C 1 215 ? 56.926 28.427 43.475 1.00 20.77 191 PRO C N 1
ATOM 5739 C CA . PRO C 1 215 ? 56.373 28.908 44.733 1.00 20.44 191 PRO C CA 1
ATOM 5740 C C . PRO C 1 215 ? 55.310 29.970 44.465 1.00 20.40 191 PRO C C 1
ATOM 5741 O O . PRO C 1 215 ? 55.545 30.921 43.703 1.00 19.42 191 PRO C O 1
ATOM 5745 N N . SER C 1 216 ? 54.140 29.766 45.069 1.00 19.64 192 SER C N 1
ATOM 5746 C CA . SER C 1 216 ? 52.971 30.620 44.891 1.00 19.73 192 SER C CA 1
ATOM 5747 C C . SER C 1 216 ? 51.943 30.288 45.965 1.00 18.76 192 SER C C 1
ATOM 5748 O O . SER C 1 216 ? 52.090 29.282 46.671 1.00 16.99 192 SER C O 1
ATOM 5751 N N . PRO C 1 217 ? 50.901 31.134 46.111 1.00 19.57 193 PRO C N 1
ATOM 5752 C CA . PRO C 1 217 ? 49.794 30.778 47.002 1.00 19.96 193 PRO C CA 1
ATOM 5753 C C . PRO C 1 217 ? 49.095 29.478 46.565 1.00 20.36 193 PRO C C 1
ATOM 5754 O O . PRO C 1 217 ? 48.425 28.834 47.384 1.00 19.69 193 PRO C O 1
ATOM 5758 N N . TYR C 1 218 ? 49.254 29.089 45.297 1.00 19.82 194 TYR C N 1
ATOM 5759 C CA . TYR C 1 218 ? 48.673 27.833 44.814 1.00 19.87 194 TYR C CA 1
ATOM 5760 C C . TYR C 1 218 ? 49.401 26.633 45.422 1.00 19.22 194 TYR C C 1
ATOM 5761 O O . TYR C 1 218 ? 48.770 25.640 45.770 1.00 18.65 194 TYR C O 1
ATOM 5770 N N . TYR C 1 219 ? 50.736 26.712 45.511 1.00 19.87 195 TYR C N 1
ATOM 5771 C CA . TYR C 1 219 ? 51.514 25.635 46.123 1.00 18.49 195 TYR C CA 1
ATOM 5772 C C . TYR C 1 219 ? 51.222 25.555 47.618 1.00 18.44 195 TYR C C 1
ATOM 5773 O O . TYR C 1 219 ? 51.068 24.465 48.168 1.00 16.41 195 TYR C O 1
ATOM 5782 N N . ASP C 1 220 ? 51.176 26.716 48.262 1.00 17.61 196 ASP C N 1
ATOM 5783 C CA . ASP C 1 220 ? 50.869 26.804 49.689 1.00 17.81 196 ASP C CA 1
ATOM 5784 C C . ASP C 1 220 ? 49.511 26.183 49.993 1.00 18.28 196 ASP C C 1
ATOM 5785 O O . ASP C 1 220 ? 49.327 25.547 51.034 1.00 18.41 196 ASP C O 1
ATOM 5790 N N . ARG C 1 221 ? 48.568 26.367 49.067 1.00 18.43 197 ARG C N 1
ATOM 5791 C CA . ARG C 1 221 ? 47.243 25.778 49.211 1.00 17.91 197 ARG C CA 1
ATOM 5792 C C . ARG C 1 221 ? 47.333 24.266 49.182 1.00 16.73 197 ARG C C 1
ATOM 5793 O O . ARG C 1 221 ? 46.753 23.616 50.040 1.00 19.09 197 ARG C O 1
ATOM 5801 N N . ILE C 1 222 ? 48.039 23.698 48.203 1.00 16.48 198 ILE C N 1
ATOM 5802 C CA . ILE C 1 222 ? 48.207 22.240 48.160 1.00 17.23 198 ILE C CA 1
ATOM 5803 C C . ILE C 1 222 ? 48.785 21.739 49.494 1.00 17.62 198 ILE C C 1
ATOM 5804 O O . ILE C 1 222 ? 48.335 20.720 50.007 1.00 18.56 198 ILE C O 1
ATOM 5809 N N . ALA C 1 223 ? 49.771 22.457 50.050 1.00 16.48 199 ALA C N 1
ATOM 5810 C CA . ALA C 1 223 ? 50.332 22.090 51.357 1.00 16.30 199 ALA C CA 1
ATOM 5811 C C . ALA C 1 223 ? 49.221 22.059 52.422 1.00 17.20 199 ALA C C 1
ATOM 5812 O O . ALA C 1 223 ? 49.110 21.096 53.177 1.00 17.11 199 ALA C O 1
ATOM 5814 N N . ASP C 1 224 ? 48.380 23.090 52.456 1.00 17.77 200 ASP C N 1
ATOM 5815 C CA . ASP C 1 224 ? 47.257 23.135 53.409 1.00 17.39 200 ASP C CA 1
ATOM 5816 C C . ASP C 1 224 ? 46.321 21.932 53.248 1.00 17.13 200 ASP C C 1
ATOM 5817 O O . ASP C 1 224 ? 45.890 21.301 54.233 1.00 17.99 200 ASP C O 1
ATOM 5822 N N . VAL C 1 225 ? 46.012 21.617 51.998 1.00 17.50 201 VAL C N 1
ATOM 5823 C CA . VAL C 1 225 ? 45.077 20.541 51.691 1.00 17.75 201 VAL C CA 1
ATOM 5824 C C . VAL C 1 225 ? 45.590 19.182 52.178 1.00 19.71 201 VAL C C 1
ATOM 5825 O O . VAL C 1 225 ? 44.854 18.451 52.841 1.00 18.61 201 VAL C O 1
ATOM 5829 N N . MET C 1 226 ? 46.844 18.873 51.866 1.00 17.22 202 MET C N 1
ATOM 5830 C CA . MET C 1 226 ? 47.465 17.604 52.261 1.00 17.78 202 MET C CA 1
ATOM 5831 C C . MET C 1 226 ? 47.626 17.547 53.779 1.00 18.68 202 MET C C 1
ATOM 5832 O O . MET C 1 226 ? 47.450 16.484 54.384 1.00 19.17 202 MET C O 1
ATOM 5837 N N . GLU C 1 227 ? 47.945 18.692 54.384 1.00 16.60 203 GLU C N 1
ATOM 5838 C CA . GLU C 1 227 ? 48.056 18.798 55.854 1.00 19.05 203 GLU C CA 1
ATOM 5839 C C . GLU C 1 227 ? 46.708 18.431 56.492 1.00 19.04 203 GLU C C 1
ATOM 5840 O O . GLU C 1 227 ? 46.644 17.629 57.429 1.00 19.49 203 GLU C O 1
ATOM 5846 N N . GLU C 1 228 ? 45.643 19.048 55.986 1.00 19.05 204 GLU C N 1
ATOM 5847 C CA . GLU C 1 228 ? 44.287 18.807 56.454 1.00 19.13 204 GLU C CA 1
ATOM 5848 C C . GLU C 1 228 ? 43.886 17.351 56.192 1.00 18.51 204 GLU C C 1
ATOM 5849 O O . GLU C 1 228 ? 43.298 16.718 57.058 1.00 18.14 204 GLU C O 1
ATOM 5855 N N . LEU C 1 229 ? 44.228 16.814 55.016 1.00 20.01 205 LEU C N 1
ATOM 5856 C CA . LEU C 1 229 ? 43.885 15.417 54.693 1.00 16.49 205 LEU C CA 1
ATOM 5857 C C . LEU C 1 229 ? 44.587 14.423 55.629 1.00 17.64 205 LEU C C 1
ATOM 5858 O O . LEU C 1 229 ? 43.978 13.454 56.076 1.00 17.64 205 LEU C O 1
ATOM 5863 N N . VAL C 1 230 ? 45.861 14.654 55.925 1.00 15.45 206 VAL C N 1
ATOM 5864 C CA . VAL C 1 230 ? 46.585 13.748 56.833 1.00 16.09 206 VAL C CA 1
ATOM 5865 C C . VAL C 1 230 ? 45.920 13.798 58.204 1.00 16.28 206 VAL C C 1
ATOM 5866 O O . VAL C 1 230 ? 45.618 12.761 58.809 1.00 17.11 206 VAL C O 1
ATOM 5870 N N . ARG C 1 231 ? 45.655 15.009 58.684 1.00 17.38 207 ARG C N 1
ATOM 5871 C CA . ARG C 1 231 ? 45.045 15.153 59.999 1.00 16.70 207 ARG C CA 1
ATOM 5872 C C . ARG C 1 231 ? 43.670 14.488 60.072 1.00 17.97 207 ARG C C 1
ATOM 5873 O O . ARG C 1 231 ? 43.381 13.736 61.001 1.00 18.06 207 ARG C O 1
ATOM 5881 N N . PHE C 1 232 ? 42.829 14.764 59.081 1.00 18.15 208 PHE C N 1
ATOM 5882 C CA . PHE C 1 232 ? 41.452 14.295 59.159 1.00 17.87 208 PHE C CA 1
ATOM 5883 C C . PHE C 1 232 ? 41.374 12.803 58.931 1.00 17.76 208 PHE C C 1
ATOM 5884 O O . PHE C 1 232 ? 40.575 12.124 59.558 1.00 17.40 208 PHE C O 1
ATOM 5892 N N . THR C 1 233 ? 42.216 12.292 58.037 1.00 18.34 209 THR C N 1
ATOM 5893 C CA . THR C 1 233 ? 42.273 10.855 57.785 1.00 16.83 209 THR C CA 1
ATOM 5894 C C . THR C 1 233 ? 42.725 10.136 59.054 1.00 17.65 209 THR C C 1
ATOM 5895 O O . THR C 1 233 ? 42.117 9.147 59.438 1.00 17.95 209 THR C O 1
ATOM 5899 N N . ALA C 1 234 ? 43.790 10.619 59.708 1.00 16.88 210 ALA C N 1
ATOM 5900 C CA . ALA C 1 234 ? 44.252 9.975 60.943 1.00 17.21 210 ALA C CA 1
ATOM 5901 C C . ALA C 1 234 ? 43.125 9.973 61.979 1.00 16.94 210 ALA C C 1
ATOM 5902 O O . ALA C 1 234 ? 42.939 9.000 62.700 1.00 15.75 210 ALA C O 1
ATOM 5904 N N . LEU C 1 235 ? 42.362 11.057 62.014 1.00 15.67 211 LEU C N 1
ATOM 5905 C CA . LEU C 1 235 ? 41.263 11.199 62.971 1.00 17.43 211 LEU C CA 1
ATOM 5906 C C . LEU C 1 235 ? 40.155 10.165 62.796 1.00 17.69 211 LEU C C 1
ATOM 5907 O O . LEU C 1 235 ? 39.727 9.538 63.769 1.00 15.31 211 LEU C O 1
ATOM 5912 N N . VAL C 1 236 ? 39.700 9.991 61.552 1.00 17.53 212 VAL C N 1
ATOM 5913 C CA . VAL C 1 236 ? 38.534 9.150 61.273 1.00 17.36 212 VAL C CA 1
ATOM 5914 C C . VAL C 1 236 ? 38.822 7.667 60.986 1.00 18.03 212 VAL C C 1
ATOM 5915 O O . VAL C 1 236 ? 37.964 6.807 61.216 1.00 17.00 212 VAL C O 1
ATOM 5919 N N . ARG C 1 237 ? 40.023 7.364 60.489 1.00 18.97 213 ARG C N 1
ATOM 5920 C CA . ARG C 1 237 ? 40.359 5.981 60.111 1.00 17.55 213 ARG C CA 1
ATOM 5921 C C . ARG C 1 237 ? 40.175 4.880 61.187 1.00 16.95 213 ARG C C 1
ATOM 5922 O O . ARG C 1 237 ? 39.765 3.781 60.844 1.00 17.66 213 ARG C O 1
ATOM 5930 N N . PRO C 1 238 ? 40.454 5.168 62.482 1.00 17.65 214 PRO C N 1
ATOM 5931 C CA . PRO C 1 238 ? 40.268 4.099 63.485 1.00 18.54 214 PRO C CA 1
ATOM 5932 C C . PRO C 1 238 ? 38.798 3.820 63.793 1.00 18.06 214 PRO C C 1
ATOM 5933 O O . PRO C 1 238 ? 38.490 2.877 64.518 1.00 18.16 214 PRO C O 1
ATOM 5937 N N . HIS C 1 239 ? 37.904 4.645 63.252 1.00 19.10 215 HIS C N 1
ATOM 5938 C CA . HIS C 1 239 ? 36.491 4.555 63.607 1.00 19.19 215 HIS C CA 1
ATOM 5939 C C . HIS C 1 239 ? 35.567 4.236 62.439 1.00 19.44 215 HIS C C 1
ATOM 5940 O O . HIS C 1 239 ? 34.359 4.466 62.532 1.00 18.77 215 HIS C O 1
ATOM 5947 N N . ARG C 1 240 ? 36.112 3.688 61.352 1.00 20.76 216 ARG C N 1
ATOM 5948 C CA . ARG C 1 240 ? 35.299 3.454 60.143 1.00 23.00 216 ARG C CA 1
ATOM 5949 C C . ARG C 1 240 ? 34.077 2.585 60.419 1.00 22.97 216 ARG C C 1
ATOM 5950 O O . ARG C 1 240 ? 32.981 2.885 59.936 1.00 24.27 216 ARG C O 1
ATOM 5958 N N . GLU C 1 241 ? 34.270 1.527 61.201 1.00 22.18 217 GLU C N 1
ATOM 5959 C CA . GLU C 1 241 ? 33.184 0.630 61.611 1.00 23.20 217 GLU C CA 1
ATOM 5960 C C . GLU C 1 241 ? 32.032 1.317 62.355 1.00 22.30 217 GLU C C 1
ATOM 5961 O O . GLU C 1 241 ? 30.870 1.248 61.930 1.00 21.39 217 GLU C O 1
ATOM 5967 N N . ALA C 1 242 ? 32.362 1.953 63.471 1.00 20.54 218 ALA C N 1
ATOM 5968 C CA . ALA C 1 242 ? 31.376 2.642 64.288 1.00 18.88 218 ALA C CA 1
ATOM 5969 C C . ALA C 1 242 ? 30.692 3.771 63.510 1.00 18.94 218 ALA C C 1
ATOM 5970 O O . ALA C 1 242 ? 29.483 3.969 63.639 1.00 20.08 218 ALA C O 1
ATOM 5972 N N . LEU C 1 243 ? 31.454 4.491 62.689 1.00 17.22 219 LEU C N 1
ATOM 5973 C CA . LEU C 1 243 ? 30.879 5.594 61.929 1.00 18.34 219 LEU C CA 1
ATOM 5974 C C . LEU C 1 243 ? 29.876 5.100 60.892 1.00 19.25 219 LEU C C 1
ATOM 5975 O O . LEU C 1 243 ? 28.967 5.833 60.518 1.00 20.58 219 LEU C O 1
ATOM 5980 N N . THR C 1 244 ? 30.048 3.858 60.444 1.00 19.07 220 THR C N 1
ATOM 5981 C CA . THR C 1 244 ? 29.147 3.277 59.455 1.00 18.63 220 THR C CA 1
ATOM 5982 C C . THR C 1 244 ? 28.131 2.301 60.059 1.00 17.18 220 THR C C 1
ATOM 5983 O O . THR C 1 244 ? 27.452 1.569 59.331 1.00 18.72 220 THR C O 1
ATOM 5987 N N . ASP C 1 245 ? 28.029 2.280 61.390 1.00 16.11 221 ASP C N 1
ATOM 5988 C CA . ASP C 1 245 ? 27.054 1.424 62.075 1.00 16.51 221 ASP C CA 1
ATOM 5989 C C . ASP C 1 245 ? 25.793 2.266 62.222 1.00 17.39 221 ASP C C 1
ATOM 5990 O O . ASP C 1 245 ? 25.652 3.025 63.192 1.00 15.40 221 ASP C O 1
ATOM 5995 N N . ARG C 1 246 ? 24.867 2.095 61.278 1.00 15.67 222 ARG C N 1
ATOM 5996 C CA . ARG C 1 246 ? 23.707 2.999 61.159 1.00 14.07 222 ARG C CA 1
ATOM 5997 C C . ARG C 1 246 ? 22.396 2.484 61.703 1.00 12.80 222 ARG C C 1
ATOM 5998 O O . ARG C 1 246 ? 22.051 1.321 61.523 1.00 13.24 222 ARG C O 1
ATOM 6006 N N . TYR C 1 247 ? 21.658 3.384 62.355 1.00 11.26 223 TYR C N 1
ATOM 6007 C CA . TYR C 1 247 ? 20.358 3.087 62.885 1.00 11.35 223 TYR C CA 1
ATOM 6008 C C . TYR C 1 247 ? 19.462 2.382 61.862 1.00 11.05 223 TYR C C 1
ATOM 6009 O O . TYR C 1 247 ? 18.898 1.339 62.165 1.00 11.29 223 TYR C O 1
ATOM 6018 N N . SER C 1 248 ? 19.350 2.930 60.651 1.00 10.99 224 SER C N 1
ATOM 6019 C CA . SER C 1 248 ? 18.423 2.327 59.666 1.00 13.54 224 SER C CA 1
ATOM 6020 C C . SER C 1 248 ? 18.824 0.920 59.239 1.00 11.70 224 SER C C 1
ATOM 6021 O O . SER C 1 248 ? 17.970 0.117 58.883 1.00 14.73 224 SER C O 1
ATOM 6024 N N . GLU C 1 249 ? 20.128 0.651 59.267 1.00 12.94 225 GLU C N 1
ATOM 6025 C CA . GLU C 1 249 ? 20.668 -0.634 58.845 1.00 14.35 225 GLU C CA 1
ATOM 6026 C C . GLU C 1 249 ? 20.439 -1.674 59.933 1.00 12.95 225 GLU C C 1
ATOM 6027 O O . GLU C 1 249 ? 20.082 -2.813 59.643 1.00 14.13 225 GLU C O 1
ATOM 6033 N N . ARG C 1 250 ? 20.622 -1.260 61.185 1.00 14.60 226 ARG C N 1
ATOM 6034 C CA . ARG C 1 250 ? 20.319 -2.119 62.321 1.00 14.14 226 ARG C CA 1
ATOM 6035 C C . ARG C 1 250 ? 18.828 -2.445 62.346 1.00 14.89 226 ARG C C 1
ATOM 6036 O O . ARG C 1 250 ? 18.445 -3.571 62.642 1.00 15.68 226 ARG C O 1
ATOM 6044 N N . LYS C 1 251 ? 17.993 -1.451 62.042 1.00 15.80 227 LYS C N 1
ATOM 6045 C CA . LYS C 1 251 ? 16.542 -1.657 62.018 1.00 17.65 227 LYS C CA 1
ATOM 6046 C C . LYS C 1 251 ? 16.169 -2.675 60.939 1.00 16.33 227 LYS C C 1
ATOM 6047 O O . LYS C 1 251 ? 15.441 -3.638 61.206 1.00 17.61 227 LYS C O 1
ATOM 6053 N N . ALA C 1 252 ? 16.694 -2.461 59.733 1.00 17.79 228 ALA C N 1
ATOM 6054 C CA . ALA C 1 252 ? 16.430 -3.330 58.584 1.00 19.16 228 ALA C CA 1
ATOM 6055 C C . ALA C 1 252 ? 16.887 -4.767 58.823 1.00 20.46 228 ALA C C 1
ATOM 6056 O O . ALA C 1 252 ? 16.257 -5.706 58.337 1.00 19.70 228 ALA C O 1
ATOM 6058 N N . ALA C 1 253 ? 17.983 -4.923 59.569 1.00 21.73 229 ALA C N 1
ATOM 6059 C CA . ALA C 1 253 ? 18.515 -6.236 59.926 1.00 22.85 229 ALA C CA 1
ATOM 6060 C C . ALA C 1 253 ? 17.530 -7.009 60.798 1.00 22.92 229 ALA C C 1
ATOM 6061 O O . ALA C 1 253 ? 17.447 -8.235 60.706 1.00 23.26 229 ALA C O 1
ATOM 6063 N N . GLY C 1 254 ? 16.795 -6.289 61.645 1.00 23.81 230 GLY C N 1
ATOM 6064 C CA . GLY C 1 254 ? 15.785 -6.896 62.509 1.00 25.34 230 GLY C CA 1
ATOM 6065 C C . GLY C 1 254 ? 16.297 -7.310 63.875 1.00 26.93 230 GLY C C 1
ATOM 6066 O O . GLY C 1 254 ? 17.502 -7.470 64.066 1.00 26.79 230 GLY C O 1
ATOM 6067 N N . HIS C 1 255 ? 15.360 -7.488 64.811 1.00 29.23 231 HIS C N 1
ATOM 6068 C CA . HIS C 1 255 ? 15.612 -7.876 66.216 1.00 31.41 231 HIS C CA 1
ATOM 6069 C C . HIS C 1 255 ? 15.814 -6.692 67.165 1.00 32.32 231 HIS C C 1
ATOM 6070 O O . HIS C 1 255 ? 14.874 -6.239 67.826 1.00 32.89 231 HIS C O 1
ATOM 6077 N N . MET D 1 25 ? 22.803 9.438 3.584 1.00 39.96 1 MET D N 1
ATOM 6078 C CA . MET D 1 25 ? 23.083 10.669 4.380 1.00 40.40 1 MET D CA 1
ATOM 6079 C C . MET D 1 25 ? 22.639 10.471 5.834 1.00 39.10 1 MET D C 1
ATOM 6080 O O . MET D 1 25 ? 21.692 9.730 6.105 1.00 39.02 1 MET D O 1
ATOM 6085 N N . ARG D 1 26 ? 23.326 11.141 6.757 1.00 38.49 2 ARG D N 1
ATOM 6086 C CA . ARG D 1 26 ? 23.082 10.978 8.199 1.00 37.14 2 ARG D CA 1
ATOM 6087 C C . ARG D 1 26 ? 21.902 11.785 8.750 1.00 36.19 2 ARG D C 1
ATOM 6088 O O . ARG D 1 26 ? 22.056 12.621 9.646 1.00 35.36 2 ARG D O 1
ATOM 6096 N N . LEU D 1 27 ? 20.722 11.513 8.202 1.00 35.31 3 LEU D N 1
ATOM 6097 C CA . LEU D 1 27 ? 19.488 12.161 8.625 1.00 34.46 3 LEU D CA 1
ATOM 6098 C C . LEU D 1 27 ? 18.465 11.104 9.012 1.00 33.98 3 LEU D C 1
ATOM 6099 O O . LEU D 1 27 ? 18.314 10.093 8.324 1.00 33.69 3 LEU D O 1
ATOM 6104 N N . ARG D 1 28 ? 17.765 11.344 10.115 1.00 33.51 4 ARG D N 1
ATOM 6105 C CA . ARG D 1 28 ? 16.738 10.422 10.589 1.00 32.81 4 ARG D CA 1
ATOM 6106 C C . ARG D 1 28 ? 15.423 10.632 9.844 1.00 32.39 4 ARG D C 1
ATOM 6107 O O . ARG D 1 28 ? 14.993 11.770 9.633 1.00 32.10 4 ARG D O 1
ATOM 6115 N N . HIS D 1 29 ? 14.797 9.530 9.442 1.00 31.40 5 HIS D N 1
ATOM 6116 C CA . HIS D 1 29 ? 13.522 9.576 8.737 1.00 31.37 5 HIS D CA 1
ATOM 6117 C C . HIS D 1 29 ? 12.372 9.699 9.732 1.00 30.91 5 HIS D C 1
ATOM 6118 O O . HIS D 1 29 ? 12.228 8.879 10.643 1.00 30.64 5 HIS D O 1
ATOM 6125 N N . LEU D 1 30 ? 11.560 10.736 9.548 1.00 30.42 6 LEU D N 1
ATOM 6126 C CA . LEU D 1 30 ? 10.426 11.003 10.426 1.00 29.83 6 LEU D CA 1
ATOM 6127 C C . LEU D 1 30 ? 9.161 10.311 9.911 1.00 29.46 6 LEU D C 1
ATOM 6128 O O . LEU D 1 30 ? 8.505 10.800 8.985 1.00 29.40 6 LEU D O 1
ATOM 6133 N N . SER D 1 31 ? 8.839 9.163 10.507 1.00 28.90 7 SER D N 1
ATOM 6134 C CA . SER D 1 31 ? 7.650 8.392 10.131 1.00 29.07 7 SER D CA 1
ATOM 6135 C C . SER D 1 31 ? 6.396 9.112 10.607 1.00 29.08 7 SER D C 1
ATOM 6136 O O . SER D 1 31 ? 6.430 9.817 11.622 1.00 28.48 7 SER D O 1
ATOM 6139 N N . ASP D 1 32 ? 5.299 8.929 9.869 1.00 28.75 8 ASP D N 1
ATOM 6140 C CA . ASP D 1 32 ? 4.020 9.591 10.157 1.00 28.94 8 ASP D CA 1
ATOM 6141 C C . ASP D 1 32 ? 4.228 11.024 10.667 1.00 28.41 8 ASP D C 1
ATOM 6142 O O . ASP D 1 32 ? 3.858 11.335 11.802 1.00 28.15 8 ASP D O 1
ATOM 6147 N N . PRO D 1 33 ? 4.809 11.900 9.822 1.00 28.70 9 PRO D N 1
ATOM 6148 C CA . PRO D 1 33 ? 5.128 13.264 10.256 1.00 28.84 9 PRO D CA 1
ATOM 6149 C C . PRO D 1 33 ? 3.898 14.125 10.547 1.00 29.14 9 PRO D C 1
ATOM 6150 O O . PRO D 1 33 ? 3.973 15.049 11.362 1.00 29.16 9 PRO D O 1
ATOM 6154 N N . ASP D 1 34 ? 2.782 13.809 9.892 1.00 29.46 10 ASP D N 1
ATOM 6155 C CA . ASP D 1 34 ? 1.541 14.563 10.046 1.00 29.66 10 ASP D CA 1
ATOM 6156 C C . ASP D 1 34 ? 0.607 13.978 11.109 1.00 29.72 10 ASP D C 1
ATOM 6157 O O . ASP D 1 34 ? -0.430 14.569 11.427 1.00 30.05 10 ASP D O 1
ATOM 6162 N N . SER D 1 35 ? 0.980 12.825 11.662 1.00 29.43 11 SER D N 1
ATOM 6163 C CA . SER D 1 35 ? 0.183 12.174 12.697 1.00 29.03 11 SER D CA 1
ATOM 6164 C C . SER D 1 35 ? 0.538 12.733 14.071 1.00 29.00 11 SER D C 1
ATOM 6165 O O . SER D 1 35 ? 1.597 12.428 14.624 1.00 28.55 11 SER D O 1
ATOM 6168 N N . LEU D 1 36 ? -0.365 13.552 14.606 1.00 29.22 12 LEU D N 1
ATOM 6169 C CA . LEU D 1 36 ? -0.191 14.213 15.901 1.00 28.78 12 LEU D CA 1
ATOM 6170 C C . LEU D 1 36 ? -1.384 13.923 16.827 1.00 28.75 12 LEU D C 1
ATOM 6171 O O . LEU D 1 36 ? -2.158 14.837 17.138 1.00 28.59 12 LEU D O 1
ATOM 6176 N N . PRO D 1 37 ? -1.529 12.658 17.284 1.00 27.96 13 PRO D N 1
ATOM 6177 C CA . PRO D 1 37 ? -2.688 12.285 18.107 1.00 27.46 13 PRO D CA 1
ATOM 6178 C C . PRO D 1 37 ? -2.689 12.857 19.529 1.00 27.02 13 PRO D C 1
ATOM 6179 O O . PRO D 1 37 ? -3.755 12.974 20.134 1.00 27.30 13 PRO D O 1
ATOM 6183 N N . ALA D 1 38 ? -1.515 13.211 20.049 1.00 25.99 14 ALA D N 1
ATOM 6184 C CA . ALA D 1 38 ? -1.402 13.753 21.404 1.00 25.51 14 ALA D CA 1
ATOM 6185 C C . ALA D 1 38 ? -1.565 15.276 21.442 1.00 25.22 14 ALA D C 1
ATOM 6186 O O . ALA D 1 38 ? -1.500 15.892 22.509 1.00 25.34 14 ALA D O 1
ATOM 6188 N N . LEU D 1 39 ? -1.782 15.875 20.274 1.00 24.92 15 LEU D N 1
ATOM 6189 C CA . LEU D 1 39 ? -1.967 17.316 20.163 1.00 24.92 15 LEU D CA 1
ATOM 6190 C C . LEU D 1 39 ? -3.443 17.656 19.972 1.00 24.99 15 LEU D C 1
ATOM 6191 O O . LEU D 1 39 ? -4.128 17.049 19.145 1.00 25.58 15 LEU D O 1
ATOM 6196 N N . ASP D 1 40 ? -3.927 18.620 20.749 1.00 25.13 16 ASP D N 1
ATOM 6197 C CA . ASP D 1 40 ? -5.306 19.078 20.638 1.00 25.37 16 ASP D CA 1
ATOM 6198 C C . ASP D 1 40 ? -5.321 20.287 19.708 1.00 25.73 16 ASP D C 1
ATOM 6199 O O . ASP D 1 40 ? -5.039 21.416 20.125 1.00 25.55 16 ASP D O 1
ATOM 6204 N N . LYS D 1 41 ? -5.661 20.040 18.445 1.00 25.90 17 LYS D N 1
ATOM 6205 C CA . LYS D 1 41 ? -5.622 21.087 17.419 1.00 26.35 17 LYS D CA 1
ATOM 6206 C C . LYS D 1 41 ? -6.646 22.219 17.577 1.00 25.88 17 LYS D C 1
ATOM 6207 O O . LYS D 1 41 ? -6.548 23.244 16.896 1.00 26.10 17 LYS D O 1
ATOM 6213 N N . SER D 1 42 ? -7.605 22.042 18.486 1.00 24.47 18 SER D N 1
ATOM 6214 C CA . SER D 1 42 ? -8.561 23.102 18.800 1.00 23.67 18 SER D CA 1
ATOM 6215 C C . SER D 1 42 ? -7.881 24.218 19.613 1.00 22.64 18 SER D C 1
ATOM 6216 O O . SER D 1 42 ? -8.421 25.318 19.737 1.00 22.34 18 SER D O 1
ATOM 6219 N N . PHE D 1 43 ? -6.702 23.919 20.161 1.00 21.33 19 PHE D N 1
ATOM 6220 C CA . PHE D 1 43 ? -5.933 24.878 20.962 1.00 20.60 19 PHE D CA 1
ATOM 6221 C C . PHE D 1 43 ? -4.587 25.231 20.330 1.00 20.88 19 PHE D C 1
ATOM 6222 O O . PHE D 1 43 ? -3.975 26.253 20.671 1.00 20.28 19 PHE D O 1
ATOM 6230 N N . ALA D 1 44 ? -4.127 24.380 19.417 1.00 21.33 20 ALA D N 1
ATOM 6231 C CA . ALA D 1 44 ? -2.839 24.582 18.761 1.00 21.69 20 ALA D CA 1
ATOM 6232 C C . ALA D 1 44 ? -2.944 25.591 17.625 1.00 21.60 20 ALA D C 1
ATOM 6233 O O . ALA D 1 44 ? -3.737 25.419 16.694 1.00 22.34 20 ALA D O 1
ATOM 6235 N N . ILE D 1 45 ? -2.160 26.659 17.730 1.00 21.54 21 ILE D N 1
ATOM 6236 C CA . ILE D 1 45 ? -2.093 27.680 16.692 1.00 20.70 21 ILE D CA 1
ATOM 6237 C C . ILE D 1 45 ? -1.206 27.129 15.579 1.00 20.35 21 ILE D C 1
ATOM 6238 O O . ILE D 1 45 ? -0.028 26.833 15.807 1.00 19.46 21 ILE D O 1
ATOM 6243 N N A GLU D 1 46 ? -1.791 26.984 14.388 0.50 19.74 22 GLU D N 1
ATOM 6244 N N B GLU D 1 46 ? -1.782 26.984 14.388 0.50 19.48 22 GLU D N 1
ATOM 6245 C CA A GLU D 1 46 ? -1.098 26.457 13.209 0.50 19.98 22 GLU D CA 1
ATOM 6246 C CA B GLU D 1 46 ? -1.065 26.443 13.236 0.50 19.43 22 GLU D CA 1
ATOM 6247 C C A GLU D 1 46 ? 0.146 27.288 12.859 0.50 19.95 22 GLU D C 1
ATOM 6248 C C B GLU D 1 46 ? 0.159 27.291 12.859 0.50 19.65 22 GLU D C 1
ATOM 6249 O O A GLU D 1 46 ? 1.213 26.734 12.585 0.50 19.48 22 GLU D O 1
ATOM 6250 O O B GLU D 1 46 ? 1.228 26.749 12.568 0.50 19.17 22 GLU D O 1
ATOM 6261 N N . ARG D 1 47 ? -0.001 28.613 12.878 1.00 19.54 23 ARG D N 1
ATOM 6262 C CA . ARG D 1 47 ? 1.101 29.530 12.560 1.00 19.24 23 ARG D CA 1
ATOM 6263 C C . ARG D 1 47 ? 1.432 30.454 13.745 1.00 18.92 23 ARG D C 1
ATOM 6264 O O . ARG D 1 47 ? 0.902 31.568 13.841 1.00 17.75 23 ARG D O 1
ATOM 6272 N N . PRO D 1 48 ? 2.318 29.990 14.650 1.00 18.34 24 PRO D N 1
ATOM 6273 C CA . PRO D 1 48 ? 2.662 30.752 15.855 1.00 18.58 24 PRO D CA 1
ATOM 6274 C C . PRO D 1 48 ? 3.369 32.075 15.577 1.00 18.86 24 PRO D C 1
ATOM 6275 O O . PRO D 1 48 ? 3.214 33.016 16.353 1.00 17.96 24 PRO D O 1
ATOM 6279 N N . ALA D 1 49 ? 4.134 32.138 14.489 1.00 19.87 25 ALA D N 1
ATOM 6280 C CA . ALA D 1 49 ? 4.906 33.338 14.138 1.00 20.65 25 ALA D CA 1
ATOM 6281 C C . ALA D 1 49 ? 4.084 34.418 13.422 1.00 21.18 25 ALA D C 1
ATOM 6282 O O . ALA D 1 49 ? 4.557 35.546 13.244 1.00 20.56 25 ALA D O 1
ATOM 6284 N N . LEU D 1 50 ? 2.860 34.074 13.023 1.00 22.80 26 LEU D N 1
ATOM 6285 C CA . LEU D 1 50 ? 1.988 35.021 12.323 1.00 24.00 26 LEU D CA 1
ATOM 6286 C C . LEU D 1 50 ? 1.811 36.308 13.129 1.00 25.17 26 LEU D C 1
ATOM 6287 O O . LEU D 1 50 ? 1.285 36.288 14.246 1.00 25.53 26 LEU D O 1
ATOM 6292 N N . GLY D 1 51 ? 2.280 37.415 12.560 1.00 25.64 27 GLY D N 1
ATOM 6293 C CA . GLY D 1 51 ? 2.181 38.722 13.202 1.00 26.73 27 GLY D CA 1
ATOM 6294 C C . GLY D 1 51 ? 3.447 39.180 13.906 1.00 27.19 27 GLY D C 1
ATOM 6295 O O . GLY D 1 51 ? 3.590 40.367 14.207 1.00 27.51 27 GLY D O 1
ATOM 6296 N N . LEU D 1 52 ? 4.366 38.245 14.160 1.00 26.94 28 LEU D N 1
ATOM 6297 C CA . LEU D 1 52 ? 5.628 38.552 14.849 1.00 27.59 28 LEU D CA 1
ATOM 6298 C C . LEU D 1 52 ? 6.736 38.925 13.876 1.00 27.58 28 LEU D C 1
ATOM 6299 O O . LEU D 1 52 ? 7.469 39.896 14.092 1.00 27.25 28 LEU D O 1
ATOM 6304 N N . ALA D 1 53 ? 6.855 38.113 12.825 1.00 26.64 29 ALA D N 1
ATOM 6305 C CA . ALA D 1 53 ? 7.843 38.264 11.763 1.00 26.48 29 ALA D CA 1
ATOM 6306 C C . ALA D 1 53 ? 7.452 37.305 10.634 1.00 27.16 29 ALA D C 1
ATOM 6307 O O . ALA D 1 53 ? 6.773 36.301 10.890 1.00 26.53 29 ALA D O 1
ATOM 6309 N N . PRO D 1 54 ? 7.849 37.622 9.381 1.00 26.91 30 PRO D N 1
ATOM 6310 C CA . PRO D 1 54 ? 7.564 36.753 8.231 1.00 27.18 30 PRO D CA 1
ATOM 6311 C C . PRO D 1 54 ? 7.909 35.272 8.452 1.00 27.06 30 PRO D C 1
ATOM 6312 O O . PRO D 1 54 ? 8.928 34.951 9.074 1.00 26.02 30 PRO D O 1
ATOM 6316 N N . ASP D 1 55 ? 7.047 34.389 7.946 1.00 26.71 31 ASP D N 1
ATOM 6317 C CA . ASP D 1 55 ? 7.228 32.942 8.095 1.00 26.69 31 ASP D CA 1
ATOM 6318 C C . ASP D 1 55 ? 7.781 32.276 6.827 1.00 25.99 31 ASP D C 1
ATOM 6319 O O . ASP D 1 55 ? 8.011 31.062 6.800 1.00 25.78 31 ASP D O 1
ATOM 6324 N N . ALA D 1 56 ? 7.991 33.078 5.786 1.00 25.17 32 ALA D N 1
ATOM 6325 C CA . ALA D 1 56 ? 8.521 32.581 4.523 1.00 25.22 32 ALA D CA 1
ATOM 6326 C C . ALA D 1 56 ? 9.890 33.193 4.220 1.00 24.55 32 ALA D C 1
ATOM 6327 O O . ALA D 1 56 ? 10.058 34.410 4.347 1.00 25.39 32 ALA D O 1
ATOM 6329 N N . PRO D 1 57 ? 10.882 32.348 3.855 1.00 23.31 33 PRO D N 1
ATOM 6330 C CA . PRO D 1 57 ? 10.786 30.886 3.771 1.00 22.21 33 PRO D CA 1
ATOM 6331 C C . PRO D 1 57 ? 10.695 30.266 5.169 1.00 20.99 33 PRO D C 1
ATOM 6332 O O . PRO D 1 57 ? 10.991 30.950 6.150 1.00 19.84 33 PRO D O 1
ATOM 6336 N N . PRO D 1 58 ? 10.267 28.989 5.270 1.00 20.47 34 PRO D N 1
ATOM 6337 C CA . PRO D 1 58 ? 10.108 28.338 6.580 1.00 19.75 34 PRO D CA 1
ATOM 6338 C C . PRO D 1 58 ? 11.319 28.432 7.510 1.00 19.89 34 PRO D C 1
ATOM 6339 O O . PRO D 1 58 ? 12.465 28.448 7.044 1.00 20.03 34 PRO D O 1
ATOM 6343 N N A VAL D 1 59 ? 11.065 28.523 8.818 0.50 19.93 35 VAL D N 1
ATOM 6344 N N B VAL D 1 59 ? 11.044 28.491 8.811 0.50 18.86 35 VAL D N 1
ATOM 6345 C CA A VAL D 1 59 ? 12.152 28.567 9.810 0.50 20.07 35 VAL D CA 1
ATOM 6346 C CA B VAL D 1 59 ? 12.083 28.516 9.835 0.50 17.86 35 VAL D CA 1
ATOM 6347 C C A VAL D 1 59 ? 12.902 27.232 9.844 0.50 19.88 35 VAL D C 1
ATOM 6348 C C B VAL D 1 59 ? 12.865 27.203 9.772 0.50 17.99 35 VAL D C 1
ATOM 6349 O O A VAL D 1 59 ? 12.290 26.164 9.852 0.50 19.24 35 VAL D O 1
ATOM 6350 O O B VAL D 1 59 ? 12.282 26.133 9.602 0.50 17.10 35 VAL D O 1
ATOM 6357 N N A ARG D 1 60 ? 14.228 27.303 9.846 0.50 19.65 36 ARG D N 1
ATOM 6358 N N B ARG D 1 60 ? 14.184 27.288 9.902 0.50 17.91 36 ARG D N 1
ATOM 6359 C CA A ARG D 1 60 ? 15.059 26.103 9.786 0.50 19.66 36 ARG D CA 1
ATOM 6360 C CA B ARG D 1 60 ? 15.027 26.101 9.794 0.50 18.16 36 ARG D CA 1
ATOM 6361 C C A ARG D 1 60 ? 15.585 25.684 11.153 0.50 19.55 36 ARG D C 1
ATOM 6362 C C B ARG D 1 60 ? 15.598 25.676 11.141 0.50 18.66 36 ARG D C 1
ATOM 6363 O O A ARG D 1 60 ? 16.279 26.452 11.827 0.50 19.12 36 ARG D O 1
ATOM 6364 O O B ARG D 1 60 ? 16.329 26.431 11.789 0.50 18.25 36 ARG D O 1
ATOM 6379 N N . ILE D 1 61 ? 15.258 24.454 11.546 1.00 19.49 37 ILE D N 1
ATOM 6380 C CA . ILE D 1 61 ? 15.675 23.911 12.844 1.00 19.70 37 ILE D CA 1
ATOM 6381 C C . ILE D 1 61 ? 16.420 22.582 12.713 1.00 19.56 37 ILE D C 1
ATOM 6382 O O . ILE D 1 61 ? 15.936 21.645 12.065 1.00 20.40 37 ILE D O 1
ATOM 6387 N N . LEU D 1 62 ? 17.603 22.513 13.323 1.00 19.01 38 LEU D N 1
ATOM 6388 C CA . LEU D 1 62 ? 18.360 21.262 13.400 1.00 17.49 38 LEU D CA 1
ATOM 6389 C C . LEU D 1 62 ? 18.099 20.645 14.766 1.00 17.52 38 LEU D C 1
ATOM 6390 O O . LEU D 1 62 ? 18.223 21.324 15.789 1.00 17.97 38 LEU D O 1
ATOM 6395 N N . LEU D 1 63 ? 17.726 19.368 14.780 1.00 16.63 39 LEU D N 1
ATOM 6396 C CA . LEU D 1 63 ? 17.476 18.663 16.034 1.00 16.63 39 LEU D CA 1
ATOM 6397 C C . LEU D 1 63 ? 18.516 17.577 16.280 1.00 15.77 39 LEU D C 1
ATOM 6398 O O . LEU D 1 63 ? 18.808 16.767 15.393 1.00 14.72 39 LEU D O 1
ATOM 6403 N N . LEU D 1 64 ? 19.046 17.572 17.500 1.00 14.93 40 LEU D N 1
ATOM 6404 C CA . LEU D 1 64 ? 20.084 16.645 17.933 1.00 14.85 40 LEU D CA 1
ATOM 6405 C C . LEU D 1 64 ? 19.641 15.871 19.174 1.00 16.16 40 LEU D C 1
ATOM 6406 O O . LEU D 1 64 ? 19.060 16.450 20.098 1.00 16.04 40 LEU D O 1
ATOM 6411 N N . TYR D 1 65 ? 19.917 14.565 19.189 1.00 16.16 41 TYR D N 1
ATOM 6412 C CA . TYR D 1 65 ? 19.618 13.701 20.341 1.00 17.15 41 TYR D CA 1
ATOM 6413 C C . TYR D 1 65 ? 20.898 13.073 20.912 1.00 18.11 41 TYR D C 1
ATOM 6414 O O . TYR D 1 65 ? 21.920 13.007 20.222 1.00 18.16 41 TYR D O 1
ATOM 6423 N N . GLY D 1 66 ? 20.831 12.597 22.156 1.00 19.24 42 GLY D N 1
ATOM 6424 C CA . GLY D 1 66 ? 22.012 12.079 22.855 1.00 19.28 42 GLY D CA 1
ATOM 6425 C C . GLY D 1 66 ? 22.064 10.616 23.271 1.00 20.85 42 GLY D C 1
ATOM 6426 O O . GLY D 1 66 ? 22.672 10.276 24.289 1.00 19.21 42 GLY D O 1
ATOM 6427 N N . SER D 1 67 ? 21.459 9.736 22.480 1.00 21.37 43 SER D N 1
ATOM 6428 C CA . SER D 1 67 ? 21.511 8.310 22.779 1.00 22.44 43 SER D CA 1
ATOM 6429 C C . SER D 1 67 ? 21.741 7.504 21.519 1.00 22.64 43 SER D C 1
ATOM 6430 O O . SER D 1 67 ? 21.207 7.827 20.457 1.00 21.84 43 SER D O 1
ATOM 6433 N N . LEU D 1 68 ? 22.547 6.456 21.657 1.00 24.73 44 LEU D N 1
ATOM 6434 C CA . LEU D 1 68 ? 22.862 5.557 20.557 1.00 25.84 44 LEU D CA 1
ATOM 6435 C C . LEU D 1 68 ? 21.985 4.307 20.590 1.00 27.23 44 LEU D C 1
ATOM 6436 O O . LEU D 1 68 ? 21.912 3.572 19.603 1.00 26.08 44 LEU D O 1
ATOM 6441 N N . ARG D 1 69 ? 21.322 4.079 21.726 1.00 28.48 45 ARG D N 1
ATOM 6442 C CA . ARG D 1 69 ? 20.452 2.914 21.913 1.00 30.10 45 ARG D CA 1
ATOM 6443 C C . ARG D 1 69 ? 19.354 2.880 20.854 1.00 29.60 45 ARG D C 1
ATOM 6444 O O . ARG D 1 69 ? 18.843 3.929 20.451 1.00 30.47 45 ARG D O 1
ATOM 6452 N N . ALA D 1 70 ? 18.998 1.673 20.416 1.00 29.51 46 ALA D N 1
ATOM 6453 C CA . ALA D 1 70 ? 17.956 1.474 19.405 1.00 29.03 46 ALA D CA 1
ATOM 6454 C C . ALA D 1 70 ? 16.647 2.152 19.810 1.00 28.67 46 ALA D C 1
ATOM 6455 O O . ALA D 1 70 ? 16.029 2.857 19.009 1.00 29.09 46 ALA D O 1
ATOM 6457 N N . ARG D 1 71 ? 16.241 1.947 21.060 1.00 27.64 47 ARG D N 1
ATOM 6458 C CA . ARG D 1 71 ? 15.031 2.565 21.577 1.00 26.33 47 ARG D CA 1
ATOM 6459 C C . ARG D 1 71 ? 15.415 3.728 22.496 1.00 25.08 47 ARG D C 1
ATOM 6460 O O . ARG D 1 71 ? 15.360 3.637 23.727 1.00 24.90 47 ARG D O 1
ATOM 6468 N N . SER D 1 72 ? 15.830 4.817 21.857 1.00 22.65 48 SER D N 1
ATOM 6469 C CA . SER D 1 72 ? 16.240 6.036 22.529 1.00 21.20 48 SER D CA 1
ATOM 6470 C C . SER D 1 72 ? 15.039 6.940 22.750 1.00 20.08 48 SER D C 1
ATOM 6471 O O . SER D 1 72 ? 14.386 7.351 21.793 1.00 19.90 48 SER D O 1
ATOM 6474 N N . PHE D 1 73 ? 14.745 7.245 24.011 1.00 19.56 49 PHE D N 1
ATOM 6475 C CA . PHE D 1 73 ? 13.654 8.161 24.332 1.00 19.38 49 PHE D CA 1
ATOM 6476 C C . PHE D 1 73 ? 14.038 9.593 23.934 1.00 18.80 49 PHE D C 1
ATOM 6477 O O . PHE D 1 73 ? 13.167 10.420 23.636 1.00 18.20 49 PHE D O 1
ATOM 6485 N N . SER D 1 74 ? 15.344 9.865 23.914 1.00 18.99 50 SER D N 1
ATOM 6486 C CA . SER D 1 74 ? 15.880 11.141 23.436 1.00 18.57 50 SER D CA 1
ATOM 6487 C C . SER D 1 74 ? 15.486 11.386 21.983 1.00 17.89 50 SER D C 1
ATOM 6488 O O . SER D 1 74 ? 14.936 12.446 21.653 1.00 16.54 50 SER D O 1
ATOM 6491 N N . ARG D 1 75 ? 15.780 10.407 21.125 1.00 16.49 51 ARG D N 1
ATOM 6492 C CA . ARG D 1 75 ? 15.453 10.499 19.705 1.00 16.22 51 ARG D CA 1
ATOM 6493 C C . ARG D 1 75 ? 13.946 10.606 19.505 1.00 16.57 51 ARG D C 1
ATOM 6494 O O . ARG D 1 75 ? 13.477 11.502 18.808 1.00 16.52 51 ARG D O 1
ATOM 6502 N N . LEU D 1 76 ? 13.197 9.693 20.127 1.00 16.35 52 LEU D N 1
ATOM 6503 C CA . LEU D 1 76 ? 11.734 9.681 20.026 1.00 16.32 52 LEU D CA 1
ATOM 6504 C C . LEU D 1 76 ? 11.111 10.986 20.533 1.00 16.35 52 LEU D C 1
ATOM 6505 O O . LEU D 1 76 ? 10.096 11.439 19.996 1.00 16.80 52 LEU D O 1
ATOM 6510 N N . ALA D 1 77 ? 11.716 11.581 21.562 1.00 16.26 53 ALA D N 1
ATOM 6511 C CA . ALA D 1 77 ? 11.292 12.904 22.050 1.00 16.96 53 ALA D CA 1
ATOM 6512 C C . ALA D 1 77 ? 11.591 13.954 20.979 1.00 17.72 53 ALA D C 1
ATOM 6513 O O . ALA D 1 77 ? 10.763 14.825 20.687 1.00 17.26 53 ALA D O 1
ATOM 6515 N N . VAL D 1 78 ? 12.787 13.856 20.404 1.00 19.52 54 VAL D N 1
ATOM 6516 C CA . VAL D 1 78 ? 13.235 14.723 19.313 1.00 20.25 54 VAL D CA 1
ATOM 6517 C C . VAL D 1 78 ? 12.337 14.567 18.072 1.00 20.99 54 VAL D C 1
ATOM 6518 O O . VAL D 1 78 ? 12.058 15.548 17.369 1.00 21.47 54 VAL D O 1
ATOM 6522 N N . GLU D 1 79 ? 11.873 13.343 17.824 1.00 20.15 55 GLU D N 1
ATOM 6523 C CA . GLU D 1 79 ? 10.996 13.082 16.685 1.00 19.85 55 GLU D CA 1
ATOM 6524 C C . GLU D 1 79 ? 9.626 13.716 16.889 1.00 20.10 55 GLU D C 1
ATOM 6525 O O . GLU D 1 79 ? 9.064 14.282 15.952 1.00 20.76 55 GLU D O 1
ATOM 6531 N N . GLU D 1 80 ? 9.106 13.654 18.114 1.00 20.02 56 GLU D N 1
ATOM 6532 C CA . GLU D 1 80 ? 7.832 14.307 18.424 1.00 19.79 56 GLU D CA 1
ATOM 6533 C C . GLU D 1 80 ? 7.976 15.816 18.291 1.00 20.24 56 GLU D C 1
ATOM 6534 O O . GLU D 1 80 ? 7.050 16.498 17.844 1.00 21.39 56 GLU D O 1
ATOM 6540 N N . ALA D 1 81 ? 9.147 16.319 18.682 1.00 19.20 57 ALA D N 1
ATOM 6541 C CA . ALA D 1 81 ? 9.483 17.734 18.589 1.00 18.66 57 ALA D CA 1
ATOM 6542 C C . ALA D 1 81 ? 9.500 18.175 17.132 1.00 18.61 57 ALA D C 1
ATOM 6543 O O . ALA D 1 81 ? 9.046 19.277 16.797 1.00 18.30 57 ALA D O 1
ATOM 6545 N N . ALA D 1 82 ? 10.033 17.308 16.276 1.00 17.51 58 ALA D N 1
ATOM 6546 C CA . ALA D 1 82 ? 10.101 17.557 14.839 1.00 18.28 58 ALA D CA 1
ATOM 6547 C C . ALA D 1 82 ? 8.707 17.643 14.219 1.00 18.07 58 ALA D C 1
ATOM 6548 O O . ALA D 1 82 ? 8.427 18.565 13.452 1.00 19.48 58 ALA D O 1
ATOM 6550 N N . ARG D 1 83 ? 7.844 16.684 14.554 1.00 18.16 59 ARG D N 1
ATOM 6551 C CA . ARG D 1 83 ? 6.472 16.656 14.043 1.00 18.24 59 ARG D CA 1
ATOM 6552 C C . ARG D 1 83 ? 5.746 17.949 14.414 1.00 18.52 59 ARG D C 1
ATOM 6553 O O . ARG D 1 83 ? 5.056 18.548 13.580 1.00 18.56 59 ARG D O 1
ATOM 6561 N N . LEU D 1 84 ? 5.927 18.376 15.662 1.00 19.42 60 LEU D N 1
ATOM 6562 C CA . LEU D 1 84 ? 5.335 19.609 16.162 1.00 19.21 60 LEU D CA 1
ATOM 6563 C C . LEU D 1 84 ? 5.867 20.817 15.400 1.00 19.75 60 LEU D C 1
ATOM 6564 O O . LEU D 1 84 ? 5.091 21.692 15.003 1.00 19.53 60 LEU D O 1
ATOM 6569 N N . LEU D 1 85 ? 7.183 20.847 15.186 1.00 19.20 61 LEU D N 1
ATOM 6570 C CA . LEU D 1 85 ? 7.831 21.930 14.443 1.00 19.51 61 LEU D CA 1
ATOM 6571 C C . LEU D 1 85 ? 7.332 22.043 13.002 1.00 19.55 61 LEU D C 1
ATOM 6572 O O . LEU D 1 85 ? 7.075 23.147 12.515 1.00 21.04 61 LEU D O 1
ATOM 6577 N N . GLN D 1 86 ? 7.194 20.904 12.330 1.00 20.58 62 GLN D N 1
ATOM 6578 C CA . GLN D 1 86 ? 6.699 20.884 10.952 1.00 20.17 62 GLN D CA 1
ATOM 6579 C C . GLN D 1 86 ? 5.252 21.377 10.895 1.00 20.18 62 GLN D C 1
ATOM 6580 O O . GLN D 1 86 ? 4.875 22.097 9.969 1.00 19.72 62 GLN D O 1
ATOM 6586 N N . PHE D 1 87 ? 4.462 21.004 11.904 1.00 20.63 63 PHE D N 1
ATOM 6587 C CA . PHE D 1 87 ? 3.069 21.443 12.022 1.00 21.38 63 PHE D CA 1
ATOM 6588 C C . PHE D 1 87 ? 2.999 22.963 12.151 1.00 21.57 63 PHE D C 1
ATOM 6589 O O . PHE D 1 87 ? 2.108 23.604 11.583 1.00 21.94 63 PHE D O 1
ATOM 6597 N N . PHE D 1 88 ? 3.953 23.530 12.886 1.00 21.39 64 PHE D N 1
ATOM 6598 C CA . PHE D 1 88 ? 4.037 24.975 13.060 1.00 21.29 64 PHE D CA 1
ATOM 6599 C C . PHE D 1 88 ? 4.634 25.685 11.835 1.00 21.27 64 PHE D C 1
ATOM 6600 O O . PHE D 1 88 ? 4.898 26.889 11.878 1.00 21.48 64 PHE D O 1
ATOM 6608 N N . GLY D 1 89 ? 4.839 24.941 10.748 1.00 21.55 65 GLY D N 1
ATOM 6609 C CA . GLY D 1 89 ? 5.359 25.512 9.503 1.00 21.83 65 GLY D CA 1
ATOM 6610 C C . GLY D 1 89 ? 6.872 25.628 9.394 1.00 21.77 65 GLY D C 1
ATOM 6611 O O . GLY D 1 89 ? 7.385 26.313 8.502 1.00 21.62 65 GLY D O 1
ATOM 6612 N N . ALA D 1 90 ? 7.588 24.967 10.302 1.00 21.04 66 ALA D N 1
ATOM 6613 C CA . ALA D 1 90 ? 9.045 24.968 10.274 1.00 20.34 66 ALA D CA 1
ATOM 6614 C C . ALA D 1 90 ? 9.576 23.810 9.441 1.00 20.41 66 ALA D C 1
ATOM 6615 O O . ALA D 1 90 ? 8.896 22.795 9.251 1.00 19.58 66 ALA D O 1
ATOM 6617 N N . GLU D 1 91 ? 10.789 23.984 8.926 1.00 20.61 67 GLU D N 1
ATOM 6618 C CA . GLU D 1 91 ? 11.489 22.936 8.196 1.00 21.24 67 GLU D CA 1
ATOM 6619 C C . GLU D 1 91 ? 12.454 22.310 9.196 1.00 20.85 67 GLU D C 1
ATOM 6620 O O . GLU D 1 91 ? 13.144 23.030 9.922 1.00 19.86 67 GLU D O 1
ATOM 6626 N N . THR D 1 92 ? 12.481 20.980 9.260 1.00 20.34 68 THR D N 1
ATOM 6627 C CA . THR D 1 92 ? 13.339 20.281 10.228 1.00 20.85 68 THR D CA 1
ATOM 6628 C C . THR D 1 92 ? 14.376 19.356 9.603 1.00 21.53 68 THR D C 1
ATOM 6629 O O . THR D 1 92 ? 14.233 18.910 8.461 1.00 21.34 68 THR D O 1
ATOM 6633 N N . ARG D 1 93 ? 15.413 19.069 10.385 1.00 21.71 69 ARG D N 1
ATOM 6634 C CA . ARG D 1 93 ? 16.487 18.170 9.993 1.00 21.93 69 ARG D CA 1
ATOM 6635 C C . ARG D 1 93 ? 16.964 17.500 11.279 1.00 21.10 69 ARG D C 1
ATOM 6636 O O . ARG D 1 93 ? 17.359 18.185 12.226 1.00 20.93 69 ARG D O 1
ATOM 6644 N N . ILE D 1 94 ? 16.904 16.173 11.332 1.00 20.89 70 ILE D N 1
ATOM 6645 C CA . ILE D 1 94 ? 17.361 15.442 12.516 1.00 20.46 70 ILE D CA 1
ATOM 6646 C C . ILE D 1 94 ? 18.644 14.690 12.192 1.00 21.06 70 ILE D C 1
ATOM 6647 O O . ILE D 1 94 ? 18.630 13.707 11.432 1.00 21.44 70 ILE D O 1
ATOM 6652 N N . PHE D 1 95 ? 19.749 15.151 12.773 1.00 20.70 71 PHE D N 1
ATOM 6653 C CA . PHE D 1 95 ? 21.055 14.532 12.552 1.00 21.07 71 PHE D CA 1
ATOM 6654 C C . PHE D 1 95 ? 21.161 13.172 13.225 1.00 20.91 71 PHE D C 1
ATOM 6655 O O . PHE D 1 95 ? 20.704 12.988 14.354 1.00 20.27 71 PHE D O 1
ATOM 6663 N N . ASP D 1 96 ? 21.763 12.230 12.506 1.00 20.28 72 ASP D N 1
ATOM 6664 C CA . ASP D 1 96 ? 21.992 10.872 12.988 1.00 20.92 72 ASP D CA 1
ATOM 6665 C C . ASP D 1 96 ? 23.481 10.719 13.304 1.00 20.89 72 ASP D C 1
ATOM 6666 O O . ASP D 1 96 ? 24.300 10.589 12.388 1.00 21.00 72 ASP D O 1
ATOM 6671 N N . PRO D 1 97 ? 23.834 10.722 14.603 1.00 20.89 73 PRO D N 1
ATOM 6672 C CA . PRO D 1 97 ? 25.223 10.663 15.048 1.00 21.38 73 PRO D CA 1
ATOM 6673 C C . PRO D 1 97 ? 25.814 9.259 15.122 1.00 22.16 73 PRO D C 1
ATOM 6674 O O . PRO D 1 97 ? 26.888 9.086 15.700 1.00 21.91 73 PRO D O 1
ATOM 6678 N N . SER D 1 98 ? 25.132 8.274 14.537 1.00 23.35 74 SER D N 1
ATOM 6679 C CA . SER D 1 98 ? 25.580 6.884 14.584 1.00 24.24 74 SER D CA 1
ATOM 6680 C C . SER D 1 98 ? 27.092 6.710 14.442 1.00 23.91 74 SER D C 1
ATOM 6681 O O . SER D 1 98 ? 27.711 6.012 15.248 1.00 24.67 74 SER D O 1
ATOM 6684 N N . ASP D 1 99 ? 27.681 7.360 13.440 1.00 22.92 75 ASP D N 1
ATOM 6685 C CA . ASP D 1 99 ? 29.110 7.188 13.164 1.00 22.51 75 ASP D CA 1
ATOM 6686 C C . ASP D 1 99 ? 29.987 8.396 13.497 1.00 21.51 75 ASP D C 1
ATOM 6687 O O . ASP D 1 99 ? 31.171 8.420 13.149 1.00 21.38 75 ASP D O 1
ATOM 6692 N N . LEU D 1 100 ? 29.412 9.400 14.154 1.00 20.46 76 LEU D N 1
ATOM 6693 C CA . LEU D 1 100 ? 30.204 10.544 14.582 1.00 19.61 76 LEU D CA 1
ATOM 6694 C C . LEU D 1 100 ? 31.218 10.010 15.590 1.00 18.71 76 LEU D C 1
ATOM 6695 O O . LEU D 1 100 ? 30.845 9.246 16.487 1.00 17.92 76 LEU D O 1
ATOM 6700 N N . PRO D 1 101 ? 32.509 10.361 15.418 1.00 18.32 77 PRO D N 1
ATOM 6701 C CA . PRO D 1 101 ? 33.504 9.907 16.381 1.00 17.56 77 PRO D CA 1
ATOM 6702 C C . PRO D 1 101 ? 33.161 10.411 17.772 1.00 16.57 77 PRO D C 1
ATOM 6703 O O . PRO D 1 101 ? 32.748 11.570 17.937 1.00 15.92 77 PRO D O 1
ATOM 6707 N N . LEU D 1 102 ? 33.280 9.527 18.756 1.00 15.65 78 LEU D N 1
ATOM 6708 C CA . LEU D 1 102 ? 32.996 9.898 20.138 1.00 15.79 78 LEU D CA 1
ATOM 6709 C C . LEU D 1 102 ? 34.224 10.604 20.728 1.00 15.13 78 LEU D C 1
ATOM 6710 O O . LEU D 1 102 ? 35.329 10.465 20.187 1.00 15.03 78 LEU D O 1
ATOM 6715 N N . PRO D 1 103 ? 34.033 11.365 21.825 1.00 15.42 79 PRO D N 1
ATOM 6716 C CA . PRO D 1 103 ? 35.059 12.255 22.392 1.00 15.84 79 PRO D CA 1
ATOM 6717 C C . PRO D 1 103 ? 36.460 11.692 22.598 1.00 15.47 79 PRO D C 1
ATOM 6718 O O . PRO D 1 103 ? 37.437 12.410 22.385 1.00 14.48 79 PRO D O 1
ATOM 6722 N N . ASP D 1 104 ? 36.558 10.427 22.993 1.00 16.40 80 ASP D N 1
ATOM 6723 C CA . ASP D 1 104 ? 37.849 9.811 23.270 1.00 17.68 80 ASP D CA 1
ATOM 6724 C C . ASP D 1 104 ? 38.407 9.055 22.069 1.00 18.93 80 ASP D C 1
ATOM 6725 O O . ASP D 1 104 ? 39.538 8.562 22.110 1.00 19.25 80 ASP D O 1
ATOM 6730 N N . GLN D 1 105 ? 37.610 8.973 21.006 1.00 20.75 81 GLN D N 1
ATOM 6731 C CA . GLN D 1 105 ? 38.007 8.281 19.776 1.00 22.93 81 GLN D CA 1
ATOM 6732 C C . GLN D 1 105 ? 38.845 9.194 18.877 1.00 24.17 81 GLN D C 1
ATOM 6733 O O . GLN D 1 105 ? 38.883 10.411 19.086 1.00 23.89 81 GLN D O 1
ATOM 6739 N N . VAL D 1 106 ? 39.518 8.596 17.890 1.00 26.04 82 VAL D N 1
ATOM 6740 C CA . VAL D 1 106 ? 40.372 9.328 16.945 1.00 28.00 82 VAL D CA 1
ATOM 6741 C C . VAL D 1 106 ? 39.638 10.529 16.335 1.00 29.30 82 VAL D C 1
ATOM 6742 O O . VAL D 1 106 ? 38.746 10.371 15.496 1.00 29.62 82 VAL D O 1
ATOM 6746 N N . GLN D 1 107 ? 40.016 11.725 16.779 1.00 31.33 83 GLN D N 1
ATOM 6747 C CA . GLN D 1 107 ? 39.396 12.962 16.304 1.00 32.97 83 GLN D CA 1
ATOM 6748 C C . GLN D 1 107 ? 40.070 13.482 15.041 1.00 33.97 83 GLN D C 1
ATOM 6749 O O . GLN D 1 107 ? 41.298 13.458 14.921 1.00 34.03 83 GLN D O 1
ATOM 6755 N N . SER D 1 108 ? 39.242 13.943 14.108 1.00 35.03 84 SER D N 1
ATOM 6756 C CA . SER D 1 108 ? 39.678 14.499 12.829 1.00 35.95 84 SER D CA 1
ATOM 6757 C C . SER D 1 108 ? 38.490 15.213 12.204 1.00 36.41 84 SER D C 1
ATOM 6758 O O . SER D 1 108 ? 37.548 14.563 11.747 1.00 36.99 84 SER D O 1
ATOM 6761 N N . ASP D 1 109 ? 38.521 16.545 12.191 1.00 36.41 85 ASP D N 1
ATOM 6762 C CA . ASP D 1 109 ? 37.414 17.315 11.609 1.00 36.50 85 ASP D CA 1
ATOM 6763 C C . ASP D 1 109 ? 37.293 17.202 10.073 1.00 35.96 85 ASP D C 1
ATOM 6764 O O . ASP D 1 109 ? 36.532 17.943 9.443 1.00 36.35 85 ASP D O 1
ATOM 6769 N N . ASP D 1 110 ? 38.040 16.258 9.496 1.00 34.77 86 ASP D N 1
ATOM 6770 C CA . ASP D 1 110 ? 37.950 15.920 8.076 1.00 33.58 86 ASP D CA 1
ATOM 6771 C C . ASP D 1 110 ? 37.033 14.703 7.904 1.00 32.15 86 ASP D C 1
ATOM 6772 O O . ASP D 1 110 ? 36.820 14.223 6.788 1.00 32.27 86 ASP D O 1
ATOM 6777 N N . HIS D 1 111 ? 36.504 14.213 9.026 1.00 30.39 87 HIS D N 1
ATOM 6778 C CA . HIS D 1 111 ? 35.594 13.068 9.063 1.00 28.36 87 HIS D CA 1
ATOM 6779 C C . HIS D 1 111 ? 34.236 13.453 8.463 1.00 27.37 87 HIS D C 1
ATOM 6780 O O . HIS D 1 111 ? 33.695 14.515 8.794 1.00 26.69 87 HIS D O 1
ATOM 6787 N N . PRO D 1 112 ? 33.686 12.590 7.580 1.00 26.19 88 PRO D N 1
ATOM 6788 C CA . PRO D 1 112 ? 32.411 12.814 6.882 1.00 25.44 88 PRO D CA 1
ATOM 6789 C C . PRO D 1 112 ? 31.237 13.225 7.782 1.00 24.80 88 PRO D C 1
ATOM 6790 O O . PRO D 1 112 ? 30.467 14.118 7.412 1.00 24.98 88 PRO D O 1
ATOM 6794 N N . ALA D 1 113 ? 31.108 12.582 8.942 1.00 23.64 89 ALA D N 1
ATOM 6795 C CA . ALA D 1 113 ? 30.034 12.889 9.890 1.00 23.61 89 ALA D CA 1
ATOM 6796 C C . ALA D 1 113 ? 30.203 14.272 10.515 1.00 23.13 89 ALA D C 1
ATOM 6797 O O . ALA D 1 113 ? 29.219 14.995 10.732 1.00 22.25 89 ALA D O 1
ATOM 6799 N N . VAL D 1 114 ? 31.452 14.629 10.807 1.00 22.59 90 VAL D N 1
ATOM 6800 C CA . VAL D 1 114 ? 31.769 15.935 11.380 1.00 22.41 90 VAL D CA 1
ATOM 6801 C C . VAL D 1 114 ? 31.427 17.026 10.358 1.00 22.96 90 VAL D C 1
ATOM 6802 O O . VAL D 1 114 ? 30.785 18.024 10.699 1.00 22.77 90 VAL D O 1
ATOM 6806 N N . LYS D 1 115 ? 31.834 16.802 9.105 1.00 22.89 91 LYS D N 1
ATOM 6807 C CA . LYS D 1 115 ? 31.570 17.730 8.000 1.00 23.10 91 LYS D CA 1
ATOM 6808 C C . LYS D 1 115 ? 30.075 17.954 7.763 1.00 22.97 91 LYS D C 1
ATOM 6809 O O . LYS D 1 115 ? 29.641 19.095 7.564 1.00 23.02 91 LYS D O 1
ATOM 6815 N N . GLU D 1 116 ? 29.295 16.871 7.784 1.00 22.48 92 GLU D N 1
ATOM 6816 C CA . GLU D 1 116 ? 27.844 16.977 7.613 1.00 23.38 92 GLU D CA 1
ATOM 6817 C C . GLU D 1 116 ? 27.170 17.651 8.814 1.00 23.62 92 GLU D C 1
ATOM 6818 O O . GLU D 1 116 ? 26.188 18.373 8.642 1.00 24.13 92 GLU D O 1
ATOM 6824 N N . LEU D 1 117 ? 27.695 17.414 10.018 1.00 24.00 93 LEU D N 1
ATOM 6825 C CA . LEU D 1 117 ? 27.164 18.058 11.226 1.00 24.49 93 LEU D CA 1
ATOM 6826 C C . LEU D 1 117 ? 27.371 19.574 11.142 1.00 25.83 93 LEU D C 1
ATOM 6827 O O . LEU D 1 117 ? 26.468 20.348 11.480 1.00 26.83 93 LEU D O 1
ATOM 6832 N N . ARG D 1 118 ? 28.557 19.991 10.694 1.00 26.96 94 ARG D N 1
ATOM 6833 C CA . ARG D 1 118 ? 28.842 21.412 10.484 1.00 28.18 94 ARG D CA 1
ATOM 6834 C C . ARG D 1 118 ? 27.924 22.030 9.424 1.00 27.89 94 ARG D C 1
ATOM 6835 O O . ARG D 1 118 ? 27.433 23.151 9.597 1.00 27.77 94 ARG D O 1
ATOM 6843 N N . ALA D 1 119 ? 27.706 21.291 8.337 1.00 27.39 95 ALA D N 1
ATOM 6844 C CA . ALA D 1 119 ? 26.850 21.733 7.236 1.00 27.40 95 ALA D CA 1
ATOM 6845 C C . ALA D 1 119 ? 25.417 21.962 7.714 1.00 27.59 95 ALA D C 1
ATOM 6846 O O . ALA D 1 119 ? 24.803 22.985 7.391 1.00 27.93 95 ALA D O 1
ATOM 6848 N N . LEU D 1 120 ? 24.901 21.016 8.496 1.00 26.91 96 LEU D N 1
ATOM 6849 C CA . LEU D 1 120 ? 23.556 21.122 9.061 1.00 26.62 96 LEU D CA 1
ATOM 6850 C C . LEU D 1 120 ? 23.447 22.292 10.031 1.00 26.32 96 LEU D C 1
ATOM 6851 O O . LEU D 1 120 ? 22.419 22.972 10.075 1.00 26.27 96 LEU D O 1
ATOM 6856 N N . SER D 1 121 ? 24.513 22.523 10.796 1.00 25.44 97 SER D N 1
ATOM 6857 C CA . SER D 1 121 ? 24.560 23.622 11.752 1.00 25.60 97 SER D CA 1
ATOM 6858 C C . SER D 1 121 ? 24.489 24.984 11.044 1.00 25.86 97 SER D C 1
ATOM 6859 O O . SER D 1 121 ? 23.692 25.845 11.438 1.00 25.71 97 SER D O 1
ATOM 6862 N N . GLU D 1 122 ? 25.304 25.171 10.001 1.00 25.93 98 GLU D N 1
ATOM 6863 C CA . GLU D 1 122 ? 25.273 26.416 9.225 1.00 26.62 98 GLU D CA 1
ATOM 6864 C C . GLU D 1 122 ? 23.913 26.592 8.542 1.00 26.53 98 GLU D C 1
ATOM 6865 O O . GLU D 1 122 ? 23.442 27.718 8.360 1.00 26.96 98 GLU D O 1
ATOM 6871 N N . TRP D 1 123 ? 23.286 25.468 8.194 1.00 25.86 99 TRP D N 1
ATOM 6872 C CA . TRP D 1 123 ? 21.953 25.452 7.593 1.00 25.03 99 TRP D CA 1
ATOM 6873 C C . TRP D 1 123 ? 20.884 25.998 8.556 1.00 24.83 99 TRP D C 1
ATOM 6874 O O . TRP D 1 123 ? 20.106 26.881 8.192 1.00 25.44 99 TRP D O 1
ATOM 6885 N N . SER D 1 124 ? 20.878 25.484 9.784 1.00 23.43 100 SER D N 1
ATOM 6886 C CA . SER D 1 124 ? 19.882 25.836 10.796 1.00 22.38 100 SER D CA 1
ATOM 6887 C C . SER D 1 124 ? 19.850 27.320 11.161 1.00 21.80 100 SER D C 1
ATOM 6888 O O . SER D 1 124 ? 20.856 28.023 11.065 1.00 20.97 100 SER D O 1
ATOM 6891 N N . GLU D 1 125 ? 18.672 27.777 11.569 1.00 20.79 101 GLU D N 1
ATOM 6892 C CA . GLU D 1 125 ? 18.468 29.132 12.056 1.00 20.27 101 GLU D CA 1
ATOM 6893 C C . GLU D 1 125 ? 18.201 29.006 13.550 1.00 20.55 101 GLU D C 1
ATOM 6894 O O . GLU D 1 125 ? 18.361 29.962 14.308 1.00 19.62 101 GLU D O 1
ATOM 6900 N N . GLY D 1 126 ? 17.812 27.799 13.959 1.00 20.41 102 GLY D N 1
ATOM 6901 C CA . GLY D 1 126 ? 17.600 27.465 15.370 1.00 20.45 102 GLY D CA 1
ATOM 6902 C C . GLY D 1 126 ? 17.871 25.982 15.574 1.00 20.58 102 GLY D C 1
ATOM 6903 O O . GLY D 1 126 ? 17.899 25.218 14.606 1.00 19.43 102 GLY D O 1
ATOM 6904 N N . GLN D 1 127 ? 18.070 25.571 16.826 1.00 19.68 103 GLN D N 1
ATOM 6905 C CA . GLN D 1 127 ? 18.377 24.170 17.128 1.00 18.48 103 GLN D CA 1
ATOM 6906 C C . GLN D 1 127 ? 17.678 23.619 18.368 1.00 18.03 103 GLN D C 1
ATOM 6907 O O . GLN D 1 127 ? 17.258 24.370 19.256 1.00 17.26 103 GLN D O 1
ATOM 6913 N N . VAL D 1 128 ? 17.547 22.292 18.400 1.00 17.67 104 VAL D N 1
ATOM 6914 C CA . VAL D 1 128 ? 16.992 21.573 19.542 1.00 17.89 104 VAL D CA 1
ATOM 6915 C C . VAL D 1 128 ? 17.994 20.504 19.985 1.00 17.83 104 VAL D C 1
ATOM 6916 O O . VAL D 1 128 ? 18.385 19.647 19.181 1.00 17.97 104 VAL D O 1
ATOM 6920 N N . TRP D 1 129 ? 18.428 20.568 21.245 1.00 16.46 105 TRP D N 1
ATOM 6921 C CA . TRP D 1 129 ? 19.299 19.520 21.791 1.00 16.54 105 TRP D CA 1
ATOM 6922 C C . TRP D 1 129 ? 18.571 18.724 22.866 1.00 16.97 105 TRP D C 1
ATOM 6923 O O . TRP D 1 129 ? 18.065 19.294 23.832 1.00 19.13 105 TRP D O 1
ATOM 6934 N N . CYS D 1 130 ? 18.543 17.404 22.713 1.00 17.80 106 CYS D N 1
ATOM 6935 C CA . CYS D 1 130 ? 17.896 16.558 23.706 1.00 17.61 106 CYS D CA 1
ATOM 6936 C C . CYS D 1 130 ? 18.836 15.468 24.189 1.00 18.99 106 CYS D C 1
ATOM 6937 O O . CYS D 1 130 ? 19.268 14.627 23.403 1.00 17.12 106 CYS D O 1
ATOM 6940 N N . SER D 1 131 ? 19.139 15.480 25.484 1.00 19.00 107 SER D N 1
ATOM 6941 C CA . SER D 1 131 ? 20.049 14.492 26.058 1.00 18.91 107 SER D CA 1
ATOM 6942 C C . SER D 1 131 ? 19.458 13.735 27.243 1.00 19.64 107 SER D C 1
ATOM 6943 O O . SER D 1 131 ? 18.711 14.303 28.031 1.00 19.89 107 SER D O 1
ATOM 6946 N N . PRO D 1 132 ? 19.787 12.439 27.369 1.00 21.20 108 PRO D N 1
ATOM 6947 C CA . PRO D 1 132 ? 19.378 11.741 28.580 1.00 22.09 108 PRO D CA 1
ATOM 6948 C C . PRO D 1 132 ? 20.230 12.280 29.722 1.00 23.57 108 PRO D C 1
ATOM 6949 O O . PRO D 1 132 ? 21.309 12.829 29.469 1.00 24.71 108 PRO D O 1
ATOM 6953 N N . GLU D 1 133 ? 19.749 12.179 30.958 1.00 24.21 109 GLU D N 1
ATOM 6954 C CA . GLU D 1 133 ? 20.585 12.573 32.084 1.00 25.32 109 GLU D CA 1
ATOM 6955 C C . GLU D 1 133 ? 21.147 11.316 32.737 1.00 25.74 109 GLU D C 1
ATOM 6956 O O . GLU D 1 133 ? 20.439 10.622 33.471 1.00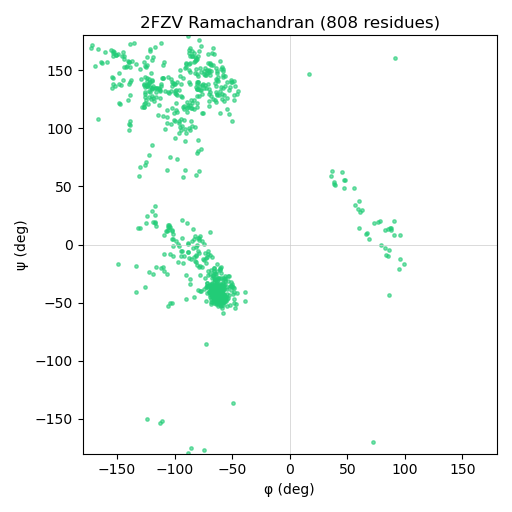 26.94 109 GLU D O 1
ATOM 6962 N N A ARG D 1 134 ? 22.406 11.012 32.438 0.50 26.23 110 ARG D N 1
ATOM 6963 N N B ARG D 1 134 ? 22.416 11.030 32.456 0.50 26.38 110 ARG D N 1
ATOM 6964 C CA A ARG D 1 134 ? 23.078 9.875 33.053 0.50 26.43 110 ARG D CA 1
ATOM 6965 C CA B ARG D 1 134 ? 23.114 9.881 33.029 0.50 26.75 110 ARG D CA 1
ATOM 6966 C C A ARG D 1 134 ? 23.886 10.384 34.243 0.50 27.60 110 ARG D C 1
ATOM 6967 C C B ARG D 1 134 ? 23.894 10.390 34.244 0.50 27.76 110 ARG D C 1
ATOM 6968 O O A ARG D 1 134 ? 24.924 11.033 34.075 0.50 27.53 110 ARG D O 1
ATOM 6969 O O B ARG D 1 134 ? 24.928 11.050 34.094 0.50 27.68 110 ARG D O 1
ATOM 6984 N N . HIS D 1 135 ? 23.372 10.098 35.438 1.00 28.73 111 HIS D N 1
ATOM 6985 C CA . HIS D 1 135 ? 23.964 10.520 36.735 1.00 30.43 111 HIS D CA 1
ATOM 6986 C C . HIS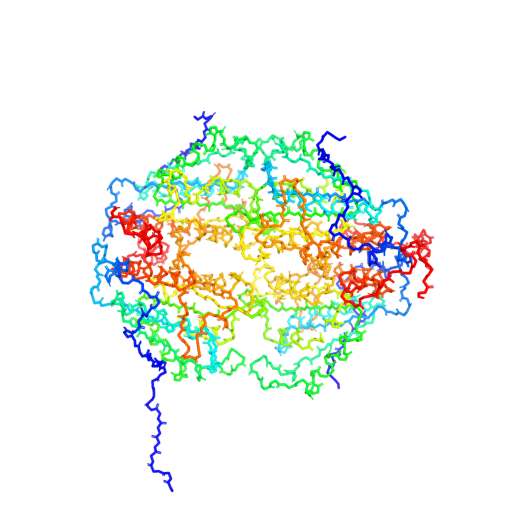 D 1 135 ? 24.363 11.992 36.853 1.00 30.62 111 HIS D C 1
ATOM 6987 O O . HIS D 1 135 ? 25.446 12.333 37.343 1.00 31.90 111 HIS D O 1
ATOM 6994 N N . GLY D 1 136 ? 23.463 12.867 36.411 1.00 29.23 112 GLY D N 1
ATOM 6995 C CA . GLY D 1 136 ? 23.695 14.307 36.480 1.00 28.18 112 GLY D CA 1
ATOM 6996 C C . GLY D 1 136 ? 24.519 14.872 35.341 1.00 27.10 112 GLY D C 1
ATOM 6997 O O . GLY D 1 136 ? 24.966 16.025 35.410 1.00 28.21 112 GLY D O 1
ATOM 6998 N N . GLN D 1 137 ? 24.717 14.078 34.291 1.00 25.66 113 GLN D N 1
ATOM 6999 C CA . GLN D 1 137 ? 25.516 14.513 33.148 1.00 24.58 113 GLN D CA 1
ATOM 7000 C C . GLN D 1 137 ? 24.855 14.207 31.809 1.00 23.57 113 GLN D C 1
ATOM 7001 O O . GLN D 1 137 ? 24.029 13.297 31.708 1.00 24.86 113 GLN D O 1
ATOM 7007 N N . ILE D 1 138 ? 25.221 14.972 30.783 1.00 20.76 114 ILE D N 1
ATOM 7008 C CA . ILE D 1 138 ? 24.762 14.693 29.427 1.00 18.39 114 ILE D CA 1
ATOM 7009 C C . ILE D 1 138 ? 25.615 13.539 28.894 1.00 17.12 114 ILE D C 1
ATOM 7010 O O . ILE D 1 138 ? 26.637 13.205 29.489 1.00 17.74 114 ILE D O 1
ATOM 7015 N N . THR D 1 139 ? 25.204 12.939 27.784 1.00 16.02 115 THR D N 1
ATOM 7016 C CA . THR D 1 139 ? 25.908 11.769 27.226 1.00 15.22 115 THR D CA 1
ATOM 7017 C C . THR D 1 139 ? 27.057 12.096 26.264 1.00 15.32 115 THR D C 1
ATOM 7018 O O . THR D 1 139 ? 27.064 13.150 25.628 1.00 15.21 115 THR D O 1
ATOM 7022 N N . SER D 1 140 ? 28.009 11.169 26.153 1.00 15.16 116 SER D N 1
ATOM 7023 C CA . SER D 1 140 ? 29.155 11.297 25.250 1.00 15.39 116 SER D CA 1
ATOM 7024 C C . SER D 1 140 ? 28.751 11.713 23.837 1.00 16.40 116 SER D C 1
ATOM 7025 O O . SER D 1 140 ? 29.355 12.614 23.252 1.00 16.84 116 SER D O 1
ATOM 7028 N N . VAL D 1 141 ? 27.733 11.042 23.301 1.00 17.28 117 VAL D N 1
ATOM 7029 C CA . VAL D 1 141 ? 27.228 11.304 21.951 1.00 18.16 117 VAL D CA 1
ATOM 7030 C C . VAL D 1 141 ? 26.602 12.699 21.841 1.00 17.68 117 VAL D C 1
ATOM 7031 O O . VAL D 1 141 ? 26.604 13.302 20.767 1.00 18.19 117 VAL D O 1
ATOM 7035 N N . MET D 1 142 ? 26.068 13.202 22.952 1.00 16.47 118 MET D N 1
ATOM 7036 C CA . MET D 1 142 ? 25.547 14.557 22.981 1.00 15.34 118 MET D CA 1
ATOM 7037 C C . MET D 1 142 ? 26.736 15.521 22.970 1.00 16.30 118 MET D C 1
ATOM 7038 O O . MET D 1 142 ? 26.772 16.439 22.151 1.00 14.51 118 MET D O 1
ATOM 7043 N N A LYS D 1 143 ? 27.715 15.279 23.849 1.00 15.92 119 LYS D N 1
ATOM 7044 C CA A LYS D 1 143 ? 28.925 16.111 23.937 1.00 17.67 119 LYS D CA 1
ATOM 7045 C C A LYS D 1 143 ? 29.666 16.174 22.611 1.00 18.52 119 LYS D C 1
ATOM 7046 O O A LYS D 1 143 ? 30.012 17.256 22.139 1.00 19.04 119 LYS D O 1
ATOM 7052 N N . ALA D 1 144 ? 29.904 15.003 22.023 1.00 18.12 120 ALA D N 1
ATOM 7053 C CA . ALA D 1 144 ? 30.606 14.889 20.748 1.00 18.75 120 ALA D CA 1
ATOM 7054 C C . ALA D 1 144 ? 29.960 15.776 19.689 1.00 18.95 120 ALA D C 1
ATOM 7055 O O . ALA D 1 144 ? 30.655 16.463 18.947 1.00 20.90 120 ALA D O 1
ATOM 7057 N N . GLN D 1 145 ? 28.631 15.764 19.632 1.00 18.44 121 GLN D N 1
ATOM 7058 C CA . GLN D 1 145 ? 27.900 16.591 18.676 1.00 18.15 121 GLN D CA 1
ATOM 7059 C C . GLN D 1 145 ? 28.155 18.073 18.922 1.00 17.90 121 GLN D C 1
ATOM 7060 O O . GLN D 1 145 ? 28.574 18.796 18.011 1.00 15.93 121 GLN D O 1
ATOM 7066 N N . ILE D 1 146 ? 27.936 18.503 20.162 1.00 18.07 122 ILE D N 1
ATOM 7067 C CA . ILE D 1 146 ? 28.165 19.891 20.561 1.00 18.64 122 ILE D CA 1
ATOM 7068 C C . ILE D 1 146 ? 29.608 20.322 20.269 1.00 19.71 122 ILE D C 1
ATOM 7069 O O . ILE D 1 146 ? 29.833 21.390 19.699 1.00 19.28 122 ILE D O 1
ATOM 7074 N N . ASP D 1 147 ? 30.572 19.472 20.628 1.00 20.21 123 ASP D N 1
ATOM 7075 C CA . ASP D 1 147 ? 31.993 19.744 20.397 1.00 22.36 123 ASP D CA 1
ATOM 7076 C C . ASP D 1 147 ? 32.348 19.913 18.918 1.00 23.14 123 ASP D C 1
ATOM 7077 O O . ASP D 1 147 ? 33.369 20.526 18.587 1.00 23.91 123 ASP D O 1
ATOM 7082 N N . HIS D 1 148 ? 31.511 19.369 18.038 1.00 24.28 124 HIS D N 1
ATOM 7083 C CA . HIS D 1 148 ? 31.759 19.454 16.595 1.00 25.74 124 HIS D CA 1
ATOM 7084 C C . HIS D 1 148 ? 30.882 20.462 15.851 1.00 26.50 124 HIS D C 1
ATOM 7085 O O . HIS D 1 148 ? 30.779 20.417 14.623 1.00 26.39 124 HIS D O 1
ATOM 7092 N N . LEU D 1 149 ? 30.234 21.350 16.599 1.00 27.31 125 LEU D N 1
ATOM 7093 C CA . LEU D 1 149 ? 29.511 22.450 15.978 1.00 28.71 125 LEU D CA 1
ATOM 7094 C C . LEU D 1 149 ? 30.580 23.499 15.650 1.00 30.02 125 LEU D C 1
ATOM 7095 O O . LEU D 1 149 ? 31.580 23.602 16.369 1.00 30.47 125 LEU D O 1
ATOM 7100 N N . PRO D 1 150 ? 30.399 24.249 14.544 1.00 31.15 126 PRO D N 1
ATOM 7101 C CA . PRO D 1 150 ? 31.410 25.208 14.071 1.00 31.88 126 PRO D CA 1
ATOM 7102 C C . PRO D 1 150 ? 31.944 26.160 15.145 1.00 32.12 126 PRO D C 1
ATOM 7103 O O . PRO D 1 150 ? 31.183 26.639 15.986 1.00 32.58 126 PRO D O 1
ATOM 7107 N N . ARG D 1 157 ? 33.434 31.816 16.373 1.00 52.35 133 ARG D N 1
ATOM 7108 C CA . ARG D 1 157 ? 32.127 31.486 16.945 1.00 52.04 133 ARG D CA 1
ATOM 7109 C C . ARG D 1 157 ? 31.034 31.520 15.868 1.00 50.78 133 ARG D C 1
ATOM 7110 O O . ARG D 1 157 ? 30.109 32.328 15.960 1.00 51.16 133 ARG D O 1
ATOM 7118 N N . PRO D 1 158 ? 31.124 30.643 14.845 1.00 49.11 134 PRO D N 1
ATOM 7119 C CA . PRO D 1 158 ? 30.133 30.660 13.753 1.00 47.77 134 PRO D CA 1
ATOM 7120 C C . PRO D 1 158 ? 28.672 30.418 14.170 1.00 45.96 134 PRO D C 1
ATOM 7121 O O . PRO D 1 158 ? 27.759 30.771 13.423 1.00 45.93 134 PRO D O 1
ATOM 7125 N N . THR D 1 159 ? 28.467 29.837 15.351 1.00 44.12 135 THR D N 1
ATOM 7126 C CA . THR D 1 159 ? 27.127 29.534 15.890 1.00 42.02 135 THR D CA 1
ATOM 7127 C C . THR D 1 159 ? 26.295 30.747 16.352 1.00 40.96 135 THR D C 1
ATOM 7128 O O . THR D 1 159 ? 25.096 30.604 16.631 1.00 39.65 135 THR D O 1
ATOM 7132 N N . GLN D 1 160 ? 26.937 31.919 16.426 1.00 39.14 136 GLN D N 1
ATOM 7133 C CA . GLN D 1 160 ? 26.324 33.184 16.874 1.00 37.77 136 GLN D CA 1
ATOM 7134 C C . GLN D 1 160 ? 24.946 33.498 16.299 1.00 36.61 136 GLN D C 1
ATOM 7135 O O . GLN D 1 160 ? 24.733 33.423 15.087 1.00 35.55 136 GLN D O 1
ATOM 7141 N N . GLY D 1 161 ? 24.021 33.874 17.180 1.00 35.16 137 GLY D N 1
ATOM 7142 C CA . GLY D 1 161 ? 22.692 34.313 16.763 1.00 33.06 137 GLY D CA 1
ATOM 7143 C C . GLY D 1 161 ? 21.646 33.251 16.493 1.00 31.00 137 GLY D C 1
ATOM 7144 O O . GLY D 1 161 ? 20.475 33.579 16.280 1.00 31.54 137 GLY D O 1
ATOM 7145 N N . ARG D 1 162 ? 22.053 31.987 16.473 1.00 28.59 138 ARG D N 1
ATOM 7146 C CA . ARG D 1 162 ? 21.102 30.901 16.283 1.00 26.20 138 ARG D CA 1
ATOM 7147 C C . ARG D 1 162 ? 20.412 30.637 17.602 1.00 23.61 138 ARG D C 1
ATOM 7148 O O . ARG D 1 162 ? 21.017 30.796 18.662 1.00 22.28 138 ARG D O 1
ATOM 7156 N N . THR D 1 163 ? 19.135 30.274 17.535 1.00 21.70 139 THR D N 1
ATOM 7157 C CA . THR D 1 163 ? 18.359 30.011 18.733 1.00 18.78 139 THR D CA 1
ATOM 7158 C C . THR D 1 163 ? 18.543 28.568 19.165 1.00 18.96 139 THR D C 1
ATOM 7159 O O . THR D 1 163 ? 19.084 27.748 18.419 1.00 18.38 139 THR D O 1
ATOM 7163 N N . LEU D 1 164 ? 18.075 28.256 20.368 1.00 18.17 140 LEU D N 1
ATOM 7164 C CA . LEU D 1 164 ? 18.240 26.921 20.912 1.00 18.48 140 LEU D CA 1
ATOM 7165 C C . LEU D 1 164 ? 17.157 26.573 21.918 1.00 18.51 140 LEU D C 1
ATOM 7166 O O . LEU D 1 164 ? 16.759 27.410 22.744 1.00 19.21 140 LEU D O 1
ATOM 7171 N N . ALA D 1 165 ? 16.671 25.342 21.826 1.00 17.12 141 ALA D N 1
ATOM 7172 C CA . ALA D 1 165 ? 15.764 24.808 22.820 1.00 17.14 141 ALA D CA 1
ATOM 7173 C C . ALA D 1 165 ? 16.415 23.551 23.405 1.00 16.69 141 ALA D C 1
ATOM 7174 O O . ALA D 1 165 ? 16.919 22.691 22.667 1.00 16.78 141 ALA D O 1
ATOM 7176 N N . VAL D 1 166 ? 16.441 23.460 24.730 1.00 16.02 142 VAL D N 1
ATOM 7177 C CA . VAL D 1 166 ? 17.030 22.285 25.395 1.00 17.07 142 VAL D CA 1
ATOM 7178 C C . VAL D 1 166 ? 15.976 21.345 25.984 1.00 16.53 142 VAL D C 1
ATOM 7179 O O . VAL D 1 166 ? 14.916 21.776 26.459 1.00 16.07 142 VAL D O 1
ATOM 7183 N N . MET D 1 167 ? 16.275 20.049 25.919 1.00 15.93 143 MET D N 1
ATOM 7184 C CA . MET D 1 167 ? 15.384 19.009 26.394 1.00 17.06 143 MET D CA 1
ATOM 7185 C C . MET D 1 167 ? 16.213 17.912 27.039 1.00 15.82 143 MET D C 1
ATOM 7186 O O . MET D 1 167 ? 17.383 17.704 26.682 1.00 15.21 143 MET D O 1
ATOM 7191 N N . GLN D 1 168 ? 15.613 17.202 27.988 1.00 14.53 144 GLN D N 1
ATOM 7192 C CA . GLN D 1 168 ? 16.272 16.029 28.564 1.00 14.89 144 GLN D CA 1
ATOM 7193 C C . GLN D 1 168 ? 15.250 14.953 28.874 1.00 14.53 144 GLN D C 1
ATOM 7194 O O . GLN D 1 168 ? 14.049 15.233 28.980 1.00 12.61 144 GLN D O 1
ATOM 7200 N N . VAL D 1 169 ? 15.742 13.723 28.990 1.00 15.83 145 VAL D N 1
ATOM 7201 C CA . VAL D 1 169 ? 14.924 12.582 29.375 1.00 16.99 145 VAL D CA 1
ATOM 7202 C C . VAL D 1 169 ? 15.640 11.848 30.503 1.00 17.47 145 VAL D C 1
ATOM 7203 O O . VAL D 1 169 ? 16.865 11.893 30.612 1.00 16.33 145 VAL D O 1
ATOM 7207 N N . SER D 1 170 ? 14.863 11.203 31.363 1.00 18.44 146 SER D N 1
ATOM 7208 C CA . SER D 1 170 ? 15.422 10.454 32.473 1.00 20.63 146 SER D CA 1
ATOM 7209 C C . SER D 1 170 ? 14.527 9.267 32.792 1.00 21.67 146 SER D C 1
ATOM 7210 O O . SER D 1 170 ? 13.310 9.336 32.611 1.00 22.11 146 SER D O 1
ATOM 7213 N N . GLY D 1 171 ? 15.145 8.179 33.242 1.00 22.11 147 GLY D N 1
ATOM 7214 C CA . GLY D 1 171 ? 14.414 6.991 33.658 1.00 22.94 147 GLY D CA 1
ATOM 7215 C C . GLY D 1 171 ? 13.881 7.133 35.073 1.00 23.38 147 GLY D C 1
ATOM 7216 O O . GLY D 1 171 ? 13.021 6.363 35.494 1.00 23.97 147 GLY D O 1
ATOM 7217 N N . GLY D 1 172 ? 14.391 8.123 35.806 1.00 24.44 148 GLY D N 1
ATOM 7218 C CA . GLY D 1 172 ? 13.964 8.373 37.180 1.00 24.40 148 GLY D CA 1
ATOM 7219 C C . GLY D 1 172 ? 13.205 9.674 37.361 1.00 25.18 148 GLY D C 1
ATOM 7220 O O . GLY D 1 172 ? 12.572 10.177 36.424 1.00 24.76 148 GLY D O 1
ATOM 7221 N N . SER D 1 173 ? 13.276 10.213 38.580 1.00 25.35 149 SER D N 1
ATOM 7222 C CA . SER D 1 173 ? 12.616 11.467 38.950 1.00 26.33 149 SER D CA 1
ATOM 7223 C C . SER D 1 173 ? 13.065 12.630 38.083 1.00 26.05 149 SER D C 1
ATOM 7224 O O . SER D 1 173 ? 14.202 12.651 37.595 1.00 27.31 149 SER D O 1
ATOM 7227 N N . GLN D 1 174 ? 12.171 13.602 37.907 1.00 25.39 150 GLN D N 1
ATOM 7228 C CA . GLN D 1 174 ? 12.463 14.772 37.100 1.00 23.98 150 GLN D CA 1
ATOM 7229 C C . GLN D 1 174 ? 13.550 15.626 37.736 1.00 23.95 150 GLN D C 1
ATOM 7230 O O . GLN D 1 174 ? 13.445 16.041 38.895 1.00 23.99 150 GLN D O 1
ATOM 7236 N N . SER D 1 175 ? 14.592 15.874 36.951 1.00 23.07 151 SER D N 1
ATOM 7237 C CA . SER D 1 175 ? 15.716 16.702 37.354 1.00 22.38 151 SER D CA 1
ATOM 7238 C C . SER D 1 175 ? 16.026 17.624 36.191 1.00 21.49 151 SER D C 1
ATOM 7239 O O . SER D 1 175 ? 15.446 17.482 35.108 1.00 21.55 151 SER D O 1
ATOM 7242 N N . PHE D 1 176 ? 16.935 18.568 36.401 1.00 20.18 152 PHE D N 1
ATOM 7243 C CA . PHE D 1 176 ? 17.233 19.543 35.367 1.00 19.54 152 PHE D CA 1
ATOM 7244 C C . PHE D 1 176 ? 18.725 19.722 35.109 1.00 19.65 152 PHE D C 1
ATOM 7245 O O . PHE D 1 176 ? 19.131 20.661 34.432 1.00 18.38 152 PHE D O 1
ATOM 7253 N N . ASN D 1 177 ? 19.535 18.802 35.619 1.00 20.23 153 ASN D N 1
ATOM 7254 C CA . ASN D 1 177 ? 20.988 18.891 35.448 1.00 20.36 153 ASN D CA 1
ATOM 7255 C C . ASN D 1 177 ? 21.447 18.893 33.989 1.00 19.06 153 ASN D C 1
ATOM 7256 O O . ASN D 1 177 ? 22.266 19.728 33.600 1.00 19.45 153 ASN D O 1
ATOM 7261 N N . ALA D 1 178 ? 20.889 17.990 33.186 1.00 17.41 154 ALA D N 1
ATOM 7262 C CA . ALA D 1 178 ? 21.225 17.909 31.764 1.00 17.12 154 ALA D CA 1
ATOM 7263 C C . ALA D 1 178 ? 20.825 19.170 30.995 1.00 17.35 154 ALA D C 1
ATOM 7264 O O . ALA D 1 178 ? 21.655 19.757 30.290 1.00 17.08 154 ALA D O 1
ATOM 7266 N N . VAL D 1 179 ? 19.570 19.601 31.134 1.00 16.69 155 VAL D N 1
ATOM 7267 C CA . VAL D 1 179 ? 19.119 20.809 30.441 1.00 15.97 155 VAL D CA 1
ATOM 7268 C C . VAL D 1 179 ? 19.904 22.051 30.866 1.00 16.60 155 VAL D C 1
ATOM 7269 O O . VAL D 1 179 ? 20.166 22.930 30.034 1.00 14.96 155 VAL D O 1
ATOM 7273 N N . ASN D 1 180 ? 20.288 22.118 32.144 1.00 15.38 156 ASN D N 1
ATOM 7274 C CA . ASN D 1 180 ? 21.084 23.255 32.634 1.00 14.93 156 ASN D CA 1
ATOM 7275 C C . ASN D 1 180 ? 22.487 23.246 32.032 1.00 15.49 156 ASN D C 1
ATOM 7276 O O . ASN D 1 180 ? 23.051 24.304 31.720 1.00 15.18 156 ASN D O 1
ATOM 7281 N N . THR D 1 181 ? 23.040 22.041 31.875 1.00 13.21 157 THR D N 1
ATOM 7282 C CA . THR D 1 181 ? 24.353 21.860 31.256 1.00 14.72 157 THR D CA 1
ATOM 7283 C C . THR D 1 181 ? 24.269 22.284 29.789 1.00 13.95 157 THR D C 1
ATOM 7284 O O . THR D 1 181 ? 25.104 23.055 29.318 1.00 13.69 157 THR D O 1
ATOM 7288 N N . LEU D 1 182 ? 23.243 21.796 29.089 1.00 14.18 158 LEU D N 1
ATOM 7289 C CA . LEU D 1 182 ? 23.005 22.143 27.685 1.00 15.69 158 LEU D CA 1
ATOM 7290 C C . LEU D 1 182 ? 22.878 23.663 27.494 1.00 16.07 158 LEU D C 1
ATOM 7291 O O . LEU D 1 182 ? 23.495 24.258 26.595 1.00 15.78 158 LEU D O 1
ATOM 7296 N N . ARG D 1 183 ? 22.092 24.290 28.362 1.00 16.48 159 ARG D N 1
ATOM 7297 C CA . ARG D 1 183 ? 21.886 25.727 28.316 1.00 17.22 159 ARG D CA 1
ATOM 7298 C C . ARG D 1 183 ? 23.206 26.513 28.425 1.00 17.21 159 ARG D C 1
ATOM 7299 O O . ARG D 1 183 ? 23.429 27.486 27.694 1.00 17.49 159 ARG D O 1
ATOM 7307 N N . LEU D 1 184 ? 24.077 26.100 29.337 1.00 15.97 160 LEU D N 1
ATOM 7308 C CA . LEU D 1 184 ? 25.333 26.825 29.518 1.00 15.11 160 LEU D CA 1
ATOM 7309 C C . LEU D 1 184 ? 26.290 26.597 28.354 1.00 13.78 160 LEU D C 1
ATOM 7310 O O . LEU D 1 184 ? 27.066 27.480 28.009 1.00 14.71 160 LEU D O 1
ATOM 7315 N N . LEU D 1 185 ? 26.248 25.406 27.759 1.00 14.54 161 LEU D N 1
ATOM 7316 C CA . LEU D 1 185 ? 27.065 25.132 26.575 1.00 13.20 161 LEU D CA 1
ATOM 7317 C C . LEU D 1 185 ? 26.573 25.971 25.406 1.00 15.44 161 LEU D C 1
ATOM 7318 O O . LEU D 1 185 ? 27.365 26.518 24.633 1.00 15.00 161 LEU D O 1
ATOM 7323 N N . GLY D 1 186 ? 25.254 26.084 25.292 1.00 14.25 162 GLY D N 1
ATOM 7324 C CA . GLY D 1 186 ? 24.657 26.903 24.249 1.00 15.20 162 GLY D CA 1
ATOM 7325 C C . GLY D 1 186 ? 25.059 28.354 24.431 1.00 15.67 162 GLY D C 1
ATOM 7326 O O . GLY D 1 186 ? 25.395 29.030 23.455 1.00 16.71 162 GLY D O 1
ATOM 7327 N N . ARG D 1 187 ? 25.052 28.822 25.681 1.00 16.37 163 ARG D N 1
ATOM 7328 C CA . ARG D 1 187 ? 25.424 30.213 25.984 1.00 17.68 163 ARG D CA 1
ATOM 7329 C C . ARG D 1 187 ? 26.880 30.474 25.613 1.00 18.46 163 ARG D C 1
ATOM 7330 O O . ARG D 1 187 ? 27.212 31.524 25.050 1.00 20.61 163 ARG D O 1
ATOM 7338 N N . TRP D 1 188 ? 27.743 29.519 25.943 1.00 20.13 164 TRP D N 1
ATOM 7339 C CA . TRP D 1 188 ? 29.164 29.597 25.611 1.00 21.91 164 TRP D CA 1
ATOM 7340 C C . TRP D 1 188 ? 29.375 29.743 24.097 1.00 21.32 164 TRP D C 1
ATOM 7341 O O . TRP D 1 188 ? 30.273 30.459 23.664 1.00 21.14 164 TRP D O 1
ATOM 7352 N N . MET D 1 189 ? 28.527 29.086 23.307 1.00 20.77 165 MET D N 1
ATOM 7353 C CA . MET D 1 189 ? 28.566 29.199 21.844 1.00 22.86 165 MET D CA 1
ATOM 7354 C C . MET D 1 189 ? 27.827 30.431 21.324 1.00 21.10 165 MET D C 1
ATOM 7355 O O . MET D 1 189 ? 27.671 30.616 20.107 1.00 18.81 165 MET D O 1
ATOM 7360 N N . ARG D 1 190 ? 27.363 31.255 22.259 1.00 20.65 166 ARG D N 1
ATOM 7361 C CA . ARG D 1 190 ? 26.625 32.485 21.967 1.00 20.87 166 ARG D CA 1
ATOM 7362 C C . ARG D 1 190 ? 25.299 32.269 21.245 1.00 20.37 166 ARG D C 1
ATOM 7363 O O . ARG D 1 190 ? 24.848 33.122 20.478 1.00 21.33 166 ARG D O 1
ATOM 7371 N N . MET D 1 191 ? 24.677 31.121 21.495 1.00 19.70 167 MET D N 1
ATOM 7372 C CA . MET D 1 191 ? 23.350 30.866 20.971 1.00 19.58 167 MET D CA 1
ATOM 7373 C C . MET D 1 191 ? 22.354 31.441 21.952 1.00 18.90 167 MET D C 1
ATOM 7374 O O . MET D 1 191 ? 22.678 31.611 23.133 1.00 17.68 167 MET D O 1
ATOM 7379 N N . PHE D 1 192 ? 21.156 31.755 21.468 1.00 18.09 168 PHE D N 1
ATOM 7380 C CA . PHE D 1 192 ? 20.107 32.262 22.343 1.00 19.38 168 PHE D CA 1
ATOM 7381 C C . PHE D 1 192 ? 19.205 31.090 22.757 1.00 19.15 168 PHE D C 1
ATOM 7382 O O . PHE D 1 192 ? 18.387 30.606 21.974 1.00 20.35 168 PHE D O 1
ATOM 7390 N N . THR D 1 193 ? 19.366 30.631 23.992 1.00 19.04 169 THR D N 1
ATOM 7391 C CA . THR D 1 193 ? 18.600 29.488 24.476 1.00 18.65 169 THR D CA 1
ATOM 7392 C C . THR D 1 193 ? 17.280 30.042 24.994 1.00 19.06 169 THR D C 1
ATOM 7393 O O . THR D 1 193 ? 17.268 30.929 25.847 1.00 16.20 169 THR D O 1
ATOM 7397 N N . ILE D 1 194 ? 16.160 29.541 24.477 1.00 17.63 170 ILE D N 1
ATOM 7398 C CA . ILE D 1 194 ? 14.854 30.046 24.933 1.00 18.55 170 ILE D CA 1
ATOM 7399 C C . ILE D 1 194 ? 14.575 29.614 26.381 1.00 19.18 170 ILE D C 1
ATOM 7400 O O . ILE D 1 194 ? 15.177 28.646 26.854 1.00 19.18 170 ILE D O 1
ATOM 7405 N N . PRO D 1 195 ? 13.711 30.357 27.106 1.00 20.32 171 PRO D N 1
ATOM 7406 C CA . PRO D 1 195 ? 13.423 29.960 28.486 1.00 19.83 171 PRO D CA 1
ATOM 7407 C C . PRO D 1 195 ? 12.723 28.593 28.620 1.00 18.79 171 PRO D C 1
ATOM 7408 O O . PRO D 1 195 ? 13.117 27.790 29.470 1.00 19.24 171 PRO D O 1
ATOM 7412 N N . ASN D 1 196 ? 11.721 28.312 27.789 1.00 18.01 172 ASN D N 1
ATOM 7413 C CA . ASN D 1 196 ? 10.982 27.060 27.942 1.00 17.74 172 ASN D CA 1
ATOM 7414 C C . ASN D 1 196 ? 11.861 25.868 27.562 1.00 18.16 172 ASN D C 1
ATOM 7415 O O . ASN D 1 196 ? 12.737 25.966 26.694 1.00 18.58 172 ASN D O 1
ATOM 7420 N N . GLN D 1 197 ? 11.645 24.759 28.258 1.00 17.36 173 GLN D N 1
ATOM 7421 C CA . GLN D 1 197 ? 12.447 23.553 28.085 1.00 17.03 173 GLN D CA 1
ATOM 7422 C C . GLN D 1 197 ? 11.599 22.360 28.475 1.00 17.43 173 GLN D C 1
ATOM 7423 O O . GLN D 1 197 ? 10.562 22.520 29.126 1.00 17.94 173 GLN D O 1
ATOM 7429 N N . SER D 1 198 ? 12.058 21.172 28.084 1.00 18.75 174 SER D N 1
ATOM 7430 C CA . SER D 1 198 ? 11.374 19.920 28.357 1.00 18.60 174 SER D CA 1
ATOM 7431 C C . SER D 1 198 ? 12.261 19.000 29.195 1.00 19.11 174 SER D C 1
ATOM 7432 O O . SER D 1 198 ? 13.463 18.859 28.931 1.00 19.85 174 SER D O 1
ATOM 7435 N N . SER D 1 199 ? 11.670 18.397 30.219 1.00 17.84 175 SER D N 1
ATOM 7436 C CA . SER D 1 199 ? 12.361 17.406 31.039 1.00 17.65 175 SER D CA 1
ATOM 7437 C C . SER D 1 199 ? 11.400 16.254 31.346 1.00 17.94 175 SER D C 1
ATOM 7438 O O . SER D 1 199 ? 10.521 16.365 32.209 1.00 17.71 175 SER D O 1
ATOM 7441 N N . ILE D 1 200 ? 11.567 15.145 30.637 1.00 18.09 176 ILE D N 1
ATOM 7442 C CA . ILE D 1 200 ? 10.653 14.021 30.795 1.00 16.49 176 ILE D CA 1
ATOM 7443 C C . ILE D 1 200 ? 11.145 13.081 31.888 1.00 17.83 176 ILE D C 1
ATOM 7444 O O . ILE D 1 200 ? 12.266 12.573 31.825 1.00 17.73 176 ILE D O 1
ATOM 7449 N N . ALA D 1 201 ? 10.301 12.865 32.893 1.00 18.72 177 ALA D N 1
ATOM 7450 C CA . ALA D 1 201 ? 10.625 11.957 33.986 1.00 20.45 177 ALA D CA 1
ATOM 7451 C C . ALA D 1 201 ? 10.097 10.568 33.665 1.00 21.71 177 ALA D C 1
ATOM 7452 O O . ALA D 1 201 ? 9.021 10.434 33.073 1.00 22.60 177 ALA D O 1
ATOM 7454 N N . LYS D 1 202 ? 10.860 9.546 34.055 1.00 22.53 178 LYS D N 1
ATOM 7455 C CA . LYS D 1 202 ? 10.499 8.141 33.826 1.00 23.71 178 LYS D CA 1
ATOM 7456 C C . LYS D 1 202 ? 10.054 7.925 32.379 1.00 24.15 178 LYS D C 1
ATOM 7457 O O . LYS D 1 202 ? 9.011 7.317 32.120 1.00 24.40 178 LYS D O 1
ATOM 7463 N N . ALA D 1 203 ? 10.868 8.429 31.450 1.00 24.02 179 ALA D N 1
ATOM 7464 C CA . ALA D 1 203 ? 10.595 8.397 30.006 1.00 24.39 179 ALA D CA 1
ATOM 7465 C C . ALA D 1 203 ? 9.940 7.119 29.479 1.00 24.79 179 ALA D C 1
ATOM 7466 O O . ALA D 1 203 ? 9.045 7.181 28.637 1.00 24.97 179 ALA D O 1
ATOM 7468 N N . PHE D 1 204 ? 10.386 5.971 29.978 1.00 25.02 180 PHE D N 1
ATOM 7469 C CA . PHE D 1 204 ? 9.843 4.678 29.554 1.00 25.86 180 PHE D CA 1
ATOM 7470 C C . PHE D 1 204 ? 8.313 4.606 29.648 1.00 25.80 180 PHE D C 1
ATOM 7471 O O . PHE D 1 204 ? 7.664 3.997 28.795 1.00 26.69 180 PHE D O 1
ATOM 7479 N N . GLN D 1 205 ? 7.751 5.249 30.670 1.00 25.65 181 GLN D N 1
ATOM 7480 C CA . GLN D 1 205 ? 6.302 5.290 30.888 1.00 25.17 181 GLN D CA 1
ATOM 7481 C C . GLN D 1 205 ? 5.557 6.192 29.903 1.00 25.04 181 GLN D C 1
ATOM 7482 O O . GLN D 1 205 ? 4.327 6.152 29.833 1.00 25.21 181 GLN D O 1
ATOM 7488 N N . GLU D 1 206 ? 6.294 7.005 29.150 1.00 24.07 182 GLU D N 1
ATOM 7489 C CA . GLU D 1 206 ? 5.668 7.987 28.260 1.00 23.50 182 GLU D CA 1
ATOM 7490 C C . GLU D 1 206 ? 5.661 7.638 26.771 1.00 23.39 182 GLU D C 1
ATOM 7491 O O . GLU D 1 206 ? 5.023 8.335 25.973 1.00 23.79 182 GLU D O 1
ATOM 7497 N N . PHE D 1 207 ? 6.354 6.567 26.397 1.00 22.73 183 PHE D N 1
ATOM 7498 C CA . PHE D 1 207 ? 6.418 6.163 24.998 1.00 22.26 183 PHE D CA 1
ATOM 7499 C C . PHE D 1 207 ? 5.852 4.763 24.799 1.00 23.10 183 PHE D C 1
ATOM 7500 O O . PHE D 1 207 ? 6.252 3.822 25.493 1.00 23.55 183 PHE D O 1
ATOM 7508 N N . ASP D 1 208 ? 4.915 4.633 23.857 1.00 23.62 184 ASP D N 1
ATOM 7509 C CA . ASP D 1 208 ? 4.315 3.338 23.532 1.00 23.88 184 ASP D CA 1
ATOM 7510 C C . ASP D 1 208 ? 5.296 2.478 22.728 1.00 23.84 184 ASP D C 1
ATOM 7511 O O . ASP D 1 208 ? 6.439 2.890 22.484 1.00 24.12 184 ASP D O 1
ATOM 7516 N N . ALA D 1 209 ? 4.844 1.294 22.318 1.00 23.69 185 ALA D N 1
ATOM 7517 C CA . ALA D 1 209 ? 5.666 0.370 21.539 1.00 23.40 185 ALA D CA 1
ATOM 7518 C C . ALA D 1 209 ? 6.081 0.948 20.185 1.00 23.43 185 ALA D C 1
ATOM 7519 O O . ALA D 1 209 ? 7.194 0.694 19.715 1.00 23.93 185 ALA D O 1
ATOM 7521 N N . ALA D 1 210 ? 5.190 1.729 19.572 1.00 22.65 186 ALA D N 1
ATOM 7522 C CA . ALA D 1 210 ? 5.435 2.329 18.259 1.00 22.29 186 ALA D CA 1
ATOM 7523 C C . ALA D 1 210 ? 6.409 3.506 18.317 1.00 22.39 186 ALA D C 1
ATOM 7524 O O . ALA D 1 210 ? 6.710 4.122 17.293 1.00 22.56 186 ALA D O 1
ATOM 7526 N N . GLY D 1 211 ? 6.895 3.814 19.516 1.00 22.37 187 GLY D N 1
ATOM 7527 C CA . GLY D 1 211 ? 7.835 4.913 19.711 1.00 22.11 187 GLY D CA 1
ATOM 7528 C C . GLY D 1 211 ? 7.174 6.272 19.834 1.00 22.65 187 GLY D C 1
ATOM 7529 O O . GLY D 1 211 ? 7.854 7.274 20.057 1.00 22.12 187 GLY D O 1
ATOM 7530 N N . ARG D 1 212 ? 5.852 6.314 19.685 1.00 22.23 188 ARG D N 1
ATOM 7531 C CA . ARG D 1 212 ? 5.111 7.567 19.813 1.00 22.53 188 ARG D CA 1
ATOM 7532 C C . ARG D 1 212 ? 4.925 7.943 21.281 1.00 22.41 188 ARG D C 1
ATOM 7533 O O . ARG D 1 212 ? 4.896 7.082 22.165 1.00 21.35 188 ARG D O 1
ATOM 7541 N N . MET D 1 213 ? 4.807 9.240 21.534 1.00 22.78 189 MET D N 1
ATOM 7542 C CA . MET D 1 213 ? 4.643 9.743 22.883 1.00 23.18 189 MET D CA 1
ATOM 7543 C C . MET D 1 213 ? 3.165 9.780 23.274 1.00 23.62 189 MET D C 1
ATOM 7544 O O . MET D 1 213 ? 2.299 10.117 22.460 1.00 23.87 189 MET D O 1
ATOM 7549 N N . LYS D 1 214 ? 2.891 9.409 24.522 1.00 23.75 190 LYS D N 1
ATOM 7550 C CA . LYS D 1 214 ? 1.533 9.385 25.068 1.00 23.34 190 LYS D CA 1
ATOM 7551 C C . LYS D 1 214 ? 1.042 10.794 25.425 1.00 22.38 190 LYS D C 1
ATOM 7552 O O . LYS D 1 214 ? 1.852 11.658 25.783 1.00 22.86 190 LYS D O 1
ATOM 7558 N N . PRO D 1 215 ? -0.283 11.036 25.307 1.00 21.46 191 PRO D N 1
ATOM 7559 C CA . PRO D 1 215 ? -0.880 12.324 25.679 1.00 21.03 191 PRO D CA 1
ATOM 7560 C C . PRO D 1 215 ? -0.660 12.632 27.162 1.00 20.63 191 PRO D C 1
ATOM 7561 O O . PRO D 1 215 ? -1.198 11.939 28.031 1.00 20.21 191 PRO D O 1
ATOM 7565 N N . SER D 1 216 ? 0.128 13.667 27.442 1.00 20.49 192 SER D N 1
ATOM 7566 C CA . SER D 1 216 ? 0.474 14.012 28.814 1.00 19.85 192 SER D CA 1
ATOM 7567 C C . SER D 1 216 ? 0.954 15.457 28.923 1.00 20.05 192 SER D C 1
ATOM 7568 O O . SER D 1 216 ? 1.265 16.087 27.904 1.00 19.17 192 SER D O 1
ATOM 7571 N N . PRO D 1 217 ? 1.024 15.987 30.163 1.00 20.52 193 PRO D N 1
ATOM 7572 C CA . PRO D 1 217 ? 1.608 17.309 30.371 1.00 20.59 193 PRO D CA 1
ATOM 7573 C C . PRO D 1 217 ? 2.995 17.422 29.718 1.00 20.52 193 PRO D C 1
ATOM 7574 O O . PRO D 1 217 ? 3.324 18.472 29.180 1.00 20.74 193 PRO D O 1
ATOM 7578 N N . TYR D 1 218 ? 3.772 16.334 29.739 1.00 20.57 194 TYR D N 1
ATOM 7579 C CA . TYR D 1 218 ? 5.094 16.291 29.099 1.00 20.31 194 TYR D CA 1
ATOM 7580 C C . TYR D 1 218 ? 5.025 16.598 27.602 1.00 19.61 194 TYR D C 1
ATOM 7581 O O . TYR D 1 218 ? 5.854 17.341 27.083 1.00 18.85 194 TYR D O 1
ATOM 7590 N N . TYR D 1 219 ? 4.054 15.999 26.906 1.00 19.26 195 TYR D N 1
ATOM 7591 C CA . TYR D 1 219 ? 3.875 16.262 25.478 1.00 18.82 195 TYR D CA 1
ATOM 7592 C C . TYR D 1 219 ? 3.419 17.703 25.268 1.00 18.71 195 TYR D C 1
ATOM 7593 O O . TYR D 1 219 ? 3.913 18.399 24.370 1.00 18.98 195 TYR D O 1
ATOM 7602 N N . ASP D 1 220 ? 2.475 18.145 26.099 1.00 18.80 196 ASP D N 1
ATOM 7603 C CA . ASP D 1 220 ? 1.989 19.525 26.061 1.00 17.74 196 ASP D CA 1
ATOM 7604 C C . ASP D 1 220 ? 3.155 20.501 26.195 1.00 18.19 196 ASP D C 1
ATOM 7605 O O . ASP D 1 220 ? 3.183 21.544 25.537 1.00 17.97 196 ASP D O 1
ATOM 7610 N N . ARG D 1 221 ? 4.116 20.147 27.043 1.00 17.43 197 ARG D N 1
ATOM 7611 C CA . ARG D 1 221 ? 5.295 20.977 27.255 1.00 17.57 197 ARG D CA 1
ATOM 7612 C C . ARG D 1 221 ? 6.163 21.055 25.997 1.00 18.31 197 ARG D C 1
ATOM 7613 O O . ARG D 1 221 ? 6.641 22.135 25.641 1.00 19.60 197 ARG D O 1
ATOM 7621 N N . ILE D 1 222 ? 6.361 19.925 25.315 1.00 18.49 198 ILE D N 1
ATOM 7622 C CA . ILE D 1 222 ? 7.172 19.940 24.091 1.00 17.88 198 ILE D CA 1
ATOM 7623 C C . ILE D 1 222 ? 6.478 20.831 23.065 1.00 18.36 198 ILE D C 1
ATOM 7624 O O . ILE D 1 222 ? 7.134 21.604 22.375 1.00 18.34 198 ILE D O 1
ATOM 7629 N N . ALA D 1 223 ? 5.151 20.735 22.988 1.00 18.86 199 ALA D N 1
ATOM 7630 C CA . ALA D 1 223 ? 4.376 21.597 22.095 1.00 20.21 199 ALA D CA 1
ATOM 7631 C C . ALA D 1 223 ? 4.696 23.070 22.388 1.00 19.85 199 ALA D C 1
ATOM 7632 O O . ALA D 1 223 ? 5.084 23.810 21.481 1.00 21.10 199 ALA D O 1
ATOM 7634 N N . ASP D 1 224 ? 4.566 23.464 23.660 1.00 19.47 200 ASP D N 1
ATOM 7635 C CA . ASP D 1 224 ? 4.882 24.820 24.131 1.00 18.19 200 ASP D CA 1
ATOM 7636 C C . ASP D 1 224 ? 6.297 25.265 23.754 1.00 18.72 200 ASP D C 1
ATOM 7637 O O . ASP D 1 224 ? 6.502 26.384 23.271 1.00 19.14 200 ASP D O 1
ATOM 7642 N N . VAL D 1 225 ? 7.268 24.383 23.973 1.00 18.82 201 VAL D N 1
ATOM 7643 C CA . VAL D 1 225 ? 8.671 24.693 23.690 1.00 19.22 201 VAL D CA 1
ATOM 7644 C C . VAL D 1 225 ? 8.890 24.960 22.198 1.00 18.78 201 VAL D C 1
ATOM 7645 O O . VAL D 1 225 ? 9.522 25.950 21.831 1.00 17.75 201 VAL D O 1
ATOM 7649 N N . MET D 1 226 ? 8.333 24.093 21.355 1.00 19.42 202 MET D N 1
ATOM 7650 C CA . MET D 1 226 ? 8.444 24.220 19.901 1.00 19.52 202 MET D CA 1
ATOM 7651 C C . MET D 1 226 ? 7.667 25.428 19.371 1.00 20.44 202 MET D C 1
ATOM 7652 O O . MET D 1 226 ? 8.101 26.078 18.422 1.00 20.93 202 MET D O 1
ATOM 7657 N N . GLU D 1 227 ? 6.530 25.724 19.999 1.00 19.89 203 GLU D N 1
ATOM 7658 C CA . GLU D 1 227 ? 5.727 26.903 19.676 1.00 20.25 203 GLU D CA 1
ATOM 7659 C C . GLU D 1 227 ? 6.573 28.155 19.939 1.00 20.63 203 GLU D C 1
ATOM 7660 O O . GLU D 1 227 ? 6.685 29.035 19.082 1.00 22.22 203 GLU D O 1
ATOM 7666 N N . GLU D 1 228 ? 7.191 28.201 21.120 1.00 19.64 204 GLU D N 1
ATOM 7667 C CA . GLU D 1 228 ? 8.047 29.314 21.538 1.00 19.54 204 GLU D CA 1
ATOM 7668 C C . GLU D 1 228 ? 9.284 29.439 20.653 1.00 18.08 204 GLU D C 1
ATOM 7669 O O . GLU D 1 228 ? 9.667 30.548 20.259 1.00 17.26 204 GLU D O 1
ATOM 7675 N N . LEU D 1 229 ? 9.904 28.303 20.346 1.00 17.73 205 LEU D N 1
ATOM 7676 C CA . LEU D 1 229 ? 11.096 28.288 19.497 1.00 17.58 205 LEU D CA 1
ATOM 7677 C C . LEU D 1 229 ? 10.806 28.807 18.090 1.00 17.89 205 LEU D C 1
ATOM 7678 O O . LEU D 1 229 ? 11.648 29.474 17.507 1.00 16.49 205 LEU D O 1
ATOM 7683 N N . VAL D 1 230 ? 9.631 28.492 17.545 1.00 17.66 206 VAL D N 1
ATOM 7684 C CA . VAL D 1 230 ? 9.264 28.978 16.211 1.00 16.89 206 VAL D CA 1
ATOM 7685 C C . VAL D 1 230 ? 9.042 30.487 16.244 1.00 16.50 206 VAL D C 1
ATOM 7686 O O . VAL D 1 230 ? 9.548 31.222 15.389 1.00 15.23 206 VAL D O 1
ATOM 7690 N N . ARG D 1 231 ? 8.288 30.933 17.241 1.00 15.20 207 ARG D N 1
ATOM 7691 C CA . ARG D 1 231 ? 7.994 32.341 17.414 1.00 15.06 207 ARG D CA 1
ATOM 7692 C C . ARG D 1 231 ? 9.269 33.150 17.550 1.00 14.48 207 ARG D C 1
ATOM 7693 O O . ARG D 1 231 ? 9.444 34.148 16.853 1.00 15.73 207 ARG D O 1
ATOM 7701 N N . PHE D 1 232 ? 10.156 32.704 18.441 1.00 16.02 208 PHE D N 1
ATOM 7702 C CA . PHE D 1 232 ? 11.393 33.428 18.728 1.00 15.88 208 PHE D CA 1
ATOM 7703 C C . PHE D 1 232 ? 12.389 33.382 17.566 1.00 16.82 208 PHE D C 1
ATOM 7704 O O . PHE D 1 232 ? 13.008 34.397 17.251 1.00 17.73 208 PHE D O 1
ATOM 7712 N N . THR D 1 233 ? 12.518 32.229 16.909 1.00 17.48 209 THR D N 1
ATOM 7713 C CA . THR D 1 233 ? 13.451 32.102 15.776 1.00 18.56 209 THR D CA 1
ATOM 7714 C C . THR D 1 233 ? 13.041 33.012 14.603 1.00 19.36 209 THR D C 1
ATOM 7715 O O . THR D 1 233 ? 13.877 33.720 14.045 1.00 20.70 209 THR D O 1
ATOM 7719 N N . ALA D 1 234 ? 11.756 33.011 14.250 1.00 18.60 210 ALA D N 1
ATOM 7720 C CA . ALA D 1 234 ? 11.256 33.888 13.188 1.00 17.87 210 ALA D CA 1
ATOM 7721 C C . ALA D 1 234 ? 11.577 35.343 13.518 1.00 18.17 210 ALA D C 1
ATOM 7722 O O . ALA D 1 234 ? 11.952 36.120 12.642 1.00 17.68 210 ALA D O 1
ATOM 7724 N N . LEU D 1 235 ? 11.458 35.683 14.798 1.00 17.50 211 LEU D N 1
ATOM 7725 C CA . LEU D 1 235 ? 11.709 37.027 15.286 1.00 18.80 211 LEU D CA 1
ATOM 7726 C C . LEU D 1 235 ? 13.176 37.462 15.153 1.00 18.89 211 LEU D C 1
ATOM 7727 O O . LEU D 1 235 ? 13.461 38.555 14.646 1.00 18.58 211 LEU D O 1
ATOM 7732 N N . VAL D 1 236 ? 14.100 36.607 15.588 1.00 18.45 212 VAL D N 1
ATOM 7733 C CA . VAL D 1 236 ? 15.526 36.958 15.596 1.00 18.96 212 VAL D CA 1
ATOM 7734 C C . VAL D 1 236 ? 16.293 36.681 14.293 1.00 17.46 212 VAL D C 1
ATOM 7735 O O . VAL D 1 236 ? 17.247 37.399 13.967 1.00 17.87 212 VAL D O 1
ATOM 7739 N N . ARG D 1 237 ? 15.864 35.671 13.540 1.00 17.20 213 ARG D N 1
ATOM 7740 C CA . ARG D 1 237 ? 16.578 35.253 12.322 1.00 16.64 213 ARG D CA 1
ATOM 7741 C C . ARG D 1 237 ? 16.928 36.330 11.270 1.00 17.20 213 ARG D C 1
ATOM 7742 O O . ARG D 1 237 ? 17.980 36.233 10.644 1.00 18.41 213 ARG D O 1
ATOM 7750 N N . PRO D 1 238 ? 16.062 37.343 11.054 1.00 17.51 214 PRO D N 1
ATOM 7751 C CA . PRO D 1 238 ? 16.449 38.297 10.006 1.00 17.52 214 PRO D CA 1
ATOM 7752 C C . PRO D 1 238 ? 17.440 39.349 10.479 1.00 18.23 214 PRO D C 1
ATOM 7753 O O . PRO D 1 238 ? 17.892 40.165 9.681 1.00 18.91 214 PRO D O 1
ATOM 7757 N N . HIS D 1 239 ? 17.796 39.307 11.757 1.00 17.70 215 HIS D N 1
ATOM 7758 C CA . HIS D 1 239 ? 18.637 40.346 12.346 1.00 18.04 215 HIS D CA 1
ATOM 7759 C C . HIS D 1 239 ? 19.989 39.851 12.865 1.00 18.70 215 HIS D C 1
ATOM 7760 O O . HIS D 1 239 ? 20.641 40.549 13.642 1.00 17.73 215 HIS D O 1
ATOM 7767 N N . ARG D 1 240 ? 20.417 38.675 12.408 1.00 19.08 216 ARG D N 1
ATOM 7768 C CA . ARG D 1 240 ? 21.668 38.054 12.863 1.00 20.91 216 ARG D CA 1
ATOM 7769 C C . ARG D 1 240 ? 22.910 38.961 12.798 1.00 20.53 216 ARG D C 1
ATOM 7770 O O . ARG D 1 240 ? 23.662 39.055 13.783 1.00 19.44 216 ARG D O 1
ATOM 7778 N N A GLU D 1 241 ? 23.090 39.631 11.659 0.50 19.70 217 GLU D N 1
ATOM 7779 N N B GLU D 1 241 ? 23.116 39.615 11.652 0.50 20.27 217 GLU D N 1
ATOM 7780 C CA A GLU D 1 241 ? 24.216 40.535 11.416 0.50 19.50 217 GLU D CA 1
ATOM 7781 C CA B GLU D 1 241 ? 24.262 40.511 11.447 0.50 20.68 217 GLU D CA 1
ATOM 7782 C C A GLU D 1 241 ? 24.242 41.606 12.496 0.50 19.14 217 GLU D C 1
ATOM 7783 C C B GLU D 1 241 ? 24.283 41.670 12.446 0.50 19.88 217 GLU D C 1
ATOM 7784 O O A GLU D 1 241 ? 25.194 41.700 13.271 0.50 18.77 217 GLU D O 1
ATOM 7785 O O B GLU D 1 241 ? 25.290 41.891 13.119 0.50 19.85 217 GLU D O 1
ATOM 7796 N N . ALA D 1 242 ? 23.166 42.394 12.534 1.00 19.18 218 ALA D N 1
ATOM 7797 C CA . ALA D 1 242 ? 23.017 43.516 13.463 1.00 18.14 218 ALA D CA 1
ATOM 7798 C C . ALA D 1 242 ? 23.197 43.095 14.919 1.00 17.68 218 ALA D C 1
ATOM 7799 O O . ALA D 1 242 ? 23.879 43.773 15.683 1.00 18.73 218 ALA D O 1
ATOM 7801 N N . LEU D 1 243 ? 22.608 41.963 15.291 1.00 17.20 219 LEU D N 1
ATOM 7802 C CA . LEU D 1 243 ? 22.707 41.488 16.671 1.00 16.23 219 LEU D CA 1
ATOM 7803 C C . LEU D 1 243 ? 24.133 41.100 17.058 1.00 16.60 219 LEU D C 1
ATOM 7804 O O . LEU D 1 243 ? 24.502 41.120 18.236 1.00 15.16 219 LEU D O 1
ATOM 7809 N N . THR D 1 244 ? 24.933 40.763 16.056 1.00 16.85 220 THR D N 1
ATOM 7810 C CA . THR D 1 244 ? 26.308 40.352 16.296 1.00 17.51 220 THR D CA 1
ATOM 7811 C C . THR D 1 244 ? 27.331 41.422 15.887 1.00 17.53 220 THR D C 1
ATOM 7812 O O . THR D 1 244 ? 28.535 41.152 15.835 1.00 19.19 220 THR D O 1
ATOM 7816 N N . ASP D 1 245 ? 26.841 42.633 15.607 1.00 17.38 221 ASP D N 1
ATOM 7817 C CA . ASP D 1 245 ? 27.693 43.785 15.283 1.00 16.59 221 ASP D CA 1
ATOM 7818 C C . ASP D 1 245 ? 27.992 44.493 16.608 1.00 15.95 221 ASP D C 1
ATOM 7819 O O . ASP D 1 245 ? 27.277 45.414 17.010 1.00 17.96 221 ASP D O 1
ATOM 7824 N N . ARG D 1 246 ? 29.072 44.072 17.260 1.00 13.80 222 ARG D N 1
ATOM 7825 C CA . ARG D 1 246 ? 29.397 44.518 18.621 1.00 12.98 222 ARG D CA 1
ATOM 7826 C C . ARG D 1 246 ? 30.366 45.684 18.729 1.00 13.40 222 ARG D C 1
ATOM 7827 O O . ARG D 1 246 ? 31.288 45.824 17.929 1.00 13.27 222 ARG D O 1
ATOM 7835 N N . TYR 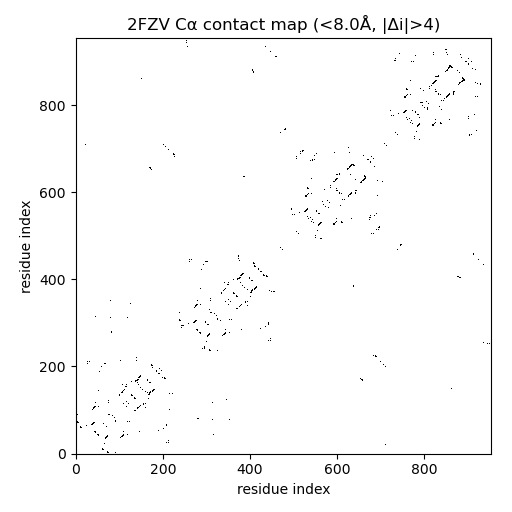D 1 247 ? 30.129 46.523 19.735 1.00 12.34 223 TYR D N 1
ATOM 7836 C CA . TYR D 1 247 ? 30.976 47.666 20.040 1.00 12.45 223 TYR D CA 1
ATOM 7837 C C . TYR D 1 247 ? 32.461 47.313 20.183 1.00 11.38 223 TYR D C 1
ATOM 7838 O O . TYR D 1 247 ? 33.306 47.935 19.536 1.00 11.24 223 TYR D O 1
ATOM 7847 N N . SER D 1 248 ? 32.777 46.316 21.014 1.00 11.89 224 SER D N 1
ATOM 7848 C CA . SER D 1 248 ? 34.179 45.936 21.232 1.00 11.05 224 SER D CA 1
ATOM 7849 C C . SER D 1 248 ? 34.852 45.437 19.948 1.00 11.37 224 SER D C 1
ATOM 7850 O O . SER D 1 248 ? 36.038 45.693 19.719 1.00 10.24 224 SER D O 1
ATOM 7853 N N . GLU D 1 249 ? 34.080 44.748 19.108 1.00 11.36 225 GLU D N 1
ATOM 7854 C CA . GLU D 1 249 ? 34.586 44.256 17.818 1.00 11.89 225 GLU D CA 1
ATOM 7855 C C . GLU D 1 249 ? 34.893 45.410 16.865 1.00 12.27 225 GLU D C 1
ATOM 7856 O O . GLU D 1 249 ? 35.932 45.412 16.194 1.00 12.71 225 GLU D O 1
ATOM 7862 N N . ARG D 1 250 ? 34.004 46.400 16.820 1.00 12.08 226 ARG D N 1
ATOM 7863 C CA . ARG D 1 250 ? 34.248 47.604 16.029 1.00 11.41 226 ARG D CA 1
ATOM 7864 C C . ARG D 1 250 ? 35.476 48.350 16.551 1.00 12.64 226 ARG D C 1
ATOM 7865 O O . ARG D 1 250 ? 36.275 48.851 15.757 1.00 11.26 226 ARG D O 1
ATOM 7873 N N . LYS D 1 251 ? 35.635 48.417 17.877 1.00 13.18 227 LYS D N 1
ATOM 7874 C CA . LYS D 1 251 ? 36.818 49.068 18.461 1.00 14.39 227 LYS D CA 1
ATOM 7875 C C . LYS D 1 251 ? 38.108 48.371 18.019 1.00 14.30 227 LYS D C 1
ATOM 7876 O O . LYS D 1 251 ? 39.035 49.019 17.529 1.00 14.02 227 LYS D O 1
ATOM 7882 N N . ALA D 1 252 ? 38.148 47.051 18.205 1.00 15.77 228 ALA D N 1
ATOM 7883 C CA . ALA D 1 252 ? 39.312 46.231 17.874 1.00 17.27 228 ALA D CA 1
ATOM 788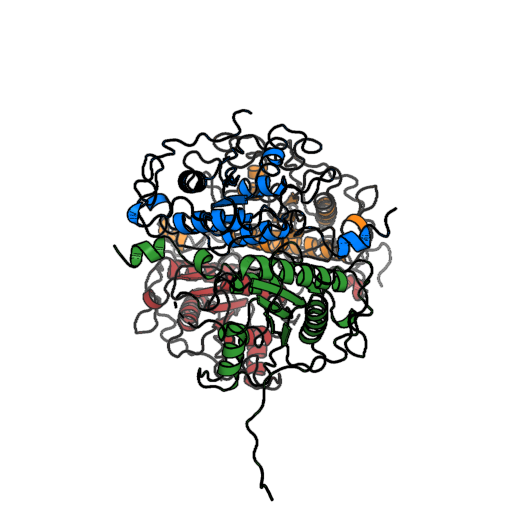4 C C . ALA D 1 252 ? 39.711 46.315 16.401 1.00 18.06 228 ALA D C 1
ATOM 7885 O O . ALA D 1 252 ? 40.899 46.301 16.074 1.00 18.85 228 ALA D O 1
ATOM 7887 N N . ALA D 1 253 ? 38.715 46.400 15.523 1.00 19.57 229 ALA D N 1
ATOM 7888 C CA . ALA D 1 253 ? 38.947 46.452 14.081 1.00 20.73 229 ALA D CA 1
ATOM 7889 C C . ALA D 1 253 ? 39.201 47.864 13.562 1.00 22.05 229 ALA D C 1
ATOM 7890 O O . ALA D 1 253 ? 39.641 48.041 12.423 1.00 21.82 229 ALA D O 1
ATOM 7892 N N . GLY D 1 254 ? 38.933 48.863 14.400 1.00 23.36 230 GLY D N 1
ATOM 7893 C CA . GLY D 1 254 ? 39.122 50.262 14.025 1.00 25.10 230 GLY D CA 1
ATOM 7894 C C . GLY D 1 254 ? 38.007 50.797 13.142 1.00 26.88 230 GLY D C 1
ATOM 7895 O O . GLY D 1 254 ? 38.181 51.807 12.456 1.00 26.49 230 GLY D O 1
ATOM 7896 N N . HIS D 1 255 ? 36.856 50.123 13.168 1.00 28.70 231 HIS D N 1
ATOM 7897 C CA . HIS D 1 255 ? 35.700 50.527 12.364 1.00 30.25 231 HIS D CA 1
ATOM 7898 C C . HIS D 1 255 ? 34.958 51.716 12.965 1.00 30.04 231 HIS D C 1
ATOM 7899 O O . HIS D 1 255 ? 33.942 51.547 13.651 1.00 30.04 231 HIS D O 1
ATOM 7906 N N . VAL D 1 256 ? 35.479 52.912 12.695 1.00 29.98 232 VAL D N 1
ATOM 7907 C CA . VAL D 1 256 ? 34.886 54.160 13.175 1.00 30.43 232 VAL D CA 1
ATOM 7908 C C . VAL D 1 256 ? 33.501 54.349 12.551 1.00 31.38 232 VAL D C 1
ATOM 7909 O O . VAL D 1 256 ? 33.355 54.361 11.327 1.00 31.76 232 VAL D O 1
ATOM 7913 N N . ILE D 1 257 ? 32.496 54.476 13.417 1.00 32.04 233 ILE D N 1
ATOM 7914 C CA . ILE D 1 257 ? 31.091 54.635 13.030 1.00 32.46 233 ILE D CA 1
ATOM 7915 C C . ILE D 1 257 ? 30.840 55.738 12.004 1.00 33.00 233 ILE D C 1
ATOM 7916 O O . ILE D 1 257 ? 31.441 56.817 12.066 1.00 32.40 233 ILE D O 1
ATOM 7921 N N . ASP D 1 258 ? 29.949 55.435 11.059 1.00 33.71 234 ASP D N 1
ATOM 7922 C CA . ASP D 1 258 ? 29.546 56.365 10.009 1.00 34.15 234 ASP D CA 1
ATOM 7923 C C . ASP D 1 258 ? 29.103 57.691 10.628 1.00 33.83 234 ASP D C 1
ATOM 7924 O O . ASP D 1 258 ? 28.088 57.756 11.332 1.00 34.82 234 ASP D O 1
ATOM 7929 N N . GLU D 1 259 ? 29.898 58.729 10.377 1.00 32.27 235 GLU D N 1
ATOM 7930 C CA . GLU D 1 259 ? 29.628 60.079 10.860 1.00 30.95 235 GLU D CA 1
ATOM 7931 C C . GLU D 1 259 ? 29.204 60.118 12.329 1.00 29.34 235 GLU D C 1
ATOM 7932 O O . GLU D 1 259 ? 28.083 60.511 12.649 1.00 30.11 235 GLU D O 1
ATOM 7938 N N . ALA D 1 260 ? 30.100 59.674 13.210 1.00 26.81 236 ALA D N 1
ATOM 7939 C CA . ALA D 1 260 ? 29.889 59.741 14.658 1.00 23.52 236 ALA D CA 1
ATOM 7940 C C . ALA D 1 260 ? 30.684 60.923 15.219 1.00 21.48 236 ALA D C 1
ATOM 7941 O O . ALA D 1 260 ? 30.533 61.301 16.386 1.00 20.95 236 ALA D O 1
ATOM 7943 N N . THR D 1 261 ? 31.536 61.487 14.368 1.00 18.26 237 THR D N 1
ATOM 7944 C CA . THR D 1 261 ? 32.382 62.612 14.728 1.00 16.96 237 THR D CA 1
ATOM 7945 C C . THR D 1 261 ? 31.932 63.855 13.971 1.00 15.43 237 THR D C 1
ATOM 7946 O O . THR D 1 261 ? 31.057 63.781 13.104 1.00 13.76 237 THR D O 1
ATOM 7950 N N . ASP D 1 262 ? 32.536 64.993 14.301 1.00 15.45 238 ASP D N 1
ATOM 7951 C CA . ASP D 1 262 ? 32.233 66.242 13.615 1.00 15.67 238 ASP D CA 1
ATOM 7952 C C . ASP D 1 262 ? 33.188 66.505 12.446 1.00 16.18 238 ASP D C 1
ATOM 7953 O O . ASP D 1 262 ? 33.332 67.641 11.992 1.00 14.20 238 ASP D O 1
ATOM 7958 N N . LEU D 1 263 ? 33.821 65.437 11.960 1.00 17.68 239 LEU D N 1
ATOM 7959 C CA . LEU D 1 263 ? 34.723 65.518 10.813 1.00 21.17 239 LEU D CA 1
ATOM 7960 C C . LEU D 1 263 ? 34.119 64.830 9.592 1.00 22.68 239 LEU D C 1
ATOM 7961 O O . LEU D 1 263 ? 33.280 63.934 9.727 1.00 23.03 239 LEU D O 1
ATOM 7966 N N . SER D 1 264 ? 34.547 65.258 8.406 1.00 25.42 240 SER D N 1
ATOM 7967 C CA . SER D 1 264 ? 34.071 64.672 7.155 1.00 27.99 240 SER D CA 1
ATOM 7968 C C . SER D 1 264 ? 34.719 63.310 6.905 1.00 29.82 240 SER D C 1
ATOM 7969 O O . SER D 1 264 ? 35.933 63.218 6.691 1.00 30.15 240 SER D O 1
ATOM 7972 N N . SER D 1 265 ? 33.898 62.260 6.946 1.00 31.80 241 SER D N 1
ATOM 7973 C CA . SER D 1 265 ? 34.354 60.886 6.720 1.00 33.59 241 SER D CA 1
ATOM 7974 C C . SER D 1 265 ? 34.527 60.581 5.227 1.00 34.39 241 SER D C 1
ATOM 7975 O O . SER D 1 265 ? 33.714 61.016 4.408 1.00 34.78 241 SER D O 1
ATOM 7978 N N . ILE D 1 266 ? 35.587 59.855 4.861 1.00 35.12 242 ILE D N 1
ATOM 7979 C CA . ILE D 1 266 ? 36.602 59.360 5.797 1.00 35.22 242 ILE D CA 1
ATOM 7980 C C . ILE D 1 266 ? 38.014 59.709 5.322 1.00 35.26 242 ILE D C 1
ATOM 7981 O O . ILE D 1 266 ? 38.196 60.463 4.361 1.00 34.88 242 ILE D O 1
#

Secondary structure (DSSP, 8-state):
--S-B---SSTT--TTS-TTT--S-TTTTTS---SPPEEEEEES--SSS-HHHHHHHHHHHHHHHTT-EEEEB--TTPPPTTTSGGG--HHHHHHHHHHHH-SEEEEEEEEETTEE-HHHHHHHHHS-S-BTTB-SSTT-EEEEEEE-SSS---HHHHHHHHHHHHTT-EE-S--EEETTGGGTB-TTSPBPSSHHHHHHHHHHHHHHHHHHHHGGGHHHHT--HHHHHHH-S--/---B---SSTT--TTS-TTT--S-TTTTTS---SPPEEEEEES---TT-HHHHHHHHHHHHHHHTT-EEEEB--TTPPPTTTSGGG--HHHHHHHHHHHH-SEEEEEE-EETTEE-HHHHHHHHT--S-BTTB-SSTT-EEEEEEE-SSS---HHHHHHHHHHHHTT-EE-S--EEETTGGGTB-TTSPBPSSHHHHHHHHHHHHHHHHHHHHGGGHHHHT--HHHHHHHT----HHHHSTTSPPP-/-----------B---SSTT--TTS-TTT--SSTTTTTS---SPPEEEEEES--STT-HHHHHHHHHHHHHHHTT-EEEEB--TTSPPTTSPP-TT-HHHHHHHHHHHH-SEEEEEEE-SSSS--HHHHHHHHTS----TTTT-EEEEEEE-SSS---HHHHHHHHHHHHTT-EE-S--EEETTGGGSB-TTSPBPSSHHHHHHHHHHHHHHHHHHHHGGGHHHHT--HHHHHHH--/--B---SSTT--TTS-TTT--S-TTTTTS---SPPEEEEEE---STT-HHHHHHHHHHHHHHHTT-EEEEB--TTSPPTTS---TTSHHHHHHHHHHHH-SEEEEEEE-BTTB--HHHHHHHHT---TTTT-EEEEEEE-SSS---HHHHHHHHHHHHTT-EE-S--EEETTGGGGB-TTSPBPSSHHHHHHHHHHHHHHHHHHHHGGGHHHHT--HHHHHHHT---TT-SSS---

Radius of gyration: 28.87 Å; Cα contacts (8 Å, |Δi|>4): 2013; chains: 4; bounding box: 76×82×74 Å

InterPro domains:
  IPR005025 NADPH-dependent FMN reductase-like domain [PF03358] (36-180)
  IPR014063 Arsenate resistance ArsH [PTHR43590] (33-228)
  IPR014063 Arsenate resistance ArsH [TIGR02690] (29-227)
  IPR029039 Flavoprotein-like superfamily [G3DSA:3.40.50.360] (1-255)
  IPR029039 Flavoprotein-like superfamily [SSF52218] (3-231)

Sequence (954 aa):
NAMRLRHLSDPDDSLPALDKSFAIERPALGLAPDAPPVRRILLLYGSLRARRSFSRLAVEEAARLLQFFGAETRIFDPSSDLPLPDQVQSDDHPAVKKEELRALSEEWSEGQVWCSPERRHHGGQQIITSSVMKAQIDHLPLEMAGIRPTQGRTLAVMQVSSGGSSQSSFNAVNTLRLLGRWMRMFTIPNQSSIAKAFQEFDAAGRMKPSPYYDRRIADVMEELVRFTALLVRPHREEALTDRYSERKAAGHVIAMRLRHLSDPDSLPALDKSSFAIERRPALGLAPDAPPVRILLLYGSLRARSFSSRLAVEEAARLLQFFGAETRRIFDPSSDLPLPDQVQSSDDDDHPAVKKELRALSEWSEGQVWCSPERHGQQIITSVMKKAQIDHLPLLEEMAGIIRPTQGRTLAVMQVSSGGSQSFNNAVNTLRLLGRWMRRMFTIPNQSSIAKAFQEFDAAGRMKPSPYYDRIADVMEELVRFTALVRPHREEALTDRYSERKAAGHVIDEATDLSSIAIAPENLYFQSNAMRLRHLSSDPDSLPALDKSSFAIERRPALGLAPDAPPVRILLLYGSLRRARSFSRLAVEEAARLLQFFGAETRIFDPSDLPLPDQVQSSDDHPAVKELRALSEWSEGQVWCSPERRHHGQITSSVVMKKAQIDHLPLIRPTQGRTLAVMQVSSGGSQSFNAVNTLRLLGRWWMRMFTIPNQSSIAKAFQEFDAAGRMKPSPYYDRIADVMEELVRFTALVRPHREALTDRYSERKAAGHMRLRHLSDPDSLPALDKSFAIEERPALGLAPDAPPVVRRILLLYGSLRARSFSRLAVEEAARLLQFFGAETRIFDPSDLPLPDQVQSDDHPAVKELRALSEWSEGQVWCSPERRHGQITSVMKAQIDHLPRPTQGRTLAVMQVSGGSQSFNAVNTLRLLGRWMRMFTIPNQSSIAKAFQEFDAAGRMKPSPYYDRIADVMEELVRFTALVRPHREEALTDRYSERKAAGHVIDEATDLSSI

Foldseek 3Di:
DVPFWDDQPPLQDDPLDDVVPDDQALQVVPFDCPPDAEEEEEEADPDPQDLRVLLSSLLNSLLVSNNHDYTYGHCPPQDAPCPDPVSPDVSLVVLLVSLQVHQEYEYEFECDVLEGHPRSVRSLVSQDCDDPNGGSQAQHEYEYEYEYLADWDCSHRVVVVVSSVVSNHHYDPQYAYHHNSVVQADPVSHGDNDPRSVSSSVRSSRNSNVSRNRRVCRPVVPDDPVVDVVVPDDD/DPFFDDQPPLQDQPQDDVVPADQALQVVPFDCPPPAEEEEEFADLDPLDLRVLLSSLLNSLSVSNNHDYTYGHCPPQDAVCPDPDQPDVSLVVLQVSLQVHQAYEYEAEDDVHAGHSSSVRSLVSQDCDDPRDGSQAQHEYAYEYEYQADWDCRHRVVVVVSSVVSNHHYDPQYATHHNSVVQADPVSHGHHDVRSVSSSVRSSRNSNVSSNRRVCRVVVVDDPVVCVVVVVDDDCVPCVVVDDDDD/DDDDDDDPDAQWDDQPPLQDDPLDDPVPADQALQVVPFDCPPHAEEEEEFADPDPLRLRVLLSSLLCSLLVSNPHDYTYGHLPPQDFPVDDDDCPDPSLVNLQVSLLVHLAYEYEAEQDPLEGHRSSVSSLVSHWPLGPNAQREYEYEYEYLAAWDCSHVVVVVVSCVVSNHHYDDQYATHGSSVVQADPVSHGDNDVRSVSSSVRSSRNSNVSSVRSVPRPVVPPDPVVVVVVPD/DFWDDQPPLQDDPLDDVVPADQALQVPQFDCPPHAEEEEEFFDLDPLDLRVLLSSLLNSLLVSNVHDYTYGHLNPQAFPVGDDDCVDPSLVVLQVSLLVHLEYEYEAEQDPLEGHRSSVSSLVSHDCSNAQREYEYEYEYLADWDCSHVVVVVVSCVVNNHHYDPQYATHHSSVVQADPVSHGDNDVRSVSSSVRSSVNSNVSSNRRVCRVVVPPDPVVCVVVVVPDDPPDPDPDD

B-factor: mean 23.05, std 7.81, range [2.0, 67.34]

Nearest PDB structures (foldseek):
  2fzv-assembly1_A  TM=1.004E+00  e=2.968E-49  Shigella flexneri 2a str. 2457T
  2fzv-assembly1_B  TM=9.915E-01  e=7.805E-46  Shigella flexneri 2a str. 2457T
  2q62-assembly2_F  TM=9.066E-01  e=2.158E-29  Sinorhizobium meliloti
  2q62-assembly1_D  TM=8.961E-01  e=5.354E-29  Sinorhizobium meliloti
  7ple-assembly1_B  TM=8.606E-01  e=2.291E-28  Paracoccus denitrificans PD1222